Protein AF-A0A8X6Y648-F1 (afdb_monomer_lite)

Secondary structure (DSSP, 8-state):
-TTTT-TTS-THHHHGGGS-HHHHHIIIIIIHHHHHHHHHHHTHHHHTT-HHHHHHHHHHHHHHHHHHHHHHTT--BHHHHHHHHHHHHHHHHHHHHHTT-HHHHHHHHHHHHHHHHHHHHHHHHHHHHTTT--BGGG----TTTSHHHHHHHHHHHHHHHT-TTSHHHHHHHHHHHHHHHH-HHHHHHHHHHHHHHHHHHHHHHIIIII-S---SS---PPPHHHHHHHHHHHHHHHHHHHIIIIIS-TTSHHHHTTSS----------HHHHHHHHHHHHHHHHHHIIIIIS--S-----HHHHHHHHTGGGHHHHHIIIIIHHHHHHHHHHHHHIIIIIHHHTTTTS--HHHHHHHGGGS-HHHHHHHHHHHHHHHHHHTT-TTTTTHHHHHHHHS-HHHHHHIIIIIHHHHHHHIIIIIHHHSHHHHHHTHHHHHHHHHHHHHHHHHHHHT--BHHHHHHHHHHHHHHHHHHHHTT--HHHHHHHHHHHHHHHHHHHHHHHHHHHHHHHHS--BGGGGTTHHHH-HHHHHHHHHHHHHHHT-TTSHHHHHHHHTHHHHHHHHT--TT-HHHHHHHHHHHHHHHHHHHHHHHHHHHHHHHH---SHHHHHHHHHHS---HHHHHHHHHHHHHHHHHTT-TTGGGHHHHHHHHS-HHHHHHHHHHHHHHHHHHHHHHHHHT-GGGHHHHHHHHHHHHHHHHHHHHHHHHT--BHHHHHHHHHHHHHHHHHHHHTT-SHHHHHHHHHHHHHHHHHHHHHHHHHTTS-GGG-BTTTTTTHHHH-HHHHHHHHHHHHHTS-------PEEEEESSBS-HHHHHHHHHHTT--SSEEEEES-B---B-TTS-B--PPTTSEEEEEEEESSS----S--EEEEEEEEE-TTT--EEEEEEEEEP-------------S----SHHHHHHHHHHHHHHHHHHHTTSSS--EEEETTTEEEETTEEEEEEEEEE-TT-SEEEEEEEE-SS---STTB--GGGTSSPPPHHHHHHHHHHHHHHHHHHHHHH-HHHHHHHHHTTBTTTTSEEEEEETTEEEEEEEEEE-TTSPEEEE-TTS-EEEE-SSS-EEEE---PPPEEEEEEEPTT--EEETTEEEEEEEETTEEEEEEESS---TT--TT-EEEEEEEESSSSEEEEEEEEETT-TT-------

Organism: NCBI:txid2747483

Structure (mmCIF, N/CA/C/O backbone):
data_AF-A0A8X6Y648-F1
#
_entry.id   AF-A0A8X6Y648-F1
#
loop_
_atom_site.group_PDB
_atom_site.id
_atom_site.type_symbol
_atom_site.label_atom_id
_atom_site.label_alt_id
_atom_site.label_comp_id
_atom_site.label_asym_id
_atom_site.label_entity_id
_atom_site.label_seq_id
_atom_site.pdbx_PDB_ins_code
_atom_site.Cartn_x
_atom_site.Cartn_y
_atom_site.Cartn_z
_atom_site.occupancy
_atom_site.B_iso_or_equiv
_atom_site.auth_seq_id
_atom_site.auth_comp_id
_atom_site.auth_asym_id
_atom_site.auth_atom_id
_atom_site.pdbx_PDB_model_num
ATOM 1 N N . MET A 1 1 ? -18.279 7.061 17.021 1.00 87.94 1 MET A N 1
ATOM 2 C CA . MET A 1 1 ? -18.671 6.511 18.342 1.00 87.94 1 MET A CA 1
ATOM 3 C C . MET A 1 1 ? -18.427 5.006 18.456 1.00 87.94 1 MET A C 1
ATOM 5 O O . MET A 1 1 ? -17.543 4.639 19.212 1.00 87.94 1 MET A O 1
ATOM 9 N N . GLY A 1 2 ? -19.130 4.128 17.720 1.00 87.94 2 GLY A N 1
ATOM 10 C CA . GLY A 1 2 ? -19.001 2.666 17.907 1.00 87.94 2 GLY A CA 1
ATOM 11 C C . GLY A 1 2 ? -17.605 2.085 17.636 1.00 87.94 2 GLY A C 1
ATOM 12 O O . GLY A 1 2 ? -17.045 1.400 18.487 1.00 87.94 2 GLY A O 1
ATOM 13 N N . LYS A 1 3 ? -17.000 2.409 16.482 1.00 86.62 3 LYS A N 1
ATOM 14 C CA . LYS A 1 3 ? -15.649 1.931 16.125 1.00 86.62 3 LYS A CA 1
ATOM 15 C C . LYS A 1 3 ? -14.559 2.442 17.067 1.00 86.62 3 LYS A C 1
ATOM 17 O O . LYS A 1 3 ? -13.679 1.679 17.425 1.00 86.62 3 LYS A O 1
ATOM 22 N N . SER A 1 4 ? -14.656 3.688 17.529 1.00 88.62 4 SER A N 1
ATOM 23 C CA . SER A 1 4 ? -13.728 4.284 18.499 1.00 88.62 4 SER A CA 1
ATOM 24 C C . SER A 1 4 ? -14.075 3.969 19.962 1.00 88.62 4 SER A C 1
ATOM 26 O O . SER A 1 4 ? -13.586 4.659 20.852 1.00 88.62 4 SER A O 1
ATOM 28 N N . ALA A 1 5 ? -14.932 2.964 20.203 1.00 91.44 5 ALA A N 1
ATOM 29 C CA . ALA A 1 5 ? -15.335 2.482 21.525 1.00 91.44 5 ALA A CA 1
ATOM 30 C C . ALA A 1 5 ? -15.726 3.606 22.504 1.00 91.44 5 ALA A C 1
ATOM 32 O O . ALA A 1 5 ? -15.321 3.599 23.660 1.00 91.44 5 ALA A O 1
ATOM 33 N N . GLN A 1 6 ? -16.497 4.591 22.038 1.00 94.38 6 GLN A N 1
ATOM 34 C CA . GLN A 1 6 ? -16.975 5.677 22.897 1.00 94.38 6 GLN A CA 1
ATOM 35 C C . GLN A 1 6 ? -18.091 5.200 23.837 1.00 94.38 6 GLN A C 1
ATOM 37 O O . GLN A 1 6 ? -18.717 4.156 23.609 1.00 94.38 6 GLN A O 1
ATOM 42 N N . LEU A 1 7 ? -18.355 5.972 24.893 1.00 92.88 7 LEU A N 1
ATOM 43 C CA . LEU A 1 7 ? -19.384 5.683 25.891 1.00 92.88 7 LEU A CA 1
ATOM 44 C C . LEU A 1 7 ? -20.730 5.332 25.224 1.00 92.88 7 LEU A C 1
ATOM 46 O O . LEU A 1 7 ? -21.123 5.933 24.225 1.00 92.88 7 LEU A O 1
ATOM 50 N N . GLY A 1 8 ? -21.405 4.303 25.746 1.00 88.94 8 GLY A N 1
ATOM 51 C CA . GLY A 1 8 ? -22.615 3.710 25.158 1.00 88.94 8 GLY A CA 1
ATOM 52 C C . GLY A 1 8 ? -22.378 2.591 24.130 1.00 88.94 8 GLY A C 1
ATOM 53 O O . GLY A 1 8 ? -23.217 1.704 24.017 1.00 88.94 8 GLY A O 1
ATOM 54 N N . LEU A 1 9 ? -21.237 2.569 23.426 1.00 91.38 9 LEU A N 1
ATOM 55 C CA . LEU A 1 9 ? -20.902 1.547 22.412 1.00 91.38 9 LEU A CA 1
ATOM 56 C C . LEU A 1 9 ? -19.495 0.943 22.603 1.00 91.38 9 LEU A C 1
ATOM 58 O O . LEU A 1 9 ? -18.887 0.449 21.656 1.00 91.38 9 LEU A O 1
ATOM 62 N N . HIS A 1 10 ? -18.956 1.000 23.820 1.00 90.38 10 HIS A N 1
ATOM 63 C C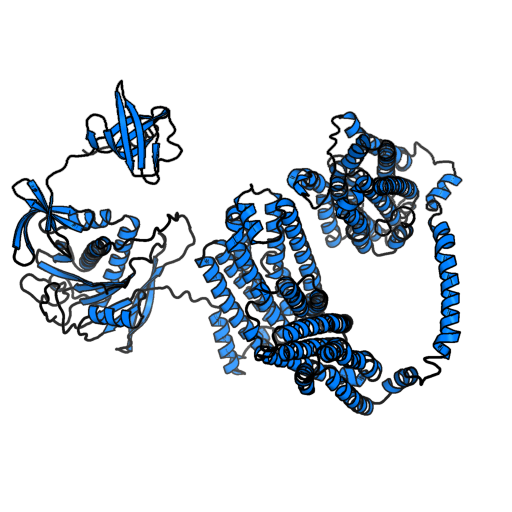A . HIS A 1 10 ? -17.588 0.582 24.153 1.00 90.38 10 HIS A CA 1
ATOM 64 C C . HIS A 1 10 ? -17.460 -0.887 24.588 1.00 90.38 10 HIS A C 1
ATOM 66 O O . HIS A 1 10 ? -16.343 -1.396 24.653 1.00 90.38 10 HIS A O 1
ATOM 72 N N . VAL A 1 11 ? -18.582 -1.551 24.897 1.00 88.81 11 VAL A N 1
ATOM 73 C CA . VAL A 1 11 ? -18.650 -2.867 25.570 1.00 88.81 11 VAL A CA 1
ATOM 74 C C . VAL A 1 11 ? -17.832 -3.950 24.855 1.00 88.81 11 VAL A C 1
ATOM 76 O O . VAL A 1 11 ? -17.212 -4.786 25.495 1.00 88.81 11 VAL A O 1
ATOM 79 N N . TRP A 1 12 ? -17.735 -3.889 23.527 1.00 88.19 12 TRP A N 1
ATOM 80 C CA . TRP A 1 12 ? -17.013 -4.881 22.729 1.00 88.19 12 TRP A CA 1
ATOM 81 C C . TRP A 1 12 ? -15.485 -4.860 22.914 1.00 88.19 12 TRP A C 1
ATOM 83 O O . TRP A 1 12 ? -14.828 -5.871 22.677 1.00 88.19 12 TRP A O 1
ATOM 93 N N . LEU A 1 13 ? -14.887 -3.719 23.281 1.00 87.56 13 LEU A N 1
ATOM 94 C CA . LEU A 1 13 ? -13.428 -3.555 23.253 1.00 87.56 13 LEU A CA 1
ATOM 95 C C . LEU A 1 13 ? -12.709 -4.369 24.351 1.00 87.56 13 LEU A C 1
ATOM 97 O O . LEU A 1 13 ? -11.725 -5.036 24.032 1.00 87.56 13 LEU A O 1
ATOM 101 N N . PRO A 1 14 ? -13.156 -4.357 25.623 1.00 84.50 14 PRO A N 1
ATOM 102 C CA . PRO A 1 14 ? -12.592 -5.220 26.662 1.00 84.50 14 PRO A CA 1
ATOM 103 C C . PRO A 1 14 ? -12.753 -6.716 26.371 1.00 84.50 14 PRO A C 1
ATOM 105 O O . PRO A 1 14 ? -11.869 -7.490 26.734 1.00 84.50 14 PRO A O 1
ATOM 108 N N . ASP A 1 15 ? -13.846 -7.116 25.722 1.00 84.75 15 ASP A N 1
ATOM 109 C CA . ASP A 1 15 ? -14.125 -8.520 25.398 1.00 84.75 15 ASP A CA 1
ATOM 110 C C . ASP A 1 15 ? -13.301 -8.998 24.199 1.00 84.75 15 ASP A C 1
ATOM 112 O O . ASP A 1 15 ? -12.812 -10.125 24.180 1.00 84.75 15 ASP A O 1
ATOM 116 N N . ALA A 1 16 ? -12.998 -8.107 23.253 1.00 83.62 16 ALA A N 1
ATOM 117 C CA . ALA A 1 16 ? -12.075 -8.404 22.160 1.00 83.62 16 ALA A CA 1
ATOM 118 C C . ALA A 1 16 ? -10.648 -8.756 22.641 1.00 83.62 16 ALA A C 1
ATOM 120 O O . ALA A 1 16 ? -9.860 -9.335 21.889 1.00 83.62 16 ALA A O 1
ATOM 121 N N . MET A 1 17 ? -10.319 -8.476 23.909 1.00 85.38 17 MET A N 1
ATOM 122 C CA . MET A 1 17 ? -9.068 -8.914 24.532 1.00 85.38 17 MET A CA 1
ATOM 123 C C . MET A 1 17 ? -9.003 -10.416 24.790 1.00 85.38 17 MET A C 1
ATOM 125 O O . MET A 1 17 ? -7.938 -10.891 25.168 1.00 85.38 17 MET A O 1
ATOM 129 N N . GLU A 1 18 ? -10.065 -11.188 24.573 1.00 80.81 18 GLU A N 1
ATOM 130 C CA . GLU A 1 18 ? -9.972 -12.654 24.555 1.00 80.81 18 GLU A CA 1
ATOM 131 C C . GLU A 1 18 ? -9.104 -13.162 23.393 1.00 80.81 18 GLU A C 1
ATOM 133 O O . GLU A 1 18 ? -8.464 -14.208 23.510 1.00 80.81 18 GLU A O 1
ATOM 138 N N . GLY A 1 19 ? -9.002 -12.383 22.310 1.00 78.62 19 GLY A N 1
ATOM 139 C CA . GLY A 1 19 ? -8.190 -12.718 21.147 1.00 78.62 19 GLY A CA 1
ATOM 140 C C . GLY A 1 19 ? -6.674 -12.788 21.417 1.00 78.62 19 GLY A C 1
ATOM 141 O O . GLY A 1 19 ? -6.176 -12.342 22.464 1.00 78.62 19 GLY A O 1
ATOM 142 N N . PRO A 1 20 ? -5.900 -13.337 20.457 1.00 82.81 20 PRO A N 1
ATOM 143 C CA . PRO A 1 20 ? -4.443 -13.385 20.538 1.00 82.81 20 PRO A CA 1
ATOM 144 C C . PRO A 1 20 ? -3.825 -11.987 20.627 1.00 82.81 20 PRO A C 1
ATOM 146 O O . PRO A 1 20 ? -4.221 -11.066 19.915 1.00 82.81 20 PRO A O 1
ATOM 149 N N . THR A 1 21 ? -2.789 -11.828 21.448 1.00 83.44 21 THR A N 1
ATOM 150 C CA . THR A 1 21 ? -2.194 -10.513 21.731 1.00 83.44 21 THR A CA 1
ATOM 151 C C . THR A 1 21 ? -1.676 -9.749 20.497 1.00 83.44 21 THR A C 1
ATOM 153 O O . THR A 1 21 ? -1.868 -8.533 20.451 1.00 83.44 21 THR A O 1
ATOM 156 N N . PRO A 1 22 ? -1.083 -10.393 19.467 1.00 81.38 22 PRO A N 1
ATOM 157 C CA . PRO A 1 22 ? -0.720 -9.696 18.228 1.00 81.38 22 PRO A CA 1
ATOM 158 C C . PRO A 1 22 ? -1.930 -9.110 17.489 1.00 81.38 22 PRO A C 1
ATOM 160 O O . PRO A 1 22 ? -1.857 -8.000 16.963 1.00 81.38 22 PRO A O 1
ATOM 163 N N . VAL A 1 23 ? -3.067 -9.817 17.507 1.00 77.00 23 VAL A N 1
ATOM 164 C CA . VAL A 1 23 ? -4.333 -9.326 16.944 1.00 77.00 23 VAL A CA 1
ATOM 165 C C . VAL A 1 23 ? -4.812 -8.121 17.742 1.00 77.00 23 VAL A C 1
ATOM 167 O O . VAL A 1 23 ? -5.203 -7.115 17.152 1.00 77.00 23 VAL A O 1
ATOM 170 N N . SER A 1 24 ? -4.705 -8.170 19.073 1.00 78.50 24 SER A N 1
ATOM 171 C CA . SER A 1 24 ? -5.085 -7.037 19.912 1.00 78.50 24 SER A CA 1
ATOM 172 C C . SER A 1 24 ? -4.236 -5.792 19.639 1.00 78.50 24 SER A C 1
ATOM 174 O O . SER A 1 24 ? -4.781 -4.690 19.559 1.00 78.50 24 SER A O 1
ATOM 176 N N . ALA A 1 25 ? -2.926 -5.959 19.426 1.00 78.31 25 ALA A N 1
ATOM 177 C CA . ALA A 1 25 ? -2.037 -4.866 19.037 1.00 78.31 25 ALA A CA 1
ATOM 178 C C . ALA A 1 25 ? -2.435 -4.264 17.676 1.00 78.31 25 ALA A C 1
ATOM 180 O O . ALA A 1 25 ? -2.512 -3.047 17.542 1.00 78.31 25 ALA A O 1
ATOM 181 N N . LEU A 1 26 ? -2.759 -5.085 16.675 1.00 75.94 26 LEU A N 1
ATOM 182 C CA . LEU A 1 26 ? -3.133 -4.592 15.346 1.00 75.94 26 LEU A CA 1
ATOM 183 C C . LEU A 1 26 ? -4.517 -3.918 15.324 1.00 75.94 26 LEU A C 1
ATOM 185 O O . LEU A 1 26 ? -4.668 -2.791 14.842 1.00 75.94 26 LEU A O 1
ATOM 189 N N . ILE A 1 27 ? -5.539 -4.609 15.832 1.00 71.69 27 ILE A N 1
ATOM 190 C CA . ILE A 1 27 ? -6.938 -4.172 15.736 1.00 71.69 27 ILE A CA 1
ATOM 191 C C . ILE A 1 27 ? -7.191 -2.979 16.653 1.00 71.69 27 ILE A C 1
ATOM 193 O O . ILE A 1 27 ? -7.799 -1.989 16.239 1.00 71.69 27 ILE A O 1
ATOM 197 N N . HIS A 1 28 ? -6.715 -3.053 17.894 1.00 68.38 28 HIS A N 1
ATOM 198 C CA . HIS A 1 28 ? -7.089 -2.095 18.928 1.00 68.38 28 HIS A CA 1
ATOM 199 C C . HIS A 1 28 ? -6.055 -0.998 19.162 1.00 68.38 28 HIS A C 1
ATOM 201 O O . HIS A 1 28 ? -6.381 -0.050 19.863 1.00 68.38 28 HIS A O 1
ATOM 207 N N . ALA A 1 29 ? -4.845 -1.071 18.598 1.00 68.06 29 ALA A N 1
ATOM 208 C CA . ALA A 1 29 ? -3.921 0.067 18.627 1.00 68.06 29 ALA A CA 1
ATOM 209 C C . ALA A 1 29 ? -3.873 0.819 17.292 1.00 68.06 29 ALA A C 1
ATOM 211 O O . ALA A 1 29 ? -3.870 2.047 17.304 1.00 68.06 29 ALA A O 1
ATOM 212 N N . ALA A 1 30 ? -3.850 0.104 16.160 1.00 66.50 30 ALA A N 1
ATOM 213 C CA . ALA A 1 30 ? -3.510 0.711 14.873 1.00 66.50 30 ALA A CA 1
ATOM 214 C C . ALA A 1 30 ? -4.701 0.950 13.929 1.00 66.50 30 ALA A C 1
ATOM 216 O O . ALA A 1 30 ? -4.692 1.944 13.207 1.00 66.50 30 ALA A O 1
ATOM 217 N N . THR A 1 31 ? -5.719 0.076 13.904 1.00 70.81 31 THR A N 1
ATOM 218 C CA . THR A 1 31 ? -6.661 0.024 12.759 1.00 70.81 31 THR A CA 1
ATOM 219 C C . THR A 1 31 ? -8.131 0.297 13.090 1.00 70.81 31 THR A C 1
ATOM 221 O O . THR A 1 31 ? -8.721 1.247 12.579 1.00 70.81 31 THR A O 1
ATOM 224 N N . MET A 1 32 ? -8.779 -0.531 13.912 1.00 75.12 32 MET A N 1
ATOM 225 C CA . MET A 1 32 ? -10.241 -0.489 14.047 1.00 75.12 32 MET A CA 1
ATOM 226 C C . MET A 1 32 ? -10.707 0.705 14.875 1.00 75.12 32 MET A C 1
ATOM 228 O O . MET A 1 32 ? -11.685 1.368 14.527 1.00 75.12 32 MET A O 1
ATOM 232 N N . VAL A 1 33 ? -10.004 0.976 15.971 1.00 78.31 33 VAL A N 1
ATOM 233 C CA . VAL A 1 33 ? -10.390 2.047 16.890 1.00 78.31 33 VAL A CA 1
ATOM 234 C C . VAL A 1 33 ? -10.006 3.434 16.386 1.00 78.31 33 VAL A C 1
ATOM 236 O O . VAL A 1 33 ? -10.701 4.414 16.659 1.00 78.31 33 VAL A O 1
ATOM 239 N N . THR A 1 34 ? -8.940 3.503 15.591 1.00 83.38 34 THR A N 1
ATOM 240 C CA . THR A 1 34 ? -8.412 4.734 15.004 1.00 83.38 34 THR A CA 1
ATOM 241 C C . THR A 1 34 ? -9.282 5.232 13.851 1.00 83.38 34 THR A C 1
ATOM 243 O O . THR A 1 34 ? -9.486 6.439 13.715 1.00 83.38 34 THR A O 1
ATOM 246 N N . ALA A 1 35 ? -9.899 4.317 13.093 1.00 83.62 35 ALA A N 1
ATOM 247 C CA . ALA A 1 35 ? -10.819 4.637 12.000 1.00 83.62 35 ALA A CA 1
ATOM 248 C C . ALA A 1 35 ? -11.972 5.564 12.426 1.00 83.62 35 ALA A C 1
ATOM 250 O O . ALA A 1 35 ? -12.403 6.419 11.654 1.00 83.62 35 ALA A O 1
ATOM 251 N N . GLY A 1 36 ? -12.462 5.427 13.665 1.00 87.62 36 GLY A N 1
ATOM 252 C CA . GLY A 1 36 ? -13.522 6.291 14.187 1.00 87.62 36 GLY A CA 1
ATOM 253 C C . GLY A 1 36 ? -13.087 7.748 14.371 1.00 87.62 36 GLY A C 1
ATOM 254 O O . GLY A 1 36 ? -13.867 8.645 14.066 1.00 87.62 36 GLY A O 1
ATOM 255 N N . ILE A 1 37 ? -11.858 7.978 14.843 1.00 91.44 37 ILE A N 1
ATOM 256 C CA . ILE A 1 37 ? -11.286 9.326 15.000 1.00 91.44 37 ILE A CA 1
ATOM 257 C C . ILE A 1 37 ? -10.946 9.911 13.630 1.00 91.44 37 ILE A C 1
ATOM 259 O O . ILE A 1 37 ? -11.313 11.045 13.336 1.00 91.44 37 ILE A O 1
ATOM 263 N N . PHE A 1 38 ? -10.317 9.110 12.767 1.00 90.31 38 PHE A N 1
ATOM 264 C CA . PHE A 1 38 ? -9.957 9.518 11.412 1.00 90.31 38 PHE A CA 1
ATOM 265 C C . PHE A 1 38 ? -11.167 10.004 10.607 1.00 90.31 38 PHE A C 1
ATOM 267 O O . PHE A 1 38 ? -11.098 11.054 9.973 1.00 90.31 38 PHE A O 1
ATOM 274 N N . LEU A 1 39 ? -12.289 9.277 10.667 1.00 90.69 39 LEU A N 1
ATOM 275 C CA . LEU A 1 39 ? -13.516 9.672 9.975 1.00 90.69 39 LEU A CA 1
ATOM 276 C C . LEU A 1 39 ? -14.039 11.028 10.464 1.00 90.69 39 LEU A C 1
ATOM 278 O O . LEU A 1 39 ? -14.446 11.848 9.649 1.00 90.69 39 LEU A O 1
ATOM 282 N N . ILE A 1 40 ? -14.018 11.280 11.774 1.00 91.38 40 ILE A N 1
ATOM 283 C CA . ILE A 1 40 ? -14.489 12.556 12.332 1.00 91.38 40 ILE A CA 1
ATOM 284 C C . ILE A 1 40 ? -13.570 13.695 11.917 1.00 91.38 40 ILE A C 1
ATOM 286 O O . ILE A 1 40 ? -14.069 14.722 11.469 1.00 91.38 40 ILE A O 1
ATOM 290 N N . ALA A 1 41 ? -12.254 13.490 11.992 1.00 90.81 41 ALA A N 1
ATOM 291 C CA . ALA A 1 41 ? -11.287 14.466 11.512 1.00 90.81 41 ALA A CA 1
ATOM 292 C C . ALA A 1 41 ? -11.503 14.779 10.026 1.00 90.81 41 ALA A C 1
ATOM 294 O O . ALA A 1 41 ? -11.589 15.940 9.653 1.00 90.81 41 ALA A O 1
ATOM 295 N N . LYS A 1 42 ? -11.693 13.769 9.169 1.00 88.94 42 LYS A N 1
ATOM 296 C CA . LYS A 1 42 ? -11.976 13.993 7.740 1.00 88.94 42 LYS A CA 1
ATOM 297 C C . LYS A 1 42 ? -13.310 14.679 7.475 1.00 88.94 42 LYS A C 1
ATOM 299 O O . LYS A 1 42 ? -13.420 15.447 6.525 1.00 88.94 42 LYS A O 1
ATOM 304 N N . CYS A 1 43 ? -14.300 14.440 8.321 1.00 90.75 43 CYS A N 1
ATOM 305 C CA . CYS A 1 43 ? -15.572 15.143 8.282 1.00 90.75 43 CYS A CA 1
ATOM 306 C C . CYS A 1 43 ? -15.531 16.499 9.009 1.00 90.75 43 CYS A C 1
ATOM 308 O O . CYS A 1 43 ? -16.598 17.079 9.208 1.00 90.75 43 CYS A O 1
ATOM 310 N N . SER A 1 44 ? -14.357 17.035 9.380 1.00 91.19 44 SER A N 1
ATOM 311 C CA . SER A 1 44 ? -14.251 18.340 10.046 1.00 91.19 44 SER A CA 1
ATOM 312 C C . SER A 1 44 ? -15.030 19.453 9.333 1.00 91.19 44 SER A C 1
ATOM 314 O O . SER A 1 44 ? -15.728 20.179 10.033 1.00 91.19 44 SER A O 1
ATOM 316 N N . PRO A 1 45 ? -15.053 19.570 7.980 1.00 88.12 45 PRO A N 1
ATOM 317 C CA . PRO A 1 45 ? -15.823 20.636 7.334 1.00 88.12 45 PRO A CA 1
ATOM 318 C C . PRO A 1 45 ? -17.336 20.527 7.574 1.00 88.12 45 PRO A C 1
ATOM 320 O O . PRO A 1 45 ? -18.040 21.521 7.478 1.00 88.12 45 PRO A O 1
ATOM 323 N N . LEU A 1 46 ? -17.848 19.328 7.878 1.00 89.19 46 LEU A N 1
ATOM 324 C CA . LEU A 1 46 ? -19.257 19.112 8.216 1.00 89.19 46 LEU A CA 1
ATOM 325 C C . LEU A 1 46 ? -19.531 19.410 9.692 1.00 89.19 46 LEU A C 1
ATOM 327 O O . LEU A 1 46 ? -20.558 20.001 10.016 1.00 89.19 46 LEU A O 1
ATOM 331 N N . PHE A 1 47 ? -18.628 18.997 10.585 1.00 89.88 47 PHE A N 1
ATOM 332 C CA . PHE A 1 47 ? -18.789 19.210 12.024 1.00 89.88 47 PHE A CA 1
ATOM 333 C C . PHE A 1 47 ? -18.625 20.679 12.418 1.00 89.88 47 PHE A C 1
ATOM 335 O O . PHE A 1 47 ? -19.352 21.142 13.292 1.00 89.88 47 PHE A O 1
ATOM 342 N N . GLU A 1 48 ? -17.772 21.438 11.726 1.00 89.12 48 GLU A N 1
ATOM 343 C CA . GLU A 1 48 ? -17.646 22.884 11.949 1.00 89.12 48 GLU A CA 1
ATOM 344 C C . GLU A 1 48 ? -18.911 23.680 11.596 1.00 89.12 48 GLU A C 1
ATOM 346 O O . GLU A 1 48 ? -19.102 24.784 12.095 1.00 89.12 48 GLU A O 1
ATOM 351 N N . LEU A 1 49 ? -19.830 23.118 10.803 1.00 89.88 49 LEU A N 1
ATOM 352 C CA . LEU A 1 49 ? -21.120 23.754 10.513 1.00 89.88 49 LEU A CA 1
ATOM 353 C C . LEU A 1 49 ? -22.150 23.583 11.645 1.00 89.88 49 LEU A C 1
ATOM 355 O O . LEU A 1 49 ? -23.222 24.186 11.584 1.00 89.88 49 LEU A O 1
ATOM 359 N N . SER A 1 50 ? -21.879 22.749 12.657 1.00 92.56 50 SER A N 1
ATOM 360 C CA . SER A 1 50 ? -22.837 22.430 13.722 1.00 92.56 50 SER A CA 1
ATOM 361 C C . SER A 1 50 ? -22.197 22.414 15.111 1.00 92.56 50 SER A C 1
ATOM 363 O O . SER A 1 50 ? -21.637 21.408 15.552 1.00 92.56 50 SER A O 1
ATOM 365 N N . ASN A 1 51 ? -22.401 23.501 15.861 1.00 89.44 51 ASN A N 1
ATOM 366 C CA . ASN A 1 51 ? -21.958 23.612 17.257 1.00 89.44 51 ASN A CA 1
ATOM 367 C C . ASN A 1 51 ? -22.524 22.489 18.141 1.00 89.44 51 ASN A C 1
ATOM 369 O O . ASN A 1 51 ? -21.798 21.908 18.939 1.00 89.44 51 ASN A O 1
ATOM 373 N N . VAL A 1 52 ? -23.793 22.109 17.940 1.00 94.75 52 VAL A N 1
ATOM 374 C CA . VAL A 1 52 ? -24.449 21.034 18.708 1.00 94.75 52 VAL A CA 1
ATOM 375 C C . VAL A 1 52 ? -23.733 19.695 18.519 1.00 94.75 52 VAL A C 1
ATOM 377 O O . VAL A 1 52 ? -23.517 18.955 19.479 1.00 94.75 52 VAL A O 1
ATOM 380 N N . ALA A 1 53 ? -23.347 19.370 17.281 1.00 93.19 53 ALA A N 1
ATOM 381 C CA . ALA A 1 53 ? -22.630 18.133 17.001 1.00 93.19 53 ALA A CA 1
ATOM 382 C C . ALA A 1 53 ? -21.244 18.131 17.664 1.00 93.19 53 ALA A C 1
ATOM 384 O O . ALA A 1 53 ? -20.838 17.114 18.231 1.00 93.19 53 ALA A O 1
ATOM 385 N N . ARG A 1 54 ? -20.541 19.269 17.636 1.00 92.56 54 ARG A N 1
ATOM 386 C CA . ARG A 1 54 ? -19.232 19.434 18.280 1.00 92.56 54 ARG A CA 1
ATOM 387 C C . ARG A 1 54 ? -19.299 19.330 19.802 1.00 92.56 54 ARG A C 1
ATOM 389 O O . ARG A 1 54 ? -18.526 18.568 20.378 1.00 92.56 54 ARG A O 1
ATOM 396 N N . GLU A 1 55 ? -20.244 20.007 20.448 1.00 93.62 55 GLU A N 1
ATOM 397 C CA . GLU A 1 55 ? -20.452 19.919 21.902 1.00 93.62 55 GLU A CA 1
ATOM 398 C C . GLU A 1 55 ? -20.746 18.480 22.343 1.00 93.62 55 GLU A C 1
ATOM 400 O O . GLU A 1 55 ? -20.165 17.984 23.310 1.00 93.62 55 GLU A O 1
ATOM 405 N N . LEU A 1 56 ? -21.583 17.760 21.589 1.00 95.00 56 LEU A N 1
ATOM 406 C CA . LEU A 1 56 ? -21.858 16.349 21.857 1.00 95.00 56 LEU A CA 1
ATOM 407 C C . LEU A 1 56 ? -20.586 15.497 21.754 1.00 95.00 56 LEU A C 1
ATOM 409 O O . LEU A 1 56 ? -20.377 14.606 22.579 1.00 95.00 56 LEU A O 1
ATOM 413 N N . ILE A 1 57 ? -19.718 15.779 20.779 1.00 95.25 57 ILE A N 1
ATOM 414 C CA . ILE A 1 57 ? -18.420 15.113 20.638 1.00 95.25 57 ILE A CA 1
ATOM 415 C C . ILE A 1 57 ? -17.518 15.396 21.850 1.00 95.25 57 ILE A C 1
ATOM 417 O O . ILE A 1 57 ? -16.940 14.451 22.394 1.00 95.25 57 ILE A O 1
ATOM 421 N N . VAL A 1 58 ? -17.438 16.647 22.319 1.00 95.69 58 VAL A N 1
ATOM 422 C CA . VAL A 1 58 ? -16.670 17.021 23.523 1.00 95.69 58 VAL A CA 1
ATOM 423 C C . VAL A 1 58 ? -17.180 16.262 24.748 1.00 95.69 58 VAL A C 1
ATOM 425 O O . VAL A 1 58 ? -16.396 15.593 25.423 1.00 95.69 58 VAL A O 1
ATOM 428 N N . ILE A 1 59 ? -18.491 16.299 25.004 1.00 96.25 59 ILE A N 1
ATOM 429 C CA . ILE A 1 59 ? -19.111 15.663 26.176 1.00 96.25 59 ILE A CA 1
ATOM 430 C C . ILE A 1 59 ? -18.897 14.147 26.152 1.00 96.25 59 ILE A C 1
ATOM 432 O O . ILE A 1 59 ? -18.438 13.566 27.138 1.00 96.25 59 ILE A O 1
ATOM 436 N N . VAL A 1 60 ? -19.196 13.492 25.027 1.00 96.81 60 VAL A N 1
ATOM 437 C CA . VAL A 1 60 ? -19.016 12.041 24.880 1.00 96.81 60 VAL A CA 1
ATOM 438 C C . VAL A 1 60 ? -17.546 11.661 25.042 1.00 96.81 60 VAL A C 1
ATOM 440 O O . VAL A 1 60 ? -17.251 10.697 25.751 1.00 96.81 60 VAL A O 1
ATOM 443 N N . GLY A 1 61 ? -16.626 12.399 24.418 1.00 96.62 61 GLY A N 1
ATOM 444 C CA . GLY A 1 61 ? -15.191 12.132 24.498 1.00 96.62 61 GLY A CA 1
ATOM 445 C C . GLY A 1 61 ? -14.657 12.267 25.924 1.00 96.62 61 GLY A C 1
ATOM 446 O O . GLY A 1 61 ? -14.028 11.338 26.435 1.00 96.62 61 GLY A O 1
ATOM 447 N N . ALA A 1 62 ? -14.991 13.365 26.606 1.00 96.75 62 ALA A N 1
ATOM 448 C CA . ALA A 1 62 ? -14.584 13.632 27.984 1.00 96.75 62 ALA A CA 1
ATOM 449 C C . ALA A 1 62 ? -15.127 12.575 28.963 1.00 96.75 62 ALA A C 1
ATOM 451 O O . ALA A 1 62 ? -14.377 12.017 29.771 1.00 96.75 62 ALA A O 1
ATOM 452 N N . LEU A 1 63 ? -16.416 12.229 28.855 1.00 96.56 63 LEU A N 1
ATOM 453 C CA . LEU A 1 63 ? -17.026 11.197 29.696 1.00 96.56 63 LEU A CA 1
ATOM 454 C C . LEU A 1 63 ? -16.449 9.807 29.414 1.00 96.56 63 LEU A C 1
ATOM 456 O O . LEU A 1 63 ? -16.210 9.055 30.356 1.00 96.56 63 LEU A O 1
ATOM 460 N N . THR A 1 64 ? -16.173 9.474 28.149 1.00 96.75 64 THR A N 1
ATOM 461 C CA . THR A 1 64 ? -15.492 8.221 27.774 1.00 96.75 64 THR A CA 1
ATOM 462 C C . THR A 1 64 ? -14.100 8.158 28.397 1.00 96.75 64 THR A C 1
ATOM 464 O O . THR A 1 64 ? -13.742 7.145 29.005 1.00 96.75 64 THR A O 1
ATOM 467 N N . ALA A 1 65 ? -13.331 9.246 28.286 1.00 96.75 65 ALA A N 1
ATOM 468 C CA . ALA A 1 65 ? -11.977 9.351 28.817 1.00 96.75 65 ALA A CA 1
ATOM 469 C C . ALA A 1 65 ? -11.942 9.083 30.329 1.00 96.75 65 ALA A C 1
ATOM 471 O O . ALA A 1 65 ? -11.141 8.265 30.801 1.00 96.75 65 ALA A O 1
ATOM 472 N N . PHE A 1 66 ? -12.861 9.713 31.063 1.00 97.06 66 PHE A N 1
ATOM 473 C CA . PHE A 1 66 ? -13.023 9.569 32.508 1.00 97.06 66 PHE A CA 1
ATOM 474 C C . PHE A 1 66 ? -13.527 8.184 32.928 1.00 97.06 66 PHE A C 1
ATOM 476 O O . PHE A 1 66 ? -12.922 7.532 33.786 1.00 97.06 66 PHE A O 1
ATOM 483 N N . PHE A 1 67 ? -14.598 7.702 32.296 1.00 96.12 67 PHE A N 1
ATOM 484 C CA . PHE A 1 67 ? -15.148 6.367 32.523 1.00 96.12 67 PHE A CA 1
ATOM 485 C C . PHE A 1 67 ? -14.063 5.294 32.387 1.00 96.12 67 PHE A C 1
ATOM 487 O O . PHE A 1 67 ? -13.795 4.538 33.323 1.00 96.12 67 PHE A O 1
ATOM 494 N N . ALA A 1 68 ? -13.379 5.265 31.246 1.00 96.12 68 ALA A N 1
ATOM 495 C CA . ALA A 1 68 ? -12.425 4.212 30.947 1.00 96.12 68 ALA A CA 1
ATOM 496 C C . ALA A 1 68 ? -11.194 4.265 31.866 1.00 96.12 68 ALA A C 1
ATOM 498 O O . ALA A 1 68 ? -10.726 3.221 32.324 1.00 96.12 68 ALA A O 1
ATOM 499 N N . ALA A 1 69 ? -10.709 5.467 32.202 1.00 96.56 69 ALA A N 1
ATOM 500 C CA . ALA A 1 69 ? -9.594 5.627 33.130 1.00 96.56 69 ALA A CA 1
ATOM 501 C C . ALA A 1 69 ? -9.934 5.123 34.540 1.00 96.56 69 ALA A C 1
ATOM 503 O O . ALA A 1 69 ? -9.125 4.421 35.143 1.00 96.56 69 ALA A O 1
ATOM 504 N N . THR A 1 70 ? -11.131 5.419 35.056 1.00 95.69 70 THR A N 1
ATOM 505 C CA . THR A 1 70 ? -11.541 4.960 36.396 1.00 95.69 70 THR A CA 1
ATOM 506 C C . THR A 1 70 ? -11.768 3.449 36.461 1.00 95.69 70 THR A C 1
ATOM 508 O O . THR A 1 70 ? -11.389 2.813 37.448 1.00 95.69 70 THR A O 1
ATOM 511 N N . VAL A 1 71 ? -12.313 2.842 35.402 1.00 95.31 71 VAL A N 1
ATOM 512 C CA . VAL A 1 71 ? -12.474 1.383 35.311 1.00 95.31 71 VAL A CA 1
ATOM 513 C C . VAL A 1 71 ? -11.109 0.689 35.258 1.00 95.31 71 VAL A C 1
ATOM 515 O O . VAL A 1 71 ? -10.881 -0.243 36.036 1.00 95.31 71 VAL A O 1
ATOM 518 N N . ALA A 1 72 ? -10.169 1.178 34.436 1.00 95.81 72 ALA A N 1
ATOM 519 C CA . ALA A 1 72 ? -8.822 0.609 34.278 1.00 95.81 72 ALA A CA 1
ATOM 520 C C . ALA A 1 72 ? -8.065 0.458 35.608 1.00 95.81 72 ALA A C 1
ATOM 522 O O . ALA A 1 72 ? -7.339 -0.517 35.804 1.00 95.81 72 ALA A O 1
ATOM 523 N N . ILE A 1 73 ? -8.283 1.379 36.553 1.00 93.94 73 ILE A N 1
ATOM 524 C CA . ILE A 1 73 ? -7.664 1.354 37.884 1.00 93.94 73 ILE A CA 1
ATOM 525 C C . ILE A 1 73 ? -8.004 0.084 38.654 1.00 93.94 73 ILE A C 1
ATOM 527 O O . ILE A 1 73 ? -7.218 -0.320 39.499 1.00 93.94 73 ILE A O 1
ATOM 531 N N . THR A 1 74 ? -9.158 -0.536 38.424 1.00 92.44 74 THR A N 1
ATOM 532 C CA . THR A 1 74 ? -9.629 -1.671 39.237 1.00 92.44 74 THR A CA 1
ATOM 533 C C . THR A 1 74 ? -9.578 -3.013 38.516 1.00 92.44 74 THR A C 1
ATOM 535 O O . THR A 1 74 ? -9.724 -4.049 39.168 1.00 92.44 74 THR A O 1
ATOM 538 N N . GLN A 1 75 ? -9.293 -3.014 37.213 1.00 94.69 75 GLN A N 1
ATOM 539 C CA . GLN A 1 75 ? -9.158 -4.234 36.424 1.00 94.69 75 GLN A CA 1
ATOM 540 C C . GLN A 1 75 ? -7.896 -5.015 36.809 1.00 94.69 75 GLN A C 1
ATOM 542 O O . GLN A 1 75 ? -6.864 -4.439 37.159 1.00 94.69 75 GLN A O 1
ATOM 547 N N . ASN A 1 76 ? -7.992 -6.345 36.773 1.00 93.69 76 ASN A N 1
ATOM 548 C CA . ASN A 1 76 ? -6.902 -7.248 37.164 1.00 93.69 76 ASN A CA 1
ATOM 549 C C . ASN A 1 76 ? -6.267 -7.981 35.977 1.00 93.69 76 ASN A C 1
ATOM 551 O O . ASN A 1 76 ? -5.226 -8.605 36.138 1.00 93.69 76 ASN A O 1
ATOM 555 N N . ASP A 1 77 ? -6.884 -7.923 34.803 1.00 94.81 77 ASP A N 1
ATOM 556 C CA . ASP A 1 77 ? -6.358 -8.527 33.585 1.00 94.81 77 ASP A CA 1
ATOM 557 C C . ASP A 1 77 ? -5.435 -7.535 32.864 1.00 94.81 77 ASP A C 1
ATOM 559 O O . ASP A 1 77 ? -5.834 -6.397 32.596 1.00 94.81 77 ASP A O 1
ATOM 563 N N . ILE A 1 78 ? -4.206 -7.960 32.556 1.00 94.81 78 ILE A N 1
ATOM 564 C CA . ILE A 1 78 ? -3.198 -7.112 31.906 1.00 94.81 78 ILE A CA 1
ATOM 565 C C . ILE A 1 78 ? -3.680 -6.538 30.564 1.00 94.81 78 ILE A C 1
ATOM 567 O O . ILE A 1 78 ? -3.481 -5.348 30.313 1.00 94.81 78 ILE A O 1
ATOM 571 N N . LYS A 1 79 ? -4.359 -7.332 29.724 1.00 94.44 79 LYS A N 1
ATOM 572 C CA . LYS A 1 79 ? -4.859 -6.885 28.415 1.00 94.44 79 LYS A CA 1
ATOM 573 C C . LYS A 1 79 ? -6.054 -5.954 28.579 1.00 94.44 79 LYS A C 1
ATOM 575 O O . LYS A 1 79 ? -6.108 -4.931 27.898 1.00 94.44 79 LYS A O 1
ATOM 580 N N . LYS A 1 80 ? -6.974 -6.236 29.510 1.00 93.56 80 LYS A N 1
ATOM 581 C CA . LYS A 1 80 ? -8.144 -5.366 29.753 1.00 93.56 80 LYS A CA 1
ATOM 582 C C . LYS A 1 80 ? -7.754 -4.000 30.315 1.00 93.56 80 LYS A C 1
ATOM 584 O O . LYS A 1 80 ? -8.353 -3.004 29.917 1.00 93.56 80 LYS A O 1
ATOM 589 N N . ILE A 1 81 ? -6.739 -3.918 31.180 1.00 95.50 81 ILE A N 1
ATOM 590 C CA . ILE A 1 81 ? -6.207 -2.623 31.648 1.00 95.50 81 ILE A CA 1
ATOM 591 C C . ILE A 1 81 ? -5.718 -1.801 30.452 1.00 95.50 81 ILE A C 1
ATOM 593 O O . ILE A 1 81 ? -6.078 -0.630 30.315 1.00 95.50 81 ILE A O 1
ATOM 597 N N . ILE A 1 82 ? -4.952 -2.423 29.551 1.00 94.75 82 ILE A N 1
ATOM 598 C CA . ILE A 1 82 ? -4.451 -1.750 28.350 1.00 94.75 82 ILE A CA 1
ATOM 599 C C . ILE A 1 82 ? -5.618 -1.385 27.409 1.00 94.75 82 ILE A C 1
ATOM 601 O O . ILE A 1 82 ? -5.653 -0.270 26.898 1.00 94.75 82 ILE A O 1
ATOM 605 N N . ALA A 1 83 ? -6.638 -2.229 27.254 1.00 92.50 83 ALA A N 1
ATOM 606 C CA . ALA A 1 83 ? -7.820 -1.921 26.444 1.00 92.50 83 ALA A CA 1
ATOM 607 C C . ALA A 1 83 ? -8.613 -0.709 26.961 1.00 92.50 83 ALA A C 1
ATOM 609 O O . ALA A 1 83 ? -8.932 0.198 26.191 1.00 92.50 83 ALA A O 1
ATOM 610 N N . TYR A 1 84 ? -8.882 -0.638 28.267 1.00 94.69 84 TYR A N 1
ATOM 611 C CA . TYR A 1 84 ? -9.536 0.533 28.857 1.00 94.69 84 TYR A CA 1
ATOM 612 C C . TYR A 1 84 ? -8.661 1.778 28.775 1.00 94.69 84 TYR A C 1
ATOM 614 O O . TYR A 1 84 ? -9.162 2.868 28.506 1.00 94.69 84 TYR A O 1
ATOM 622 N N . SER A 1 85 ? -7.345 1.629 28.915 1.00 94.69 85 SER A N 1
ATOM 623 C CA . SER A 1 85 ? -6.440 2.748 28.678 1.00 94.69 85 SER A CA 1
ATOM 624 C C . SER A 1 85 ? -6.526 3.258 27.235 1.00 94.69 85 SER A C 1
ATOM 626 O O . SER A 1 85 ? -6.438 4.459 27.022 1.00 94.69 85 SER A O 1
ATOM 628 N N . THR A 1 86 ? -6.745 2.390 26.242 1.00 94.00 86 THR A N 1
ATOM 629 C CA . THR A 1 86 ? -6.999 2.794 24.850 1.00 94.00 86 THR A CA 1
ATOM 630 C C . THR A 1 86 ? -8.338 3.508 24.695 1.00 94.00 86 THR A C 1
ATOM 632 O O . THR A 1 86 ? -8.384 4.570 24.084 1.00 94.00 86 THR A O 1
ATOM 635 N N . CYS A 1 87 ? -9.415 2.980 25.284 1.00 93.50 87 CYS A N 1
ATOM 636 C CA . CYS A 1 87 ? -10.720 3.650 25.310 1.00 93.50 87 CYS A CA 1
ATOM 637 C C . CYS A 1 87 ? -10.608 5.075 25.882 1.00 93.50 87 CYS A C 1
ATOM 639 O O . CYS A 1 87 ? -11.140 6.026 25.313 1.00 93.50 87 CYS A O 1
ATOM 641 N N . SER A 1 88 ? -9.810 5.240 26.943 1.00 95.56 88 SER A N 1
ATOM 642 C CA . SER A 1 88 ? -9.551 6.544 27.550 1.00 95.56 88 SER A CA 1
ATOM 643 C C . SER A 1 88 ? -8.807 7.507 26.611 1.00 95.56 88 SER A C 1
ATOM 645 O O . SER A 1 88 ? -9.240 8.644 26.430 1.00 95.56 88 SER A O 1
ATOM 647 N N . GLN A 1 89 ? -7.734 7.047 25.953 1.00 95.31 89 GLN A N 1
ATOM 648 C CA . GLN A 1 89 ? -6.966 7.861 24.995 1.00 95.31 89 GLN A CA 1
ATOM 649 C C . GLN A 1 89 ? -7.774 8.223 23.741 1.00 95.31 89 GLN A C 1
ATOM 651 O O . GLN A 1 89 ? -7.695 9.345 23.251 1.00 95.31 89 GLN A O 1
ATOM 656 N N . LEU A 1 90 ? -8.616 7.318 23.245 1.00 93.56 90 LEU A N 1
ATOM 657 C CA . LEU A 1 90 ? -9.539 7.637 22.156 1.00 93.56 90 LEU A CA 1
ATOM 658 C C . LEU A 1 90 ? -10.587 8.657 22.591 1.00 93.56 90 LEU A C 1
ATOM 660 O O . LEU A 1 90 ? -10.984 9.476 21.775 1.00 93.56 90 LEU A O 1
ATOM 664 N N . GLY A 1 91 ? -11.023 8.629 23.854 1.00 95.31 91 GLY A N 1
ATOM 665 C CA . GLY A 1 91 ? -11.859 9.676 24.443 1.00 95.31 91 GLY A CA 1
ATOM 666 C C . GLY A 1 91 ? -11.198 11.057 24.373 1.00 95.31 91 GLY A C 1
ATOM 667 O O . GLY A 1 91 ? -11.845 12.005 23.932 1.00 95.31 91 GLY A O 1
ATOM 668 N N . TYR A 1 92 ? -9.899 11.163 24.693 1.00 92.81 92 TYR A N 1
ATOM 669 C CA . TYR A 1 92 ? -9.129 12.406 24.501 1.00 92.81 92 TYR A CA 1
ATOM 670 C C . TYR A 1 92 ? -9.121 12.870 23.049 1.00 92.81 92 TYR A C 1
ATOM 672 O O . TYR A 1 92 ? -9.382 14.038 22.782 1.00 92.81 92 TYR A O 1
ATOM 680 N N . MET A 1 93 ? -8.830 11.966 22.112 1.00 95.62 93 MET A N 1
ATOM 681 C CA . MET A 1 93 ? -8.782 12.305 20.686 1.00 95.62 93 MET A CA 1
ATOM 682 C C . MET A 1 93 ? -10.160 12.720 20.163 1.00 95.62 93 MET A C 1
ATOM 684 O O . MET A 1 93 ? -10.271 13.659 19.382 1.00 95.62 93 MET A O 1
ATOM 688 N N . PHE A 1 94 ? -11.218 12.043 20.614 1.00 95.25 94 PHE A N 1
ATOM 689 C CA . PHE A 1 94 ? -12.597 12.361 20.255 1.00 95.25 94 PHE A CA 1
ATOM 690 C C . PHE A 1 94 ? -12.973 13.753 20.764 1.00 95.25 94 PHE A C 1
ATOM 692 O O . PHE A 1 94 ? -13.459 14.576 19.997 1.00 95.25 94 PHE A O 1
ATOM 699 N N . MET A 1 95 ? -12.662 14.046 22.028 1.00 95.56 95 MET A N 1
ATOM 700 C CA . MET A 1 95 ? -12.854 15.363 22.628 1.00 95.56 95 MET A CA 1
ATOM 701 C C . MET A 1 95 ? -12.045 16.446 21.897 1.00 95.56 95 MET A C 1
ATOM 703 O O . MET A 1 95 ? -12.601 17.494 21.592 1.00 95.56 95 MET A O 1
ATOM 707 N N . ALA A 1 96 ? -10.784 16.181 21.537 1.00 94.06 96 ALA A N 1
ATOM 708 C CA . ALA A 1 96 ? -9.954 17.097 20.751 1.00 94.06 96 ALA A CA 1
ATOM 709 C C . ALA A 1 96 ? -10.599 17.459 19.402 1.00 94.06 96 ALA A C 1
ATOM 711 O O . ALA A 1 96 ? -10.628 18.632 19.038 1.00 94.06 96 ALA A O 1
ATOM 712 N N . CYS A 1 97 ? -11.189 16.487 18.692 1.00 93.69 97 CYS A N 1
ATOM 713 C CA . CYS A 1 97 ? -11.961 16.770 17.479 1.00 93.69 97 CYS A CA 1
ATOM 714 C C . CYS A 1 97 ? -13.167 17.687 17.751 1.00 93.69 97 CYS A C 1
ATOM 716 O O . CYS A 1 97 ? -13.448 18.569 16.951 1.00 93.69 97 CYS A O 1
ATOM 718 N N . GLY A 1 98 ? -13.871 17.516 18.875 1.00 92.50 98 GLY A N 1
ATOM 719 C CA . GLY A 1 98 ? -14.988 18.396 19.249 1.00 92.50 98 GLY A CA 1
ATOM 720 C C . GLY A 1 98 ? -14.553 19.837 19.555 1.00 92.50 98 GLY A C 1
ATOM 721 O O . GLY A 1 98 ? -15.267 20.789 19.233 1.00 92.50 98 GLY A O 1
ATOM 722 N N . LEU A 1 99 ? -13.343 20.001 20.094 1.00 91.56 99 LEU A N 1
ATOM 723 C CA . LEU A 1 99 ? -12.700 21.296 20.348 1.00 91.56 99 LEU A CA 1
ATOM 724 C C . LEU A 1 99 ? -12.111 21.948 19.081 1.00 91.56 99 LEU A C 1
ATOM 726 O O . LEU A 1 99 ? -11.422 22.949 19.202 1.00 91.56 99 LEU A O 1
ATOM 730 N N . SER A 1 100 ? -12.361 21.394 17.888 1.00 90.38 100 SER A N 1
ATOM 731 C CA . SER A 1 100 ? -11.767 21.811 16.601 1.00 90.38 100 SER A CA 1
ATOM 732 C C . SER A 1 100 ? -10.262 21.564 16.442 1.00 90.38 100 SER A C 1
ATOM 734 O O . SER A 1 100 ? -9.674 21.970 15.441 1.00 90.38 100 SER A O 1
ATOM 736 N N . ALA A 1 101 ? -9.635 20.808 17.345 1.00 89.62 101 ALA A N 1
ATOM 737 C CA . ALA A 1 101 ? -8.221 20.436 17.273 1.00 89.62 101 ALA A CA 1
ATOM 738 C C . ALA A 1 101 ? -8.001 19.116 16.506 1.00 89.62 101 ALA A C 1
ATOM 740 O O . ALA A 1 101 ? -7.417 18.158 17.025 1.00 89.62 101 ALA A O 1
ATOM 741 N N . TYR A 1 102 ? -8.500 19.020 15.268 1.00 91.06 102 TYR A N 1
ATOM 742 C CA . TYR A 1 102 ? -8.453 17.772 14.485 1.00 91.06 102 TYR A CA 1
ATOM 743 C C . TYR A 1 102 ? -7.026 17.332 14.129 1.00 91.06 102 TYR A C 1
ATOM 745 O O . TYR A 1 102 ? -6.708 16.146 14.209 1.00 91.06 102 TYR A O 1
ATOM 753 N N . ASN A 1 103 ? -6.161 18.280 13.768 1.00 88.75 103 ASN A N 1
ATOM 754 C CA . ASN A 1 103 ? -4.730 18.069 13.525 1.00 88.75 103 ASN A CA 1
ATOM 755 C C . ASN A 1 103 ? -4.030 17.465 14.756 1.00 88.75 103 ASN A C 1
ATOM 757 O O . ASN A 1 103 ? -3.314 16.472 14.628 1.00 88.75 103 ASN A O 1
ATOM 761 N N . VAL A 1 104 ? -4.293 18.001 15.953 1.00 90.19 104 VAL A N 1
ATOM 762 C CA . VAL A 1 104 ? -3.734 17.499 17.219 1.00 90.19 104 VAL A CA 1
ATOM 763 C C . VAL A 1 104 ? -4.296 16.115 17.560 1.00 90.19 104 VAL A C 1
ATOM 765 O O . VAL A 1 104 ? -3.554 15.238 18.003 1.00 90.19 104 VAL A O 1
ATOM 768 N N . ALA A 1 105 ? -5.584 15.873 17.299 1.00 92.62 105 ALA A N 1
ATOM 769 C CA . ALA A 1 105 ? -6.199 14.561 17.495 1.00 92.62 105 ALA A CA 1
ATOM 770 C C . ALA A 1 105 ? -5.540 13.480 16.622 1.00 92.62 105 ALA A C 1
ATOM 772 O O . ALA A 1 105 ? -5.231 12.398 17.121 1.00 92.62 105 ALA A O 1
ATOM 773 N N . ILE A 1 106 ? -5.288 13.773 15.340 1.00 91.12 106 ILE A N 1
ATOM 774 C CA . ILE A 1 106 ? -4.593 12.863 14.413 1.00 91.12 106 ILE A CA 1
ATOM 775 C C . ILE A 1 106 ? -3.118 12.700 14.785 1.00 91.12 106 ILE A C 1
ATOM 777 O O . ILE A 1 106 ? -2.597 11.586 14.725 1.00 91.12 106 ILE A O 1
ATOM 781 N N . PHE A 1 107 ? -2.456 13.770 15.222 1.00 91.12 107 PHE A N 1
ATOM 782 C CA . PHE A 1 107 ? -1.093 13.685 15.736 1.00 91.12 107 PHE A CA 1
ATOM 783 C C . PHE A 1 107 ? -1.013 12.713 16.924 1.00 91.12 107 PHE A C 1
ATOM 785 O O . PHE A 1 107 ? -0.226 11.766 16.918 1.00 91.12 107 PHE A O 1
ATOM 792 N N . HIS A 1 108 ? -1.896 12.863 17.914 1.00 93.38 108 HIS A N 1
ATOM 793 C CA . HIS A 1 108 ? -1.934 11.949 19.053 1.00 93.38 108 HIS A CA 1
ATOM 794 C C . HIS A 1 108 ? -2.350 10.523 18.669 1.00 93.38 108 HIS A C 1
ATOM 796 O O . HIS A 1 108 ? -1.830 9.564 19.235 1.00 93.38 108 HIS A O 1
ATOM 802 N N . LEU A 1 109 ? -3.242 10.354 17.688 1.00 92.38 109 LEU A N 1
ATOM 803 C CA . LEU A 1 109 ? -3.619 9.046 17.140 1.00 92.38 109 LEU A CA 1
ATOM 804 C C . LEU A 1 109 ? -2.395 8.252 16.653 1.00 92.38 109 LEU A C 1
ATOM 806 O O . LEU A 1 109 ? -2.312 7.044 16.889 1.00 92.38 109 LEU A O 1
ATOM 810 N N . MET A 1 110 ? -1.452 8.929 15.989 1.00 89.38 110 MET A N 1
ATOM 811 C CA . MET A 1 110 ? -0.263 8.306 15.409 1.00 89.38 110 MET A CA 1
ATOM 812 C C . MET A 1 110 ? 0.765 7.920 16.472 1.00 89.38 110 MET A C 1
ATOM 814 O O . MET A 1 110 ? 1.172 6.756 16.534 1.00 89.38 110 MET A O 1
ATOM 818 N N . THR A 1 111 ? 1.115 8.842 17.374 1.00 92.69 111 THR A N 1
ATOM 819 C CA . THR A 1 111 ? 2.010 8.531 18.503 1.00 92.69 111 THR A CA 1
ATOM 820 C C . THR A 1 111 ? 1.436 7.400 19.364 1.00 92.69 111 THR A C 1
ATOM 822 O O . THR A 1 111 ? 2.162 6.487 19.772 1.00 92.69 111 THR A O 1
ATOM 825 N N . HIS A 1 112 ? 0.115 7.396 19.566 1.00 93.50 112 HIS A N 1
ATOM 826 C CA . HIS A 1 112 ? -0.611 6.368 20.301 1.00 93.50 112 HIS A CA 1
ATOM 827 C C . HIS A 1 112 ? -0.507 4.977 19.697 1.00 93.50 112 HIS A C 1
ATOM 829 O O . HIS A 1 112 ? -0.364 4.006 20.448 1.00 93.50 112 HIS A O 1
ATOM 835 N N . ALA A 1 113 ? -0.527 4.854 18.370 1.00 91.81 113 ALA A N 1
ATOM 836 C CA . ALA A 1 113 ? -0.348 3.565 17.715 1.00 91.81 113 ALA A CA 1
ATOM 837 C C . ALA A 1 113 ? 0.993 2.915 18.111 1.00 91.81 113 ALA A C 1
ATOM 839 O O . ALA A 1 113 ? 1.010 1.729 18.450 1.00 91.81 113 ALA A O 1
ATOM 840 N N . PHE A 1 114 ? 2.087 3.689 18.171 1.00 92.75 114 PHE A N 1
ATOM 841 C CA . PHE A 1 114 ? 3.403 3.182 18.575 1.00 92.75 114 PHE A CA 1
ATOM 842 C C . PHE A 1 114 ? 3.419 2.690 20.023 1.00 92.75 114 PHE A C 1
ATOM 844 O O . PHE A 1 114 ? 3.708 1.514 20.273 1.00 92.75 114 PHE A O 1
ATOM 851 N N . PHE A 1 115 ? 3.078 3.554 20.986 1.00 93.94 115 PHE A N 1
ATOM 852 C CA . PHE A 1 115 ? 3.214 3.188 22.398 1.00 93.94 115 PHE A CA 1
ATOM 853 C C . PHE A 1 115 ? 2.158 2.179 22.862 1.00 93.94 115 PHE A C 1
ATOM 855 O O . PHE A 1 115 ? 2.440 1.377 23.753 1.00 93.94 115 PHE A O 1
ATOM 862 N N . LYS A 1 116 ? 0.966 2.127 22.252 1.00 94.12 116 LYS A N 1
ATOM 863 C CA . LYS A 1 116 ? -0.003 1.060 22.558 1.00 94.12 116 LYS A CA 1
ATOM 864 C C . LYS A 1 116 ? 0.374 -0.274 21.954 1.00 94.12 116 LYS A C 1
ATOM 866 O O . LYS A 1 116 ? 0.239 -1.278 22.651 1.00 94.12 116 LYS A O 1
ATOM 871 N N . ALA A 1 117 ? 0.843 -0.313 20.708 1.00 93.31 117 ALA A N 1
ATOM 872 C CA . ALA A 1 117 ? 1.332 -1.560 20.129 1.00 93.31 117 ALA A CA 1
ATOM 873 C C . ALA A 1 117 ? 2.502 -2.108 20.963 1.00 93.31 117 ALA A C 1
ATOM 875 O O . ALA A 1 117 ? 2.529 -3.301 21.264 1.00 93.31 117 ALA A O 1
ATOM 876 N N . LEU A 1 118 ? 3.397 -1.229 21.431 1.00 95.62 118 LEU A N 1
ATOM 877 C CA . LEU A 1 118 ? 4.482 -1.584 22.346 1.00 95.62 118 LEU A CA 1
ATOM 878 C C . LEU A 1 118 ? 3.965 -2.190 23.657 1.00 95.62 118 LEU A C 1
ATOM 880 O O . LEU A 1 118 ? 4.461 -3.228 24.089 1.00 95.62 118 LEU A O 1
ATOM 884 N N . LEU A 1 119 ? 2.953 -1.577 24.279 1.00 95.69 119 LEU A N 1
ATOM 885 C CA . LEU A 1 119 ? 2.364 -2.073 25.526 1.00 95.69 119 LEU A CA 1
ATOM 886 C C . LEU A 1 119 ? 1.612 -3.395 25.338 1.00 95.69 119 LEU A C 1
ATOM 888 O O . LEU A 1 119 ? 1.762 -4.287 26.171 1.00 95.69 119 LEU A O 1
ATOM 892 N N . PHE A 1 120 ? 0.837 -3.555 24.261 1.00 94.44 120 PHE A N 1
ATOM 893 C CA . PHE A 1 120 ? 0.131 -4.806 23.974 1.00 94.44 120 PHE A CA 1
ATOM 894 C C . PHE A 1 120 ? 1.103 -5.947 23.670 1.00 94.44 120 PHE A C 1
ATOM 896 O O . PHE A 1 120 ? 0.982 -7.015 24.267 1.00 94.44 120 PHE A O 1
ATOM 903 N N . LEU A 1 121 ? 2.093 -5.739 22.798 1.00 93.94 121 LEU A N 1
ATOM 904 C CA . LEU A 1 121 ? 3.087 -6.774 22.497 1.00 93.94 121 LEU A CA 1
ATOM 905 C C . LEU A 1 121 ? 4.000 -7.055 23.701 1.00 93.94 121 LEU A C 1
ATOM 907 O O . LEU A 1 121 ? 4.306 -8.214 23.968 1.00 93.94 121 LEU A O 1
ATOM 911 N N . GLY A 1 122 ? 4.349 -6.034 24.490 1.00 94.88 122 GLY A N 1
ATOM 912 C CA . GLY A 1 122 ? 5.044 -6.189 25.771 1.00 94.88 122 GLY A CA 1
ATOM 913 C C . GLY A 1 122 ? 4.251 -7.027 26.773 1.00 94.88 122 GLY A C 1
ATOM 914 O O . GLY A 1 122 ? 4.788 -7.974 27.344 1.00 94.88 122 GLY A O 1
ATOM 915 N N . ALA A 1 123 ? 2.950 -6.765 26.919 1.00 94.38 123 ALA A N 1
ATOM 916 C CA . ALA A 1 123 ? 2.058 -7.619 27.698 1.00 94.38 123 ALA A CA 1
ATOM 917 C C . ALA A 1 123 ? 2.002 -9.048 27.135 1.00 94.38 123 ALA A C 1
ATOM 919 O O . ALA A 1 123 ? 1.976 -10.000 27.905 1.00 94.38 123 ALA A O 1
ATOM 920 N N . GLY A 1 124 ? 2.048 -9.216 25.811 1.00 93.50 124 GLY A N 1
ATOM 921 C CA . GLY A 1 124 ? 2.162 -10.519 25.154 1.00 93.50 124 GLY A CA 1
ATOM 922 C C . GLY A 1 124 ? 3.411 -11.291 25.575 1.00 93.50 124 GLY A C 1
ATOM 923 O O . GLY A 1 124 ? 3.296 -12.457 25.951 1.00 93.50 124 GLY A O 1
ATOM 924 N N . ASN A 1 125 ? 4.572 -10.633 25.598 1.00 94.19 125 ASN A N 1
ATOM 925 C CA . ASN A 1 125 ? 5.818 -11.225 26.088 1.00 94.19 125 ASN A CA 1
ATOM 926 C C . ASN A 1 125 ? 5.716 -11.614 27.570 1.00 94.19 125 ASN A C 1
ATOM 928 O O . ASN A 1 125 ? 6.141 -12.706 27.941 1.00 94.19 125 ASN A O 1
ATOM 932 N N . VAL A 1 126 ? 5.108 -10.768 28.412 1.00 93.94 126 VAL A N 1
ATOM 933 C CA . VAL A 1 126 ? 4.869 -11.083 29.833 1.00 93.94 126 VAL A CA 1
ATOM 934 C C . VAL A 1 126 ? 3.956 -12.305 29.983 1.00 93.94 126 VAL A C 1
ATOM 936 O O . VAL A 1 126 ? 4.280 -13.214 30.743 1.00 93.94 126 VAL A O 1
ATOM 939 N N . ILE A 1 127 ? 2.841 -12.360 29.248 1.00 92.62 127 ILE A N 1
ATOM 940 C CA . ILE A 1 127 ? 1.890 -13.484 29.270 1.00 92.62 127 ILE A CA 1
ATOM 941 C C . ILE A 1 127 ? 2.579 -14.776 28.817 1.00 92.62 127 ILE A C 1
ATOM 943 O O . ILE A 1 127 ? 2.391 -15.824 29.434 1.00 92.62 127 ILE A O 1
ATOM 947 N N . HIS A 1 128 ? 3.396 -14.709 27.763 1.00 91.19 128 HIS A N 1
ATOM 948 C CA . HIS A 1 128 ? 4.166 -15.849 27.273 1.00 91.19 128 HIS A CA 1
ATOM 949 C C . HIS A 1 128 ? 5.171 -16.338 28.328 1.00 91.19 128 HIS A C 1
ATOM 951 O O . HIS A 1 128 ? 5.214 -17.526 28.636 1.00 91.19 128 HIS A O 1
ATOM 957 N N . ALA A 1 129 ? 5.920 -15.422 28.947 1.00 90.44 129 ALA A N 1
ATOM 958 C CA . ALA A 1 129 ? 6.884 -15.741 30.001 1.00 90.44 129 ALA A CA 1
ATOM 959 C C . ALA A 1 129 ? 6.226 -16.292 31.287 1.00 90.44 129 ALA A C 1
ATOM 961 O O . ALA A 1 129 ? 6.881 -16.964 32.083 1.00 90.44 129 ALA A O 1
ATOM 962 N N . MET A 1 130 ? 4.930 -16.027 31.484 1.00 89.38 130 MET A N 1
ATOM 963 C CA . MET A 1 130 ? 4.126 -16.459 32.633 1.00 89.38 130 MET A CA 1
ATOM 964 C C . MET A 1 130 ? 3.167 -17.622 32.307 1.00 89.38 130 MET A C 1
ATOM 966 O O . MET A 1 130 ? 2.196 -17.822 33.035 1.00 89.38 130 MET A O 1
ATOM 970 N N . HIS A 1 131 ? 3.421 -18.393 31.238 1.00 87.56 131 HIS A N 1
ATOM 971 C CA . HIS A 1 131 ? 2.599 -19.541 30.813 1.00 87.56 131 HIS A CA 1
ATOM 972 C C . HIS A 1 131 ? 1.094 -19.220 30.721 1.00 87.56 131 HIS A C 1
ATOM 974 O O . HIS A 1 131 ? 0.251 -19.923 31.275 1.00 87.56 131 HIS A O 1
ATOM 980 N N . HIS A 1 132 ? 0.758 -18.147 30.006 1.00 86.81 132 HIS A N 1
ATOM 981 C CA . HIS A 1 132 ? -0.613 -17.698 29.738 1.00 86.81 132 HIS A CA 1
ATOM 982 C C . HIS A 1 132 ? -1.379 -17.096 30.929 1.00 86.81 132 HIS A C 1
ATOM 984 O O . HIS A 1 132 ? -2.558 -16.771 30.777 1.00 86.81 132 HIS A O 1
ATOM 990 N N . GLU A 1 133 ? -0.743 -16.867 32.084 1.00 90.62 133 GLU A N 1
ATOM 991 C CA . GLU A 1 133 ? -1.372 -16.111 33.175 1.00 90.62 133 GLU A CA 1
ATOM 992 C C . GLU A 1 133 ? -1.551 -14.636 32.771 1.00 90.62 133 GLU A C 1
ATOM 994 O O . GLU A 1 133 ? -0.621 -13.989 32.292 1.00 90.62 133 GLU A O 1
ATOM 999 N N . GLN A 1 134 ? -2.760 -14.099 32.963 1.00 92.56 134 GLN A N 1
ATOM 1000 C CA . GLN A 1 134 ? -3.130 -12.724 32.583 1.00 92.56 134 GLN A CA 1
ATOM 1001 C C . GLN A 1 134 ? -3.480 -11.857 33.798 1.00 92.56 134 GLN A C 1
ATOM 1003 O O . GLN A 1 134 ? -3.498 -10.628 33.699 1.00 92.56 134 GLN A O 1
ATOM 1008 N N . ASN A 1 135 ? -3.730 -12.471 34.959 1.00 92.44 135 ASN A N 1
ATOM 1009 C CA . ASN A 1 135 ? -4.083 -11.747 36.170 1.00 92.44 135 ASN A CA 1
ATOM 1010 C C . ASN A 1 135 ? -2.839 -11.159 36.851 1.00 92.44 135 ASN A C 1
ATOM 1012 O O . ASN A 1 135 ? -2.028 -11.881 37.437 1.00 92.44 135 ASN A O 1
ATOM 1016 N N . ILE A 1 136 ? -2.742 -9.829 36.872 1.00 92.31 136 ILE A N 1
ATOM 1017 C CA . ILE A 1 136 ? -1.596 -9.094 37.425 1.00 92.31 136 ILE A CA 1
ATOM 1018 C C . ILE A 1 136 ? -1.390 -9.330 38.927 1.00 92.31 136 ILE A C 1
ATOM 1020 O O . ILE A 1 136 ? -0.287 -9.147 39.430 1.00 92.31 136 ILE A O 1
ATOM 1024 N N . GLN A 1 137 ? -2.420 -9.760 39.668 1.00 88.62 137 GLN A N 1
ATOM 1025 C CA . GLN A 1 137 ? -2.306 -10.034 41.108 1.00 88.62 137 GLN A CA 1
ATOM 1026 C C . GLN A 1 137 ? -1.546 -11.327 41.427 1.00 88.62 137 GLN A C 1
ATOM 1028 O O . GLN A 1 137 ? -1.140 -11.525 42.583 1.00 88.62 137 GLN A O 1
ATOM 1033 N N . LYS A 1 138 ? -1.411 -12.210 40.432 1.00 86.88 138 LYS A N 1
ATOM 1034 C CA . LYS A 1 138 ? -0.651 -13.464 40.498 1.00 86.88 138 LYS A CA 1
ATOM 1035 C C . LYS A 1 138 ? 0.749 -13.333 39.887 1.00 86.88 138 LYS A C 1
ATOM 1037 O O . LYS A 1 138 ? 1.528 -14.281 39.945 1.00 86.88 138 LYS A O 1
ATOM 1042 N N . MET A 1 139 ? 1.059 -12.174 39.310 1.00 88.88 139 MET A N 1
ATOM 1043 C CA . MET A 1 139 ? 2.373 -11.840 38.771 1.00 88.88 139 MET A CA 1
ATOM 1044 C C . MET A 1 139 ? 3.248 -11.174 39.845 1.00 88.88 139 MET A C 1
ATOM 1046 O O . MET A 1 139 ? 2.763 -10.774 40.910 1.00 88.88 139 MET A O 1
ATOM 1050 N N . GLY A 1 140 ? 4.546 -11.069 39.565 1.00 86.19 140 GLY A N 1
ATOM 1051 C CA . GLY A 1 140 ? 5.491 -10.358 40.418 1.00 86.19 140 GLY A CA 1
ATOM 1052 C C . GLY A 1 140 ? 6.940 -10.773 40.187 1.00 86.19 140 GLY A C 1
ATOM 1053 O O . GLY A 1 140 ? 7.230 -11.856 39.681 1.00 86.19 140 GLY A O 1
ATOM 1054 N N . ASN A 1 141 ? 7.859 -9.884 40.563 1.00 86.50 141 ASN A N 1
ATOM 1055 C CA . ASN A 1 141 ? 9.309 -10.079 40.509 1.00 86.50 141 ASN A CA 1
ATOM 1056 C C . ASN A 1 141 ? 9.866 -10.514 39.129 1.00 86.50 141 ASN A C 1
ATOM 1058 O O . ASN A 1 141 ? 10.878 -11.214 39.051 1.00 86.50 141 ASN A O 1
ATOM 1062 N N . CYS A 1 142 ? 9.220 -10.105 38.031 1.00 87.25 142 CYS A N 1
ATOM 1063 C CA . CYS A 1 142 ? 9.617 -10.501 36.674 1.00 87.25 142 CYS A CA 1
ATOM 1064 C C . CYS A 1 142 ? 10.795 -9.679 36.117 1.00 87.25 142 CYS A C 1
ATOM 1066 O O . CYS A 1 142 ? 11.485 -10.142 35.213 1.00 87.25 142 CYS A O 1
ATOM 1068 N N . TRP A 1 143 ? 11.066 -8.482 36.653 1.00 90.00 143 TRP A N 1
ATOM 1069 C CA . TRP A 1 143 ? 12.003 -7.516 36.048 1.00 90.00 143 TRP A CA 1
ATOM 1070 C C . TRP A 1 143 ? 13.436 -8.033 35.880 1.00 90.00 143 TRP A C 1
ATOM 1072 O O . TRP A 1 143 ? 14.099 -7.688 34.908 1.00 90.00 143 TRP A O 1
ATOM 1082 N N . LYS A 1 144 ? 13.907 -8.889 36.798 1.00 88.19 144 LYS A N 1
ATOM 1083 C CA . LYS A 1 144 ? 15.247 -9.496 36.711 1.00 88.19 144 LYS A CA 1
ATOM 1084 C C . LYS A 1 144 ? 15.339 -10.587 35.646 1.00 88.19 144 LYS A C 1
ATOM 1086 O O . LYS A 1 144 ? 16.432 -10.881 35.182 1.00 88.19 144 LYS A O 1
ATOM 1091 N N . LYS A 1 145 ? 14.211 -11.223 35.313 1.00 89.94 145 LYS A N 1
ATOM 1092 C CA . LYS A 1 145 ? 14.154 -12.389 34.419 1.00 89.94 145 LYS A CA 1
ATOM 1093 C C . LYS A 1 145 ? 13.801 -12.014 32.978 1.00 89.94 145 LYS A C 1
ATOM 1095 O O . LYS A 1 145 ? 14.266 -12.679 32.062 1.00 89.94 145 LYS A O 1
ATOM 1100 N N . ILE A 1 146 ? 13.021 -10.947 32.788 1.00 93.88 146 ILE A N 1
ATOM 1101 C CA . ILE A 1 146 ? 12.643 -10.399 31.473 1.00 93.88 146 ILE A CA 1
ATOM 1102 C C . ILE A 1 146 ? 13.005 -8.901 31.352 1.00 93.88 146 ILE A C 1
ATOM 1104 O O . ILE A 1 146 ? 12.122 -8.046 31.220 1.00 93.88 146 ILE A O 1
ATOM 1108 N N . PRO A 1 147 ? 14.302 -8.544 31.469 1.00 94.88 147 PRO A N 1
ATOM 1109 C CA . PRO A 1 147 ? 14.748 -7.153 31.579 1.00 94.88 147 PRO A CA 1
ATOM 1110 C C . PRO A 1 147 ? 14.505 -6.329 30.308 1.00 94.88 147 PRO A C 1
ATOM 1112 O O . PRO A 1 147 ? 14.256 -5.125 30.402 1.00 94.88 147 PRO A O 1
ATOM 1115 N N . CYS A 1 148 ? 14.543 -6.951 29.125 1.00 95.19 148 CYS A N 1
ATOM 1116 C CA . CYS A 1 148 ? 14.298 -6.249 27.869 1.00 95.19 148 CYS A CA 1
ATOM 1117 C C . CYS A 1 148 ? 12.817 -5.895 27.751 1.00 95.19 148 CYS A C 1
ATOM 1119 O O . CYS A 1 148 ? 12.480 -4.729 27.543 1.00 95.19 148 CYS A O 1
ATOM 1121 N N . THR A 1 149 ? 11.929 -6.873 27.963 1.00 96.00 149 THR A N 1
ATOM 1122 C CA . THR A 1 149 ? 10.476 -6.633 27.963 1.00 96.00 149 THR A CA 1
ATOM 1123 C C . THR A 1 149 ? 10.085 -5.596 29.023 1.00 96.00 149 THR A C 1
ATOM 1125 O O . THR A 1 149 ? 9.276 -4.708 28.751 1.00 96.00 149 THR A O 1
ATOM 1128 N N . TYR A 1 150 ? 10.710 -5.646 30.202 1.00 96.06 150 TYR A N 1
ATOM 1129 C CA . TYR A 1 150 ? 10.539 -4.653 31.263 1.00 96.06 150 TYR A CA 1
ATOM 1130 C C . TYR A 1 150 ? 10.877 -3.226 30.802 1.00 96.06 150 TYR A C 1
ATOM 1132 O O . TYR A 1 150 ? 10.025 -2.341 30.892 1.00 96.06 150 TYR A O 1
ATOM 1140 N N . ALA A 1 151 ? 12.081 -2.999 30.268 1.00 96.62 151 ALA A N 1
ATOM 1141 C CA . ALA A 1 151 ? 12.505 -1.677 29.799 1.00 96.62 151 ALA A CA 1
ATOM 1142 C C . ALA A 1 151 ? 11.597 -1.138 28.676 1.00 96.62 151 ALA A C 1
ATOM 1144 O O . ALA A 1 151 ? 11.237 0.039 28.663 1.00 96.62 151 ALA A O 1
ATOM 1145 N N . LEU A 1 152 ? 11.168 -2.013 27.766 1.00 96.88 152 LEU A N 1
ATOM 1146 C CA . LEU A 1 152 ? 10.284 -1.668 26.651 1.00 96.88 152 LEU A CA 1
ATOM 1147 C C . LEU A 1 152 ? 8.876 -1.273 27.127 1.00 96.88 152 LEU A C 1
ATOM 1149 O O . LEU A 1 152 ? 8.325 -0.272 26.667 1.00 96.88 152 LEU A O 1
ATOM 1153 N N . MET A 1 153 ? 8.308 -1.991 28.102 1.00 96.31 153 MET A N 1
ATOM 1154 C CA . MET A 1 153 ? 7.026 -1.609 28.710 1.00 96.31 153 MET A CA 1
ATOM 1155 C C . MET A 1 153 ? 7.112 -0.301 29.511 1.00 96.31 153 MET A C 1
ATOM 1157 O O . MET A 1 153 ? 6.128 0.444 29.562 1.00 96.31 153 MET A O 1
ATOM 1161 N N . TRP A 1 154 ? 8.270 0.011 30.102 1.00 96.38 154 TRP A N 1
ATOM 1162 C CA . TRP A 1 154 ? 8.521 1.314 30.728 1.00 96.38 154 TRP A CA 1
ATOM 1163 C C . TRP A 1 154 ? 8.456 2.452 29.718 1.00 96.38 154 TRP A C 1
ATOM 1165 O O . TRP A 1 154 ? 7.729 3.414 29.951 1.00 96.38 154 TRP A O 1
ATOM 1175 N N . ILE A 1 155 ? 9.149 2.318 28.584 1.00 97.50 155 ILE A N 1
ATOM 1176 C CA . ILE A 1 155 ? 9.121 3.308 27.497 1.00 97.50 155 ILE A CA 1
ATOM 1177 C C . ILE A 1 155 ? 7.677 3.562 27.045 1.00 97.50 155 ILE A C 1
ATOM 1179 O O . ILE A 1 155 ? 7.239 4.711 26.998 1.00 97.50 155 ILE A O 1
ATOM 1183 N N . GLY A 1 156 ? 6.906 2.499 26.791 1.00 96.50 156 GLY A N 1
ATOM 1184 C CA . GLY A 1 156 ? 5.499 2.629 26.394 1.00 96.50 156 GLY A CA 1
ATOM 1185 C C . GLY A 1 156 ? 4.621 3.299 27.457 1.00 96.50 156 GLY A C 1
ATOM 1186 O O . GLY A 1 156 ? 3.749 4.099 27.122 1.00 96.50 156 GLY A O 1
ATOM 1187 N N . SER A 1 157 ? 4.864 3.023 28.741 1.00 96.75 157 SER A N 1
ATOM 1188 C CA . SER A 1 157 ? 4.091 3.605 29.849 1.00 96.75 157 SER A CA 1
ATOM 1189 C C . SER A 1 157 ? 4.450 5.070 30.112 1.00 96.75 157 SER A C 1
ATOM 1191 O O . SER A 1 157 ? 3.560 5.875 30.373 1.00 96.75 157 SER A O 1
ATOM 1193 N N . LEU A 1 158 ? 5.731 5.442 30.006 1.00 96.69 158 LEU A N 1
ATOM 1194 C CA . LEU A 1 158 ? 6.194 6.834 30.090 1.00 96.69 158 LEU A CA 1
ATOM 1195 C C . LEU A 1 158 ? 5.636 7.668 28.929 1.00 96.69 158 LEU A C 1
ATOM 1197 O O . LEU A 1 158 ? 5.148 8.777 29.158 1.00 96.69 158 LEU A O 1
ATOM 1201 N N . ALA A 1 159 ? 5.632 7.105 27.715 1.00 96.38 159 ALA A N 1
ATOM 1202 C CA . ALA A 1 159 ? 4.993 7.713 26.554 1.00 96.38 159 ALA A CA 1
ATOM 1203 C C . ALA A 1 159 ? 3.490 7.915 26.785 1.00 96.38 159 ALA A C 1
ATOM 1205 O O . ALA A 1 159 ? 3.006 9.032 26.646 1.00 96.38 159 ALA A O 1
ATOM 1206 N N . LEU A 1 160 ? 2.763 6.887 27.232 1.00 95.12 160 LEU A N 1
ATOM 1207 C CA . LEU A 1 160 ? 1.329 6.987 27.532 1.00 95.12 160 LEU A CA 1
ATOM 1208 C C . LEU A 1 160 ? 1.013 8.035 28.621 1.00 95.12 160 LEU A C 1
ATOM 1210 O O . LEU A 1 160 ? 0.021 8.763 28.532 1.00 95.12 160 LEU A O 1
ATOM 1214 N N . SER A 1 161 ? 1.864 8.148 29.641 1.00 95.06 161 SER A N 1
ATOM 1215 C CA . SER A 1 161 ? 1.724 9.154 30.699 1.00 95.06 161 SER A CA 1
ATOM 1216 C C . SER A 1 161 ? 2.062 10.576 30.260 1.00 95.06 161 SER A C 1
ATOM 1218 O O . SER A 1 161 ? 1.719 11.501 30.986 1.00 95.06 161 SER A O 1
ATOM 1220 N N . GLY A 1 162 ? 2.636 10.792 29.076 1.00 91.44 162 GLY A N 1
ATOM 1221 C CA . GLY A 1 162 ? 2.986 12.131 28.594 1.00 91.44 162 GLY A CA 1
ATOM 1222 C C . GLY A 1 162 ? 4.200 12.733 29.302 1.00 91.44 162 GLY A C 1
ATOM 1223 O O . GLY A 1 162 ? 4.218 13.916 29.605 1.00 91.44 162 GLY A O 1
ATOM 1224 N N . ILE A 1 163 ? 5.203 11.914 29.626 1.00 93.62 163 ILE A N 1
ATOM 1225 C CA . ILE A 1 163 ? 6.421 12.383 30.300 1.00 93.62 163 ILE A CA 1
ATOM 1226 C C . ILE A 1 163 ? 7.478 12.742 29.259 1.00 93.62 163 ILE A C 1
ATOM 1228 O O . ILE A 1 163 ? 7.709 11.986 28.317 1.00 93.62 163 ILE A O 1
ATOM 1232 N N . PHE A 1 164 ? 8.155 13.874 29.438 1.00 90.00 164 PHE A N 1
ATOM 1233 C CA . PHE A 1 164 ? 9.286 14.265 28.598 1.00 90.00 164 PHE A CA 1
ATOM 1234 C C . PHE A 1 164 ? 10.459 13.265 28.736 1.00 90.00 164 PHE A C 1
ATOM 1236 O O . PHE A 1 164 ? 10.785 12.889 29.866 1.00 90.00 164 PHE A O 1
ATOM 1243 N N . PRO A 1 165 ? 11.129 12.834 27.643 1.00 90.94 165 PRO A N 1
ATOM 1244 C CA . PRO A 1 165 ? 11.014 13.292 26.249 1.00 90.94 165 PRO A CA 1
ATOM 1245 C C . PRO A 1 165 ? 10.166 12.382 25.331 1.00 90.94 165 PRO A C 1
ATOM 1247 O O . PRO A 1 165 ? 10.389 12.352 24.125 1.00 90.94 165 PRO A O 1
ATOM 1250 N N . PHE A 1 166 ? 9.233 11.587 25.859 1.00 95.06 166 PHE A N 1
ATOM 1251 C CA . PHE A 1 166 ? 8.517 10.576 25.068 1.00 95.06 166 PHE A CA 1
ATOM 1252 C C . PHE A 1 166 ? 7.381 11.167 24.212 1.00 95.06 166 PHE A C 1
ATOM 1254 O O . PHE A 1 166 ? 6.846 12.236 24.505 1.00 95.06 166 PHE A O 1
ATOM 1261 N N . ALA A 1 167 ? 6.950 10.441 23.174 1.00 92.31 167 ALA A N 1
ATOM 1262 C CA . ALA A 1 167 ? 6.034 10.943 22.141 1.00 92.31 167 ALA A CA 1
ATOM 1263 C C . ALA A 1 167 ? 4.675 11.456 22.666 1.00 92.31 167 ALA A C 1
ATOM 1265 O O . ALA A 1 167 ? 4.073 12.361 22.080 1.00 92.31 167 ALA A O 1
ATOM 1266 N N . GLY A 1 168 ? 4.184 10.912 23.783 1.00 90.06 168 GLY A N 1
ATOM 1267 C CA . GLY A 1 168 ? 2.937 11.380 24.384 1.00 90.06 168 GLY A CA 1
ATOM 1268 C C . GLY A 1 168 ? 3.025 12.781 24.987 1.00 90.06 168 GLY A C 1
ATOM 1269 O O . GLY A 1 168 ? 2.007 13.457 24.996 1.00 90.06 168 GLY A O 1
ATOM 1270 N N . PHE A 1 169 ? 4.202 13.248 25.423 1.00 91.88 169 PHE A N 1
ATOM 1271 C CA . PHE A 1 169 ? 4.377 14.624 25.914 1.00 91.88 169 PHE A CA 1
ATOM 1272 C C . PHE A 1 169 ? 4.055 15.631 24.806 1.00 91.88 169 PHE A C 1
ATOM 1274 O O . PHE A 1 169 ? 3.243 16.527 24.984 1.00 91.88 169 PHE A O 1
ATOM 1281 N N . TYR A 1 170 ? 4.611 15.412 23.612 1.00 90.12 170 TYR A N 1
ATOM 1282 C CA . TYR A 1 170 ? 4.399 16.300 22.470 1.00 90.12 170 TYR A CA 1
ATOM 1283 C C . TYR A 1 170 ? 2.961 16.299 21.958 1.00 90.12 170 TYR A C 1
ATOM 1285 O O . TYR A 1 170 ? 2.499 17.313 21.462 1.00 90.12 170 TYR A O 1
ATOM 1293 N N . SER A 1 171 ? 2.257 15.169 22.045 1.00 91.56 171 SER A N 1
ATOM 1294 C CA . SER A 1 171 ? 0.944 15.012 21.409 1.00 91.56 171 SER A CA 1
ATOM 1295 C C . SER A 1 171 ? -0.235 15.158 22.371 1.00 91.56 171 SER A C 1
ATOM 1297 O O . SER A 1 171 ? -1.200 15.845 22.051 1.00 91.56 171 SER A O 1
ATOM 1299 N N . LYS A 1 172 ? -0.174 14.539 23.557 1.00 92.69 172 LYS A N 1
ATOM 1300 C CA . LYS A 1 172 ? -1.266 14.563 24.540 1.00 92.69 172 LYS A CA 1
ATOM 1301 C C . LYS A 1 172 ? -1.384 15.927 25.205 1.00 92.69 172 LYS A C 1
ATOM 1303 O O . LYS A 1 172 ? -2.497 16.425 25.348 1.00 92.69 172 LYS A O 1
ATOM 1308 N N . ASP A 1 173 ? -0.266 16.531 25.605 1.00 90.62 173 ASP A N 1
ATOM 1309 C CA . ASP A 1 173 ? -0.305 17.789 26.356 1.00 90.62 173 ASP A CA 1
ATOM 1310 C C . ASP A 1 173 ? -0.867 18.923 25.486 1.00 90.62 173 ASP A C 1
ATOM 1312 O O . ASP A 1 173 ? -1.656 19.719 25.984 1.00 90.62 173 ASP A O 1
ATOM 1316 N N . LEU A 1 174 ? -0.627 18.898 24.167 1.00 89.31 174 LEU A N 1
ATOM 1317 C CA . LEU A 1 174 ? -1.264 19.814 23.211 1.00 89.31 174 LEU A CA 1
ATOM 1318 C C . LEU A 1 174 ? -2.799 19.724 23.208 1.00 89.31 174 LEU A C 1
ATOM 1320 O O . LEU A 1 174 ? -3.460 20.751 23.072 1.00 89.31 174 LEU A O 1
ATOM 1324 N N . ILE A 1 175 ? -3.387 18.533 23.387 1.00 92.00 175 ILE A N 1
ATOM 1325 C CA . ILE A 1 175 ? -4.852 18.391 23.508 1.00 92.00 175 ILE A CA 1
ATOM 1326 C C . ILE A 1 175 ? -5.348 19.132 24.753 1.00 92.00 175 ILE A C 1
ATOM 1328 O O . ILE A 1 175 ? -6.377 19.805 24.715 1.00 92.00 175 ILE A O 1
ATOM 1332 N N . ILE A 1 176 ? -4.615 19.012 25.861 1.00 92.56 176 ILE A N 1
ATOM 1333 C CA . ILE A 1 176 ? -4.983 19.620 27.142 1.00 92.56 176 ILE A CA 1
ATOM 1334 C C . ILE A 1 176 ? -4.781 21.140 27.094 1.00 92.56 176 ILE A C 1
ATOM 1336 O O . ILE A 1 176 ? -5.623 21.883 27.596 1.00 92.56 176 ILE A O 1
ATOM 1340 N N . GLU A 1 177 ? -3.711 21.608 26.451 1.00 89.06 177 GLU A N 1
ATOM 1341 C CA . GLU A 1 177 ? -3.471 23.031 26.189 1.00 89.06 177 GLU A CA 1
ATOM 1342 C C . GLU A 1 177 ? -4.594 23.637 25.341 1.00 89.06 177 GLU A C 1
ATOM 1344 O O . GLU A 1 177 ? -5.116 24.696 25.686 1.00 89.06 177 GLU A O 1
ATOM 1349 N N . HIS A 1 178 ? -5.029 22.946 24.284 1.00 88.19 178 HIS A N 1
ATOM 1350 C CA . HIS A 1 178 ? -6.137 23.423 23.460 1.00 88.19 178 HIS A CA 1
ATOM 1351 C C . HIS A 1 178 ? -7.451 23.449 24.253 1.00 88.19 178 HIS A C 1
ATOM 1353 O O . HIS A 1 178 ? -8.158 24.454 24.243 1.00 88.19 178 HIS A O 1
ATOM 1359 N N . ALA A 1 179 ? -7.728 22.406 25.044 1.00 91.38 179 ALA A N 1
ATOM 1360 C CA . ALA A 1 179 ? -8.893 22.372 25.926 1.00 91.38 179 ALA A CA 1
ATOM 1361 C C . ALA A 1 179 ? -8.928 23.556 26.903 1.00 91.38 179 ALA A C 1
ATOM 1363 O O . ALA A 1 179 ? -9.993 24.128 27.107 1.00 91.38 179 ALA A O 1
ATOM 1364 N N . TYR A 1 180 ? -7.782 23.981 27.451 1.00 90.38 180 TYR A N 1
ATOM 1365 C CA . TYR A 1 180 ? -7.718 25.166 28.315 1.00 90.38 180 TYR A CA 1
ATOM 1366 C C . TYR A 1 180 ? -8.226 26.434 27.620 1.00 90.38 180 TYR A C 1
ATOM 1368 O O . TYR A 1 180 ? -8.910 27.244 28.243 1.00 90.38 180 TYR A O 1
ATOM 1376 N N . SER A 1 181 ? -7.884 26.609 26.342 1.00 84.81 181 SER A N 1
ATOM 1377 C CA . SER A 1 181 ? -8.250 27.805 25.580 1.00 84.81 181 SER A CA 1
ATOM 1378 C C . SER A 1 181 ? -9.722 27.844 25.164 1.00 84.81 181 SER A C 1
ATOM 1380 O O . SER A 1 181 ? -10.273 28.930 25.003 1.00 84.81 181 SER A O 1
ATOM 1382 N N . THR A 1 182 ? -10.358 26.679 25.017 1.00 85.31 182 THR A N 1
ATOM 1383 C CA . THR A 1 182 ? -11.682 26.566 24.388 1.00 85.31 182 THR A CA 1
ATOM 1384 C C . THR A 1 182 ? -12.788 26.188 25.375 1.00 85.31 182 THR A C 1
ATOM 1386 O O . THR A 1 182 ? -13.877 26.748 25.302 1.00 85.31 182 THR A O 1
ATOM 1389 N N . ASP A 1 183 ? -12.543 25.243 26.294 1.00 88.88 183 ASP A N 1
ATOM 1390 C CA . ASP A 1 183 ? -13.582 24.671 27.160 1.00 88.88 183 ASP A CA 1
ATOM 1391 C C . ASP A 1 183 ? -13.035 24.234 28.538 1.00 88.88 183 ASP A C 1
ATOM 1393 O O . ASP A 1 183 ? -12.252 23.289 28.683 1.00 88.88 183 ASP A O 1
ATOM 1397 N N . SER A 1 184 ? -13.508 24.901 29.597 1.00 91.19 184 SER A N 1
ATOM 1398 C CA . SER A 1 184 ? -13.060 24.645 30.976 1.00 91.19 184 SER A CA 1
ATOM 1399 C C . SER A 1 184 ? -13.413 23.243 31.488 1.00 91.19 184 SER A C 1
ATOM 1401 O O . SER A 1 184 ? -12.661 22.669 32.279 1.00 91.19 184 SER A O 1
ATOM 1403 N N . PHE A 1 185 ? -14.541 22.674 31.056 1.00 93.94 185 PHE A N 1
ATOM 1404 C CA . PHE A 1 185 ? -14.965 21.334 31.458 1.00 93.94 185 PHE A CA 1
ATOM 1405 C C . PHE A 1 185 ? -14.055 20.270 30.834 1.00 93.94 185 PHE A C 1
ATOM 1407 O O . PHE A 1 185 ? -13.543 19.397 31.547 1.00 93.94 185 PHE A O 1
ATOM 1414 N N . ALA A 1 186 ? -13.778 20.390 29.534 1.00 94.31 186 ALA A N 1
ATOM 1415 C CA . ALA A 1 186 ? -12.846 19.534 28.813 1.00 94.31 186 ALA A CA 1
ATOM 1416 C C . ALA A 1 186 ? -11.438 19.597 29.425 1.00 94.31 186 ALA A C 1
ATOM 1418 O O . ALA A 1 186 ? -10.802 18.555 29.615 1.00 94.31 186 ALA A O 1
ATOM 1419 N N . PHE A 1 187 ? -10.968 20.790 29.803 1.00 94.62 187 PHE A N 1
ATOM 1420 C CA . PHE A 1 187 ? -9.664 20.981 30.443 1.00 94.62 187 PHE A CA 1
ATOM 1421 C C . PHE A 1 187 ? -9.553 20.272 31.801 1.00 94.62 187 PHE A C 1
ATOM 1423 O O . PHE A 1 187 ? -8.610 19.509 32.036 1.00 94.62 187 PHE A O 1
ATOM 1430 N N . VAL A 1 188 ? -10.524 20.477 32.697 1.00 95.75 188 VAL A N 1
ATOM 1431 C CA . VAL A 1 188 ? -10.495 19.879 34.043 1.00 95.75 188 VAL A CA 1
ATOM 1432 C C . VAL A 1 188 ? -10.571 18.356 33.968 1.00 95.75 188 VAL A C 1
ATOM 1434 O O . VAL A 1 188 ? -9.768 17.672 34.610 1.00 95.75 188 VAL A O 1
ATOM 1437 N N . ILE A 1 189 ? -11.485 17.808 33.159 1.00 96.31 189 ILE A N 1
ATOM 1438 C CA . ILE A 1 189 ? -11.573 16.354 32.974 1.00 96.31 189 ILE A CA 1
ATOM 1439 C C . ILE A 1 189 ? -10.269 15.810 32.391 1.00 96.31 189 ILE A C 1
ATOM 1441 O O . ILE A 1 189 ? -9.759 14.800 32.879 1.00 96.31 189 ILE A O 1
ATOM 1445 N N . SER A 1 190 ? -9.683 16.497 31.415 1.00 95.12 190 SER A N 1
ATOM 1446 C CA . SER A 1 190 ? -8.407 16.106 30.820 1.00 95.12 190 SER A CA 1
ATOM 1447 C C . SER A 1 190 ? -7.269 16.009 31.832 1.00 95.12 190 SER A C 1
ATOM 1449 O O . SER A 1 190 ? -6.494 15.057 31.782 1.00 95.12 190 SER A O 1
ATOM 1451 N N . LEU A 1 191 ? -7.161 16.934 32.785 1.00 96.00 191 LEU A N 1
ATOM 1452 C CA . LEU A 1 191 ? -6.134 16.854 33.831 1.00 96.00 191 LEU A CA 1
ATOM 1453 C C . LEU A 1 191 ? -6.365 15.669 34.780 1.00 96.00 191 LEU A C 1
ATOM 1455 O O . LEU A 1 191 ? -5.428 14.934 35.104 1.00 96.00 191 LEU A O 1
ATOM 1459 N N . VAL A 1 192 ? -7.616 15.440 35.187 1.00 97.00 192 VAL A N 1
ATOM 1460 C CA . VAL A 1 192 ? -7.987 14.315 36.063 1.00 97.00 192 VAL A CA 1
ATOM 1461 C C . VAL A 1 192 ? -7.717 12.971 35.382 1.00 97.00 192 VAL A C 1
ATOM 1463 O O . VAL A 1 192 ? -7.191 12.039 35.997 1.00 97.00 192 VAL A O 1
ATOM 1466 N N . VAL A 1 193 ? -8.032 12.857 34.094 1.00 97.06 193 VAL A N 1
ATOM 1467 C CA . VAL A 1 193 ? -7.767 11.642 33.318 1.00 97.06 193 VAL A CA 1
ATOM 1468 C C . VAL A 1 193 ? -6.263 11.429 33.110 1.00 97.06 193 VAL A C 1
ATOM 1470 O O . VAL A 1 193 ? -5.815 10.278 33.127 1.00 97.06 193 VAL A O 1
ATOM 1473 N N . ALA A 1 194 ? -5.459 12.491 32.993 1.00 96.81 194 ALA A N 1
ATOM 1474 C CA . ALA A 1 194 ? -4.007 12.377 32.854 1.00 96.81 194 ALA A CA 1
ATOM 1475 C C . ALA A 1 194 ? -3.390 11.787 34.129 1.00 96.81 194 ALA A C 1
ATOM 1477 O O . ALA A 1 194 ? -2.601 10.840 34.056 1.00 96.81 194 ALA A O 1
ATOM 1478 N N . PHE A 1 195 ? -3.849 12.260 35.292 1.00 97.69 195 PHE A N 1
ATOM 1479 C CA . PHE A 1 195 ? -3.512 11.689 36.596 1.00 97.69 195 PHE A CA 1
ATOM 1480 C C . PHE A 1 195 ? -3.860 10.195 36.680 1.00 97.69 195 PHE A C 1
ATOM 1482 O O . PHE A 1 195 ? -3.002 9.371 37.012 1.00 97.69 195 PHE A O 1
ATOM 1489 N N . PHE A 1 196 ? -5.096 9.812 36.336 1.00 97.38 196 PHE A N 1
ATOM 1490 C CA . PHE A 1 196 ? -5.505 8.405 36.390 1.00 97.38 196 PHE A CA 1
ATOM 1491 C C . PHE A 1 196 ? -4.755 7.532 35.384 1.00 97.38 196 PHE A C 1
ATOM 1493 O O . PHE A 1 196 ? -4.423 6.393 35.710 1.00 97.38 196 PHE A O 1
ATOM 1500 N N . THR A 1 197 ? -4.439 8.074 34.207 1.00 97.00 197 THR A N 1
ATOM 1501 C CA . THR A 1 197 ? -3.632 7.406 33.181 1.00 97.00 197 THR A CA 1
ATOM 1502 C C . THR A 1 197 ? -2.269 7.009 33.702 1.00 97.00 197 THR A C 1
ATOM 1504 O O . THR A 1 197 ? -1.866 5.846 33.581 1.00 97.00 197 THR A O 1
ATOM 1507 N N . ALA A 1 198 ? -1.591 7.945 34.353 1.00 97.06 198 ALA A N 1
ATOM 1508 C CA . ALA A 1 198 ? -0.305 7.668 34.957 1.00 97.06 198 ALA A CA 1
ATOM 1509 C C . ALA A 1 198 ? -0.433 6.684 36.132 1.00 97.06 198 ALA A C 1
ATOM 1511 O O . ALA A 1 198 ? 0.345 5.732 36.238 1.00 97.06 198 ALA A O 1
ATOM 1512 N N . PHE A 1 199 ? -1.475 6.832 36.954 1.00 97.06 199 PHE A N 1
ATOM 1513 C CA . PHE A 1 199 ? -1.730 5.954 38.093 1.00 97.06 199 PHE A CA 1
ATOM 1514 C C . PHE A 1 199 ? -1.958 4.485 37.695 1.00 97.06 199 PHE A C 1
ATOM 1516 O O . PHE A 1 199 ? -1.281 3.599 38.227 1.00 97.06 199 PHE A O 1
ATOM 1523 N N . TYR A 1 200 ? -2.878 4.186 36.765 1.00 96.44 200 TYR A N 1
ATOM 1524 C CA . TYR A 1 200 ? -3.139 2.790 36.379 1.00 96.44 200 TYR A CA 1
ATOM 1525 C C . TYR A 1 200 ? -1.970 2.172 35.599 1.00 96.44 200 TYR A C 1
ATOM 1527 O O . TYR A 1 200 ? -1.735 0.967 35.717 1.00 96.44 200 TYR A O 1
ATOM 1535 N N . SER A 1 201 ? -1.207 2.976 34.847 1.00 96.50 201 SER A N 1
ATOM 1536 C CA . SER A 1 201 ? -0.034 2.497 34.101 1.00 96.50 201 SER A CA 1
ATOM 1537 C C . SER A 1 201 ? 1.087 2.076 35.054 1.00 96.50 201 SER A C 1
ATOM 1539 O O . SER A 1 201 ? 1.668 1.001 34.903 1.00 96.50 201 SER A O 1
ATOM 1541 N N . TRP A 1 202 ? 1.334 2.857 36.111 1.00 95.88 202 TRP A N 1
ATOM 1542 C CA . TRP A 1 202 ? 2.318 2.486 37.130 1.00 95.88 202 TRP A CA 1
ATOM 1543 C C . TRP A 1 202 ? 1.836 1.360 38.032 1.00 95.88 202 TRP A C 1
ATOM 1545 O O . TRP A 1 202 ? 2.626 0.478 38.361 1.00 95.88 202 TRP A O 1
ATOM 1555 N N . ARG A 1 203 ? 0.545 1.318 38.383 1.00 94.62 203 ARG A N 1
ATOM 1556 C CA . ARG A 1 203 ? -0.051 0.150 39.053 1.00 94.62 203 ARG A CA 1
ATOM 1557 C C . ARG A 1 203 ? 0.262 -1.132 38.281 1.00 94.62 203 ARG A C 1
ATOM 1559 O O . ARG A 1 203 ? 0.670 -2.117 38.895 1.00 94.62 203 ARG A O 1
ATOM 1566 N N . LEU A 1 204 ? 0.072 -1.121 36.959 1.00 95.38 204 LEU A N 1
ATOM 1567 C CA . LEU A 1 204 ? 0.359 -2.270 36.105 1.00 95.38 204 LEU A CA 1
ATOM 1568 C C . LEU A 1 204 ? 1.837 -2.678 36.205 1.00 95.38 204 LEU A C 1
ATOM 1570 O O . LEU A 1 204 ? 2.128 -3.825 36.543 1.00 95.38 204 LEU A O 1
ATOM 1574 N N . LEU A 1 205 ? 2.765 -1.744 35.969 1.00 95.44 205 LEU A N 1
ATOM 1575 C CA . LEU A 1 205 ? 4.203 -2.033 36.012 1.00 95.44 205 LEU A CA 1
ATOM 1576 C C . LEU A 1 205 ? 4.661 -2.536 37.389 1.00 95.44 205 LEU A C 1
ATOM 1578 O O . LEU A 1 205 ? 5.433 -3.492 37.477 1.00 95.44 205 LEU A O 1
ATOM 1582 N N . LEU A 1 206 ? 4.189 -1.926 38.476 1.00 93.88 206 LEU A N 1
ATOM 1583 C CA . LEU A 1 206 ? 4.578 -2.307 39.834 1.00 93.88 206 LEU A CA 1
ATOM 1584 C C . LEU A 1 206 ? 4.075 -3.709 40.198 1.00 93.88 206 LEU A C 1
ATOM 1586 O O . LEU A 1 206 ? 4.850 -4.516 40.712 1.00 93.88 206 LEU A O 1
ATOM 1590 N N . LEU A 1 207 ? 2.817 -4.035 39.892 1.00 92.06 207 LEU A N 1
ATOM 1591 C CA . LEU A 1 207 ? 2.249 -5.347 40.217 1.00 92.06 207 LEU A CA 1
ATOM 1592 C C . LEU A 1 207 ? 2.872 -6.479 39.393 1.00 92.06 207 LEU A C 1
ATOM 1594 O O . LEU A 1 207 ? 3.185 -7.528 39.951 1.00 92.06 207 LEU A O 1
ATOM 1598 N N . VAL A 1 208 ? 3.110 -6.259 38.099 1.00 92.94 208 VAL A N 1
ATOM 1599 C CA . VAL A 1 208 ? 3.690 -7.278 37.209 1.00 92.94 208 VAL A CA 1
ATOM 1600 C C . VAL A 1 208 ? 5.172 -7.512 37.506 1.00 92.94 208 VAL A C 1
ATOM 1602 O O . VAL A 1 208 ? 5.631 -8.656 37.576 1.00 92.94 208 VAL A O 1
ATOM 1605 N N . PHE A 1 209 ? 5.937 -6.433 37.688 1.00 92.75 209 PHE A N 1
ATOM 1606 C CA . PHE A 1 209 ? 7.393 -6.514 37.721 1.00 92.75 209 PHE A CA 1
ATOM 1607 C C . PHE A 1 209 ? 7.992 -6.441 39.125 1.00 92.75 209 PHE A C 1
ATOM 1609 O O . PHE A 1 209 ? 8.943 -7.171 39.375 1.00 92.75 209 PHE A O 1
ATOM 1616 N N . HIS A 1 210 ? 7.460 -5.632 40.046 1.00 89.56 210 HIS A 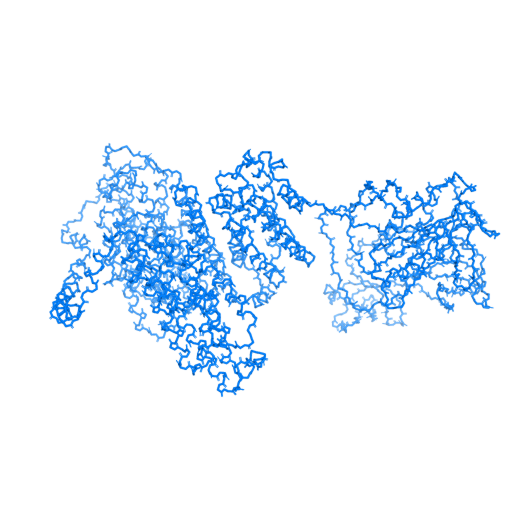N 1
ATOM 1617 C CA . HIS A 1 210 ? 8.116 -5.321 41.331 1.00 89.56 210 HIS A CA 1
ATOM 1618 C C . HIS A 1 210 ? 7.468 -5.962 42.565 1.00 89.56 210 HIS A C 1
ATOM 1620 O O . HIS A 1 210 ? 8.094 -6.029 43.622 1.00 89.56 210 HIS A O 1
ATOM 1626 N N . SER A 1 211 ? 6.237 -6.463 42.439 1.00 83.50 211 SER A N 1
ATOM 1627 C CA . SER A 1 211 ? 5.540 -7.182 43.510 1.00 83.50 211 SER A CA 1
ATOM 1628 C C . SER A 1 211 ? 6.365 -8.363 44.036 1.00 83.50 211 SER A C 1
ATOM 1630 O O . SER A 1 211 ? 6.959 -9.111 43.260 1.00 83.50 211 SER A O 1
ATOM 1632 N N . GLN A 1 212 ? 6.365 -8.566 45.358 1.00 71.50 212 GLN A N 1
ATOM 1633 C CA . GLN A 1 212 ? 7.124 -9.636 46.026 1.00 71.50 212 GLN A CA 1
ATOM 1634 C C . GLN A 1 212 ? 6.544 -11.047 45.808 1.00 71.50 212 GLN A C 1
ATOM 1636 O O . GLN A 1 212 ? 7.173 -12.036 46.186 1.00 71.50 212 GLN A O 1
ATOM 1641 N N . LYS A 1 213 ? 5.356 -11.172 45.202 1.00 68.44 213 LYS A N 1
ATOM 1642 C CA . LYS A 1 213 ? 4.745 -12.474 44.911 1.00 68.44 213 LYS A CA 1
ATOM 1643 C C . LYS A 1 213 ? 5.529 -13.184 43.804 1.00 68.44 213 LYS A C 1
ATOM 1645 O O . LYS A 1 213 ? 5.512 -12.751 42.659 1.00 68.44 213 LYS A O 1
ATOM 1650 N N . GLN A 1 214 ? 6.208 -14.276 44.145 1.00 60.75 214 GLN A N 1
ATOM 1651 C CA . GLN A 1 214 ? 6.924 -15.104 43.175 1.00 60.75 214 GLN A CA 1
ATOM 1652 C C . GLN A 1 214 ? 6.013 -16.203 42.626 1.00 60.75 214 GLN A C 1
ATOM 1654 O O . GLN A 1 214 ? 5.467 -17.004 43.388 1.00 60.75 214 GLN A O 1
ATOM 1659 N N . SER A 1 215 ? 5.889 -16.284 41.302 1.00 61.50 215 SER A N 1
ATOM 1660 C CA . SER A 1 215 ? 5.382 -17.488 40.648 1.00 61.50 215 SER A CA 1
ATOM 1661 C C . SER A 1 215 ? 6.473 -18.570 40.676 1.00 61.50 215 SER A C 1
ATOM 1663 O O . SER A 1 215 ? 7.648 -18.292 40.432 1.00 61.50 215 SER A O 1
ATOM 1665 N N . LYS A 1 216 ? 6.108 -19.829 40.959 1.00 64.81 216 LYS A N 1
ATOM 1666 C CA . LYS A 1 216 ? 7.026 -20.995 40.926 1.00 64.81 216 LYS A CA 1
ATOM 1667 C C . LYS A 1 216 ? 7.429 -21.412 39.496 1.00 64.81 216 LYS A C 1
ATOM 1669 O O . LYS A 1 216 ? 7.849 -22.540 39.270 1.00 64.81 216 LYS A O 1
ATOM 1674 N N . ILE A 1 217 ? 7.244 -20.525 38.526 1.00 75.06 217 ILE A N 1
ATOM 1675 C CA . ILE A 1 217 ? 7.291 -20.814 37.096 1.00 75.06 217 ILE A CA 1
ATOM 1676 C C . ILE A 1 217 ? 8.676 -20.449 36.539 1.00 75.06 217 ILE A C 1
ATOM 1678 O O . ILE A 1 217 ? 9.305 -19.480 36.984 1.00 75.06 217 ILE A O 1
ATOM 1682 N N . ASN A 1 218 ? 9.163 -21.229 35.567 1.00 82.19 218 ASN A N 1
ATOM 1683 C CA . ASN A 1 218 ? 10.423 -20.954 34.882 1.00 82.19 218 ASN A CA 1
ATOM 1684 C C . ASN A 1 218 ? 10.238 -19.834 33.844 1.00 82.19 218 ASN A C 1
ATOM 1686 O O . ASN A 1 218 ? 9.918 -20.076 32.687 1.00 82.19 218 ASN A O 1
ATOM 1690 N N . ILE A 1 219 ? 10.397 -18.594 34.296 1.00 87.00 219 ILE A N 1
ATOM 1691 C CA . ILE A 1 219 ? 10.260 -17.391 33.470 1.00 87.00 219 ILE A CA 1
ATOM 1692 C C . ILE A 1 219 ? 11.535 -17.199 32.642 1.00 87.00 219 ILE A C 1
ATOM 1694 O O . ILE A 1 219 ? 12.629 -17.121 33.207 1.00 87.00 219 ILE A O 1
ATOM 1698 N N . HIS A 1 220 ? 11.374 -17.032 31.332 1.00 89.12 220 HIS A N 1
ATOM 1699 C CA . HIS A 1 220 ? 12.444 -16.670 30.406 1.00 89.12 220 HIS A CA 1
ATOM 1700 C C . HIS A 1 220 ? 12.019 -15.501 29.511 1.00 89.12 220 HIS A C 1
ATOM 1702 O O . HIS A 1 220 ? 10.832 -15.238 29.320 1.00 89.12 220 HIS A O 1
ATOM 1708 N N . GLU A 1 221 ? 13.003 -14.804 28.950 1.00 92.38 221 GLU A N 1
ATOM 1709 C CA . GLU A 1 221 ? 12.765 -13.710 28.009 1.00 92.38 221 GLU A CA 1
ATOM 1710 C C . GLU A 1 221 ? 12.223 -14.222 26.669 1.00 92.38 221 GLU A C 1
ATOM 1712 O O . GLU A 1 221 ? 12.428 -15.380 26.280 1.00 92.38 221 GLU A O 1
ATOM 1717 N N . ALA A 1 222 ? 11.502 -13.346 25.973 1.00 91.31 222 ALA A N 1
ATOM 1718 C CA . ALA A 1 222 ? 10.965 -13.636 24.656 1.00 91.31 222 ALA A CA 1
ATOM 1719 C C . ALA A 1 222 ? 12.090 -13.818 23.610 1.00 91.31 222 ALA A C 1
ATOM 1721 O O . ALA A 1 222 ? 13.142 -13.175 23.695 1.00 91.31 222 ALA A O 1
ATOM 1722 N N . PRO A 1 223 ? 11.889 -14.672 22.588 1.00 92.50 223 PRO A N 1
ATOM 1723 C CA . PRO A 1 223 ? 12.855 -14.843 21.507 1.00 92.50 223 PRO A CA 1
ATOM 1724 C C . PRO A 1 223 ? 13.065 -13.538 20.726 1.00 92.50 223 PRO A C 1
ATOM 1726 O O . PRO A 1 223 ? 12.186 -12.675 20.659 1.00 92.50 223 PRO A O 1
ATOM 1729 N N . LYS A 1 224 ? 14.215 -13.416 20.046 1.00 91.31 224 LYS A N 1
ATOM 1730 C CA . LYS A 1 224 ? 14.578 -12.213 19.267 1.00 91.31 224 LYS A CA 1
ATOM 1731 C C . LYS A 1 224 ? 13.501 -11.797 18.259 1.00 91.31 224 LYS A C 1
ATOM 1733 O O . LYS A 1 224 ? 13.292 -10.606 18.064 1.00 91.31 224 LYS A O 1
ATOM 1738 N N . ILE A 1 225 ? 12.789 -12.760 17.670 1.00 86.31 225 ILE A N 1
ATOM 1739 C CA . ILE A 1 225 ? 11.726 -12.495 16.692 1.00 86.31 225 ILE A CA 1
ATOM 1740 C C . ILE A 1 225 ? 10.540 -11.723 17.290 1.00 86.31 225 ILE A C 1
ATOM 1742 O O . ILE A 1 225 ? 9.904 -10.946 16.588 1.00 86.31 225 ILE A O 1
ATOM 1746 N N . MET A 1 226 ? 10.279 -11.888 18.592 1.00 89.56 226 MET A N 1
ATOM 1747 C CA . MET A 1 226 ? 9.278 -11.111 19.322 1.00 89.56 226 MET A CA 1
ATOM 1748 C C . MET A 1 226 ? 9.850 -9.772 19.792 1.00 89.56 226 MET A C 1
ATOM 1750 O O . MET A 1 226 ? 9.155 -8.770 19.720 1.00 89.56 226 MET A O 1
ATOM 1754 N N . LEU A 1 227 ? 11.117 -9.720 20.222 1.00 91.12 227 LEU A N 1
ATOM 1755 C CA . LEU A 1 227 ? 11.744 -8.494 20.743 1.00 91.12 227 LEU A CA 1
ATOM 1756 C C . LEU A 1 227 ? 12.037 -7.427 19.675 1.00 91.12 227 LEU A C 1
ATOM 1758 O O . LEU A 1 227 ? 11.898 -6.239 19.964 1.00 91.12 227 LEU A O 1
ATOM 1762 N N . ILE A 1 228 ? 12.443 -7.819 18.461 1.00 90.62 228 ILE A N 1
ATOM 1763 C CA . ILE A 1 228 ? 12.807 -6.873 17.387 1.00 90.62 228 ILE A CA 1
ATOM 1764 C C . ILE A 1 228 ? 11.647 -5.908 17.058 1.00 90.62 228 ILE A C 1
ATOM 1766 O O . ILE A 1 228 ? 11.883 -4.698 17.069 1.00 90.62 228 ILE A O 1
ATOM 1770 N N . PRO A 1 229 ? 10.396 -6.371 16.849 1.00 89.44 229 PRO A N 1
ATOM 1771 C CA . PRO A 1 229 ? 9.253 -5.473 16.676 1.00 89.44 229 PRO A CA 1
ATOM 1772 C C . PRO A 1 229 ? 9.053 -4.487 17.834 1.00 89.44 229 PRO A C 1
ATOM 1774 O O . PRO A 1 229 ? 8.782 -3.313 17.590 1.00 89.44 229 PRO A O 1
ATOM 1777 N N . LEU A 1 230 ? 9.224 -4.918 19.092 1.00 93.31 230 LEU A N 1
ATOM 1778 C CA . LEU A 1 230 ? 9.088 -4.012 20.237 1.00 93.31 230 LEU A CA 1
ATOM 1779 C C . LEU A 1 230 ? 10.178 -2.933 20.244 1.00 93.31 230 LEU A C 1
ATOM 1781 O O . LEU A 1 230 ? 9.885 -1.803 20.619 1.00 93.31 230 LEU A O 1
ATOM 1785 N N . LEU A 1 231 ? 11.410 -3.240 19.827 1.00 94.69 231 LEU A N 1
ATOM 1786 C CA . LEU A 1 231 ? 12.479 -2.235 19.731 1.00 94.69 231 LEU A CA 1
ATOM 1787 C C . LEU A 1 231 ? 12.133 -1.139 18.715 1.00 94.69 231 LEU A C 1
ATOM 1789 O O . LEU A 1 231 ? 12.327 0.041 18.999 1.00 94.69 231 LEU A O 1
ATOM 1793 N N . ILE A 1 232 ? 11.561 -1.517 17.568 1.00 92.00 232 ILE A N 1
ATOM 1794 C CA . ILE A 1 232 ? 11.094 -0.567 16.545 1.00 92.00 232 ILE A CA 1
ATOM 1795 C C . ILE A 1 232 ? 9.963 0.308 17.106 1.00 92.00 232 ILE A C 1
ATOM 1797 O O . ILE A 1 232 ? 9.979 1.530 16.961 1.00 92.00 232 ILE A O 1
ATOM 1801 N N . LEU A 1 233 ? 9.000 -0.298 17.803 1.00 93.50 233 LEU A N 1
ATOM 1802 C CA . LEU A 1 233 ? 7.890 0.433 18.420 1.00 93.50 233 LEU A CA 1
ATOM 1803 C C . LEU A 1 233 ? 8.345 1.336 19.575 1.00 93.50 233 LEU A C 1
ATOM 1805 O O . LEU A 1 233 ? 7.790 2.419 19.761 1.00 93.50 233 LEU A O 1
ATOM 1809 N N . ALA A 1 234 ? 9.359 0.927 20.336 1.00 96.06 234 ALA A N 1
ATOM 1810 C CA . ALA A 1 234 ? 9.977 1.744 21.375 1.00 96.06 234 ALA A CA 1
ATOM 1811 C C . ALA A 1 234 ? 10.704 2.948 20.784 1.00 96.06 234 ALA A C 1
ATOM 1813 O O . ALA A 1 234 ? 10.538 4.053 21.296 1.00 96.06 234 ALA A O 1
ATOM 1814 N N . PHE A 1 235 ? 11.422 2.764 19.675 1.00 94.88 235 PHE A N 1
ATOM 1815 C CA . PHE A 1 235 ? 12.008 3.875 18.930 1.00 94.88 235 PHE A CA 1
ATOM 1816 C C . PHE A 1 235 ? 10.927 4.881 18.501 1.00 94.88 235 PHE A C 1
ATOM 1818 O O . PHE A 1 235 ? 11.052 6.070 18.788 1.00 94.88 235 PHE A O 1
ATOM 1825 N N . GLY A 1 236 ? 9.813 4.408 17.926 1.00 92.62 236 GLY A N 1
ATOM 1826 C CA . GLY A 1 236 ? 8.658 5.260 17.616 1.00 92.62 236 GLY A CA 1
ATOM 1827 C C . GLY A 1 236 ? 8.083 5.961 18.855 1.00 92.62 236 GLY A C 1
ATOM 1828 O O . GLY A 1 236 ? 7.889 7.169 18.855 1.00 92.62 236 GLY A O 1
ATOM 1829 N N . SER A 1 237 ? 7.916 5.244 19.965 1.00 95.12 237 SER A N 1
ATOM 1830 C CA . SER A 1 237 ? 7.365 5.793 21.217 1.00 95.12 237 SER A CA 1
ATOM 1831 C C . SER A 1 237 ? 8.227 6.896 21.851 1.00 95.12 237 SER A C 1
ATOM 1833 O O . SER A 1 237 ? 7.718 7.692 22.642 1.00 95.12 237 SER A O 1
ATOM 1835 N N . VAL A 1 238 ? 9.522 6.946 21.530 1.00 95.06 238 VAL A N 1
ATOM 1836 C CA . VAL A 1 238 ? 10.443 8.004 21.972 1.00 95.06 238 VAL A CA 1
ATOM 1837 C C . VAL A 1 238 ? 10.457 9.154 20.968 1.00 95.06 238 VAL A C 1
ATOM 1839 O O . VAL A 1 238 ? 10.239 10.299 21.349 1.00 95.06 238 VAL A O 1
ATOM 1842 N N . PHE A 1 239 ? 10.700 8.857 19.690 1.00 92.81 239 PHE A N 1
ATOM 1843 C CA . PHE A 1 239 ? 11.073 9.877 18.708 1.00 92.81 239 PHE A CA 1
ATOM 1844 C C . PHE A 1 239 ? 9.925 10.368 17.828 1.00 92.81 239 PHE A C 1
ATOM 1846 O O . PHE A 1 239 ? 10.049 11.451 17.255 1.00 92.81 239 PHE A O 1
ATOM 1853 N N . SER A 1 240 ? 8.814 9.628 17.713 1.00 90.25 240 SER A N 1
ATOM 1854 C CA . SER A 1 240 ? 7.756 9.986 16.761 1.00 90.25 240 SER A CA 1
ATOM 1855 C C . SER A 1 240 ? 7.118 11.335 17.095 1.00 90.25 240 SER A C 1
ATOM 1857 O O . SER A 1 240 ? 6.874 12.118 16.191 1.00 90.25 240 SER A O 1
ATOM 1859 N N . GLY A 1 241 ? 6.983 11.689 18.378 1.00 87.56 241 GLY A N 1
ATOM 1860 C CA . GLY A 1 241 ? 6.478 13.006 18.783 1.00 87.56 241 GLY A CA 1
ATOM 1861 C C . GLY A 1 241 ? 7.320 14.172 18.249 1.00 87.56 241 GLY A C 1
ATOM 1862 O O . GLY A 1 241 ? 6.771 15.118 17.692 1.00 87.56 241 GLY A O 1
ATOM 1863 N N . VAL A 1 242 ? 8.652 14.087 18.354 1.00 87.25 242 VAL A N 1
ATOM 1864 C CA . VAL A 1 242 ? 9.571 15.114 17.823 1.00 87.25 242 VAL A CA 1
ATOM 1865 C C . VAL A 1 242 ? 9.579 15.104 16.298 1.00 87.25 242 VAL A C 1
ATOM 1867 O O . VAL A 1 242 ? 9.545 16.162 15.673 1.00 87.25 242 VAL A O 1
ATOM 1870 N N . TRP A 1 243 ? 9.631 13.916 15.694 1.00 84.00 243 TRP A N 1
ATOM 1871 C CA . TRP A 1 243 ? 9.652 13.757 14.242 1.00 84.00 243 TRP A CA 1
ATOM 1872 C C . TRP A 1 243 ? 8.387 14.334 13.594 1.00 84.00 243 TRP A C 1
ATOM 1874 O O . TRP A 1 243 ? 8.461 15.108 12.646 1.00 84.00 243 TRP A O 1
ATOM 1884 N N . GLU A 1 244 ? 7.220 14.040 14.145 1.00 81.56 244 GLU A N 1
ATOM 1885 C CA . GLU A 1 244 ? 5.933 14.468 13.601 1.00 81.56 244 GLU A CA 1
ATOM 1886 C C . GLU A 1 244 ? 5.665 15.960 13.827 1.00 81.56 244 GLU A C 1
ATOM 1888 O O . GLU A 1 244 ? 5.229 16.655 12.906 1.00 81.56 244 GLU A O 1
ATOM 1893 N N . ALA A 1 245 ? 5.965 16.469 15.026 1.00 80.19 245 ALA A N 1
ATOM 1894 C CA . ALA A 1 245 ? 5.752 17.874 15.354 1.00 80.19 245 ALA A CA 1
ATOM 1895 C C . ALA A 1 245 ? 6.755 18.795 14.642 1.00 80.19 245 ALA A C 1
ATOM 1897 O O . ALA A 1 245 ? 6.347 19.785 14.046 1.00 80.19 245 ALA A O 1
ATOM 1898 N N . ASN A 1 246 ? 8.054 18.467 14.652 1.00 78.56 246 ASN A N 1
ATOM 1899 C CA . ASN A 1 246 ? 9.094 19.389 14.177 1.00 78.56 246 ASN A CA 1
ATOM 1900 C C . ASN A 1 246 ? 9.544 19.122 12.736 1.00 78.56 246 ASN A C 1
ATOM 1902 O O . ASN A 1 246 ? 9.854 20.068 12.018 1.00 78.56 246 ASN A O 1
ATOM 1906 N N . ILE A 1 247 ? 9.628 17.854 12.311 1.00 74.00 247 ILE A N 1
ATOM 1907 C CA . ILE A 1 247 ? 10.114 17.505 10.963 1.00 74.00 247 ILE A CA 1
ATOM 1908 C C . ILE A 1 247 ? 8.948 17.447 9.982 1.00 74.00 247 ILE A C 1
ATOM 1910 O O . ILE A 1 247 ? 9.044 18.018 8.896 1.00 74.00 247 ILE A O 1
ATOM 1914 N N . LEU A 1 248 ? 7.848 16.784 10.358 1.00 74.62 248 LEU A N 1
ATOM 1915 C CA . LEU A 1 248 ? 6.672 16.719 9.494 1.00 74.62 248 LEU A CA 1
ATOM 1916 C C . LEU A 1 248 ? 5.772 17.962 9.604 1.00 74.62 248 LEU A C 1
ATOM 1918 O O . LEU A 1 248 ? 5.038 18.272 8.668 1.00 74.62 248 LEU A O 1
ATOM 1922 N N . ASN A 1 249 ? 5.860 18.712 10.704 1.00 78.06 249 ASN A N 1
ATOM 1923 C CA . ASN A 1 249 ? 5.028 19.888 10.964 1.00 78.06 249 ASN A CA 1
ATOM 1924 C C . ASN A 1 249 ? 3.517 19.574 10.901 1.00 78.06 249 ASN A C 1
ATOM 1926 O O . ASN A 1 249 ? 2.717 20.387 10.440 1.00 78.06 249 ASN A O 1
ATOM 1930 N N . ILE A 1 250 ? 3.128 18.377 11.365 1.00 81.44 250 ILE A N 1
ATOM 1931 C CA . ILE A 1 250 ? 1.742 17.865 11.330 1.00 81.44 250 ILE A CA 1
ATOM 1932 C C . ILE A 1 250 ? 0.787 18.725 12.163 1.00 81.44 250 ILE A C 1
ATOM 1934 O O . ILE A 1 250 ? -0.414 18.761 11.903 1.00 81.44 250 ILE A O 1
ATOM 1938 N N . THR A 1 251 ? 1.291 19.427 13.172 1.00 78.12 251 THR A N 1
ATOM 1939 C CA . THR A 1 251 ? 0.480 20.350 13.970 1.00 78.12 251 THR A CA 1
ATOM 1940 C C . THR A 1 251 ? 0.118 21.614 13.196 1.00 78.12 251 THR A C 1
ATOM 1942 O O . THR A 1 251 ? -0.883 22.234 13.522 1.00 78.12 251 THR A O 1
ATOM 1945 N N . SER A 1 252 ? 0.865 21.980 12.151 1.00 75.94 252 SER A N 1
ATOM 1946 C CA . SER A 1 252 ? 0.575 23.174 11.363 1.00 75.94 252 SER A CA 1
ATOM 1947 C C . SER A 1 252 ? -0.601 22.961 10.412 1.00 75.94 252 SER A C 1
ATOM 1949 O O . SER A 1 252 ? -0.659 21.980 9.664 1.00 75.94 252 SER A O 1
ATOM 1951 N N . ASN A 1 253 ? -1.484 23.956 10.339 1.00 73.38 253 ASN A N 1
ATOM 1952 C CA . ASN A 1 253 ? -2.545 24.012 9.328 1.00 73.38 253 ASN A CA 1
ATOM 1953 C C . ASN A 1 253 ? -1.997 23.963 7.888 1.00 73.38 253 ASN A C 1
ATOM 1955 O O . ASN A 1 253 ? -2.666 23.457 6.985 1.00 73.38 253 ASN A O 1
ATOM 1959 N N . ALA A 1 254 ? -0.756 24.413 7.667 1.00 73.12 254 ALA A N 1
ATOM 1960 C CA . ALA A 1 254 ? -0.111 24.378 6.356 1.00 73.12 254 ALA A CA 1
ATOM 1961 C C . ALA A 1 254 ? 0.100 22.948 5.827 1.00 73.12 254 ALA A C 1
ATOM 1963 O O . ALA A 1 254 ? 0.011 22.736 4.618 1.00 73.12 254 ALA A O 1
ATOM 1964 N N . PHE A 1 255 ? 0.341 21.970 6.711 1.00 77.88 255 PHE A N 1
ATOM 1965 C CA . PHE A 1 255 ? 0.502 20.563 6.326 1.00 77.88 255 PHE A CA 1
ATOM 1966 C C . PHE A 1 255 ? -0.817 19.945 5.845 1.00 77.88 255 PHE A C 1
ATOM 1968 O O . PHE A 1 255 ? -0.829 19.115 4.941 1.00 77.88 255 PHE A O 1
ATOM 1975 N N . TRP A 1 256 ? -1.944 20.350 6.434 1.00 78.06 256 TRP A N 1
ATOM 1976 C CA . TRP A 1 256 ? -3.245 19.755 6.128 1.00 78.06 256 TRP A CA 1
ATOM 1977 C C . TRP A 1 256 ? -4.005 20.466 5.004 1.00 78.06 256 TRP A C 1
ATOM 1979 O O . TRP A 1 256 ? -4.903 19.849 4.424 1.00 78.06 256 TRP A O 1
ATOM 1989 N N . LYS A 1 257 ? -3.650 21.711 4.654 1.00 73.38 257 LYS A N 1
ATOM 1990 C CA . LYS A 1 257 ? -4.300 22.522 3.603 1.00 73.38 257 LYS A CA 1
ATOM 1991 C C . LYS A 1 257 ? -5.834 22.459 3.704 1.00 73.38 257 LYS A C 1
ATOM 1993 O O . LYS A 1 257 ? -6.391 22.804 4.735 1.00 73.38 257 LYS A O 1
ATOM 1998 N N . SER A 1 258 ? -6.525 22.000 2.657 1.00 71.00 258 SER A N 1
ATOM 1999 C CA . SER A 1 258 ? -7.988 21.842 2.616 1.00 71.00 258 SER A CA 1
ATOM 2000 C C . SER A 1 258 ? -8.486 20.484 3.126 1.00 71.00 258 SER A C 1
ATOM 2002 O O . SER A 1 258 ? -9.687 20.218 3.107 1.00 71.00 258 SER A O 1
ATOM 2004 N N . SER A 1 259 ? -7.586 19.590 3.547 1.00 75.12 259 SER A N 1
ATOM 2005 C CA . SER A 1 259 ? -7.944 18.219 3.926 1.00 75.12 259 SER A CA 1
ATOM 2006 C C . SER A 1 259 ? -8.466 18.081 5.359 1.00 75.12 259 SER A C 1
ATOM 2008 O O . SER A 1 259 ? -9.086 17.060 5.664 1.00 75.12 259 SER A O 1
ATOM 2010 N N . LEU A 1 260 ? -8.210 19.085 6.205 1.00 83.12 260 LEU A N 1
ATOM 2011 C CA . LEU A 1 260 ? -8.820 19.309 7.514 1.00 83.12 260 LEU A CA 1
ATOM 2012 C C . LEU A 1 260 ? -9.175 20.797 7.618 1.00 83.12 260 LEU A C 1
ATOM 2014 O O . LEU A 1 260 ? -8.424 21.648 7.153 1.00 83.12 260 LEU A O 1
ATOM 2018 N N . MET A 1 261 ? -10.306 21.104 8.243 1.00 79.81 261 MET A N 1
ATOM 2019 C CA . MET A 1 261 ? -10.732 22.470 8.548 1.00 79.81 261 MET A CA 1
ATOM 2020 C C . MET A 1 261 ? -10.450 22.725 10.027 1.00 79.81 261 MET A C 1
ATOM 2022 O O . MET A 1 261 ? -11.036 22.062 10.878 1.00 79.81 261 MET A O 1
ATOM 2026 N N . VAL A 1 262 ? -9.535 23.649 10.317 1.00 73.62 262 VAL A N 1
ATOM 2027 C CA . VAL A 1 262 ? -9.140 24.032 11.680 1.00 73.62 262 VAL A CA 1
ATOM 2028 C C . VAL A 1 262 ? -9.420 25.523 11.842 1.00 73.62 262 VAL A C 1
ATOM 2030 O O . VAL A 1 262 ? -8.989 26.319 11.007 1.00 73.62 262 VAL A O 1
ATOM 2033 N N . ILE A 1 263 ? -10.171 25.889 12.881 1.00 64.19 263 ILE A N 1
ATOM 2034 C CA . ILE A 1 263 ? -10.541 27.275 13.183 1.00 64.19 263 ILE A CA 1
ATOM 2035 C C . ILE A 1 263 ? -9.669 27.730 14.358 1.00 64.19 263 ILE A C 1
ATOM 2037 O O . ILE A 1 263 ? -9.826 27.218 15.458 1.00 64.19 263 ILE A O 1
ATOM 2041 N N . ASP A 1 264 ? -8.745 28.650 14.073 1.00 56.28 264 ASP A N 1
ATOM 2042 C CA . ASP A 1 264 ? -7.836 29.364 14.985 1.00 56.28 264 ASP A CA 1
ATOM 2043 C C . ASP A 1 264 ? -6.868 28.541 15.870 1.00 56.28 264 ASP A C 1
ATOM 2045 O O . ASP A 1 264 ? -7.232 27.728 16.716 1.00 56.28 264 ASP A O 1
ATOM 2049 N N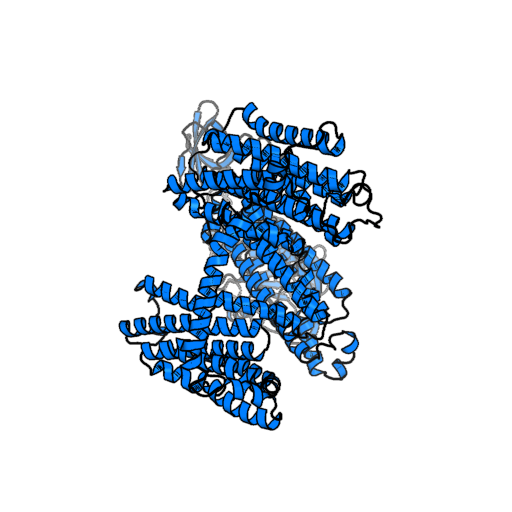 . GLU A 1 265 ? -5.566 28.827 15.733 1.00 55.56 265 GLU A N 1
ATOM 2050 C CA . GLU A 1 265 ? -4.538 28.376 16.679 1.00 55.56 265 GLU A CA 1
ATOM 2051 C C . GLU A 1 265 ? -4.500 29.322 17.892 1.00 55.56 265 GLU A C 1
ATOM 2053 O O . GLU A 1 265 ? -3.832 30.358 17.883 1.00 55.56 265 GLU A O 1
ATOM 2058 N N . HIS A 1 266 ? -5.192 28.971 18.976 1.00 56.28 266 HIS A N 1
ATOM 2059 C CA . HIS A 1 266 ? -4.988 29.643 20.259 1.00 56.28 266 HIS A CA 1
ATOM 2060 C C . HIS A 1 266 ? -3.700 29.138 20.922 1.00 56.28 266 HIS A C 1
ATOM 2062 O O . HIS A 1 266 ? -3.672 28.115 21.606 1.00 56.28 266 HIS A O 1
ATOM 2068 N N . GLY A 1 267 ? -2.601 29.865 20.713 1.00 57.09 267 GLY A N 1
ATOM 2069 C CA . GLY A 1 267 ? -1.336 29.606 21.396 1.00 57.09 267 GLY A CA 1
ATOM 2070 C C . GLY A 1 267 ? -1.430 29.908 22.894 1.00 57.09 267 GLY A C 1
ATOM 2071 O O . GLY A 1 267 ? -1.556 31.062 23.303 1.00 57.09 267 GLY A O 1
ATOM 2072 N N . VAL A 1 268 ? -1.314 28.884 23.745 1.00 61.28 268 VAL A N 1
ATOM 2073 C CA . VAL A 1 268 ? -1.178 29.086 25.195 1.00 61.28 268 VAL A CA 1
ATOM 2074 C C . VAL A 1 268 ? 0.270 29.475 25.509 1.00 61.28 268 VAL A C 1
ATOM 2076 O O . VAL A 1 268 ? 1.175 28.641 25.530 1.00 61.28 268 VAL A O 1
ATOM 2079 N N . HIS A 1 269 ? 0.506 30.762 25.774 1.00 64.56 269 HIS A N 1
ATOM 2080 C CA . HIS A 1 269 ? 1.837 31.286 26.116 1.00 64.56 269 HIS A CA 1
ATOM 2081 C C . HIS A 1 269 ? 2.225 31.107 27.596 1.00 64.56 269 HIS A C 1
ATOM 2083 O O . HIS A 1 269 ? 3.358 31.394 27.979 1.00 64.56 269 HIS A O 1
ATOM 2089 N N . ASN A 1 270 ? 1.316 30.624 28.450 1.00 79.94 270 ASN A N 1
ATOM 2090 C CA . ASN A 1 270 ? 1.584 30.479 29.880 1.00 79.94 270 ASN A CA 1
ATOM 2091 C C . ASN A 1 270 ? 2.327 29.168 30.190 1.00 79.94 270 ASN A C 1
ATOM 2093 O O . ASN A 1 270 ? 1.741 28.084 30.169 1.00 79.94 270 ASN A O 1
ATOM 2097 N N . PHE A 1 271 ? 3.608 29.284 30.548 1.00 82.81 271 PHE A N 1
ATOM 2098 C CA . PHE A 1 271 ? 4.468 28.157 30.923 1.00 82.81 271 PHE A CA 1
ATOM 2099 C C . PHE A 1 271 ? 3.885 27.289 32.050 1.00 82.81 271 PHE A C 1
ATOM 2101 O O . PHE A 1 271 ? 4.038 26.069 32.027 1.00 82.81 271 PHE A O 1
ATOM 2108 N N . PHE A 1 272 ? 3.175 27.886 33.015 1.00 85.25 272 PHE A N 1
ATOM 2109 C CA . PHE A 1 272 ? 2.587 27.138 34.129 1.00 85.25 272 PHE A CA 1
ATOM 2110 C C . PHE A 1 272 ? 1.524 26.141 33.653 1.00 85.25 272 PHE A C 1
ATOM 2112 O O . PHE A 1 272 ? 1.460 25.019 34.147 1.00 85.25 272 PHE A O 1
ATOM 2119 N N . ILE A 1 273 ? 0.729 26.523 32.650 1.00 85.25 273 ILE A N 1
ATOM 2120 C CA . ILE A 1 273 ? -0.335 25.676 32.098 1.00 85.25 273 ILE A CA 1
ATOM 2121 C C . ILE A 1 273 ? 0.259 24.483 31.357 1.00 85.25 273 ILE A C 1
ATOM 2123 O O . ILE A 1 273 ? -0.223 23.367 31.533 1.00 85.25 273 ILE A O 1
ATOM 2127 N N . LYS A 1 274 ? 1.361 24.692 30.629 1.00 85.00 274 LYS A N 1
ATOM 2128 C CA . LYS A 1 274 ? 2.109 23.608 29.974 1.00 85.00 274 LYS A CA 1
ATOM 2129 C C . LYS A 1 274 ? 2.677 22.594 30.969 1.00 85.00 274 LYS A C 1
ATOM 2131 O O . LYS A 1 274 ? 2.815 21.420 30.652 1.00 85.00 274 LYS A O 1
ATOM 2136 N N . LEU A 1 275 ? 2.984 23.025 32.195 1.00 89.50 275 LEU A N 1
ATOM 2137 C CA . LEU A 1 275 ? 3.530 22.149 33.233 1.00 89.50 275 LEU A CA 1
ATOM 2138 C C . LEU A 1 275 ? 2.448 21.324 33.962 1.00 89.50 275 LEU A C 1
ATOM 2140 O O . LEU A 1 275 ? 2.748 20.253 34.496 1.00 89.50 275 LEU A O 1
ATOM 2144 N N . LEU A 1 276 ? 1.191 21.785 33.987 1.00 91.94 276 LEU A N 1
ATOM 2145 C CA . LEU A 1 276 ? 0.102 21.145 34.742 1.00 91.94 276 LEU A CA 1
ATOM 2146 C C . LEU A 1 276 ? -0.157 19.673 34.355 1.00 91.94 276 LEU A C 1
ATOM 2148 O O . LEU A 1 276 ? -0.240 18.851 35.274 1.00 91.94 276 LEU A O 1
ATOM 2152 N N . PRO A 1 277 ? -0.246 19.282 33.065 1.00 92.81 277 PRO A N 1
ATOM 2153 C CA . PRO A 1 277 ? -0.416 17.877 32.677 1.00 92.81 277 PRO A CA 1
ATOM 2154 C C . PRO A 1 277 ? 0.707 16.962 33.174 1.00 92.81 277 PRO A C 1
ATOM 2156 O O . PRO A 1 277 ? 0.458 15.848 33.654 1.00 92.81 277 PRO A O 1
ATOM 2159 N N . THR A 1 278 ? 1.947 17.453 33.113 1.00 92.69 278 THR A N 1
ATOM 2160 C CA . THR A 1 278 ? 3.122 16.729 33.602 1.00 92.69 278 THR A CA 1
ATOM 2161 C C . THR A 1 278 ? 3.056 16.563 35.125 1.00 92.69 278 THR A C 1
ATOM 2163 O O . THR A 1 278 ? 3.260 15.458 35.628 1.00 92.69 278 THR A O 1
ATOM 2166 N N . LEU A 1 279 ? 2.685 17.609 35.877 1.00 94.81 279 LEU A N 1
ATOM 2167 C CA . LEU A 1 279 ? 2.497 17.532 37.336 1.00 94.81 279 LEU A CA 1
ATOM 2168 C C . LEU A 1 279 ? 1.357 16.581 37.737 1.00 94.81 279 LEU A C 1
ATOM 2170 O O . LEU A 1 279 ? 1.499 15.798 38.683 1.00 94.81 279 LEU A O 1
ATOM 2174 N N . ALA A 1 280 ? 0.241 16.598 37.005 1.00 95.81 280 ALA A N 1
ATOM 2175 C CA . ALA A 1 280 ? -0.863 15.659 37.203 1.00 95.81 280 ALA A CA 1
ATOM 2176 C C . ALA A 1 280 ? -0.402 14.207 36.982 1.00 95.81 280 ALA A C 1
ATOM 2178 O O . ALA A 1 280 ? -0.692 13.321 37.785 1.00 95.81 280 ALA A O 1
ATOM 2179 N N . SER A 1 281 ? 0.397 13.962 35.945 1.00 95.94 281 SER A N 1
ATOM 2180 C CA . SER A 1 281 ? 0.935 12.628 35.660 1.00 95.94 281 SER A CA 1
ATOM 2181 C C . SER A 1 281 ? 1.946 12.179 36.727 1.00 95.94 281 SER A C 1
ATOM 2183 O O . SER A 1 281 ? 1.850 11.062 37.237 1.00 95.94 281 SER A O 1
ATOM 2185 N N . LEU A 1 282 ? 2.863 13.057 37.149 1.00 96.50 282 LEU A N 1
ATOM 2186 C CA . LEU A 1 282 ? 3.840 12.775 38.210 1.00 96.50 282 LEU A CA 1
ATOM 2187 C C . LEU A 1 282 ? 3.178 12.485 39.563 1.00 96.50 282 LEU A C 1
ATOM 2189 O O . LEU A 1 282 ? 3.590 11.557 40.260 1.00 96.50 282 LEU A O 1
ATOM 2193 N N . SER A 1 283 ? 2.132 13.228 39.928 1.00 97.12 283 SER A N 1
ATOM 2194 C CA . SER A 1 283 ? 1.382 12.966 41.164 1.00 97.12 283 SER A CA 1
ATOM 2195 C C . SER A 1 283 ? 0.637 11.625 41.122 1.00 97.12 283 SER A C 1
ATOM 2197 O O . SER A 1 283 ? 0.625 10.907 42.125 1.00 97.12 283 SER A O 1
ATOM 2199 N N . GLY A 1 284 ? 0.106 11.223 39.961 1.00 96.50 284 GLY A N 1
ATOM 2200 C CA . GLY A 1 284 ? -0.463 9.886 39.754 1.00 96.50 284 GLY A CA 1
ATOM 2201 C C . GLY A 1 284 ? 0.571 8.772 39.940 1.00 96.50 284 GLY A C 1
ATOM 2202 O O . GLY A 1 284 ? 0.312 7.776 40.617 1.00 96.50 284 GLY A O 1
ATOM 2203 N N . ILE A 1 285 ? 1.781 8.960 39.413 1.00 95.94 285 ILE A N 1
ATOM 2204 C CA . ILE A 1 285 ? 2.900 8.014 39.567 1.00 95.94 285 ILE A CA 1
ATOM 2205 C C . ILE A 1 285 ? 3.326 7.903 41.026 1.00 95.94 285 ILE A C 1
ATOM 2207 O O . ILE A 1 285 ? 3.445 6.794 41.554 1.00 95.94 285 ILE A O 1
ATOM 2211 N N . ALA A 1 286 ? 3.517 9.043 41.691 1.00 95.44 286 ALA A N 1
ATOM 2212 C CA . ALA A 1 286 ? 3.887 9.095 43.098 1.00 95.44 286 ALA A CA 1
ATOM 2213 C C . ALA A 1 286 ? 2.864 8.343 43.961 1.00 95.44 286 ALA A C 1
ATOM 2215 O O . ALA A 1 286 ? 3.241 7.500 44.779 1.00 95.44 286 ALA A O 1
ATOM 2216 N N . LEU A 1 287 ? 1.566 8.565 43.724 1.00 94.31 287 LEU A N 1
ATOM 2217 C CA . LEU A 1 287 ? 0.512 7.863 44.451 1.00 94.31 287 LEU A CA 1
ATOM 2218 C C . LEU A 1 287 ? 0.534 6.346 44.193 1.00 94.31 287 LEU A C 1
ATOM 2220 O O . LEU A 1 287 ? 0.341 5.564 45.127 1.00 94.31 287 LEU A O 1
ATOM 2224 N N . ALA A 1 288 ? 0.802 5.906 42.960 1.00 93.38 288 ALA A N 1
ATOM 2225 C CA . ALA A 1 288 ? 0.918 4.482 42.642 1.00 93.38 288 ALA A CA 1
ATOM 2226 C C . ALA A 1 288 ? 2.081 3.815 43.402 1.00 93.38 288 ALA A C 1
ATOM 2228 O O . ALA A 1 288 ? 1.902 2.731 43.962 1.00 93.38 288 ALA A O 1
ATOM 2229 N N . TYR A 1 289 ? 3.239 4.476 43.502 1.00 92.44 289 TYR A N 1
ATOM 2230 C CA . TYR A 1 289 ? 4.367 3.995 44.311 1.00 92.44 289 TYR A CA 1
ATOM 2231 C C . TYR A 1 289 ? 4.022 3.910 45.802 1.00 92.44 289 TYR A C 1
ATOM 2233 O O . TYR A 1 289 ? 4.306 2.891 46.439 1.00 92.44 289 TYR A O 1
ATOM 2241 N N . LEU A 1 290 ? 3.381 4.943 46.356 1.00 91.88 290 LEU A N 1
ATOM 2242 C CA . LEU A 1 290 ? 2.981 4.975 47.767 1.00 91.88 290 LEU A CA 1
ATOM 2243 C C . LEU A 1 290 ? 2.007 3.844 48.130 1.00 91.88 290 LEU A C 1
ATOM 2245 O O . LEU A 1 290 ? 2.096 3.298 49.231 1.00 91.88 290 LEU A O 1
ATOM 2249 N N . ILE A 1 291 ? 1.105 3.472 47.215 1.00 89.31 291 ILE A N 1
ATOM 2250 C CA . ILE A 1 291 ? 0.113 2.409 47.433 1.00 89.31 291 ILE A CA 1
ATOM 2251 C C . ILE A 1 291 ? 0.703 1.012 47.190 1.00 89.31 291 ILE A C 1
ATOM 2253 O O . ILE A 1 291 ? 0.553 0.136 48.039 1.00 89.31 291 ILE A O 1
ATOM 2257 N N . TYR A 1 292 ? 1.347 0.771 46.043 1.00 87.69 292 TYR A N 1
ATOM 2258 C CA . TYR A 1 292 ? 1.687 -0.594 45.609 1.00 87.69 292 TYR A CA 1
ATOM 2259 C C . TYR A 1 292 ? 3.110 -1.033 45.966 1.00 87.69 292 TYR A C 1
ATOM 2261 O O . TYR A 1 292 ? 3.315 -2.218 46.226 1.00 87.69 292 TYR A O 1
ATOM 2269 N N . GLN A 1 293 ? 4.076 -0.110 46.003 1.00 86.00 293 GLN A N 1
ATOM 2270 C CA . GLN A 1 293 ? 5.474 -0.435 46.309 1.00 86.00 293 GLN A CA 1
ATOM 2271 C C . GLN A 1 293 ? 5.782 -0.251 47.796 1.00 86.00 293 GLN A C 1
ATOM 2273 O O . GLN A 1 293 ? 6.263 -1.175 48.447 1.00 86.00 293 GLN A O 1
ATOM 2278 N N . TYR A 1 294 ? 5.505 0.940 48.333 1.00 84.69 294 TYR A N 1
ATOM 2279 C CA . TYR A 1 294 ? 5.828 1.277 49.723 1.00 84.69 294 TYR A CA 1
ATOM 2280 C C . TYR A 1 294 ? 4.713 0.920 50.710 1.00 84.69 294 TYR A C 1
ATOM 2282 O O . TYR A 1 294 ? 4.962 0.869 51.910 1.00 84.69 294 TYR A O 1
ATOM 2290 N N . GLN A 1 295 ? 3.492 0.673 50.219 1.00 80.69 295 GLN A N 1
ATOM 2291 C CA . GLN A 1 295 ? 2.317 0.308 51.026 1.00 80.69 295 GLN A CA 1
ATOM 2292 C C . GLN A 1 295 ? 2.027 1.278 52.193 1.00 80.69 295 GLN A C 1
ATOM 2294 O O . GLN A 1 295 ? 1.442 0.886 53.205 1.00 80.69 295 GLN A O 1
ATOM 2299 N N . VAL A 1 296 ? 2.410 2.553 52.043 1.00 75.12 296 VAL A N 1
ATOM 2300 C CA . VAL A 1 296 ? 2.202 3.627 53.034 1.00 75.12 296 VAL A CA 1
ATOM 2301 C C . VAL A 1 296 ? 0.710 3.927 53.181 1.00 75.12 296 VAL A C 1
ATOM 2303 O O . VAL A 1 296 ? 0.210 4.141 54.283 1.00 75.12 296 VAL A O 1
ATOM 2306 N N . ILE A 1 297 ? -0.023 3.894 52.065 1.00 71.69 297 ILE A N 1
ATOM 2307 C CA . ILE A 1 297 ? -1.470 4.106 52.018 1.00 71.69 297 ILE A CA 1
ATOM 2308 C C . ILE A 1 297 ? -2.155 2.737 51.906 1.00 71.69 297 ILE A C 1
ATOM 2310 O O . ILE A 1 297 ? -2.052 2.061 50.882 1.00 71.69 297 ILE A O 1
ATOM 2314 N N . ARG A 1 298 ? -2.871 2.318 52.960 1.00 66.44 298 ARG A N 1
ATOM 2315 C CA . ARG A 1 298 ? -3.668 1.074 52.962 1.00 66.44 298 ARG A CA 1
ATOM 2316 C C . ARG A 1 298 ? -5.047 1.287 52.315 1.00 66.44 298 ARG A C 1
ATOM 2318 O O . ARG A 1 298 ? -5.615 2.367 52.400 1.00 66.44 298 ARG A O 1
ATOM 2325 N N . GLN A 1 299 ? -5.541 0.224 51.671 1.00 65.44 299 GLN A N 1
ATOM 2326 C CA . GLN A 1 299 ? -6.712 0.116 50.777 1.00 65.44 299 GLN A CA 1
ATOM 2327 C C . GLN A 1 299 ? -7.898 1.083 50.999 1.00 65.44 299 GLN A C 1
ATOM 2329 O O . GLN A 1 299 ? -8.317 1.371 52.119 1.00 65.44 299 GLN A O 1
ATOM 2334 N N . ILE A 1 300 ? -8.534 1.460 49.882 1.00 63.50 300 ILE A N 1
ATOM 2335 C CA . ILE A 1 300 ? -9.817 2.178 49.826 1.00 63.50 300 ILE A CA 1
ATOM 2336 C C . ILE A 1 300 ? -10.913 1.338 50.507 1.00 63.50 300 ILE A C 1
ATOM 2338 O O . ILE A 1 300 ? -11.178 0.207 50.104 1.00 63.50 300 ILE A O 1
ATOM 2342 N N . LYS A 1 301 ? -11.582 1.900 51.524 1.00 67.31 301 LYS A N 1
ATOM 2343 C CA . LYS A 1 301 ? -12.581 1.188 52.350 1.00 67.31 301 LYS A CA 1
ATOM 2344 C C . LYS A 1 301 ? -13.955 0.994 51.684 1.00 67.31 301 LYS A C 1
ATOM 2346 O O . LYS A 1 301 ? -14.731 0.153 52.135 1.00 67.31 301 LYS A O 1
ATOM 2351 N N . SER A 1 302 ? -14.293 1.757 50.639 1.00 81.69 302 SER A N 1
ATOM 2352 C CA . SER A 1 302 ? -15.635 1.715 50.035 1.00 81.69 302 SER A CA 1
ATOM 2353 C C . SER A 1 302 ? -15.834 0.486 49.141 1.00 81.69 302 SER A C 1
ATOM 2355 O O . SER A 1 302 ? -15.421 0.467 47.980 1.00 81.69 302 SER A O 1
ATOM 2357 N N . LYS A 1 303 ? -16.523 -0.533 49.673 1.00 83.12 303 LYS A N 1
ATOM 2358 C CA . LYS A 1 303 ? -16.914 -1.739 48.918 1.00 83.12 303 LYS A CA 1
ATOM 2359 C C . LYS A 1 303 ? -17.840 -1.421 47.739 1.00 83.12 303 LYS A C 1
ATOM 2361 O O . LYS A 1 303 ? -17.741 -2.080 46.710 1.00 83.12 303 LYS A O 1
ATOM 2366 N N . PHE A 1 304 ? -18.715 -0.420 47.879 1.00 88.88 304 PHE A N 1
ATOM 2367 C CA . PHE A 1 304 ? -19.645 -0.020 46.821 1.00 88.88 304 PHE A CA 1
ATOM 2368 C C . PHE A 1 304 ? -18.905 0.560 45.614 1.00 88.88 304 PHE A C 1
ATOM 2370 O O . PHE A 1 304 ? -19.069 0.059 44.505 1.00 88.88 304 PHE A O 1
ATOM 2377 N N . LEU A 1 305 ? -18.038 1.555 45.841 1.00 86.88 305 LEU A N 1
ATOM 2378 C CA . LEU A 1 305 ? -17.275 2.196 44.768 1.00 86.88 305 LEU A CA 1
ATOM 2379 C C . LEU A 1 305 ? -16.354 1.191 44.073 1.00 86.88 305 LEU A C 1
ATOM 2381 O O . LEU A 1 305 ? -16.290 1.155 42.848 1.00 86.88 305 LEU A O 1
ATOM 2385 N N . LEU A 1 306 ? -15.688 0.332 44.850 1.00 86.44 306 LEU A N 1
ATOM 2386 C CA . LEU A 1 306 ? -14.834 -0.710 44.292 1.00 86.44 306 LEU A CA 1
ATOM 2387 C C . LEU A 1 306 ? -15.632 -1.666 43.396 1.00 86.44 306 LEU A C 1
ATOM 2389 O O . LEU A 1 306 ? -15.209 -1.925 42.274 1.00 86.44 306 LEU A O 1
ATOM 2393 N N . LYS A 1 307 ? -16.795 -2.147 43.857 1.00 89.69 307 LYS A N 1
ATOM 2394 C CA . LYS A 1 307 ? -17.648 -3.057 43.080 1.00 89.69 307 LYS A CA 1
ATOM 2395 C C . LYS A 1 307 ? -18.202 -2.386 41.821 1.00 89.69 307 LYS A C 1
ATOM 2397 O O . LYS A 1 307 ? -18.239 -3.014 40.771 1.00 89.69 307 LYS A O 1
ATOM 2402 N N . PHE A 1 308 ? -18.591 -1.116 41.909 1.00 92.81 308 PHE A N 1
ATOM 2403 C CA . PHE A 1 308 ? -19.068 -0.332 40.769 1.00 92.81 308 PHE A CA 1
ATOM 2404 C C . PHE A 1 308 ? -17.997 -0.176 39.677 1.00 92.81 308 PHE A C 1
ATOM 2406 O O . PHE A 1 308 ? -18.271 -0.423 38.504 1.00 92.81 308 PHE A O 1
ATOM 2413 N N . LEU A 1 309 ? -16.762 0.169 40.058 1.00 91.44 309 LEU A N 1
ATOM 2414 C CA . LEU A 1 309 ? -15.646 0.296 39.114 1.00 91.44 309 LEU A CA 1
ATOM 2415 C C . LEU A 1 309 ? -15.201 -1.062 38.547 1.00 91.44 309 LEU A C 1
ATOM 2417 O O . LEU A 1 309 ? -14.938 -1.165 37.349 1.00 91.44 309 LEU A O 1
ATOM 2421 N N . GLN A 1 310 ? -15.171 -2.110 39.379 1.00 90.31 310 GLN A N 1
ATOM 2422 C CA . GLN A 1 310 ? -14.846 -3.476 38.949 1.00 90.31 310 GLN A CA 1
ATOM 2423 C C . GLN A 1 310 ? -15.845 -3.998 37.915 1.00 90.31 310 GLN A C 1
ATOM 2425 O O . GLN A 1 310 ? -15.431 -4.575 36.910 1.00 90.31 310 GLN A O 1
ATOM 2430 N N . ASN A 1 311 ? -17.134 -3.722 38.126 1.00 91.62 311 ASN A N 1
ATOM 2431 C CA . ASN A 1 311 ? -18.218 -4.083 37.217 1.00 91.62 311 ASN A CA 1
ATOM 2432 C C . ASN A 1 311 ? -18.418 -3.057 36.094 1.00 91.62 311 ASN A C 1
ATOM 2434 O O . ASN A 1 311 ? -19.498 -2.990 35.525 1.00 91.62 311 ASN A O 1
ATOM 2438 N N . LYS A 1 312 ? -17.399 -2.254 35.749 1.00 93.06 312 LYS A N 1
ATOM 2439 C CA . LYS A 1 312 ? -17.409 -1.413 34.537 1.00 93.06 312 LYS A CA 1
ATOM 2440 C C . LYS A 1 312 ? -18.597 -0.431 34.500 1.00 93.06 312 LYS A C 1
ATOM 2442 O O . LYS A 1 312 ? -19.191 -0.202 33.453 1.00 93.06 312 LYS A O 1
ATOM 2447 N N . TRP A 1 313 ? -18.968 0.119 35.661 1.00 93.38 313 TRP A N 1
ATOM 2448 C CA . TRP A 1 313 ? -20.167 0.953 35.871 1.00 93.38 313 TRP A CA 1
ATOM 2449 C C . TRP A 1 313 ? -21.504 0.261 35.532 1.00 93.38 313 TRP A C 1
ATOM 2451 O O . TRP A 1 313 ? -22.522 0.931 35.387 1.00 93.38 313 TRP A O 1
ATOM 2461 N N . TYR A 1 314 ? -21.518 -1.070 35.436 1.00 92.94 314 TYR A N 1
ATOM 2462 C CA . TYR A 1 314 ? -22.649 -1.907 35.023 1.00 92.94 314 TYR A CA 1
ATOM 2463 C C . TYR A 1 314 ? -23.185 -1.626 33.605 1.00 92.94 314 TYR A C 1
ATOM 2465 O O . TYR A 1 314 ? -24.345 -1.910 33.301 1.00 92.94 314 TYR A O 1
ATOM 2473 N N . PHE A 1 315 ? -22.364 -1.044 32.721 1.00 91.38 315 PHE A N 1
ATOM 2474 C CA . PHE A 1 315 ? -22.786 -0.734 31.348 1.00 91.38 315 PHE A CA 1
ATOM 2475 C C . PHE A 1 315 ? -23.142 -1.989 30.543 1.00 91.38 315 PHE A C 1
ATOM 2477 O O . PHE A 1 315 ? -24.084 -1.956 29.754 1.00 91.38 315 PHE A O 1
ATOM 2484 N N . ASP A 1 316 ? -22.421 -3.087 30.755 1.00 88.25 316 ASP A N 1
ATOM 2485 C CA . ASP A 1 316 ? -22.641 -4.360 30.071 1.00 88.25 316 ASP A CA 1
ATOM 2486 C C . ASP A 1 316 ? -24.011 -4.954 30.424 1.00 88.25 316 ASP A C 1
ATOM 2488 O O . ASP A 1 316 ? -24.763 -5.365 29.541 1.00 88.25 316 ASP A O 1
ATOM 2492 N N . GLU A 1 317 ? -24.377 -4.943 31.707 1.00 91.62 317 GLU A N 1
ATOM 2493 C CA . GLU A 1 317 ? -25.672 -5.421 32.192 1.00 91.62 317 GLU A CA 1
ATOM 2494 C C . GLU A 1 317 ? -26.821 -4.551 31.674 1.00 91.62 317 GLU A C 1
ATOM 2496 O O . GLU A 1 317 ? -27.867 -5.071 31.275 1.00 91.62 317 GLU A O 1
ATOM 2501 N N . VAL A 1 318 ? -26.618 -3.230 31.626 1.00 91.94 318 VAL A N 1
ATOM 2502 C CA . VAL A 1 318 ? -27.577 -2.305 31.009 1.00 91.94 318 VAL A CA 1
ATOM 2503 C C . VAL A 1 318 ? -27.731 -2.608 29.515 1.00 91.94 318 VAL A C 1
ATOM 2505 O O . VAL A 1 318 ? -28.855 -2.622 29.015 1.00 91.94 318 VAL A O 1
ATOM 2508 N N . TYR A 1 319 ? -26.644 -2.899 28.797 1.00 88.62 319 TYR A N 1
ATOM 2509 C CA . TYR A 1 319 ? -26.681 -3.222 27.367 1.00 88.62 319 TYR A CA 1
ATOM 2510 C C . TYR A 1 319 ? -27.406 -4.550 27.085 1.00 88.62 319 TYR A C 1
ATOM 2512 O O . TYR A 1 319 ? -28.247 -4.614 26.181 1.00 88.62 319 TYR A O 1
ATOM 2520 N N . GLU A 1 320 ? -27.145 -5.594 27.881 1.00 89.88 320 GLU A N 1
ATOM 2521 C CA . GLU A 1 320 ? -27.850 -6.881 27.773 1.00 89.88 320 GLU A CA 1
ATOM 2522 C C . GLU A 1 320 ? -29.357 -6.698 28.001 1.00 89.88 320 GLU A C 1
ATOM 2524 O O . GLU A 1 320 ? -30.172 -7.229 27.242 1.00 89.88 320 GLU A O 1
ATOM 2529 N N . PHE A 1 321 ? -29.737 -5.910 29.010 1.00 94.44 321 PHE A N 1
ATOM 2530 C CA . PHE A 1 321 ? -31.137 -5.690 29.363 1.00 94.44 321 PHE A CA 1
ATOM 2531 C C . PHE A 1 321 ? -31.886 -4.802 28.359 1.00 94.44 321 PHE A C 1
ATOM 2533 O O . PHE A 1 321 ? -33.002 -5.135 27.963 1.00 94.44 321 PHE A O 1
ATOM 2540 N N . VAL A 1 322 ? -31.293 -3.679 27.939 1.00 91.81 322 VAL A N 1
ATOM 2541 C CA . VAL A 1 322 ? -31.973 -2.664 27.114 1.00 91.81 322 VAL A CA 1
ATOM 2542 C C . VAL A 1 322 ? -31.941 -3.005 25.623 1.00 91.81 322 VAL A C 1
ATOM 2544 O O . VAL A 1 322 ? -32.901 -2.702 24.918 1.00 91.81 322 VAL A O 1
ATOM 2547 N N . ILE A 1 323 ? -30.868 -3.628 25.122 1.00 90.62 323 ILE A N 1
ATOM 2548 C CA . ILE A 1 323 ? -30.683 -3.867 23.679 1.00 90.62 323 ILE A CA 1
ATOM 2549 C C . ILE A 1 323 ? -30.809 -5.353 23.341 1.00 90.62 323 ILE A C 1
ATOM 2551 O O . ILE A 1 323 ? -31.633 -5.730 22.504 1.00 90.62 323 ILE A O 1
ATOM 2555 N N . ILE A 1 324 ? -30.016 -6.217 23.982 1.00 90.50 324 ILE A N 1
ATOM 2556 C CA . ILE A 1 324 ? -29.892 -7.619 23.552 1.00 90.50 324 ILE A CA 1
ATOM 2557 C C . ILE A 1 324 ? -31.165 -8.416 23.861 1.00 90.50 324 ILE A C 1
ATOM 2559 O O . ILE A 1 324 ? -31.666 -9.130 22.987 1.00 90.50 324 ILE A O 1
ATOM 2563 N N . ALA A 1 325 ? -31.723 -8.295 25.067 1.00 93.75 325 ALA A N 1
ATOM 2564 C CA . ALA A 1 325 ? -32.911 -9.048 25.462 1.00 93.75 325 ALA A CA 1
ATOM 2565 C C . ALA A 1 325 ? -34.149 -8.743 24.584 1.00 93.75 325 ALA A C 1
ATOM 2567 O O . ALA A 1 325 ? -34.763 -9.705 24.101 1.00 93.75 325 ALA A O 1
ATOM 2568 N N . PRO A 1 326 ? -34.492 -7.473 24.273 1.00 94.56 326 PRO A N 1
ATOM 2569 C CA . PRO A 1 326 ? -35.580 -7.157 23.343 1.00 94.56 326 PRO A CA 1
ATOM 2570 C C . PRO A 1 326 ? -35.343 -7.674 21.918 1.00 94.56 326 PRO A C 1
ATOM 2572 O O . PRO A 1 326 ? -36.244 -8.274 21.329 1.00 94.56 326 PRO A O 1
ATOM 2575 N N . ILE A 1 327 ? -34.128 -7.525 21.371 1.00 93.50 327 ILE A N 1
ATOM 2576 C CA . ILE A 1 327 ? -33.800 -8.027 20.023 1.00 93.50 327 ILE A CA 1
ATOM 2577 C C . ILE A 1 327 ? -33.910 -9.552 19.972 1.00 93.50 327 ILE A C 1
ATOM 2579 O O . ILE A 1 327 ? -34.476 -10.099 19.024 1.00 93.50 327 ILE A O 1
ATOM 2583 N N . ARG A 1 328 ? -33.421 -10.257 20.999 1.00 92.56 328 ARG A N 1
ATOM 2584 C CA . ARG A 1 328 ? -33.515 -11.721 21.098 1.00 92.56 328 ARG A CA 1
ATOM 2585 C C . ARG A 1 328 ? -34.976 -12.175 21.157 1.00 92.56 328 ARG A C 1
ATOM 2587 O O . ARG A 1 328 ? -35.323 -13.188 20.549 1.00 92.56 328 ARG A O 1
ATOM 2594 N N . PHE A 1 329 ? -35.835 -11.429 21.849 1.00 94.25 329 PHE A N 1
ATOM 2595 C CA . PHE A 1 329 ? -37.274 -11.685 21.880 1.00 94.25 329 PHE A CA 1
ATOM 2596 C C . PHE A 1 329 ? -37.922 -11.512 20.495 1.00 94.25 329 PHE A C 1
ATOM 2598 O O . PHE A 1 329 ? -38.578 -12.439 20.018 1.00 94.25 329 PHE A O 1
ATOM 2605 N N . ILE A 1 330 ? -37.675 -10.386 19.815 1.00 92.38 330 ILE A N 1
ATOM 2606 C CA . ILE A 1 330 ? -38.209 -10.111 18.468 1.00 92.38 330 ILE A CA 1
ATOM 2607 C C . ILE A 1 330 ? -37.692 -11.136 17.451 1.00 92.38 330 ILE A C 1
ATOM 2609 O O . ILE A 1 330 ? -38.470 -11.680 16.672 1.00 92.38 330 ILE A O 1
ATOM 2613 N N . SER A 1 331 ? -36.400 -11.467 17.495 1.00 88.81 331 SER A N 1
ATOM 2614 C CA . SER A 1 331 ? -35.777 -12.443 16.590 1.00 88.81 331 SER A CA 1
ATOM 2615 C C . SER A 1 331 ? -36.419 -13.824 16.722 1.00 88.81 331 SER A C 1
ATOM 2617 O O . SER A 1 331 ? -36.706 -14.475 15.722 1.00 88.81 331 SER A O 1
ATOM 2619 N N . ARG A 1 332 ? -36.724 -14.262 17.953 1.00 91.88 332 ARG A N 1
ATOM 2620 C CA . ARG A 1 332 ? -37.460 -15.516 18.190 1.00 91.88 332 ARG A CA 1
ATOM 2621 C C . ARG A 1 332 ? -38.883 -15.467 17.637 1.00 91.88 332 ARG A C 1
ATOM 2623 O O . ARG A 1 332 ? -39.394 -16.501 17.213 1.00 91.88 332 ARG A O 1
ATOM 2630 N N . LEU A 1 333 ? -39.532 -14.304 17.666 1.00 92.06 333 LEU A N 1
ATOM 2631 C CA . LEU A 1 333 ? -40.873 -14.118 17.112 1.00 92.06 333 LEU A CA 1
ATOM 2632 C C . LEU A 1 333 ? -40.850 -14.185 15.578 1.00 92.06 333 LEU A C 1
ATOM 2634 O O . LEU A 1 333 ? -41.658 -14.910 15.000 1.00 92.06 333 LEU A O 1
ATOM 2638 N N . LEU A 1 334 ? -39.885 -13.521 14.936 1.00 89.94 334 LEU A N 1
ATOM 2639 C CA . LEU A 1 334 ? -39.680 -13.576 13.485 1.00 89.94 334 LEU A CA 1
ATOM 2640 C C . LEU A 1 334 ? -39.291 -14.978 13.005 1.00 89.94 334 LEU A C 1
ATOM 2642 O O . LEU A 1 334 ? -39.880 -15.464 12.049 1.00 89.94 334 LEU A O 1
ATOM 2646 N N . TRP A 1 335 ? -38.386 -15.673 13.702 1.00 88.62 335 TRP A N 1
ATOM 2647 C CA . TRP A 1 335 ? -38.037 -17.063 13.382 1.00 88.62 335 TRP A CA 1
ATOM 2648 C C . TRP A 1 335 ? -39.260 -17.988 13.432 1.00 88.62 335 TRP A C 1
ATOM 2650 O O . TRP A 1 335 ? -39.471 -18.806 12.542 1.00 88.62 335 TRP A O 1
ATOM 2660 N N . LYS A 1 336 ? -40.124 -17.825 14.445 1.00 87.31 336 LYS A N 1
ATOM 2661 C CA . LYS A 1 336 ? -41.385 -18.578 14.521 1.00 87.31 336 LYS A CA 1
ATOM 2662 C C . LYS A 1 336 ? -42.319 -18.274 13.349 1.00 87.31 336 LYS A C 1
ATOM 2664 O O . LYS A 1 336 ? -43.053 -19.169 12.941 1.00 87.31 336 LYS A O 1
ATOM 2669 N N . PHE A 1 337 ? -42.333 -17.038 12.854 1.00 86.25 337 PHE A N 1
ATOM 2670 C CA . PHE A 1 337 ? -43.113 -16.658 11.679 1.00 86.25 337 PHE A CA 1
ATOM 2671 C C . PHE A 1 337 ? -42.538 -17.280 10.402 1.00 86.25 337 PHE A C 1
ATOM 2673 O O . PHE A 1 337 ? -43.294 -17.864 9.634 1.00 86.25 337 PHE A O 1
ATOM 2680 N N . ASP A 1 338 ? -41.221 -17.230 10.221 1.00 81.38 338 ASP A N 1
ATOM 2681 C CA . ASP A 1 338 ? -40.507 -17.806 9.076 1.00 81.38 338 ASP A CA 1
ATOM 2682 C C . ASP A 1 338 ? -40.798 -19.311 8.938 1.00 81.38 338 ASP A C 1
ATOM 2684 O O . ASP A 1 338 ? -41.368 -19.756 7.941 1.00 81.38 338 ASP A O 1
ATOM 2688 N N . VAL A 1 339 ? -40.597 -20.072 10.021 1.00 80.69 339 VAL A N 1
ATOM 2689 C CA . VAL A 1 339 ? -40.867 -21.522 10.060 1.00 80.69 339 VAL A CA 1
ATOM 2690 C C . VAL A 1 339 ? -42.346 -21.850 9.802 1.00 80.69 339 VAL A C 1
ATOM 2692 O O . VAL A 1 339 ? -42.676 -22.838 9.145 1.00 80.69 339 VAL A O 1
ATOM 2695 N N . LYS A 1 340 ? -43.279 -21.050 10.335 1.00 77.25 340 LYS A N 1
ATOM 2696 C CA . LYS A 1 340 ? -44.718 -21.350 10.223 1.00 77.25 340 LYS A CA 1
ATOM 2697 C C . LYS A 1 340 ? -45.363 -20.861 8.932 1.00 77.25 340 LYS A C 1
ATOM 2699 O O . LYS A 1 340 ? -46.351 -21.452 8.514 1.00 77.25 340 LYS A O 1
ATOM 2704 N N . ALA A 1 341 ? -44.867 -19.784 8.339 1.00 75.56 341 ALA A N 1
ATOM 2705 C CA . ALA A 1 341 ? -45.465 -19.179 7.158 1.00 75.56 341 ALA A CA 1
ATOM 2706 C C . ALA A 1 341 ? -44.594 -19.433 5.927 1.00 75.56 341 ALA A C 1
ATOM 2708 O O . ALA A 1 341 ? -45.028 -20.094 4.990 1.00 75.56 341 ALA A O 1
ATOM 2709 N N . ILE A 1 342 ? -43.351 -18.965 5.934 1.00 69.12 342 ILE A N 1
ATOM 2710 C CA . ILE A 1 342 ? -42.493 -18.975 4.746 1.00 69.12 342 ILE A CA 1
ATOM 2711 C C . ILE A 1 342 ? -42.060 -20.406 4.406 1.00 69.12 342 ILE A C 1
ATOM 2713 O O . ILE A 1 342 ? -42.225 -20.833 3.264 1.00 69.12 342 ILE A O 1
ATOM 2717 N N . ASP A 1 343 ? -41.623 -21.189 5.393 1.00 66.44 343 ASP A N 1
ATOM 2718 C CA . ASP A 1 343 ? -41.226 -22.586 5.171 1.00 66.44 343 ASP A CA 1
ATOM 2719 C C . ASP A 1 343 ? -42.405 -23.484 4.778 1.00 66.44 343 ASP A C 1
ATOM 2721 O O . ASP A 1 343 ? -42.240 -24.437 4.013 1.00 66.44 343 ASP A O 1
ATOM 2725 N N . SER A 1 344 ? -43.603 -23.176 5.281 1.00 60.38 344 SER A N 1
ATOM 2726 C CA . SER A 1 344 ? -44.824 -23.933 4.979 1.00 60.38 344 SER A CA 1
ATOM 2727 C C . SER A 1 344 ? -45.388 -23.616 3.588 1.00 60.38 344 SER A C 1
ATOM 2729 O O . SER A 1 344 ? -45.915 -24.515 2.937 1.00 60.38 344 SER A O 1
ATOM 2731 N N . PHE A 1 345 ? -45.244 -22.377 3.102 1.00 58.53 345 PHE A N 1
ATOM 2732 C CA . PHE A 1 345 ? -45.711 -21.963 1.769 1.00 58.53 345 PHE A CA 1
ATOM 2733 C C . PHE A 1 345 ? -44.628 -22.009 0.672 1.00 58.53 345 PHE A C 1
ATOM 2735 O O . PHE A 1 345 ? -44.968 -21.933 -0.507 1.00 58.53 345 PHE A O 1
ATOM 2742 N N . GLY A 1 346 ? -43.344 -22.140 1.024 1.00 62.44 346 GLY A N 1
ATOM 2743 C CA . GLY A 1 346 ? -42.217 -22.183 0.087 1.00 62.44 346 GLY A CA 1
ATOM 2744 C C . GLY A 1 346 ? -41.573 -23.578 -0.041 1.00 62.44 346 GLY A C 1
ATOM 2745 O O . GLY A 1 346 ? -42.139 -24.438 -0.720 1.00 62.44 346 GLY A O 1
ATOM 2746 N N . PRO A 1 347 ? -40.397 -23.837 0.572 1.00 56.25 347 PRO A N 1
ATOM 2747 C CA . PRO A 1 347 ? -39.596 -25.053 0.358 1.00 56.25 347 PRO A CA 1
ATOM 2748 C C . PRO A 1 347 ? -40.328 -26.376 0.613 1.00 56.25 347 PRO A C 1
ATOM 2750 O O . PRO A 1 347 ? -40.115 -27.343 -0.118 1.00 56.25 347 PRO A O 1
ATOM 2753 N N . ASN A 1 348 ? -41.194 -26.434 1.631 1.00 52.12 348 ASN A N 1
ATOM 2754 C CA . ASN A 1 348 ? -41.930 -27.661 1.951 1.00 52.12 348 ASN A CA 1
ATOM 2755 C C . ASN A 1 348 ? -43.165 -27.867 1.053 1.00 52.12 348 ASN A C 1
ATOM 2757 O O . ASN A 1 348 ? -43.669 -28.986 0.974 1.00 52.12 348 ASN A O 1
ATOM 2761 N N . GLY A 1 349 ? -43.633 -26.820 0.358 1.00 55.44 349 GLY A N 1
ATOM 2762 C CA . GLY A 1 349 ? -44.764 -26.875 -0.576 1.00 55.44 349 GLY A CA 1
ATOM 2763 C C . GLY A 1 349 ? -44.367 -27.123 -2.037 1.00 55.44 349 GLY A C 1
ATOM 2764 O O . GLY A 1 349 ? -45.156 -27.682 -2.796 1.00 55.44 349 GLY A O 1
ATOM 2765 N N . VAL A 1 350 ? -43.145 -26.755 -2.442 1.00 55.97 350 VAL A N 1
ATOM 2766 C CA . VAL A 1 350 ? -42.683 -26.829 -3.841 1.00 55.97 350 VAL A CA 1
ATOM 2767 C C . VAL A 1 350 ? -41.374 -27.633 -3.938 1.00 55.97 350 VAL A C 1
ATOM 2769 O O . VAL A 1 350 ? -40.289 -27.072 -3.918 1.00 55.97 350 VAL A O 1
ATOM 2772 N N . VAL A 1 351 ? -41.500 -28.966 -4.021 1.00 53.09 351 VAL A N 1
ATOM 2773 C CA . VAL A 1 351 ? -40.506 -29.989 -4.449 1.00 53.09 351 VAL A CA 1
ATOM 2774 C C . VAL A 1 351 ? -39.047 -29.799 -3.961 1.00 53.09 351 VAL A C 1
ATOM 2776 O O . VAL A 1 351 ? -38.255 -29.030 -4.499 1.00 53.09 351 VAL A O 1
ATOM 2779 N N . SER A 1 352 ? -38.639 -30.608 -2.978 1.00 56.50 352 SER A N 1
ATOM 2780 C CA . SER A 1 352 ? -37.377 -30.481 -2.232 1.00 56.50 352 SER A CA 1
ATOM 2781 C C . SER A 1 352 ? -36.092 -30.808 -3.026 1.00 56.50 352 SER A C 1
ATOM 2783 O O . SER A 1 352 ? -35.604 -31.941 -2.995 1.00 56.50 352 SER A O 1
ATOM 2785 N N . ILE A 1 353 ? -35.463 -29.793 -3.627 1.00 55.97 353 ILE A N 1
ATOM 2786 C CA . ILE A 1 353 ? -34.074 -29.826 -4.150 1.00 55.97 353 ILE A CA 1
ATOM 2787 C C . ILE A 1 353 ? -33.064 -30.303 -3.086 1.00 55.97 353 ILE A C 1
ATOM 2789 O O . ILE A 1 353 ? -32.087 -30.973 -3.411 1.00 55.97 353 ILE A O 1
ATOM 2793 N N . GLN A 1 354 ? -33.334 -30.052 -1.800 1.00 58.19 354 GLN A N 1
ATOM 2794 C CA . GLN A 1 354 ? -32.515 -30.541 -0.683 1.00 58.19 354 GLN A CA 1
ATOM 2795 C C . GLN A 1 354 ? -32.434 -32.074 -0.602 1.00 58.19 354 GLN A C 1
ATOM 2797 O O . GLN A 1 354 ? -31.384 -32.585 -0.232 1.00 58.19 354 GLN A O 1
ATOM 2802 N N . LYS A 1 355 ? -33.481 -32.821 -0.998 1.00 59.53 355 LYS A N 1
ATOM 2803 C CA . LYS A 1 355 ? -33.420 -34.297 -1.046 1.00 59.53 355 LYS A CA 1
ATOM 2804 C C . LYS A 1 355 ? -32.550 -34.808 -2.198 1.00 59.53 355 LYS A C 1
ATOM 2806 O O . LYS A 1 355 ? -31.909 -35.841 -2.065 1.00 59.53 355 LYS A O 1
ATOM 2811 N N . LEU A 1 356 ? -32.505 -34.092 -3.324 1.00 59.94 356 LEU A N 1
ATOM 2812 C CA . LEU A 1 356 ? -31.600 -34.425 -4.429 1.00 59.94 356 LEU A CA 1
ATOM 2813 C C . LEU A 1 356 ? -30.145 -34.106 -4.058 1.00 59.94 356 LEU A C 1
ATOM 2815 O O . LEU A 1 356 ? -29.262 -34.913 -4.321 1.00 59.94 356 LEU A O 1
ATOM 2819 N N . ALA A 1 357 ? -29.898 -32.986 -3.375 1.00 59.56 357 ALA A N 1
ATOM 2820 C CA . ALA A 1 357 ? -28.560 -32.611 -2.916 1.00 59.56 357 ALA A CA 1
ATOM 2821 C C . ALA A 1 357 ? -27.956 -33.591 -1.887 1.00 59.56 357 ALA A C 1
ATOM 2823 O O . ALA A 1 357 ? -26.738 -33.651 -1.768 1.00 59.56 357 ALA A O 1
ATOM 2824 N N . THR A 1 358 ? -28.773 -34.374 -1.170 1.00 64.62 358 THR A N 1
ATOM 2825 C CA . THR A 1 358 ? -28.288 -35.416 -0.247 1.00 64.62 358 THR A CA 1
ATOM 2826 C C . THR A 1 358 ? -28.129 -36.794 -0.895 1.00 64.62 358 THR A C 1
ATOM 2828 O O . THR A 1 358 ? -27.281 -37.563 -0.455 1.00 64.62 358 THR A O 1
ATOM 2831 N N . LEU A 1 359 ? -28.911 -37.120 -1.932 1.00 66.81 359 LEU A N 1
ATOM 2832 C CA . LEU A 1 359 ? -28.870 -38.429 -2.603 1.00 66.81 359 LEU A CA 1
ATOM 2833 C C . LEU A 1 359 ? -27.842 -38.487 -3.744 1.00 66.81 359 LEU A C 1
ATOM 2835 O O . LEU A 1 359 ? -27.158 -39.495 -3.908 1.00 66.81 359 LEU A O 1
ATOM 2839 N N . VAL A 1 360 ? -27.705 -37.415 -4.528 1.00 68.62 360 VAL A N 1
ATOM 2840 C CA . VAL A 1 360 ? -26.876 -37.399 -5.748 1.00 68.62 360 VAL A CA 1
ATOM 2841 C C . VAL A 1 360 ? -25.367 -37.557 -5.474 1.00 68.62 360 VAL A C 1
ATOM 2843 O O . VAL A 1 360 ? -24.732 -38.301 -6.221 1.00 68.62 360 VAL A O 1
ATOM 2846 N N . PRO A 1 361 ? -24.776 -36.995 -4.395 1.00 73.00 361 PRO A N 1
ATOM 2847 C CA . PRO A 1 361 ? -23.358 -37.216 -4.090 1.00 73.00 361 PRO A CA 1
ATOM 2848 C C . PRO A 1 361 ? -22.986 -38.676 -3.782 1.00 73.00 361 PRO A C 1
ATOM 2850 O O . PRO A 1 361 ? -21.803 -39.006 -3.805 1.00 73.00 361 PRO A O 1
ATOM 2853 N N . SER A 1 362 ? -23.972 -39.535 -3.481 1.00 74.38 362 SER A N 1
ATOM 2854 C CA . SER A 1 362 ? -23.775 -40.968 -3.200 1.00 74.38 362 SER A CA 1
ATOM 2855 C C . SER A 1 362 ? -23.811 -41.869 -4.442 1.00 74.38 362 SER A C 1
ATOM 2857 O O . SER A 1 362 ? -23.621 -43.075 -4.319 1.00 74.38 362 SER A O 1
ATOM 2859 N N . LEU A 1 363 ? -24.059 -41.303 -5.628 1.00 81.12 363 LEU A N 1
ATOM 2860 C CA . LEU A 1 363 ? -24.041 -42.034 -6.898 1.00 81.12 363 LEU A CA 1
ATOM 2861 C C . LEU A 1 363 ? -22.606 -42.328 -7.349 1.00 81.12 363 LEU A C 1
ATOM 2863 O O . LEU A 1 363 ? -21.706 -41.526 -7.100 1.00 81.12 363 LEU A O 1
ATOM 2867 N N . ASP A 1 364 ? -22.414 -43.426 -8.080 1.00 85.31 364 ASP A N 1
ATOM 2868 C CA . ASP A 1 364 ? -21.118 -43.787 -8.658 1.00 85.31 364 ASP A CA 1
ATOM 2869 C C . ASP A 1 364 ? -20.598 -42.726 -9.639 1.00 85.31 364 ASP A C 1
ATOM 2871 O O . ASP A 1 364 ? -21.368 -42.028 -10.311 1.00 85.31 364 ASP A O 1
ATOM 2875 N N . LEU A 1 365 ? -19.268 -42.632 -9.755 1.00 85.88 365 LEU A N 1
ATOM 2876 C CA . LEU A 1 365 ? -18.584 -41.615 -10.559 1.00 85.88 365 LEU A CA 1
ATOM 2877 C C . LEU A 1 365 ? -19.037 -41.609 -12.028 1.00 85.88 365 LEU A C 1
ATOM 2879 O O . LEU A 1 365 ? -19.141 -40.536 -12.618 1.00 85.88 365 LEU A O 1
ATOM 2883 N N . GLU A 1 366 ? -19.344 -42.767 -12.618 1.00 86.25 366 GLU A N 1
ATOM 2884 C CA . GLU A 1 366 ? -19.818 -42.866 -14.009 1.00 86.25 366 GLU A CA 1
ATOM 2885 C C . GLU A 1 366 ? -21.175 -42.171 -14.202 1.00 86.25 366 GLU A C 1
ATOM 2887 O O . GLU A 1 366 ? -21.358 -41.377 -15.128 1.00 86.25 366 GLU A O 1
ATOM 2892 N N . VAL A 1 367 ? -22.110 -42.400 -13.275 1.00 85.06 367 VAL A N 1
ATOM 2893 C CA . VAL A 1 367 ? -23.436 -41.769 -13.284 1.00 85.06 367 VAL A CA 1
ATOM 2894 C C . VAL A 1 367 ? -23.316 -40.280 -12.969 1.00 85.06 367 VAL A C 1
ATOM 2896 O O . VAL A 1 367 ? -23.936 -39.458 -13.651 1.00 85.06 367 VAL A O 1
ATOM 2899 N N . GLN A 1 368 ? -22.475 -39.910 -11.993 1.00 88.75 368 GLN A N 1
ATOM 2900 C CA . GLN A 1 368 ? -22.190 -38.501 -11.718 1.00 88.75 368 GLN A CA 1
ATOM 2901 C C . GLN A 1 368 ? -21.593 -37.799 -12.939 1.00 88.75 368 GLN A C 1
ATOM 2903 O O . GLN A 1 368 ? -21.986 -36.675 -13.227 1.00 88.75 368 GLN A O 1
ATOM 2908 N N . SER A 1 369 ? -20.698 -38.452 -13.683 1.00 89.00 369 SER A N 1
ATOM 2909 C CA . SER A 1 369 ? -20.046 -37.880 -14.865 1.00 89.00 369 SER A CA 1
ATOM 2910 C C . SER A 1 369 ? -21.038 -37.610 -15.996 1.00 89.00 369 SER A C 1
ATOM 2912 O O . SER A 1 369 ? -21.015 -36.526 -16.576 1.00 89.00 369 SER A O 1
ATOM 2914 N N . LEU A 1 370 ? -21.963 -38.535 -16.271 1.00 87.94 370 LEU A N 1
ATOM 2915 C CA . LEU A 1 370 ? -23.009 -38.339 -17.285 1.00 87.94 370 LEU A CA 1
ATOM 2916 C C . LEU A 1 370 ? -23.952 -37.184 -16.925 1.00 87.94 370 LEU A C 1
ATOM 2918 O O . LEU A 1 370 ? -24.225 -36.315 -17.758 1.00 87.94 370 LEU A O 1
ATOM 2922 N N . LEU A 1 371 ? -24.416 -37.143 -15.672 1.00 86.69 371 LEU A N 1
ATOM 2923 C CA . LEU A 1 371 ? -25.251 -36.047 -15.175 1.00 86.69 371 LEU A CA 1
ATOM 2924 C C . LEU A 1 371 ? -24.490 -34.720 -15.200 1.00 86.69 371 LEU A C 1
ATOM 2926 O O . LEU A 1 371 ? -25.042 -33.692 -15.597 1.00 86.69 371 LEU A O 1
ATOM 2930 N N . TRP A 1 372 ? -23.214 -34.745 -14.817 1.00 92.56 372 TRP A N 1
ATOM 2931 C CA . TRP A 1 372 ? -22.361 -33.567 -14.788 1.00 92.56 372 TRP A CA 1
ATOM 2932 C C . TRP A 1 372 ? -22.178 -32.989 -16.182 1.00 92.56 372 TRP A C 1
ATOM 2934 O O . TRP A 1 372 ? -22.356 -31.787 -16.336 1.00 92.56 372 TRP A O 1
ATOM 2944 N N . ILE A 1 373 ? -21.928 -33.816 -17.202 1.00 91.62 373 ILE A N 1
ATOM 2945 C CA . ILE A 1 373 ? -21.813 -33.366 -18.597 1.00 91.62 373 ILE A CA 1
ATOM 2946 C C . ILE A 1 373 ? -23.114 -32.695 -19.063 1.00 91.62 373 ILE A C 1
ATOM 2948 O O . ILE A 1 373 ? -23.066 -31.631 -19.682 1.00 91.62 373 ILE A O 1
ATOM 2952 N N . ALA A 1 374 ? -24.281 -33.256 -18.727 1.00 87.81 374 ALA A N 1
ATOM 2953 C CA . ALA A 1 374 ? -25.572 -32.671 -19.093 1.00 87.81 374 ALA A CA 1
ATOM 2954 C C . ALA A 1 374 ? -25.801 -31.292 -18.440 1.00 87.81 374 ALA A C 1
ATOM 2956 O O . ALA A 1 374 ? -26.173 -30.329 -19.121 1.00 87.81 374 ALA A O 1
ATOM 2957 N N . PHE A 1 375 ? -25.530 -31.168 -17.135 1.00 89.25 375 PHE A N 1
ATOM 2958 C CA . PHE A 1 375 ? -25.582 -29.879 -16.437 1.00 89.25 375 PHE A CA 1
ATOM 2959 C C . PHE A 1 375 ? -24.529 -28.903 -16.967 1.00 89.25 375 PHE A C 1
ATOM 2961 O O . PHE A 1 375 ? -24.829 -27.727 -17.178 1.00 89.25 375 PHE A O 1
ATOM 2968 N N . PHE A 1 376 ? -23.317 -29.393 -17.227 1.00 92.06 376 PHE A N 1
ATOM 2969 C CA . PHE A 1 376 ? -22.206 -28.606 -17.732 1.00 92.06 376 PHE A CA 1
ATOM 2970 C C . PHE A 1 376 ? -22.543 -27.977 -19.076 1.00 92.06 376 PHE A C 1
ATOM 2972 O O . PHE A 1 376 ? -22.416 -26.768 -19.192 1.00 92.06 376 PHE A O 1
ATOM 2979 N N . ILE A 1 377 ? -23.046 -28.735 -20.054 1.00 91.81 377 ILE A N 1
ATOM 2980 C CA . ILE A 1 377 ? -23.425 -28.188 -21.369 1.00 91.81 377 ILE A CA 1
ATOM 2981 C C . ILE A 1 377 ? -24.492 -27.094 -21.215 1.00 91.81 377 ILE A C 1
ATOM 2983 O O . ILE A 1 377 ? -24.357 -26.010 -21.784 1.00 91.81 377 ILE A O 1
ATOM 2987 N N . SER A 1 378 ? -25.525 -27.340 -20.404 1.00 89.50 378 SER A N 1
ATOM 2988 C CA . SER A 1 378 ? -26.608 -26.374 -20.164 1.00 89.50 378 SER A CA 1
ATOM 2989 C C . SER A 1 378 ? -26.095 -25.052 -19.580 1.00 89.50 378 SER A C 1
ATOM 2991 O O . SER A 1 378 ? -26.447 -23.964 -20.053 1.00 89.50 378 SER A O 1
ATOM 2993 N N . PHE A 1 379 ? -25.224 -25.124 -18.572 1.00 93.25 379 PHE A N 1
ATOM 2994 C CA . PHE A 1 379 ? -24.653 -23.934 -17.949 1.00 93.25 379 PHE A CA 1
ATOM 2995 C C . PHE A 1 379 ? -23.550 -23.298 -18.799 1.00 93.25 379 PHE A C 1
ATOM 2997 O O . PHE A 1 379 ? -23.510 -22.077 -18.888 1.00 93.25 379 PHE A O 1
ATOM 3004 N N . ALA A 1 380 ? -22.725 -24.076 -19.498 1.00 90.94 380 ALA A N 1
ATOM 3005 C CA . ALA A 1 380 ? -21.669 -23.587 -20.382 1.00 90.94 380 ALA A CA 1
ATOM 3006 C C . ALA A 1 380 ? -22.232 -22.765 -21.551 1.00 90.94 380 ALA A C 1
ATOM 3008 O O . ALA A 1 380 ? -21.667 -21.723 -21.882 1.00 90.94 380 ALA A O 1
ATOM 3009 N N . ILE A 1 381 ? -23.380 -23.165 -22.115 1.00 91.62 381 ILE A N 1
ATOM 3010 C CA . ILE A 1 381 ? -24.109 -22.362 -23.111 1.00 91.62 381 ILE A CA 1
ATOM 3011 C C . ILE A 1 381 ? -24.565 -21.030 -22.498 1.00 91.62 381 ILE A C 1
ATOM 3013 O O . ILE A 1 381 ? -24.447 -19.990 -23.141 1.00 91.62 381 ILE A O 1
ATOM 3017 N N . LYS A 1 382 ? -25.064 -21.043 -21.253 1.00 90.06 382 LYS A N 1
ATOM 3018 C CA . LYS A 1 382 ? -25.537 -19.837 -20.550 1.00 90.06 382 LYS A CA 1
ATOM 3019 C C . LYS A 1 382 ? -24.416 -18.905 -20.076 1.00 90.06 382 LYS A C 1
ATOM 3021 O O . LYS A 1 382 ? -24.676 -17.708 -20.016 1.00 90.06 382 LYS A O 1
ATOM 3026 N N . VAL A 1 383 ? -23.227 -19.414 -19.725 1.00 90.12 383 VAL A N 1
ATOM 3027 C CA . VAL A 1 383 ? -22.020 -18.642 -19.318 1.00 90.12 383 VAL A CA 1
ATOM 3028 C C . VAL A 1 383 ? -21.143 -18.247 -20.521 1.00 90.12 383 VAL A C 1
ATOM 3030 O O . VAL A 1 383 ? -20.027 -17.767 -20.361 1.00 90.12 383 VAL A O 1
ATOM 3033 N N . PRO A 1 384 ? -21.716 -18.261 -21.729 1.00 90.25 384 PRO A N 1
ATOM 3034 C CA . PRO A 1 384 ? -21.022 -18.433 -23.019 1.00 90.25 384 PRO A CA 1
ATOM 3035 C C . PRO A 1 384 ? -19.556 -18.875 -22.907 1.00 90.25 384 PRO A C 1
ATOM 3037 O O . PRO A 1 384 ? -18.633 -18.135 -23.239 1.00 90.25 384 PRO A O 1
ATOM 3040 N N . MET A 1 385 ? -19.334 -20.095 -22.424 1.00 89.81 385 MET A N 1
ATOM 3041 C CA . MET A 1 385 ? -17.996 -20.685 -22.369 1.00 89.81 385 MET A CA 1
ATOM 3042 C C . MET A 1 385 ? -17.530 -21.119 -23.757 1.00 89.81 385 MET A C 1
ATOM 3044 O O . MET A 1 385 ? -18.341 -21.468 -24.610 1.00 89.81 385 MET A O 1
ATOM 3048 N N . PHE A 1 386 ? -16.220 -21.183 -23.991 1.00 89.44 386 PHE A N 1
ATOM 3049 C CA . PHE A 1 386 ? -15.685 -21.850 -25.178 1.00 89.44 386 PHE A CA 1
ATOM 3050 C C . PHE A 1 386 ? -15.997 -23.362 -25.141 1.00 89.44 386 PHE A C 1
ATOM 3052 O O . PHE A 1 386 ? -15.792 -23.973 -24.092 1.00 89.44 386 PHE A O 1
ATOM 3059 N N . PRO A 1 387 ? -16.479 -23.990 -26.238 1.00 90.31 387 PRO A N 1
ATOM 3060 C CA . PRO A 1 387 ? -16.768 -23.446 -27.579 1.00 90.31 387 PRO A CA 1
ATOM 3061 C C . PRO A 1 387 ? -18.215 -22.935 -27.791 1.00 90.31 387 PRO A C 1
ATOM 3063 O O . PRO A 1 387 ? -18.555 -22.480 -28.877 1.00 90.31 387 PRO A O 1
ATOM 3066 N N . PHE A 1 388 ? -19.069 -22.960 -26.771 1.00 92.00 388 PHE A N 1
ATOM 3067 C CA . PHE A 1 388 ? -20.496 -22.596 -26.817 1.00 92.00 388 PHE A CA 1
ATOM 3068 C C . PHE A 1 388 ? -20.806 -21.083 -26.795 1.00 92.00 388 PHE A C 1
ATOM 3070 O O . PHE A 1 388 ? -21.949 -20.688 -26.578 1.00 92.00 388 PHE A O 1
ATOM 3077 N N . HIS A 1 389 ? -19.811 -20.221 -26.995 1.00 92.75 389 HIS A N 1
ATOM 3078 C CA . HIS A 1 389 ? -19.914 -18.772 -26.795 1.00 92.75 389 HIS A CA 1
ATOM 3079 C C . HIS A 1 389 ? -20.447 -17.997 -28.011 1.00 92.75 389 HIS A C 1
ATOM 3081 O O . HIS A 1 389 ? -20.778 -16.819 -27.894 1.00 92.75 389 HIS A O 1
ATOM 3087 N N . THR A 1 390 ? -20.507 -18.635 -29.182 1.00 88.00 390 THR A N 1
ATOM 3088 C CA . THR A 1 390 ? -20.704 -17.980 -30.489 1.00 88.00 390 THR A CA 1
ATOM 3089 C C . THR A 1 390 ? -22.019 -17.220 -30.622 1.00 88.00 390 THR A C 1
ATOM 3091 O O . THR A 1 390 ? -22.074 -16.225 -31.333 1.00 88.00 390 THR A O 1
ATOM 3094 N N . TRP A 1 391 ? -23.067 -17.635 -29.912 1.00 90.75 391 TRP A N 1
ATOM 3095 C CA . TRP A 1 391 ? -24.374 -16.978 -29.959 1.00 90.75 391 TRP A CA 1
ATOM 3096 C C . TRP A 1 391 ? -24.384 -15.598 -29.284 1.00 90.75 391 TRP A C 1
ATOM 3098 O O . TRP A 1 391 ? -25.229 -14.760 -29.604 1.00 90.75 391 TRP A O 1
ATOM 3108 N N . LEU A 1 392 ? -23.478 -15.356 -28.327 1.00 91.94 392 LEU A N 1
ATOM 3109 C CA . LEU A 1 392 ? -23.547 -14.188 -27.452 1.00 91.94 392 LEU A CA 1
ATOM 3110 C C . LEU A 1 392 ? -23.299 -12.860 -28.194 1.00 91.94 392 LEU A C 1
ATOM 3112 O O . LEU A 1 392 ? -24.109 -11.942 -28.024 1.00 91.94 392 LEU A O 1
ATOM 3116 N N . PRO A 1 393 ? -22.231 -12.710 -29.005 1.00 90.81 393 PRO A N 1
ATOM 3117 C CA . PRO A 1 393 ? -21.970 -11.455 -29.706 1.00 90.81 393 PRO A CA 1
ATOM 3118 C C . PRO A 1 393 ? -23.102 -11.077 -30.660 1.00 90.81 393 PRO A C 1
ATOM 3120 O O . PRO A 1 393 ? -23.557 -9.932 -30.648 1.00 90.81 393 PRO A O 1
ATOM 3123 N N . ASP A 1 394 ? -23.624 -12.044 -31.414 1.00 88.19 394 ASP A N 1
ATOM 3124 C CA . ASP A 1 394 ? -24.719 -11.808 -32.356 1.00 88.19 394 ASP A CA 1
ATOM 3125 C C . ASP A 1 394 ? -26.022 -11.436 -31.634 1.00 88.19 394 ASP A C 1
ATOM 3127 O O . ASP A 1 394 ? -26.719 -10.505 -32.048 1.00 88.19 394 ASP A O 1
ATOM 3131 N N . ALA A 1 395 ? -26.322 -12.079 -30.500 1.00 88.12 395 ALA A N 1
ATOM 3132 C CA . ALA A 1 395 ? -27.482 -11.734 -29.680 1.00 88.12 395 ALA A CA 1
ATOM 3133 C C . ALA A 1 395 ? -27.414 -10.294 -29.138 1.00 88.12 395 ALA A C 1
ATOM 3135 O O . ALA A 1 395 ? -28.430 -9.593 -29.095 1.00 88.12 395 ALA A O 1
ATOM 3136 N N . HIS A 1 396 ? -26.230 -9.811 -28.751 1.00 90.69 396 HIS A N 1
ATOM 3137 C CA . HIS A 1 396 ? -26.058 -8.423 -28.312 1.00 90.69 396 HIS A CA 1
ATOM 3138 C C . HIS A 1 396 ? -26.254 -7.417 -29.446 1.00 90.69 396 HIS A C 1
ATOM 3140 O O . HIS A 1 396 ? -26.931 -6.403 -29.260 1.00 90.69 396 HIS A O 1
ATOM 3146 N N . VAL A 1 397 ? -25.720 -7.706 -30.633 1.00 87.06 397 VAL A N 1
ATOM 3147 C CA . VAL A 1 397 ? -25.871 -6.827 -31.801 1.00 87.06 397 VAL A CA 1
ATOM 3148 C C . VAL A 1 397 ? -27.337 -6.694 -32.204 1.00 87.06 397 VAL A C 1
ATOM 3150 O O . VAL A 1 397 ? -27.822 -5.570 -32.350 1.00 87.06 397 VAL A O 1
ATOM 3153 N N . GLN A 1 398 ? -28.049 -7.820 -32.307 1.00 85.81 398 GLN A N 1
ATOM 3154 C CA . GLN A 1 398 ? -29.441 -7.865 -32.767 1.00 85.81 398 GLN A CA 1
ATOM 3155 C C . GLN A 1 398 ? -30.450 -7.377 -31.720 1.00 85.81 398 GLN A C 1
ATOM 3157 O O . GLN A 1 398 ? -31.541 -6.924 -32.064 1.00 85.81 398 GLN A O 1
ATOM 3162 N N . SER A 1 399 ? -30.117 -7.469 -30.430 1.00 83.00 399 SER A N 1
ATOM 3163 C CA . SER A 1 399 ? -31.045 -7.062 -29.377 1.00 83.00 399 SER A CA 1
ATOM 3164 C C . SER A 1 399 ? -31.135 -5.536 -29.224 1.00 83.00 399 SER A C 1
ATOM 3166 O O . SER A 1 399 ? -30.129 -4.816 -29.344 1.00 83.00 399 SER A O 1
ATOM 3168 N N . PRO A 1 400 ? -32.327 -5.011 -28.872 1.00 83.25 400 PRO A N 1
ATOM 3169 C CA . PRO A 1 400 ? -32.439 -3.638 -28.396 1.00 83.25 400 PRO A CA 1
ATOM 3170 C C . PRO A 1 400 ? -31.582 -3.456 -27.136 1.00 83.25 400 PRO A C 1
ATOM 3172 O O . PRO A 1 400 ? -31.310 -4.416 -26.411 1.00 83.25 400 PRO A O 1
ATOM 3175 N N . THR A 1 401 ? -31.170 -2.221 -26.840 1.00 83.38 401 THR A N 1
ATOM 3176 C CA . THR A 1 401 ? -30.275 -1.926 -25.706 1.00 83.38 401 THR A CA 1
ATOM 3177 C C . THR A 1 401 ? -30.772 -2.514 -24.388 1.00 83.38 401 THR A C 1
ATOM 3179 O O . THR A 1 401 ? -29.990 -3.119 -23.664 1.00 83.38 401 THR A O 1
ATOM 3182 N N . SER A 1 402 ? -32.069 -2.403 -24.094 1.00 77.75 402 SER A N 1
ATOM 3183 C CA . SER A 1 402 ? -32.679 -3.001 -22.900 1.00 77.75 402 SER A CA 1
ATOM 3184 C C . SER A 1 402 ? -32.512 -4.525 -22.847 1.00 77.75 402 SER A C 1
ATOM 3186 O O . SER A 1 402 ? -32.233 -5.076 -21.784 1.00 77.75 402 SER A O 1
ATOM 3188 N N . GLY A 1 403 ? -32.607 -5.204 -23.994 1.00 80.75 403 GLY A N 1
ATOM 3189 C CA . GLY A 1 403 ? -32.344 -6.636 -24.121 1.00 80.75 403 GLY A CA 1
ATOM 3190 C C . GLY A 1 403 ? -30.883 -6.978 -23.836 1.00 80.75 403 GLY A C 1
ATOM 3191 O O . GLY A 1 403 ? -30.612 -7.855 -23.019 1.00 80.75 403 GLY A O 1
ATOM 3192 N N . SER A 1 404 ? -29.942 -6.231 -24.419 1.00 86.75 404 SER A N 1
ATOM 3193 C CA . SER A 1 404 ? -28.505 -6.387 -24.139 1.00 86.75 404 SER A CA 1
ATOM 3194 C C . SER A 1 404 ? -28.156 -6.161 -22.666 1.00 86.75 404 SER A C 1
ATOM 3196 O O . SER A 1 404 ? -27.338 -6.892 -22.113 1.00 86.75 404 SER A O 1
ATOM 3198 N N . VAL A 1 405 ? -28.810 -5.201 -22.008 1.00 85.25 405 VAL A N 1
ATOM 3199 C CA . VAL A 1 405 ? -28.629 -4.916 -20.577 1.00 85.25 405 VAL A CA 1
ATOM 3200 C C . VAL A 1 405 ? -29.071 -6.092 -19.709 1.00 85.25 405 VAL A C 1
ATOM 3202 O O . VAL A 1 405 ? -28.337 -6.489 -18.809 1.00 85.25 405 VAL A O 1
ATOM 3205 N N . ILE A 1 406 ? -30.234 -6.688 -19.984 1.00 79.62 406 ILE A N 1
ATOM 3206 C CA . ILE A 1 406 ? -30.724 -7.858 -19.235 1.00 79.62 406 ILE A CA 1
ATOM 3207 C C . ILE A 1 406 ? -29.834 -9.078 -19.497 1.00 79.62 406 ILE A C 1
ATOM 3209 O O . ILE A 1 406 ? -29.502 -9.832 -18.576 1.00 79.62 406 ILE A O 1
ATOM 3213 N N . LEU A 1 407 ? -29.423 -9.258 -20.752 1.00 83.38 407 LEU A N 1
ATOM 3214 C CA . LEU A 1 407 ? -28.619 -10.393 -21.176 1.00 83.38 407 LEU A CA 1
ATOM 3215 C C . LEU A 1 407 ? -27.229 -10.357 -20.521 1.00 83.38 407 LEU A C 1
ATOM 3217 O O . LEU A 1 407 ? -26.818 -11.334 -19.893 1.00 83.38 407 LEU A O 1
ATOM 3221 N N . ALA A 1 408 ? -26.565 -9.198 -20.553 1.00 83.69 408 ALA A N 1
ATOM 3222 C CA . ALA A 1 408 ? -25.265 -8.989 -19.921 1.00 83.69 408 ALA A CA 1
ATOM 3223 C C . ALA A 1 408 ? -25.347 -8.909 -18.389 1.00 83.69 408 ALA A C 1
ATOM 3225 O O . ALA A 1 408 ? -24.503 -9.480 -17.694 1.00 83.69 408 ALA A O 1
ATOM 3226 N N . GLY A 1 409 ? -26.362 -8.230 -17.854 1.00 80.56 409 GLY A N 1
ATOM 3227 C CA . GLY A 1 409 ? -26.496 -7.948 -16.427 1.00 80.56 409 GLY A CA 1
ATOM 3228 C C . GLY A 1 409 ? -26.942 -9.144 -15.591 1.00 80.56 409 GLY A C 1
ATOM 3229 O O . GLY A 1 409 ? -26.496 -9.281 -14.454 1.00 80.56 409 GLY A O 1
ATOM 3230 N N . LEU A 1 410 ? -27.781 -10.027 -16.146 1.00 81.31 410 LEU A N 1
ATOM 3231 C CA . LEU A 1 410 ? -28.445 -11.079 -15.369 1.00 81.31 410 LEU A CA 1
ATOM 3232 C C . LEU A 1 410 ? -28.361 -12.464 -16.017 1.00 81.31 410 LEU A C 1
ATOM 3234 O O . LEU A 1 410 ? -27.945 -13.419 -15.360 1.00 81.31 410 LEU A O 1
ATOM 3238 N N . LEU A 1 411 ? -28.713 -12.595 -17.299 1.00 83.50 411 LEU A N 1
ATOM 3239 C CA . LEU A 1 411 ? -28.899 -13.910 -17.931 1.00 83.50 411 LEU A CA 1
ATOM 3240 C C . LEU A 1 411 ? -27.617 -14.750 -17.933 1.00 83.50 411 LEU A C 1
ATOM 3242 O O . LEU A 1 411 ? -27.643 -15.916 -17.543 1.00 83.50 411 LEU A O 1
ATOM 3246 N N . ILE A 1 412 ? -26.490 -14.138 -18.294 1.00 88.69 412 ILE A N 1
ATOM 3247 C CA . ILE A 1 412 ? -25.188 -14.816 -18.339 1.00 88.69 412 ILE A CA 1
ATOM 3248 C C . ILE A 1 412 ? -24.733 -15.293 -16.943 1.00 88.69 412 ILE A C 1
ATOM 3250 O O . ILE A 1 412 ? -24.041 -16.300 -16.803 1.00 88.69 412 ILE A O 1
ATOM 3254 N N . LYS A 1 413 ? -25.155 -14.599 -15.878 1.00 91.12 413 LYS A N 1
ATOM 3255 C CA . LYS A 1 413 ? -24.740 -14.882 -14.492 1.00 91.12 413 LYS A CA 1
ATOM 3256 C C . LYS A 1 413 ? -25.491 -16.080 -13.924 1.00 91.12 413 LYS A C 1
ATOM 3258 O O . LYS A 1 413 ? -24.956 -16.798 -13.081 1.00 91.12 413 LYS A O 1
ATOM 3263 N N . MET A 1 414 ? -26.690 -16.354 -14.440 1.00 85.12 414 MET A N 1
ATOM 3264 C CA . MET A 1 414 ? -27.477 -17.527 -14.056 1.00 85.12 414 MET A CA 1
ATOM 3265 C C . MET A 1 414 ? -26.761 -18.842 -14.368 1.00 85.12 414 MET A C 1
ATOM 3267 O O . MET A 1 414 ? -26.979 -19.825 -13.667 1.00 85.12 414 MET A O 1
ATOM 3271 N N . GLY A 1 415 ? -25.895 -18.878 -15.385 1.00 88.12 415 GLY A N 1
ATOM 3272 C CA . GLY A 1 415 ? -25.093 -20.067 -15.660 1.00 88.12 415 GLY A CA 1
ATOM 3273 C C . GLY A 1 415 ? -23.979 -20.284 -14.623 1.00 88.12 415 GLY A C 1
ATOM 3274 O O . GLY A 1 415 ? -23.815 -21.398 -14.137 1.00 88.12 415 GLY A O 1
ATOM 3275 N N . GLY A 1 416 ? -23.283 -19.220 -14.198 1.00 87.94 416 GLY A N 1
ATOM 3276 C CA . GLY A 1 416 ? -22.259 -19.290 -13.145 1.00 87.94 416 GLY A CA 1
ATOM 3277 C C . GLY A 1 416 ? -22.863 -19.648 -11.787 1.00 87.94 416 GLY A C 1
ATOM 3278 O O . GLY A 1 416 ? -22.353 -20.503 -11.064 1.00 87.94 416 GLY A O 1
ATOM 3279 N N . TYR A 1 417 ? -24.031 -19.078 -11.490 1.00 86.69 417 TYR A N 1
ATOM 3280 C CA . TYR A 1 417 ? -24.861 -19.491 -10.360 1.00 86.69 417 TYR A CA 1
ATOM 3281 C C . TYR A 1 417 ? -25.299 -20.960 -10.463 1.00 86.69 417 TYR A C 1
ATOM 3283 O O . TYR A 1 417 ? -25.313 -21.674 -9.462 1.00 86.69 417 TYR A O 1
ATOM 3291 N N . GLY A 1 418 ? -25.621 -21.425 -11.672 1.00 87.06 418 GLY A N 1
ATOM 3292 C CA . GLY A 1 418 ? -25.954 -22.817 -11.960 1.00 87.06 418 GLY A CA 1
ATOM 3293 C C . GLY A 1 418 ? -24.826 -23.780 -11.590 1.00 87.06 418 GLY A C 1
ATOM 3294 O O . GLY A 1 418 ? -25.064 -24.757 -10.878 1.00 87.06 418 GLY A O 1
ATOM 3295 N N . PHE A 1 419 ? -23.586 -23.457 -11.965 1.00 90.38 419 PHE A N 1
ATOM 3296 C CA . PHE A 1 419 ? -22.408 -24.226 -11.554 1.00 90.38 419 PHE A CA 1
ATOM 3297 C C . PHE A 1 419 ? -22.247 -24.280 -10.028 1.00 90.38 419 PHE A C 1
ATOM 3299 O O . PHE A 1 419 ? -22.038 -25.360 -9.474 1.00 90.38 419 PHE A O 1
ATOM 3306 N N . LEU A 1 420 ? -22.415 -23.142 -9.347 1.00 87.38 420 LEU A N 1
ATOM 3307 C CA . LEU A 1 420 ? -22.319 -23.041 -7.885 1.00 87.38 420 LEU A CA 1
ATOM 3308 C C . LEU A 1 420 ? -23.410 -23.803 -7.134 1.00 87.38 420 LEU A C 1
ATOM 3310 O O . LEU A 1 420 ? -23.172 -24.284 -6.028 1.00 87.38 420 LEU A O 1
ATOM 3314 N N . ARG A 1 421 ? -24.624 -23.862 -7.685 1.00 82.19 421 ARG A N 1
ATOM 3315 C CA . ARG A 1 421 ? -25.779 -24.458 -7.002 1.00 82.19 421 ARG A CA 1
ATOM 3316 C C . ARG A 1 421 ? -26.033 -25.910 -7.348 1.00 82.19 421 ARG A C 1
ATOM 3318 O O . ARG A 1 421 ? -26.552 -26.620 -6.494 1.00 82.19 421 ARG A O 1
ATOM 3325 N N . PHE A 1 422 ? -25.710 -26.329 -8.565 1.00 83.94 422 PHE A N 1
ATOM 3326 C CA . PHE A 1 422 ? -26.051 -27.658 -9.060 1.00 83.94 422 PHE A CA 1
ATOM 3327 C C . PHE A 1 422 ? -24.792 -28.485 -9.304 1.00 83.94 422 PHE A C 1
ATOM 3329 O O . PHE A 1 422 ? -24.600 -29.482 -8.621 1.00 83.94 422 PHE A O 1
ATOM 3336 N N . SER A 1 423 ? -23.898 -28.066 -10.202 1.00 86.56 423 SER A N 1
ATOM 3337 C CA . SER A 1 423 ? -22.745 -28.895 -10.585 1.00 86.56 423 SER A CA 1
ATOM 3338 C C . SER A 1 423 ? -21.810 -29.188 -9.409 1.00 86.56 423 SER A C 1
ATOM 3340 O O . SER A 1 423 ? -21.595 -30.351 -9.081 1.00 86.56 423 SER A O 1
ATOM 3342 N N . ILE A 1 424 ? -21.308 -28.147 -8.740 1.00 86.56 424 ILE A N 1
ATOM 3343 C CA . ILE A 1 424 ? -20.300 -28.286 -7.681 1.00 86.56 424 ILE A CA 1
ATOM 3344 C C . ILE A 1 424 ? -20.839 -29.049 -6.453 1.00 86.56 424 ILE A C 1
ATOM 3346 O O . ILE A 1 424 ? -20.218 -30.036 -6.062 1.00 86.56 424 ILE A O 1
ATOM 3350 N N . PRO A 1 425 ? -21.976 -28.660 -5.839 1.00 81.88 425 PRO A N 1
ATOM 3351 C CA . PRO A 1 425 ? -22.440 -29.310 -4.614 1.00 81.88 425 PRO A CA 1
ATOM 3352 C C . PRO A 1 425 ? -23.205 -30.620 -4.848 1.00 81.88 425 PRO A C 1
ATOM 3354 O O . PRO A 1 425 ? -23.160 -31.483 -3.975 1.00 81.88 425 PRO A O 1
ATOM 3357 N N . MET A 1 426 ? -23.912 -30.801 -5.975 1.00 82.19 426 MET A N 1
ATOM 3358 C CA . MET A 1 426 ? -24.661 -32.049 -6.213 1.00 82.19 426 MET A CA 1
ATOM 3359 C C . MET A 1 426 ? -23.791 -33.149 -6.820 1.00 82.19 426 MET A C 1
ATOM 3361 O O . MET A 1 426 ? -24.061 -34.318 -6.570 1.00 82.19 426 MET A O 1
ATOM 3365 N N . LEU A 1 427 ? -22.767 -32.797 -7.606 1.00 88.19 427 LEU A N 1
ATOM 3366 C CA . LEU A 1 427 ? -21.908 -33.738 -8.338 1.00 88.19 427 LEU A CA 1
ATOM 3367 C C . LEU A 1 427 ? -20.423 -33.474 -8.015 1.00 88.19 427 LEU A C 1
ATOM 3369 O O . LEU A 1 427 ? -19.652 -33.094 -8.906 1.00 88.19 427 LEU A O 1
ATOM 3373 N N . PRO A 1 428 ? -20.002 -33.612 -6.742 1.00 86.00 428 PRO A N 1
ATOM 3374 C CA . PRO A 1 428 ? -18.689 -33.156 -6.289 1.00 86.00 428 PRO A CA 1
ATOM 3375 C C . PRO A 1 428 ? -17.534 -33.965 -6.891 1.00 86.00 428 PRO A C 1
ATOM 3377 O O . PRO A 1 428 ? -16.527 -33.385 -7.290 1.00 86.00 428 PRO A O 1
ATOM 3380 N N . GLN A 1 429 ? -17.680 -35.290 -7.012 1.00 86.62 429 GLN A N 1
ATOM 3381 C CA . GLN A 1 429 ? -16.609 -36.152 -7.525 1.00 86.62 429 GLN A CA 1
ATOM 3382 C C . GLN A 1 429 ? -16.366 -35.901 -9.019 1.00 86.62 429 GLN A C 1
ATOM 3384 O O . GLN A 1 429 ? -15.226 -35.706 -9.439 1.00 86.62 429 GLN A O 1
ATOM 3389 N N . ALA A 1 430 ? -17.439 -35.813 -9.811 1.00 89.62 430 ALA A N 1
ATOM 3390 C CA . ALA A 1 430 ? -17.343 -35.467 -11.229 1.00 89.62 430 ALA A CA 1
ATOM 3391 C C . ALA A 1 430 ? -16.835 -34.028 -11.448 1.00 89.62 430 ALA A C 1
ATOM 3393 O O . ALA A 1 430 ? -16.033 -33.790 -12.349 1.00 89.62 430 ALA A O 1
ATOM 3394 N N . SER A 1 431 ? -17.233 -33.072 -10.600 1.00 90.62 431 SER A N 1
ATOM 3395 C CA . SER A 1 431 ? -16.746 -31.686 -10.684 1.00 90.62 431 SER A CA 1
ATOM 3396 C C . SER A 1 431 ? -15.242 -31.569 -10.442 1.00 90.62 431 SER A C 1
ATOM 3398 O O . SER A 1 431 ? -14.581 -30.792 -11.128 1.00 90.62 431 SER A O 1
ATOM 3400 N N . LEU A 1 432 ? -14.691 -32.353 -9.509 1.00 87.25 432 LEU A N 1
ATOM 3401 C CA . LEU A 1 432 ? -13.245 -32.433 -9.295 1.00 87.25 432 LEU A CA 1
ATOM 3402 C C . LEU A 1 432 ? -12.539 -33.098 -10.483 1.00 87.25 432 LEU A C 1
ATOM 3404 O O . LEU A 1 432 ? -11.520 -32.585 -10.941 1.00 87.25 432 LEU A O 1
ATOM 3408 N N . TYR A 1 433 ? -13.104 -34.183 -11.023 1.00 90.06 433 TYR A N 1
ATOM 3409 C CA . TYR A 1 433 ? -12.544 -34.895 -12.176 1.00 90.06 433 TYR A CA 1
ATOM 3410 C C . TYR A 1 433 ? -12.438 -34.006 -13.428 1.00 90.06 433 TYR A C 1
ATOM 3412 O O . TYR A 1 433 ? -11.389 -33.954 -14.069 1.00 90.06 433 TYR A O 1
ATOM 3420 N N . PHE A 1 434 ? -13.490 -33.248 -13.752 1.00 91.56 434 PHE A N 1
ATOM 3421 C CA . PHE A 1 434 ? -13.523 -32.371 -14.930 1.00 91.56 434 PHE A CA 1
ATOM 3422 C C . PHE A 1 434 ? -12.974 -30.956 -14.687 1.00 91.56 434 PHE A C 1
ATOM 3424 O O . PHE A 1 434 ? -12.979 -30.130 -15.598 1.00 91.56 434 PHE A O 1
ATOM 3431 N N . SER A 1 435 ? -12.472 -30.657 -13.491 1.00 89.06 435 SER A N 1
ATOM 3432 C CA . SER A 1 435 ? -11.979 -29.325 -13.113 1.00 89.06 435 SER A CA 1
ATOM 3433 C C . SER A 1 435 ? -10.945 -28.757 -14.093 1.00 89.06 435 SER A C 1
ATOM 3435 O O . SER A 1 435 ? -11.150 -27.688 -14.672 1.00 89.06 435 SER A O 1
ATOM 3437 N N . ASN A 1 436 ? -9.886 -29.522 -14.369 1.00 81.56 436 ASN A N 1
ATOM 3438 C CA . ASN A 1 436 ? -8.821 -29.153 -15.301 1.00 81.56 436 ASN A CA 1
ATOM 3439 C C . ASN A 1 436 ? -9.358 -28.901 -16.713 1.00 81.56 436 ASN A C 1
ATOM 3441 O O . ASN A 1 436 ? -8.940 -27.955 -17.377 1.00 81.56 436 ASN A O 1
ATOM 3445 N N . PHE A 1 437 ? -10.325 -29.706 -17.156 1.00 90.19 437 PHE A N 1
ATOM 3446 C CA . PHE A 1 437 ? -10.976 -29.523 -18.449 1.00 90.19 437 PHE A CA 1
ATOM 3447 C C . PHE A 1 437 ? -11.700 -28.171 -18.525 1.00 90.19 437 PHE A C 1
ATOM 3449 O O . PHE A 1 437 ? -11.517 -27.421 -19.486 1.00 90.19 437 PHE A O 1
ATOM 3456 N N . VAL A 1 438 ? -12.456 -27.806 -17.486 1.00 89.88 438 VAL A N 1
ATOM 3457 C CA . VAL A 1 438 ? -13.156 -26.513 -17.423 1.00 89.88 438 VAL A CA 1
ATOM 3458 C C . VAL A 1 438 ? -12.179 -25.338 -17.376 1.00 89.88 438 VAL A C 1
ATOM 3460 O O . VAL A 1 438 ? -12.409 -24.323 -18.040 1.00 89.88 438 VAL A O 1
ATOM 3463 N N . VAL A 1 439 ? -11.074 -25.464 -16.637 1.00 84.25 439 VAL A N 1
ATOM 3464 C CA . VAL A 1 439 ? -10.032 -24.428 -16.555 1.00 84.25 439 VAL A CA 1
ATOM 3465 C C . VAL A 1 439 ? -9.353 -24.218 -17.910 1.00 84.25 439 VAL A C 1
ATOM 3467 O O . VAL A 1 439 ? -9.201 -23.074 -18.336 1.00 84.25 439 VAL A O 1
ATOM 3470 N N . VAL A 1 440 ? -9.019 -25.286 -18.640 1.00 87.94 440 VAL A N 1
ATOM 3471 C CA . VAL A 1 440 ? -8.442 -25.178 -19.993 1.00 87.94 440 VAL A CA 1
ATOM 3472 C C . VAL A 1 440 ? -9.395 -24.447 -20.939 1.00 87.94 440 VAL A C 1
ATOM 3474 O O . VAL A 1 440 ? -8.987 -23.494 -21.603 1.00 87.94 440 VAL A O 1
ATOM 3477 N N . LEU A 1 441 ? -10.679 -24.820 -20.961 1.00 89.56 441 LEU A N 1
ATOM 3478 C CA . LEU A 1 441 ? -11.684 -24.124 -21.776 1.00 89.56 441 LEU A CA 1
ATOM 3479 C C . LEU A 1 441 ? -11.836 -22.651 -21.381 1.00 89.56 441 LEU A C 1
ATOM 3481 O O . LEU A 1 441 ? -12.032 -21.793 -22.240 1.00 89.56 441 LEU A O 1
ATOM 3485 N N . SER A 1 442 ? -11.720 -22.355 -20.090 1.00 87.25 442 SER A N 1
ATOM 3486 C CA . SER A 1 442 ? -11.783 -20.996 -19.555 1.00 87.25 442 SER A CA 1
ATOM 3487 C C . SER A 1 442 ? -10.596 -20.146 -20.014 1.00 87.25 442 SER A C 1
ATOM 3489 O O . SER A 1 442 ? -10.792 -19.018 -20.460 1.00 87.25 442 SER A O 1
ATOM 3491 N N . ILE A 1 443 ? -9.377 -20.692 -19.980 1.00 79.75 443 ILE A N 1
ATOM 3492 C CA . ILE A 1 443 ? -8.166 -20.020 -20.479 1.00 79.75 443 ILE A CA 1
ATOM 3493 C C . ILE A 1 443 ? -8.282 -19.761 -21.983 1.00 79.75 443 ILE A C 1
ATOM 3495 O O . ILE A 1 443 ? -8.014 -18.647 -22.436 1.00 79.75 443 ILE A O 1
ATOM 3499 N N . ILE A 1 444 ? -8.737 -20.759 -22.751 1.00 86.88 444 ILE A N 1
ATOM 3500 C CA . ILE A 1 444 ? -8.985 -20.595 -24.189 1.00 86.88 444 ILE A CA 1
ATOM 3501 C C . ILE A 1 444 ? -10.000 -19.474 -24.415 1.00 86.88 444 ILE A C 1
ATOM 3503 O O . ILE A 1 444 ? -9.743 -18.598 -25.233 1.00 86.88 444 ILE A O 1
ATOM 3507 N N . ALA A 1 445 ? -11.110 -19.452 -23.670 1.00 82.50 445 ALA A N 1
ATOM 3508 C CA . ALA A 1 445 ? -12.122 -18.405 -23.781 1.00 82.50 445 ALA A CA 1
ATOM 3509 C C . ALA A 1 445 ? -11.547 -17.005 -23.512 1.00 82.50 445 ALA A C 1
ATOM 3511 O O . ALA A 1 445 ? -11.837 -16.086 -24.273 1.00 82.50 445 ALA A O 1
ATOM 3512 N N . VAL A 1 446 ? -10.701 -16.845 -22.488 1.00 81.00 446 VAL A N 1
ATOM 3513 C CA . VAL A 1 446 ? -10.046 -15.564 -22.167 1.00 81.00 446 VAL A CA 1
ATOM 3514 C C . VAL A 1 446 ? -9.152 -15.101 -23.309 1.00 81.00 446 VAL A C 1
ATOM 3516 O O . VAL A 1 446 ? -9.298 -13.972 -23.778 1.00 81.00 446 VAL A O 1
ATOM 3519 N N . ILE A 1 447 ? -8.246 -15.964 -23.773 1.00 76.31 447 ILE A N 1
ATOM 3520 C CA . ILE A 1 447 ? -7.274 -15.611 -24.815 1.00 76.31 447 ILE A CA 1
ATOM 3521 C C . ILE A 1 447 ? -7.998 -15.340 -26.136 1.00 76.31 447 ILE A C 1
ATOM 3523 O O . ILE A 1 447 ? -7.839 -14.273 -26.726 1.00 76.31 447 ILE A O 1
ATOM 3527 N N . TYR A 1 448 ? -8.833 -16.282 -26.575 1.00 86.19 448 TYR A N 1
ATOM 3528 C CA . TYR A 1 448 ? -9.560 -16.197 -27.836 1.00 86.19 448 TYR A CA 1
ATOM 3529 C C . TYR A 1 448 ? -10.476 -14.973 -27.877 1.00 86.19 448 TYR A C 1
ATOM 3531 O O . TYR A 1 448 ? -10.392 -14.179 -28.812 1.00 86.19 448 TYR A O 1
ATOM 3539 N N . ALA A 1 449 ? -11.325 -14.779 -26.864 1.00 83.12 449 ALA A N 1
ATOM 3540 C CA . ALA A 1 449 ? -12.280 -13.678 -26.887 1.00 83.12 449 ALA A CA 1
ATOM 3541 C C . ALA A 1 449 ? -11.584 -12.314 -26.809 1.00 83.12 449 ALA A C 1
ATOM 3543 O O . ALA A 1 449 ? -12.040 -11.376 -27.454 1.00 83.12 449 ALA A O 1
ATOM 3544 N N . SER A 1 450 ? -10.452 -12.209 -26.104 1.00 81.56 450 SER A N 1
ATOM 3545 C CA . SER A 1 450 ? -9.660 -10.972 -26.063 1.00 81.56 450 SER A CA 1
ATOM 3546 C C . SER A 1 450 ? -9.035 -10.636 -27.421 1.00 81.56 450 SER A C 1
ATOM 3548 O O . SER A 1 450 ? -9.101 -9.488 -27.857 1.00 81.56 450 SER A O 1
ATOM 3550 N N . LEU A 1 451 ? -8.479 -11.630 -28.125 1.00 78.69 451 LEU A N 1
ATOM 3551 C CA . LEU A 1 451 ? -7.926 -11.442 -29.473 1.00 78.69 451 LEU A CA 1
ATOM 3552 C C . LEU A 1 451 ? -9.015 -11.067 -30.483 1.00 78.69 451 LEU A C 1
ATOM 3554 O O . LEU A 1 451 ? -8.829 -10.158 -31.289 1.00 78.69 451 LEU A O 1
ATOM 3558 N N . VAL A 1 452 ? -10.170 -11.733 -30.418 1.00 81.62 452 VAL A N 1
ATOM 3559 C CA . VAL A 1 452 ? -11.293 -11.445 -31.317 1.00 81.62 452 VAL A CA 1
ATOM 3560 C C . VAL A 1 452 ? -11.914 -10.083 -31.015 1.00 81.62 452 VAL A C 1
ATOM 3562 O O . VAL A 1 452 ? -12.266 -9.381 -31.960 1.00 81.62 452 VAL A O 1
ATOM 3565 N N . ALA A 1 453 ? -11.997 -9.672 -29.743 1.00 82.75 453 ALA A N 1
ATOM 3566 C CA . ALA A 1 453 ? -12.463 -8.341 -29.344 1.00 82.75 453 ALA A CA 1
ATOM 3567 C C . ALA A 1 453 ? -11.629 -7.221 -29.983 1.00 82.75 453 ALA A C 1
ATOM 3569 O O . ALA A 1 453 ? -12.193 -6.215 -30.405 1.00 82.75 453 ALA A O 1
ATOM 3570 N N . PHE A 1 454 ? -10.309 -7.412 -30.093 1.00 77.19 454 PHE A N 1
ATOM 3571 C CA . PHE A 1 454 ? -9.398 -6.442 -30.707 1.00 77.19 454 PHE A CA 1
ATOM 3572 C C . PHE A 1 454 ? -9.665 -6.235 -32.204 1.00 77.19 454 PHE A C 1
ATOM 3574 O O . PHE A 1 454 ? -9.431 -5.154 -32.732 1.00 77.19 454 PHE A O 1
ATOM 3581 N N . ALA A 1 455 ? -10.179 -7.263 -32.880 1.00 82.69 455 ALA A N 1
ATOM 3582 C CA . ALA A 1 455 ? -10.512 -7.226 -34.299 1.00 82.69 455 ALA A CA 1
ATOM 3583 C C . ALA A 1 455 ? -11.953 -6.755 -34.586 1.00 82.69 455 ALA A C 1
ATOM 3585 O O . ALA A 1 455 ? -12.393 -6.834 -35.730 1.00 82.69 455 ALA A O 1
ATOM 3586 N N . GLN A 1 456 ? -12.725 -6.334 -33.574 1.00 88.62 456 GLN A N 1
ATOM 3587 C CA . GLN A 1 456 ? -14.107 -5.895 -33.783 1.00 88.62 456 GLN A CA 1
ATOM 3588 C C . GLN A 1 456 ? -14.193 -4.407 -34.124 1.00 88.62 456 GLN A C 1
ATOM 3590 O O . GLN A 1 456 ? -13.741 -3.566 -33.353 1.00 88.62 456 GLN A O 1
ATOM 3595 N N . ASP A 1 457 ? -14.907 -4.092 -35.205 1.00 87.69 457 ASP A N 1
ATOM 3596 C CA . ASP A 1 457 ? -15.274 -2.716 -35.568 1.00 87.69 457 ASP A CA 1
ATOM 3597 C C . ASP A 1 457 ? -16.590 -2.249 -34.916 1.00 87.69 457 ASP A C 1
ATOM 3599 O O . ASP A 1 457 ? -16.877 -1.052 -34.867 1.00 87.69 457 ASP A O 1
ATOM 3603 N N . ASP A 1 458 ? -17.396 -3.189 -34.405 1.00 91.62 458 ASP A N 1
ATOM 3604 C CA . ASP A 1 458 ? -18.681 -2.936 -33.747 1.00 91.62 458 ASP A CA 1
ATOM 3605 C C . ASP A 1 458 ? -18.526 -2.903 -32.219 1.00 91.62 458 ASP A C 1
ATOM 3607 O O . ASP A 1 458 ? -18.050 -3.855 -31.589 1.00 91.62 458 ASP A O 1
ATOM 3611 N N . ILE A 1 459 ? -18.987 -1.813 -31.602 1.00 88.62 459 ILE A N 1
ATOM 3612 C CA . ILE A 1 459 ? -18.828 -1.585 -30.163 1.00 88.62 459 ILE A CA 1
ATOM 3613 C C . ILE A 1 459 ? -19.622 -2.571 -29.287 1.00 88.62 459 ILE A C 1
ATOM 3615 O O . ILE A 1 459 ? -19.164 -2.933 -28.201 1.00 88.62 459 ILE A O 1
ATOM 3619 N N . LYS A 1 460 ? -20.798 -3.041 -29.730 1.00 90.19 460 LYS A N 1
ATOM 3620 C CA . LYS A 1 460 ? -21.578 -4.045 -28.989 1.00 90.19 460 LYS A CA 1
ATOM 3621 C C . LYS A 1 460 ? -20.903 -5.408 -29.072 1.00 90.19 460 LYS A C 1
ATOM 3623 O O . LYS A 1 460 ? -20.882 -6.115 -28.064 1.00 90.19 460 LYS A O 1
ATOM 3628 N N . LYS A 1 461 ? -20.330 -5.764 -30.230 1.00 89.69 461 LYS A N 1
ATOM 3629 C CA . LYS A 1 461 ? -19.533 -6.996 -30.369 1.00 89.69 461 LYS A CA 1
ATOM 3630 C C . LYS A 1 461 ? -18.303 -6.961 -29.476 1.00 89.69 461 LYS A C 1
ATOM 3632 O O . LYS A 1 461 ? -18.049 -7.942 -28.783 1.00 89.69 461 LYS A O 1
ATOM 3637 N N . LEU A 1 462 ? -17.591 -5.836 -29.427 1.00 89.94 462 LEU A N 1
ATOM 3638 C CA . LEU A 1 462 ? -16.431 -5.663 -28.549 1.00 89.94 462 LEU A CA 1
ATOM 3639 C C . LEU A 1 462 ? -16.793 -5.926 -27.077 1.00 89.94 462 LEU A C 1
ATOM 3641 O O . LEU A 1 462 ? -16.135 -6.730 -26.417 1.00 89.94 462 LEU A O 1
ATOM 3645 N N . ILE A 1 463 ? -17.875 -5.316 -26.574 1.00 89.62 463 ILE A N 1
ATOM 3646 C CA . ILE A 1 463 ? -18.342 -5.514 -25.186 1.00 89.62 463 ILE A CA 1
ATOM 3647 C C . ILE A 1 463 ? -18.844 -6.953 -24.953 1.00 89.62 463 ILE A C 1
ATOM 3649 O O . ILE A 1 463 ? -18.705 -7.513 -23.862 1.00 89.62 463 ILE A O 1
ATOM 3653 N N . ALA A 1 464 ? -19.427 -7.593 -25.966 1.00 89.50 464 ALA A N 1
ATOM 3654 C CA . ALA A 1 464 ? -19.844 -8.987 -25.862 1.00 89.50 464 ALA A CA 1
ATOM 3655 C C . ALA A 1 464 ? -18.642 -9.940 -25.761 1.00 89.50 464 ALA A C 1
ATOM 3657 O O . ALA A 1 464 ? -18.643 -10.836 -24.917 1.00 89.50 464 ALA A O 1
ATOM 3658 N N . T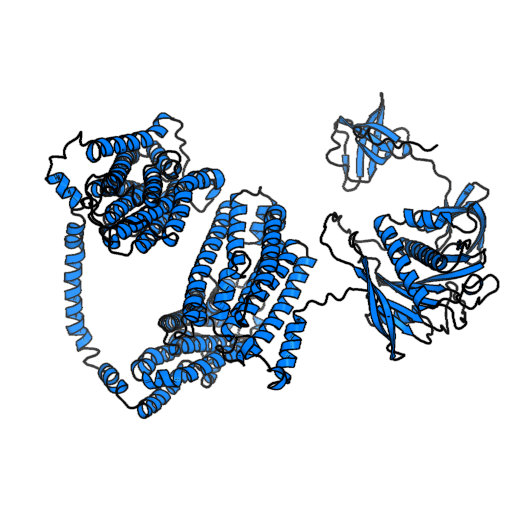YR A 1 465 ? -17.592 -9.734 -26.559 1.00 90.81 465 TYR A N 1
ATOM 3659 C CA . TYR A 1 465 ? -16.372 -10.538 -26.468 1.00 90.81 465 TYR A CA 1
ATOM 3660 C C . TYR A 1 465 ? -15.598 -10.286 -25.171 1.00 90.81 465 TYR A C 1
ATOM 3662 O O . TYR A 1 465 ? -15.103 -11.245 -24.576 1.00 90.81 465 TYR A O 1
ATOM 3670 N N . SER A 1 466 ? -15.580 -9.055 -24.650 1.00 87.19 466 SER A N 1
ATOM 3671 C CA . SER A 1 466 ? -15.052 -8.828 -23.298 1.00 87.19 466 SER A CA 1
ATOM 3672 C C . SER A 1 466 ? -15.873 -9.585 -22.246 1.00 87.19 466 SER A C 1
ATOM 3674 O O . SER A 1 466 ? -15.302 -10.197 -21.347 1.00 87.19 466 SER A O 1
ATOM 3676 N N . SER A 1 467 ? -17.197 -9.679 -22.406 1.00 90.00 467 SER A N 1
ATOM 3677 C CA . SER A 1 467 ? -18.043 -10.479 -21.511 1.00 90.00 467 SER A CA 1
ATOM 3678 C C . SER A 1 467 ? -17.705 -11.971 -21.545 1.00 90.00 467 SER A C 1
ATOM 3680 O O . SER A 1 467 ? -17.684 -12.609 -20.493 1.00 90.00 467 SER A O 1
ATOM 3682 N N . ILE A 1 468 ? -17.381 -12.528 -22.716 1.00 92.12 468 ILE A N 1
ATOM 3683 C CA . ILE A 1 468 ? -16.925 -13.924 -22.849 1.00 92.12 468 ILE A CA 1
ATOM 3684 C C . ILE A 1 468 ? -15.609 -14.130 -22.090 1.00 92.12 468 ILE A C 1
ATOM 3686 O O . ILE A 1 468 ? -15.492 -15.082 -21.319 1.00 92.12 468 ILE A O 1
ATOM 3690 N N . ALA A 1 469 ? -14.646 -13.215 -22.240 1.00 86.31 469 ALA A N 1
ATOM 3691 C CA . ALA A 1 469 ? -13.377 -13.292 -21.517 1.00 86.31 469 ALA A CA 1
ATOM 3692 C C . ALA A 1 469 ? -13.586 -13.223 -19.993 1.00 86.31 469 ALA A C 1
ATOM 3694 O O . ALA A 1 469 ? -13.078 -14.058 -19.245 1.00 86.31 469 ALA A O 1
ATOM 3695 N N . HIS A 1 470 ? -14.402 -12.281 -19.517 1.00 87.31 470 HIS A N 1
ATOM 3696 C CA . HIS A 1 470 ? -14.703 -12.139 -18.092 1.00 87.31 470 HIS A CA 1
ATOM 3697 C C . HIS A 1 470 ? -15.452 -13.346 -17.519 1.00 87.31 470 HIS A C 1
ATOM 3699 O O . HIS A 1 470 ? -15.236 -13.708 -16.363 1.00 87.31 470 HIS A O 1
ATOM 3705 N N . MET A 1 471 ? -16.330 -13.977 -18.297 1.00 91.69 471 MET A N 1
ATOM 3706 C CA . MET A 1 471 ? -17.007 -15.198 -17.866 1.00 91.69 471 MET A CA 1
ATOM 3707 C C . MET A 1 471 ? -16.084 -16.416 -17.882 1.00 91.69 471 MET A C 1
ATOM 3709 O O . MET A 1 471 ? -16.204 -17.246 -16.988 1.00 91.69 471 MET A O 1
ATOM 3713 N N . GLY A 1 472 ? -15.112 -16.478 -18.798 1.00 85.94 472 GLY A N 1
ATOM 3714 C CA . GLY A 1 472 ? -14.017 -17.448 -18.736 1.00 85.94 472 GLY A CA 1
ATOM 3715 C C . GLY A 1 472 ? -13.221 -17.322 -17.433 1.00 85.94 472 GLY A C 1
ATOM 3716 O O . GLY A 1 472 ? -12.961 -18.310 -16.754 1.00 85.94 472 GLY A O 1
ATOM 3717 N N . ILE A 1 473 ? -12.917 -16.095 -17.007 1.00 81.69 473 ILE A N 1
ATOM 3718 C CA . ILE A 1 473 ? -12.281 -15.841 -15.705 1.00 81.69 473 ILE A CA 1
ATOM 3719 C C . ILE A 1 473 ? -13.145 -16.360 -14.544 1.00 81.69 473 ILE A C 1
ATOM 3721 O O . ILE A 1 473 ? -12.639 -17.038 -13.651 1.00 81.69 473 ILE A O 1
ATOM 3725 N N . VAL A 1 474 ? -14.450 -16.068 -14.564 1.00 88.75 474 VAL A N 1
ATOM 3726 C CA . VAL A 1 474 ? -15.404 -16.552 -13.552 1.00 88.75 474 VAL A CA 1
ATOM 3727 C C . VAL A 1 474 ? -15.422 -18.080 -13.510 1.00 88.75 474 VAL A C 1
ATOM 3729 O O . VAL A 1 474 ? -15.357 -18.660 -12.433 1.00 88.75 474 VAL A O 1
ATOM 3732 N N . THR A 1 475 ? -15.484 -18.767 -14.649 1.00 90.25 475 THR A N 1
ATOM 3733 C CA . THR A 1 475 ? -15.542 -20.236 -14.664 1.00 90.25 475 THR A CA 1
ATOM 3734 C C . THR A 1 475 ? -14.234 -20.874 -14.214 1.00 90.25 475 THR A C 1
ATOM 3736 O O . THR A 1 475 ? -14.278 -21.867 -13.488 1.00 90.25 475 THR A O 1
ATOM 3739 N N . ALA A 1 476 ? -13.083 -20.278 -14.539 1.00 84.50 476 ALA A N 1
ATOM 3740 C CA . ALA A 1 476 ? -11.793 -20.705 -13.998 1.00 84.50 476 ALA A CA 1
ATOM 3741 C C . ALA A 1 476 ? -11.742 -20.554 -12.469 1.00 84.50 476 ALA A C 1
ATOM 3743 O O . ALA A 1 476 ? -11.313 -21.472 -11.771 1.00 84.50 476 ALA A O 1
ATOM 3744 N N . GLY A 1 477 ? -12.222 -19.427 -11.935 1.00 78.19 477 GLY A N 1
ATOM 3745 C CA . GLY A 1 477 ? -12.271 -19.195 -10.493 1.00 78.19 477 GLY A CA 1
ATOM 3746 C C . GLY A 1 477 ? -13.237 -20.139 -9.767 1.00 78.19 477 GLY A C 1
ATOM 3747 O O . GLY A 1 477 ? -12.888 -20.658 -8.708 1.00 78.19 477 GLY A O 1
ATOM 3748 N N . LEU A 1 478 ? -14.401 -20.446 -10.350 1.00 85.94 478 LEU A N 1
ATOM 3749 C CA . LEU A 1 478 ? -15.374 -21.392 -9.785 1.00 85.94 478 LEU A CA 1
ATOM 3750 C C . LEU A 1 478 ? -14.821 -22.819 -9.679 1.00 85.94 478 LEU A C 1
ATOM 3752 O O . LEU A 1 478 ? -14.966 -23.456 -8.637 1.00 85.94 478 LEU A O 1
ATOM 3756 N N . PHE A 1 479 ? -14.173 -23.310 -10.736 1.00 87.19 479 PHE A N 1
ATOM 3757 C CA . PHE A 1 479 ? -13.618 -24.669 -10.792 1.00 87.19 479 PHE A CA 1
ATOM 3758 C C . PHE A 1 479 ? -12.190 -24.776 -10.237 1.00 87.19 479 PHE A C 1
ATOM 3760 O O . PHE A 1 479 ? -11.586 -25.843 -10.300 1.00 87.19 479 PHE A O 1
ATOM 3767 N N . SER A 1 480 ? -11.670 -23.700 -9.636 1.00 77.56 480 SER A N 1
ATOM 3768 C CA . SER A 1 480 ? -10.439 -23.738 -8.834 1.00 77.56 480 SER A CA 1
ATOM 3769 C C . SER A 1 480 ? -10.642 -24.372 -7.450 1.00 77.56 480 SER A C 1
ATOM 3771 O O . SER A 1 480 ? -9.671 -24.764 -6.809 1.00 77.56 480 SER A O 1
ATOM 3773 N N . PHE A 1 481 ? -11.896 -24.446 -6.977 1.00 75.56 481 PHE A N 1
ATOM 3774 C CA . PHE A 1 481 ? -12.297 -24.914 -5.640 1.00 75.56 481 PHE A CA 1
ATOM 3775 C C . PHE A 1 481 ? -11.591 -24.222 -4.458 1.00 75.56 481 PHE A C 1
ATOM 3777 O O . PHE A 1 481 ? -11.646 -24.712 -3.331 1.00 75.56 481 PHE A O 1
ATOM 3784 N N . CYS A 1 482 ? -10.963 -23.067 -4.682 1.00 72.06 482 CYS A N 1
ATOM 3785 C CA . CYS A 1 482 ? -10.487 -22.190 -3.617 1.00 72.06 482 CYS A CA 1
ATOM 3786 C C . CYS A 1 482 ? -11.631 -21.277 -3.157 1.00 72.06 482 CYS A C 1
ATOM 3788 O O . CYS A 1 482 ? -12.371 -20.749 -3.991 1.00 72.06 482 CYS A O 1
ATOM 3790 N N . GLU A 1 483 ? -11.762 -21.056 -1.848 1.00 62.78 483 GLU A N 1
ATOM 3791 C CA . GLU A 1 483 ? -12.803 -20.189 -1.278 1.00 62.78 483 GLU A CA 1
ATOM 3792 C C . GLU A 1 483 ? -12.713 -18.772 -1.867 1.00 62.78 483 GLU A C 1
ATOM 3794 O O . GLU A 1 483 ? -13.716 -18.191 -2.275 1.00 62.78 483 GLU A O 1
ATOM 3799 N N . GLU A 1 484 ? -11.496 -18.268 -2.054 1.00 59.03 484 GLU A N 1
ATOM 3800 C CA . GLU A 1 484 ? -11.199 -16.973 -2.663 1.00 59.03 484 GLU A CA 1
ATOM 3801 C C . GLU A 1 484 ? -11.485 -16.956 -4.167 1.00 59.03 484 GLU A C 1
ATOM 3803 O O . GLU A 1 484 ? -11.963 -15.951 -4.686 1.00 59.03 484 GLU A O 1
ATOM 3808 N N . GLY A 1 485 ? -11.242 -18.064 -4.872 1.00 63.25 485 GLY A N 1
ATOM 3809 C CA . GLY A 1 485 ? -11.573 -18.203 -6.293 1.00 63.25 485 GLY A CA 1
ATOM 3810 C C . GLY A 1 485 ? -13.084 -18.175 -6.521 1.00 63.25 485 GLY A C 1
ATOM 3811 O O . GLY A 1 485 ? -13.573 -17.491 -7.424 1.00 63.25 485 GLY A O 1
ATOM 3812 N N . VAL A 1 486 ? -13.839 -18.837 -5.643 1.00 76.81 486 VAL A N 1
ATOM 3813 C CA . VAL A 1 486 ? -15.306 -18.817 -5.634 1.00 76.81 486 VAL A CA 1
ATOM 3814 C C . VAL A 1 486 ? -15.836 -17.433 -5.254 1.00 76.81 486 VAL A C 1
ATOM 3816 O O . VAL A 1 486 ? -16.682 -16.893 -5.969 1.00 76.81 486 VAL A O 1
ATOM 3819 N N . LEU A 1 487 ? -15.319 -16.816 -4.188 1.00 65.44 487 LEU A N 1
ATOM 3820 C CA . LEU A 1 487 ? -15.703 -15.464 -3.766 1.00 65.44 487 LEU A CA 1
ATOM 3821 C C . LEU A 1 487 ? -15.366 -14.416 -4.833 1.00 65.44 487 LEU A C 1
ATOM 3823 O O . LEU A 1 487 ? -16.208 -13.576 -5.151 1.00 65.44 487 LEU A O 1
ATOM 3827 N N . GLY A 1 488 ? -14.181 -14.499 -5.436 1.00 68.50 488 GLY A N 1
ATOM 3828 C CA . GLY A 1 488 ? -13.745 -13.650 -6.542 1.00 68.50 488 GLY A CA 1
ATOM 3829 C C . GLY A 1 488 ? -14.618 -13.830 -7.779 1.00 68.50 488 GLY A C 1
ATOM 3830 O O . GLY A 1 488 ? -15.015 -12.844 -8.393 1.00 68.50 488 GLY A O 1
ATOM 3831 N N . SER A 1 489 ? -15.024 -15.062 -8.092 1.00 84.19 489 SER A N 1
ATOM 3832 C CA . SER A 1 489 ? -15.958 -15.353 -9.187 1.00 84.19 489 SER A CA 1
ATOM 3833 C C . SER A 1 489 ? -17.349 -14.779 -8.930 1.00 84.19 489 SER A C 1
ATOM 3835 O O . SER A 1 489 ? -17.937 -14.169 -9.821 1.00 84.19 489 SER A O 1
ATOM 3837 N N . ILE A 1 490 ? -17.873 -14.914 -7.709 1.00 83.44 490 ILE A N 1
ATOM 3838 C CA . ILE A 1 490 ? -19.155 -14.320 -7.303 1.00 83.44 490 ILE A CA 1
ATOM 3839 C C . ILE A 1 490 ? -19.090 -12.798 -7.409 1.00 83.44 490 ILE A C 1
ATOM 3841 O O . ILE A 1 490 ? -19.971 -12.172 -8.004 1.00 83.44 490 ILE A O 1
ATOM 3845 N N . PHE A 1 491 ? -18.028 -12.201 -6.880 1.00 79.00 491 PHE A N 1
ATOM 3846 C CA . PHE A 1 491 ? -17.838 -10.761 -6.911 1.00 79.00 491 PHE A CA 1
ATOM 3847 C C . PHE A 1 491 ? -17.660 -10.244 -8.345 1.00 79.00 491 PHE A C 1
ATOM 3849 O O . PHE A 1 491 ? -18.287 -9.254 -8.723 1.00 79.00 491 PHE A O 1
ATOM 3856 N N . GLN A 1 492 ? -16.901 -10.955 -9.180 1.00 84.12 492 GLN A N 1
ATOM 3857 C CA . GLN A 1 492 ? -16.717 -10.630 -10.591 1.00 84.12 492 GLN A CA 1
ATOM 3858 C C . GLN A 1 492 ? -18.015 -10.771 -11.389 1.00 84.12 492 GLN A C 1
ATOM 3860 O O . GLN A 1 492 ? -18.297 -9.922 -12.231 1.00 84.12 492 GLN A O 1
ATOM 3865 N N . MET A 1 493 ? -18.850 -11.779 -11.116 1.00 90.12 493 MET A N 1
ATOM 3866 C CA . MET A 1 493 ? -20.173 -11.903 -11.741 1.00 90.12 493 MET A CA 1
ATOM 3867 C C . MET A 1 493 ? -21.066 -10.696 -11.434 1.00 90.12 493 MET A C 1
ATOM 3869 O O . MET A 1 493 ? -21.701 -10.168 -12.351 1.00 90.12 493 MET A O 1
ATOM 3873 N N . ILE A 1 494 ? -21.094 -10.245 -10.175 1.00 84.94 494 ILE A N 1
ATOM 3874 C CA . ILE A 1 494 ? -21.883 -9.083 -9.737 1.00 84.94 494 ILE A CA 1
ATOM 3875 C C . ILE A 1 494 ? -21.318 -7.792 -10.343 1.00 84.94 494 ILE A C 1
ATOM 3877 O O . ILE A 1 494 ? -22.054 -7.026 -10.965 1.00 84.94 494 ILE A O 1
ATOM 3881 N N . SER A 1 495 ? -20.007 -7.576 -10.208 1.00 84.31 495 SER A N 1
ATOM 3882 C CA . SER A 1 495 ? -19.302 -6.390 -10.705 1.00 84.31 495 SER A CA 1
ATOM 3883 C C . SER A 1 495 ? -19.445 -6.259 -12.220 1.00 84.31 495 SER A C 1
ATOM 3885 O O . SER A 1 495 ? -19.945 -5.249 -12.715 1.00 84.31 495 SER A O 1
ATOM 3887 N N . HIS A 1 496 ? -19.125 -7.320 -12.966 1.00 90.44 496 HIS A N 1
ATOM 3888 C CA . HIS A 1 496 ? -19.336 -7.360 -14.408 1.00 90.44 496 HIS A CA 1
ATOM 3889 C C . HIS A 1 496 ? -20.808 -7.150 -14.761 1.00 90.44 496 HIS A C 1
ATOM 3891 O O . HIS A 1 496 ? -21.097 -6.464 -15.736 1.00 90.44 496 HIS A O 1
ATOM 3897 N N . GLY A 1 497 ? -21.754 -7.745 -14.025 1.00 87.25 497 GLY A N 1
ATOM 3898 C CA . GLY A 1 497 ? -23.188 -7.575 -14.277 1.00 87.25 497 GLY A CA 1
ATOM 3899 C C . GLY A 1 497 ? -23.600 -6.101 -14.288 1.00 87.25 497 GLY A C 1
ATOM 3900 O O . GLY A 1 497 ? -24.236 -5.648 -15.238 1.00 87.25 497 GLY A O 1
ATOM 3901 N N . LEU A 1 498 ? -23.147 -5.332 -13.298 1.00 85.56 498 LEU A N 1
ATOM 3902 C CA . LEU A 1 498 ? -23.414 -3.894 -13.208 1.00 85.56 498 LEU A CA 1
ATOM 3903 C C . LEU A 1 498 ? -22.660 -3.084 -14.273 1.00 85.56 498 LEU A C 1
ATOM 3905 O O . LEU A 1 498 ? -23.253 -2.228 -14.929 1.00 85.56 498 LEU A O 1
ATOM 3909 N N . ILE A 1 499 ? -21.370 -3.367 -14.477 1.00 88.94 499 ILE A N 1
ATOM 3910 C CA . ILE A 1 499 ? -20.521 -2.618 -15.415 1.00 88.94 499 ILE A CA 1
ATOM 3911 C C . ILE A 1 499 ? -20.960 -2.841 -16.864 1.00 88.94 499 ILE A C 1
ATOM 3913 O O . ILE A 1 499 ? -21.144 -1.882 -17.607 1.00 88.94 499 ILE A O 1
ATOM 3917 N N . SER A 1 500 ? -21.163 -4.095 -17.271 1.00 89.00 500 SER A N 1
ATOM 3918 C CA . SER A 1 500 ? -21.585 -4.425 -18.639 1.00 89.00 500 SER A CA 1
ATOM 3919 C C . SER A 1 500 ? -22.972 -3.864 -18.956 1.00 89.00 500 SER A C 1
ATOM 3921 O O . SER A 1 500 ? -23.167 -3.309 -20.035 1.00 89.00 500 SER A O 1
ATOM 3923 N N . ALA A 1 501 ? -23.911 -3.904 -18.003 1.00 87.00 501 ALA A N 1
ATOM 3924 C CA . ALA A 1 501 ? -25.203 -3.234 -18.130 1.00 87.00 501 ALA A CA 1
ATOM 3925 C C . ALA A 1 501 ? -25.041 -1.722 -18.365 1.00 87.00 501 ALA A C 1
ATOM 3927 O O . ALA A 1 501 ? -25.656 -1.171 -19.280 1.00 87.00 501 ALA A O 1
ATOM 3928 N N . ALA A 1 502 ? -24.181 -1.055 -17.591 1.00 85.38 502 ALA A N 1
ATOM 3929 C CA . ALA A 1 502 ? -23.900 0.368 -17.761 1.00 85.38 502 ALA A CA 1
ATOM 3930 C C . ALA A 1 502 ? -23.237 0.680 -19.116 1.00 85.38 502 ALA A C 1
ATOM 3932 O O . ALA A 1 502 ? -23.655 1.614 -19.799 1.00 85.38 502 ALA A O 1
ATOM 3933 N N . LEU A 1 503 ? -22.273 -0.135 -19.556 1.00 89.00 503 LEU A N 1
ATOM 3934 C CA . LEU A 1 503 ? -21.632 0.003 -20.867 1.00 89.00 503 LEU A CA 1
ATOM 3935 C C . LEU A 1 503 ? -22.633 -0.161 -22.016 1.00 89.00 503 LEU A C 1
ATOM 3937 O O . LEU A 1 503 ? -22.649 0.666 -22.929 1.00 89.00 503 LEU A O 1
ATOM 3941 N N . PHE A 1 504 ? -23.516 -1.162 -21.960 1.00 90.38 504 PHE A N 1
ATOM 3942 C CA . PHE A 1 504 ? -24.559 -1.336 -22.973 1.00 90.38 504 PHE A CA 1
ATOM 3943 C C . PHE A 1 504 ? -25.571 -0.183 -22.972 1.00 90.38 504 PHE A C 1
ATOM 3945 O O . PHE A 1 504 ? -25.987 0.242 -24.052 1.00 90.38 504 PHE A O 1
ATOM 3952 N N . LEU A 1 505 ? -25.928 0.382 -21.810 1.00 84.62 505 LEU A N 1
ATOM 3953 C CA . LEU A 1 505 ? -26.742 1.604 -21.734 1.00 84.62 505 LEU A CA 1
ATOM 3954 C C . LEU A 1 505 ? -26.040 2.794 -22.395 1.00 84.62 505 LEU A C 1
ATOM 3956 O O . LEU A 1 505 ? -26.664 3.518 -23.175 1.00 84.62 505 LEU A O 1
ATOM 3960 N N . CYS A 1 506 ? -24.745 2.977 -22.132 1.00 86.94 506 CYS A N 1
ATOM 3961 C CA . CYS A 1 506 ? -23.965 4.032 -22.761 1.00 86.94 506 CYS A CA 1
ATOM 3962 C C . CYS A 1 506 ? -23.920 3.866 -24.287 1.00 86.94 506 CYS A C 1
ATOM 3964 O O . CYS A 1 506 ? -24.221 4.812 -25.017 1.00 86.94 506 CYS A O 1
ATOM 3966 N N . VAL A 1 507 ? -23.626 2.661 -24.776 1.00 87.31 507 VAL A N 1
ATOM 3967 C CA . VAL A 1 507 ? -23.646 2.347 -26.213 1.00 87.31 507 VAL A CA 1
ATOM 3968 C C . VAL A 1 507 ? -25.026 2.572 -26.826 1.00 87.31 507 VAL A C 1
ATOM 3970 O O . VAL A 1 507 ? -25.128 3.116 -27.921 1.00 87.31 507 VAL A O 1
ATOM 3973 N N . GLY A 1 508 ? -26.106 2.218 -26.127 1.00 84.75 508 GLY A N 1
ATOM 3974 C CA . GLY A 1 508 ? -27.462 2.496 -26.598 1.00 84.75 508 GLY A CA 1
ATOM 3975 C C . GLY A 1 508 ? -27.747 3.985 -26.771 1.00 84.75 508 GLY A C 1
ATOM 3976 O O . GLY A 1 508 ? -28.355 4.387 -27.766 1.00 84.75 508 GLY A O 1
ATOM 3977 N N . MET A 1 509 ? -27.268 4.822 -25.847 1.00 82.56 509 MET A N 1
ATOM 3978 C CA . MET A 1 509 ? -27.379 6.274 -25.990 1.00 82.56 509 MET A CA 1
ATOM 3979 C C . MET A 1 509 ? -26.543 6.805 -27.158 1.00 82.56 509 MET A C 1
ATOM 3981 O O . MET A 1 509 ? -27.038 7.653 -27.901 1.00 82.56 509 MET A O 1
ATOM 3985 N N . LEU A 1 510 ? -25.326 6.287 -27.365 1.00 82.88 510 LEU A N 1
ATOM 3986 C CA . LEU A 1 510 ? -24.510 6.630 -28.536 1.00 82.88 510 LEU A CA 1
ATOM 3987 C C . LEU A 1 510 ? -25.215 6.265 -29.834 1.00 82.88 510 LEU A C 1
ATOM 3989 O O . LEU A 1 510 ? -25.334 7.110 -30.718 1.00 82.88 510 LEU A O 1
ATOM 3993 N N . TYR A 1 511 ? -25.736 5.046 -29.931 1.00 85.12 511 TYR A N 1
ATOM 3994 C CA . TYR A 1 511 ? -26.465 4.583 -31.104 1.00 85.12 511 TYR A CA 1
ATOM 3995 C C . TYR A 1 511 ? -27.691 5.455 -31.392 1.00 85.12 511 TYR A C 1
ATOM 3997 O O . TYR A 1 511 ? -27.884 5.894 -32.520 1.00 85.12 511 TYR A O 1
ATOM 4005 N N . THR A 1 512 ? -28.464 5.809 -30.360 1.00 82.25 512 THR A N 1
ATOM 4006 C CA . THR A 1 512 ? -29.645 6.683 -30.504 1.00 82.25 512 THR A CA 1
ATOM 4007 C C . THR A 1 512 ? -29.279 8.078 -31.029 1.00 82.25 512 THR A C 1
ATOM 4009 O O . THR A 1 512 ? -30.094 8.730 -31.675 1.00 82.25 512 THR A O 1
ATOM 4012 N N . ARG A 1 513 ? -28.059 8.559 -30.753 1.00 81.19 513 ARG A N 1
ATOM 4013 C CA . ARG A 1 513 ? -27.588 9.897 -31.151 1.00 81.19 513 ARG A CA 1
ATOM 4014 C C . ARG A 1 513 ? -26.836 9.922 -32.477 1.00 81.19 513 ARG A C 1
ATOM 4016 O O . ARG A 1 513 ? -26.885 10.931 -33.168 1.00 81.19 513 ARG A O 1
ATOM 4023 N N . THR A 1 514 ? -26.124 8.850 -32.803 1.00 81.81 514 THR A N 1
ATOM 4024 C CA . THR A 1 514 ? -25.205 8.784 -33.953 1.00 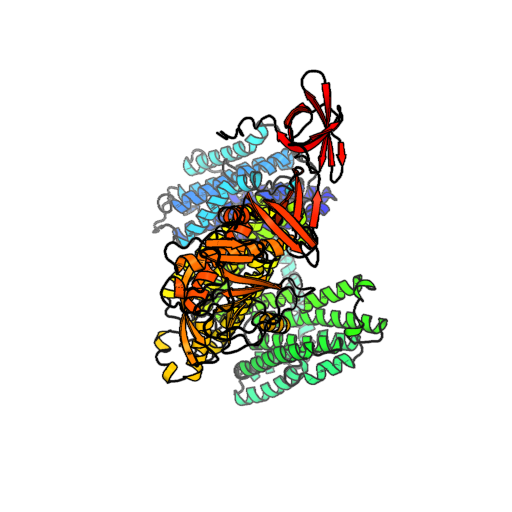81.81 514 THR A CA 1
ATOM 4025 C C . THR A 1 514 ? -25.716 7.893 -35.083 1.00 81.81 514 THR A C 1
ATOM 4027 O O . THR A 1 514 ? -25.226 7.996 -36.203 1.00 81.81 514 THR A O 1
ATOM 4030 N N . GLY A 1 515 ? -26.682 7.010 -34.811 1.00 86.56 515 GLY A N 1
ATOM 4031 C CA . GLY A 1 515 ? -27.242 6.059 -35.774 1.00 86.56 515 GLY A CA 1
ATOM 4032 C C . GLY A 1 515 ? -26.305 4.915 -36.178 1.00 86.56 515 GLY A C 1
ATOM 4033 O O . GLY A 1 515 ? -26.662 4.122 -37.043 1.00 86.56 515 GLY A O 1
ATOM 4034 N N . THR A 1 516 ? -25.117 4.807 -35.576 1.00 86.94 516 THR A N 1
ATOM 4035 C CA . THR A 1 516 ? -24.087 3.820 -35.937 1.00 86.94 516 THR A CA 1
ATOM 4036 C C . THR A 1 516 ? -23.525 3.121 -34.702 1.00 86.94 516 THR A C 1
ATOM 4038 O O . THR A 1 516 ? -23.562 3.686 -33.608 1.00 86.94 516 THR A O 1
ATOM 4041 N N . LEU A 1 517 ? -23.017 1.897 -34.877 1.00 85.94 517 LEU A N 1
ATOM 4042 C CA . LEU A 1 517 ? -22.286 1.107 -33.871 1.00 85.94 517 LEU A CA 1
ATOM 4043 C C . LEU A 1 517 ? -20.782 0.979 -34.184 1.00 85.94 517 LEU A C 1
ATOM 4045 O O . LEU A 1 517 ? -20.045 0.373 -33.407 1.00 85.94 517 LEU A O 1
ATOM 4049 N N . GLU A 1 518 ? -20.329 1.552 -35.303 1.00 88.19 518 GLU A N 1
ATOM 4050 C CA . GLU A 1 518 ? -18.930 1.504 -35.741 1.00 88.19 518 GLU A CA 1
ATOM 4051 C C . GLU A 1 518 ? -18.029 2.388 -34.872 1.00 88.19 518 GLU A C 1
ATOM 4053 O O . GLU A 1 518 ? -18.222 3.607 -34.793 1.00 88.19 518 GLU A O 1
ATOM 4058 N N . ILE A 1 519 ? -16.991 1.787 -34.289 1.00 86.62 519 ILE A N 1
ATOM 4059 C CA . ILE A 1 519 ? -16.051 2.451 -33.374 1.00 86.62 519 ILE A CA 1
ATOM 4060 C C . ILE A 1 519 ? -15.324 3.616 -34.062 1.00 86.62 519 ILE A C 1
ATOM 4062 O O . ILE A 1 519 ? -15.163 4.681 -33.464 1.00 86.62 519 ILE A O 1
ATOM 4066 N N . ALA A 1 520 ? -14.944 3.459 -35.336 1.00 85.44 520 ALA A N 1
ATOM 4067 C CA . ALA A 1 520 ? -14.232 4.487 -36.103 1.00 85.44 520 ALA A CA 1
ATOM 4068 C C . ALA A 1 520 ? -15.003 5.819 -36.192 1.00 85.44 520 ALA A C 1
ATOM 4070 O O . ALA A 1 520 ? -14.400 6.891 -36.241 1.00 85.44 520 ALA A O 1
ATOM 4071 N N . LYS A 1 521 ? -16.341 5.770 -36.154 1.00 81.38 521 LYS A N 1
ATOM 4072 C CA . LYS A 1 521 ? -17.210 6.955 -36.227 1.00 81.38 521 LYS A CA 1
ATOM 4073 C C . LYS A 1 521 ? -17.394 7.666 -34.884 1.00 81.38 521 LYS A C 1
ATOM 4075 O O . LYS A 1 521 ? -18.014 8.725 -34.842 1.00 81.38 521 LYS A O 1
ATOM 4080 N N . TYR A 1 522 ? -16.860 7.121 -33.791 1.00 79.88 522 TYR A N 1
ATOM 4081 C CA . TYR A 1 522 ? -16.949 7.720 -32.456 1.00 79.88 522 TYR A CA 1
ATOM 4082 C C . TYR A 1 522 ? -15.771 8.635 -32.100 1.00 79.88 522 TYR A C 1
ATOM 4084 O O . TYR A 1 522 ? -15.732 9.202 -31.001 1.00 79.88 522 TYR A O 1
ATOM 4092 N N . PHE A 1 523 ? -14.821 8.822 -33.019 1.00 74.81 523 PHE A N 1
ATOM 4093 C CA . PHE A 1 523 ? -13.670 9.688 -32.797 1.00 74.81 523 PHE A CA 1
ATOM 4094 C C . PHE A 1 523 ? -14.109 11.141 -32.533 1.00 74.81 523 PHE A C 1
ATOM 4096 O O . PHE A 1 523 ? -14.899 11.715 -33.278 1.00 74.81 523 PHE A O 1
ATOM 4103 N N . GLY A 1 524 ? -13.616 11.740 -31.445 1.00 72.62 524 GLY A N 1
ATOM 4104 C CA . GLY A 1 524 ? -13.941 13.122 -31.066 1.00 72.62 524 GLY A CA 1
ATOM 4105 C C . GLY A 1 524 ? -15.253 13.326 -30.292 1.00 72.62 524 GLY A C 1
ATOM 4106 O O . GLY A 1 524 ? -15.547 14.460 -29.915 1.00 72.62 524 GLY A O 1
ATOM 4107 N N . ILE A 1 525 ? -16.013 12.268 -29.969 1.00 75.12 525 ILE A N 1
ATOM 4108 C CA . ILE A 1 525 ? -17.273 12.379 -29.198 1.00 75.12 525 ILE A CA 1
ATOM 4109 C C . ILE A 1 525 ? -17.077 12.982 -27.798 1.00 75.12 525 ILE A C 1
ATOM 4111 O O . ILE A 1 525 ? -17.976 13.631 -27.270 1.00 75.12 525 ILE A O 1
ATOM 4115 N N . VAL A 1 526 ? -15.900 12.828 -27.191 1.00 75.75 526 VAL A N 1
ATOM 4116 C CA . VAL A 1 526 ? -15.596 13.438 -25.883 1.00 75.75 526 VAL A CA 1
ATOM 4117 C C . VAL A 1 526 ? -15.673 14.971 -25.942 1.00 75.75 526 VAL A C 1
ATOM 4119 O O . VAL A 1 526 ? -16.089 15.592 -24.968 1.00 75.75 526 VAL A O 1
ATOM 4122 N N . ASN A 1 527 ? -15.368 15.577 -27.094 1.00 79.81 527 ASN A N 1
ATOM 4123 C CA . ASN A 1 527 ? -15.431 17.030 -27.274 1.00 79.81 527 ASN A CA 1
ATOM 4124 C C . ASN A 1 527 ? -16.876 17.538 -27.383 1.00 79.81 527 ASN A C 1
ATOM 4126 O O . ASN A 1 527 ? -17.168 18.661 -26.981 1.00 79.81 527 ASN A O 1
ATOM 4130 N N . THR A 1 528 ? -17.788 16.720 -27.913 1.00 76.25 528 THR A N 1
ATOM 4131 C CA . THR A 1 528 ? -19.196 17.093 -28.118 1.00 76.25 528 THR A CA 1
ATOM 4132 C C . THR A 1 528 ? -20.098 16.658 -26.961 1.00 76.25 528 THR A C 1
ATOM 4134 O O . THR A 1 528 ? -21.087 17.326 -26.665 1.00 76.25 528 THR A O 1
ATOM 4137 N N . MET A 1 529 ? -19.759 15.567 -26.266 1.00 80.25 529 MET A N 1
ATOM 4138 C CA . MET A 1 529 ? -20.521 15.004 -25.147 1.00 80.25 529 MET A CA 1
ATOM 4139 C C . MET A 1 529 ? -19.611 14.665 -23.944 1.00 80.25 529 MET A C 1
ATOM 4141 O O . MET A 1 529 ? -19.525 13.502 -23.545 1.00 80.25 529 MET A O 1
ATOM 4145 N N . PRO A 1 530 ? -18.962 15.652 -23.295 1.00 74.94 530 PRO A N 1
ATOM 4146 C CA . PRO A 1 530 ? -17.900 15.409 -22.307 1.00 74.94 530 PRO A CA 1
ATOM 4147 C C . PRO A 1 530 ? -18.369 14.659 -21.053 1.00 74.94 530 PRO A C 1
ATOM 4149 O O . PRO A 1 530 ? -17.697 13.740 -20.594 1.00 74.94 530 PRO A O 1
ATOM 4152 N N . LYS A 1 531 ? -19.561 14.977 -20.525 1.00 71.88 531 LYS A N 1
ATOM 4153 C CA . LYS A 1 531 ? -20.141 14.262 -19.367 1.00 71.88 531 LYS A CA 1
ATOM 4154 C C . LYS A 1 531 ? -20.414 12.789 -19.679 1.00 71.88 531 LYS A C 1
ATOM 4156 O O . LYS A 1 531 ? -20.240 11.926 -18.825 1.00 71.88 531 LYS A O 1
ATOM 4161 N N . PHE A 1 532 ? -20.841 12.508 -20.907 1.00 75.12 532 PHE A N 1
ATOM 4162 C CA . PHE A 1 532 ? -21.077 11.149 -21.372 1.00 75.12 532 PHE A CA 1
ATOM 4163 C C . PHE A 1 532 ? -19.756 10.416 -21.630 1.00 75.12 532 PHE A C 1
ATOM 4165 O O . PHE A 1 532 ? -19.604 9.285 -21.182 1.00 75.12 532 PHE A O 1
ATOM 4172 N N . GLY A 1 533 ? -18.792 11.074 -22.284 1.00 72.94 533 GLY A N 1
ATOM 4173 C CA . GLY A 1 533 ? -17.445 10.547 -22.500 1.00 72.94 533 GLY A CA 1
ATOM 4174 C C . GLY A 1 533 ? -16.773 10.157 -21.186 1.00 72.94 533 GLY A C 1
ATOM 4175 O O . GLY A 1 533 ? -16.241 9.058 -21.081 1.00 72.94 533 GLY A O 1
ATOM 4176 N N . PHE A 1 534 ? -16.903 10.989 -20.148 1.00 74.25 534 PHE A N 1
ATOM 4177 C CA . PHE A 1 534 ? -16.444 10.665 -18.797 1.00 74.25 534 PHE A CA 1
ATOM 4178 C C . PHE A 1 534 ? -17.118 9.408 -18.226 1.00 74.25 534 PHE A C 1
ATOM 4180 O O . PHE A 1 534 ? -16.424 8.517 -17.750 1.00 74.25 534 PHE A O 1
ATOM 4187 N N . MET A 1 535 ? -18.450 9.293 -18.305 1.00 72.31 535 MET A N 1
ATOM 4188 C CA . MET A 1 535 ? -19.174 8.102 -17.825 1.00 72.31 535 MET A CA 1
ATOM 4189 C C . MET A 1 535 ? -18.784 6.837 -18.604 1.00 72.31 535 MET A C 1
ATOM 4191 O O . MET A 1 535 ? -18.595 5.778 -18.011 1.00 72.31 535 MET A O 1
ATOM 4195 N N . PHE A 1 536 ? -18.620 6.945 -19.923 1.00 79.81 536 PHE A N 1
ATOM 4196 C CA . PHE A 1 536 ? -18.189 5.840 -20.775 1.00 79.81 536 PHE A CA 1
ATOM 4197 C C . PHE A 1 536 ? -16.763 5.386 -20.432 1.00 79.81 536 PHE A C 1
ATOM 4199 O O . PHE A 1 536 ? -16.515 4.187 -20.297 1.00 79.81 536 PHE A O 1
ATOM 4206 N N . ILE A 1 537 ? -15.845 6.336 -20.215 1.00 77.31 537 ILE A N 1
ATOM 4207 C CA . ILE A 1 537 ? -14.478 6.070 -19.751 1.00 77.31 537 ILE A CA 1
ATOM 4208 C C . ILE A 1 537 ? -14.506 5.427 -18.363 1.00 77.31 537 ILE A C 1
ATOM 4210 O O . ILE A 1 537 ? -13.865 4.402 -18.175 1.00 77.31 537 ILE A O 1
ATOM 4214 N N . LEU A 1 538 ? -15.294 5.949 -17.419 1.00 77.25 538 LEU A N 1
ATOM 4215 C CA . LEU A 1 538 ? -15.417 5.408 -16.063 1.00 77.25 538 LEU A CA 1
ATOM 4216 C C . LEU A 1 538 ? -15.844 3.934 -16.069 1.00 77.25 538 LEU A C 1
ATOM 4218 O O . LEU A 1 538 ? -15.214 3.109 -15.410 1.00 77.25 538 LEU A O 1
ATOM 4222 N N . PHE A 1 539 ? -16.885 3.578 -16.827 1.00 80.50 539 PHE A N 1
ATOM 4223 C CA . PHE A 1 539 ? -17.338 2.186 -16.911 1.00 80.50 539 PHE A CA 1
ATOM 4224 C C . PHE A 1 539 ? -16.384 1.299 -17.718 1.00 80.50 539 PHE A C 1
ATOM 4226 O O . PHE A 1 539 ? -16.233 0.122 -17.393 1.00 80.50 539 PHE A O 1
ATOM 4233 N N . SER A 1 540 ? -15.679 1.854 -18.705 1.00 79.50 540 SER A N 1
ATOM 4234 C CA . SER A 1 540 ? -14.623 1.132 -19.426 1.00 79.50 540 SER A CA 1
ATOM 4235 C C . SER A 1 540 ? -13.430 0.840 -18.508 1.00 79.50 540 SER A C 1
ATOM 4237 O O . SER A 1 540 ? -12.961 -0.292 -18.450 1.00 79.50 540 SER A O 1
ATOM 4239 N N . MET A 1 541 ? -13.001 1.816 -17.702 1.00 73.19 541 MET A N 1
ATOM 4240 C CA . MET A 1 541 ? -11.980 1.653 -16.661 1.00 73.19 541 MET A CA 1
ATOM 4241 C C . MET A 1 541 ? -12.423 0.652 -15.591 1.00 73.19 541 MET A C 1
ATOM 4243 O O . MET A 1 541 ? -11.622 -0.172 -15.155 1.00 73.19 541 MET A O 1
ATOM 4247 N N . ALA A 1 542 ? -13.699 0.682 -15.196 1.00 72.00 542 ALA A N 1
ATOM 4248 C CA . ALA A 1 542 ? -14.258 -0.296 -14.271 1.00 72.00 542 ALA A CA 1
ATOM 4249 C C . ALA A 1 542 ? -14.251 -1.712 -14.860 1.00 72.00 542 ALA A C 1
ATOM 4251 O O . ALA A 1 542 ? -13.954 -2.660 -14.138 1.00 72.00 542 ALA A O 1
ATOM 4252 N N . SER A 1 543 ? -14.511 -1.855 -16.164 1.00 77.69 543 SER A N 1
ATOM 4253 C CA . SER A 1 543 ? -14.414 -3.136 -16.872 1.00 77.69 543 SER A CA 1
ATOM 4254 C C . SER A 1 543 ? -12.972 -3.632 -16.966 1.00 77.69 543 SER A C 1
ATOM 4256 O O . SER A 1 543 ? -12.737 -4.822 -16.824 1.00 77.69 543 SER A O 1
ATOM 4258 N N . ILE A 1 544 ? -11.997 -2.741 -17.150 1.00 72.75 544 ILE A N 1
ATOM 4259 C CA . ILE A 1 544 ? -10.558 -3.074 -17.126 1.00 72.75 544 ILE A CA 1
ATOM 4260 C C . ILE A 1 544 ? -10.074 -3.361 -15.688 1.00 72.75 544 ILE A C 1
ATOM 4262 O O . ILE A 1 544 ? -9.008 -3.933 -15.486 1.00 72.75 544 ILE A O 1
ATOM 4266 N N . GLY A 1 545 ? -10.879 -2.999 -14.684 1.00 62.78 545 GLY A N 1
ATOM 4267 C CA . GLY A 1 545 ? -10.616 -3.172 -13.259 1.00 62.78 545 GLY A CA 1
ATOM 4268 C C . GLY A 1 545 ? -9.459 -2.323 -12.749 1.00 62.78 545 GLY A C 1
ATOM 4269 O O . GLY A 1 545 ? -8.561 -2.801 -12.063 1.00 62.78 545 GLY A O 1
ATOM 4270 N N . LEU A 1 546 ? -9.513 -1.034 -13.080 1.00 61.22 546 LEU A N 1
ATOM 4271 C CA . LEU A 1 546 ? -8.551 -0.010 -12.671 1.00 61.22 546 LEU A CA 1
ATOM 4272 C C . LEU A 1 546 ? -8.716 0.372 -11.181 1.00 61.22 546 LEU A C 1
ATOM 4274 O O . LEU A 1 546 ? -9.865 0.461 -10.725 1.00 61.22 546 LEU A O 1
ATOM 4278 N N . PRO A 1 547 ? -7.625 0.623 -10.421 1.00 46.66 547 PRO A N 1
ATOM 4279 C CA . PRO A 1 547 ? -7.671 1.029 -9.013 1.00 46.66 547 PRO A CA 1
ATOM 4280 C C . PRO A 1 547 ? -8.777 2.035 -8.671 1.00 46.66 547 PRO A C 1
ATOM 4282 O O . PRO A 1 547 ? -8.917 3.064 -9.325 1.00 46.66 547 PRO A O 1
ATOM 4285 N N . GLY A 1 548 ? -9.573 1.728 -7.640 1.00 51.06 548 GLY A N 1
ATOM 4286 C CA . GLY A 1 548 ? -10.722 2.545 -7.219 1.00 51.06 548 GLY A CA 1
ATOM 4287 C C . GLY A 1 548 ? -12.068 2.171 -7.857 1.00 51.06 548 GLY A C 1
ATOM 4288 O O . GLY A 1 548 ? -13.088 2.750 -7.492 1.00 51.06 548 GLY A O 1
ATOM 4289 N N . THR A 1 549 ? -12.106 1.186 -8.761 1.00 70.06 549 THR A N 1
ATOM 4290 C CA . THR A 1 549 ? -13.347 0.663 -9.365 1.00 70.06 549 THR A CA 1
ATOM 4291 C C . THR A 1 549 ? -13.715 -0.727 -8.830 1.00 70.06 549 THR A C 1
ATOM 4293 O O . THR A 1 549 ? -12.873 -1.445 -8.290 1.00 70.06 549 THR A O 1
ATOM 4296 N N . SER A 1 550 ? -14.974 -1.156 -8.982 1.00 61.97 550 SER A N 1
ATOM 4297 C CA . SER A 1 550 ? -15.402 -2.487 -8.519 1.00 61.97 550 SER A CA 1
ATOM 4298 C C . SER A 1 550 ? -14.694 -3.630 -9.255 1.00 61.97 550 SER A C 1
ATOM 4300 O O . SER A 1 550 ? -14.479 -4.682 -8.664 1.00 61.97 550 SER A O 1
ATOM 4302 N N . GLY A 1 551 ? -14.276 -3.441 -10.512 1.00 53.56 551 GLY A N 1
ATOM 4303 C CA . GLY A 1 551 ? -13.452 -4.422 -11.227 1.00 53.56 551 GLY A CA 1
ATOM 4304 C C . GLY A 1 551 ? -12.060 -4.595 -10.612 1.00 53.56 551 GLY A C 1
ATOM 4305 O O . GLY A 1 551 ? -11.527 -5.695 -10.634 1.00 53.56 551 GLY A O 1
ATOM 4306 N N . PHE A 1 552 ? -11.502 -3.556 -9.980 1.00 52.06 552 PHE A N 1
ATOM 4307 C CA . PHE A 1 552 ? -10.205 -3.645 -9.303 1.00 52.06 552 PHE A CA 1
ATOM 4308 C C . PHE A 1 552 ? -10.260 -4.465 -8.025 1.00 52.06 552 PHE A C 1
ATOM 4310 O O . PHE A 1 552 ? -9.367 -5.258 -7.795 1.00 52.06 552 PHE A O 1
ATOM 4317 N N . ILE A 1 553 ? -11.308 -4.337 -7.205 1.00 50.31 553 ILE A N 1
ATOM 4318 C CA . ILE A 1 553 ? -11.460 -5.192 -6.013 1.00 50.31 553 ILE A CA 1
ATOM 4319 C C . ILE A 1 553 ? -11.618 -6.659 -6.437 1.00 50.31 553 ILE A C 1
ATOM 4321 O O . ILE A 1 553 ? -11.074 -7.541 -5.784 1.00 50.31 553 ILE A O 1
ATOM 4325 N N . ALA A 1 554 ? -12.294 -6.922 -7.561 1.00 46.00 554 ALA A N 1
ATOM 4326 C CA . ALA A 1 554 ? -12.388 -8.259 -8.143 1.00 46.00 554 ALA A CA 1
ATOM 4327 C C . ALA A 1 554 ? -11.020 -8.757 -8.627 1.00 46.00 554 ALA A C 1
ATOM 4329 O O . ALA A 1 554 ? -10.631 -9.875 -8.306 1.00 46.00 554 ALA A O 1
ATOM 4330 N N . PHE A 1 555 ? -10.268 -7.916 -9.344 1.00 47.91 555 PHE A N 1
ATOM 4331 C CA . PHE A 1 555 ? -8.945 -8.257 -9.858 1.00 47.91 555 PHE A CA 1
ATOM 4332 C C . PHE A 1 555 ? -7.835 -8.256 -8.808 1.00 47.91 555 PHE A C 1
ATOM 4334 O O . PHE A 1 555 ? -6.856 -8.953 -9.012 1.00 47.91 555 PHE A O 1
ATOM 4341 N N . GLU A 1 556 ? -7.986 -7.570 -7.677 1.00 42.53 556 GLU A N 1
ATOM 4342 C CA . GLU A 1 556 ? -7.104 -7.653 -6.506 1.00 42.53 556 GLU A CA 1
ATOM 4343 C C . GLU A 1 556 ? -7.476 -8.841 -5.611 1.00 42.53 556 GLU A C 1
ATOM 4345 O O . GLU A 1 556 ? -6.602 -9.543 -5.121 1.00 42.53 556 GLU A O 1
ATOM 4350 N N . LEU A 1 557 ? -8.758 -9.197 -5.488 1.00 41.09 557 LEU A N 1
ATOM 4351 C CA . LEU A 1 557 ? -9.126 -10.533 -4.998 1.00 41.09 557 LEU A CA 1
ATOM 4352 C C . LEU A 1 557 ? -8.615 -11.631 -5.951 1.00 41.09 557 LEU A C 1
ATOM 4354 O O . LEU A 1 557 ? -8.337 -12.742 -5.515 1.00 41.09 557 LEU A O 1
ATOM 4358 N N . MET A 1 558 ? -8.403 -11.322 -7.235 1.00 41.12 558 MET A N 1
ATOM 4359 C CA . MET A 1 558 ? -7.635 -12.169 -8.151 1.00 41.12 558 MET A CA 1
ATOM 4360 C C . MET A 1 558 ? -6.123 -11.886 -8.143 1.00 41.12 558 MET A C 1
ATOM 4362 O O . MET A 1 558 ? -5.374 -12.717 -8.625 1.00 41.12 558 MET A O 1
ATOM 4366 N N . SER A 1 559 ? -5.593 -10.814 -7.561 1.00 42.75 559 SER A N 1
ATOM 4367 C CA . SER A 1 559 ? -4.148 -10.676 -7.323 1.00 42.75 559 SER A CA 1
ATOM 4368 C C . SER A 1 559 ? -3.757 -11.521 -6.105 1.00 42.75 559 SER A C 1
ATOM 4370 O O . SER A 1 559 ? -2.646 -12.045 -6.051 1.00 42.75 559 SER A O 1
ATOM 4372 N N . ILE A 1 560 ? -4.719 -11.813 -5.215 1.00 47.59 560 ILE A N 1
ATOM 4373 C CA . ILE A 1 560 ? -4.644 -12.958 -4.301 1.00 47.59 560 ILE A CA 1
ATOM 4374 C C . ILE A 1 560 ? -4.472 -14.259 -5.074 1.00 47.59 560 ILE A C 1
ATOM 4376 O O . ILE A 1 560 ? -3.723 -15.118 -4.621 1.00 47.59 560 ILE A O 1
ATOM 4380 N N . SER A 1 561 ? -5.036 -14.387 -6.280 1.00 46.28 561 SER A N 1
ATOM 4381 C CA . SER A 1 561 ? -4.727 -15.535 -7.132 1.00 46.28 561 SER A CA 1
ATOM 4382 C C . SER A 1 561 ? -3.253 -15.589 -7.535 1.00 46.28 561 SER A C 1
ATOM 4384 O O . SER A 1 561 ? -2.765 -16.692 -7.668 1.00 46.28 561 SER A O 1
ATOM 4386 N N . LEU A 1 562 ? -2.483 -14.489 -7.600 1.00 51.44 562 LEU A N 1
ATOM 4387 C CA . LEU A 1 562 ? -1.016 -14.563 -7.757 1.00 51.44 562 LEU A CA 1
ATOM 4388 C C . LEU A 1 562 ? -0.318 -15.075 -6.484 1.00 51.44 562 LEU A C 1
ATOM 4390 O O . LEU A 1 562 ? 0.634 -15.846 -6.593 1.00 51.44 562 LEU A O 1
ATOM 4394 N N . TYR A 1 563 ? -0.795 -14.710 -5.287 1.00 58.97 563 TYR A N 1
ATOM 4395 C CA . TYR A 1 563 ? -0.296 -15.272 -4.018 1.00 58.97 563 TYR A CA 1
ATOM 4396 C C . TYR A 1 563 ? -0.632 -16.768 -3.894 1.00 58.97 563 TYR A C 1
ATOM 4398 O O . TYR A 1 563 ? 0.210 -17.551 -3.461 1.00 58.97 563 TYR A O 1
ATOM 4406 N N . VAL A 1 564 ? -1.830 -17.164 -4.340 1.00 51.00 564 VAL A N 1
ATOM 4407 C CA . VAL A 1 564 ? -2.314 -18.554 -4.368 1.00 51.00 564 VAL A CA 1
ATOM 4408 C C . VAL A 1 564 ? -1.663 -19.364 -5.493 1.00 51.00 564 VAL A C 1
ATOM 4410 O O . VAL A 1 564 ? -1.384 -20.541 -5.307 1.00 51.00 564 VAL A O 1
ATOM 4413 N N . LEU A 1 565 ? -1.375 -18.749 -6.642 1.00 58.50 565 LEU A N 1
ATOM 4414 C CA . LEU A 1 565 ? -0.616 -19.341 -7.746 1.00 58.50 565 LEU A CA 1
ATOM 4415 C C . LEU A 1 565 ? 0.843 -19.554 -7.336 1.00 58.50 565 LEU A C 1
ATOM 4417 O O . LEU A 1 565 ? 1.422 -20.573 -7.694 1.00 58.50 565 LEU A O 1
ATOM 4421 N N . ALA A 1 566 ? 1.431 -18.649 -6.544 1.00 59.34 566 ALA A N 1
ATOM 4422 C CA . ALA A 1 566 ? 2.740 -18.881 -5.934 1.00 59.34 566 ALA A CA 1
ATOM 4423 C C . ALA A 1 566 ? 2.726 -20.079 -4.964 1.00 59.34 566 ALA A C 1
ATOM 4425 O O . ALA A 1 566 ? 3.745 -20.751 -4.830 1.00 59.34 566 ALA A O 1
ATOM 4426 N N . SER A 1 567 ? 1.569 -20.368 -4.353 1.00 63.25 567 SER A N 1
ATOM 4427 C CA . SER A 1 567 ? 1.299 -21.534 -3.500 1.00 63.25 567 SER A CA 1
ATOM 4428 C C . SER A 1 567 ? 0.474 -22.636 -4.187 1.00 63.25 567 SER A C 1
ATOM 4430 O O . SER A 1 567 ? -0.270 -23.351 -3.511 1.00 63.25 567 SER A O 1
ATOM 4432 N N . PHE A 1 568 ? 0.520 -22.741 -5.523 1.00 63.66 568 PHE A N 1
ATOM 4433 C CA . PHE A 1 568 ? -0.389 -23.620 -6.276 1.00 63.66 568 PHE A CA 1
ATOM 4434 C C . PHE A 1 568 ? -0.210 -25.092 -5.876 1.00 63.66 568 PHE A C 1
ATOM 4436 O O . PHE A 1 568 ? -1.191 -25.819 -5.713 1.00 63.66 568 PHE A O 1
ATOM 4443 N N . ASN A 1 569 ? 1.037 -25.500 -5.623 1.00 64.88 569 ASN A N 1
ATOM 4444 C CA . ASN A 1 569 ? 1.381 -26.831 -5.135 1.00 64.88 569 ASN A CA 1
ATOM 4445 C C . ASN A 1 569 ? 1.214 -26.889 -3.612 1.00 64.88 569 ASN A C 1
ATOM 4447 O O . ASN A 1 569 ? 2.189 -26.801 -2.866 1.00 64.88 569 ASN A O 1
ATOM 4451 N N . LYS A 1 570 ? -0.030 -27.048 -3.145 1.00 57.22 570 LYS A N 1
ATOM 4452 C CA . LYS A 1 570 ? -0.380 -27.088 -1.709 1.00 57.22 570 LYS A CA 1
ATOM 4453 C C . LYS A 1 570 ? 0.331 -28.204 -0.932 1.00 57.22 570 LYS A C 1
ATOM 4455 O O . LYS A 1 570 ? 0.559 -28.053 0.264 1.00 57.22 570 LYS A O 1
ATOM 4460 N N . ASP A 1 571 ? 0.725 -29.279 -1.613 1.00 63.25 571 ASP A N 1
ATOM 4461 C CA . ASP A 1 571 ? 1.479 -30.393 -1.023 1.00 63.25 571 ASP A CA 1
ATOM 4462 C C . ASP A 1 571 ? 2.957 -30.043 -0.766 1.00 63.25 571 ASP A C 1
ATOM 4464 O O . ASP A 1 571 ? 3.641 -30.713 0.008 1.00 63.25 571 ASP A O 1
ATOM 4468 N N . SER A 1 572 ? 3.456 -28.961 -1.374 1.00 70.38 572 SER A N 1
ATOM 4469 C CA . SER A 1 572 ? 4.813 -28.463 -1.175 1.00 70.38 572 SER A CA 1
ATOM 4470 C C . SER A 1 572 ? 4.837 -27.351 -0.129 1.00 70.38 572 SER A C 1
ATOM 4472 O O . SER A 1 572 ? 4.331 -26.242 -0.336 1.00 70.38 572 SER A O 1
ATOM 4474 N N . ALA A 1 573 ? 5.520 -27.618 0.987 1.00 74.00 573 ALA A N 1
ATOM 4475 C CA . ALA A 1 573 ? 5.772 -26.620 2.023 1.00 74.00 573 ALA A CA 1
ATOM 4476 C C . ALA A 1 573 ? 6.488 -25.373 1.465 1.00 74.00 573 ALA A C 1
ATOM 4478 O O . ALA A 1 573 ? 6.178 -24.257 1.881 1.00 74.00 573 ALA A O 1
ATOM 4479 N N . TYR A 1 574 ? 7.374 -25.545 0.474 1.00 74.50 574 TYR A N 1
ATOM 4480 C CA . TYR A 1 574 ? 8.093 -24.447 -0.183 1.00 74.50 574 TYR A CA 1
ATOM 4481 C C . TYR A 1 574 ? 7.167 -23.531 -0.993 1.00 74.50 574 TYR A C 1
ATOM 4483 O O . TYR A 1 574 ? 7.347 -22.314 -0.985 1.00 74.50 574 TYR A O 1
ATOM 4491 N N . SER A 1 575 ? 6.155 -24.095 -1.660 1.00 76.31 575 SER A N 1
ATOM 4492 C CA . SER A 1 575 ? 5.160 -23.332 -2.425 1.00 76.31 575 SER A CA 1
ATOM 4493 C C . SER A 1 575 ? 4.251 -22.524 -1.488 1.00 76.31 575 SER A C 1
ATOM 4495 O O . SER A 1 575 ? 4.037 -21.325 -1.679 1.00 76.31 575 SER A O 1
ATOM 4497 N N . CYS A 1 576 ? 3.797 -23.136 -0.389 1.00 69.81 576 CYS A N 1
ATOM 4498 C CA . CYS A 1 576 ? 3.020 -22.438 0.640 1.00 69.81 576 CYS A CA 1
ATOM 4499 C C . CYS A 1 576 ? 3.822 -21.310 1.314 1.00 69.81 576 CYS A C 1
ATOM 4501 O O . CYS A 1 576 ? 3.316 -20.198 1.490 1.00 69.81 576 CYS A O 1
ATOM 4503 N N . GLU A 1 577 ? 5.086 -21.569 1.657 1.00 75.69 577 GLU A N 1
ATOM 4504 C CA . GLU A 1 577 ? 5.989 -20.568 2.227 1.00 75.69 577 GLU A CA 1
ATOM 4505 C C . GLU A 1 577 ? 6.209 -19.390 1.264 1.00 75.69 577 GLU A C 1
ATOM 4507 O O . GLU A 1 577 ? 6.158 -18.234 1.692 1.00 75.69 577 GLU A O 1
ATOM 4512 N N . ALA A 1 578 ? 6.393 -19.661 -0.033 1.00 76.12 578 ALA A N 1
ATOM 4513 C CA . ALA A 1 578 ? 6.516 -18.645 -1.076 1.00 76.12 578 ALA A CA 1
ATOM 4514 C C . ALA A 1 578 ? 5.282 -17.733 -1.155 1.00 76.12 578 ALA A C 1
ATOM 4516 O O . ALA A 1 578 ? 5.431 -16.508 -1.137 1.00 76.12 578 ALA A O 1
ATOM 4517 N N . GLY A 1 579 ? 4.072 -18.302 -1.182 1.00 68.06 579 GLY A N 1
ATOM 4518 C CA . GLY A 1 579 ? 2.824 -17.530 -1.217 1.00 68.06 579 GLY A CA 1
ATOM 4519 C C . GLY A 1 579 ? 2.664 -16.597 -0.011 1.00 68.06 579 GLY A C 1
ATOM 4520 O O . GLY A 1 579 ? 2.394 -15.404 -0.174 1.00 68.06 579 GLY A O 1
ATOM 4521 N N . VAL A 1 580 ? 2.917 -17.101 1.205 1.00 68.00 580 VAL A N 1
ATOM 4522 C CA . VAL A 1 580 ? 2.823 -16.310 2.449 1.00 68.00 580 VAL A CA 1
ATOM 4523 C C . VAL A 1 580 ? 3.894 -15.224 2.509 1.00 68.00 580 VAL A C 1
ATOM 4525 O O . VAL A 1 580 ? 3.592 -14.074 2.857 1.00 68.00 580 VAL A O 1
ATOM 4528 N N . LYS A 1 581 ? 5.142 -15.558 2.154 1.00 75.00 581 LYS A N 1
ATOM 4529 C CA . LYS A 1 581 ? 6.218 -14.571 2.053 1.00 75.00 581 LYS A CA 1
ATOM 4530 C C . LYS A 1 581 ? 5.812 -13.482 1.082 1.00 75.00 581 LYS A C 1
ATOM 4532 O O . LYS A 1 581 ? 5.786 -12.338 1.501 1.00 75.00 581 LYS A O 1
ATOM 4537 N N . TYR A 1 582 ? 5.421 -13.812 -0.149 1.00 77.06 582 TYR A N 1
ATOM 4538 C CA . TYR A 1 582 ? 5.065 -12.813 -1.156 1.00 77.06 582 TYR A CA 1
ATOM 4539 C C . TYR A 1 582 ? 3.905 -11.914 -0.713 1.00 77.06 582 TYR A C 1
ATOM 4541 O O . TYR A 1 582 ? 4.013 -10.694 -0.829 1.00 77.06 582 TYR A O 1
ATOM 4549 N N . PHE A 1 583 ? 2.844 -12.484 -0.135 1.00 69.75 583 PHE A N 1
ATOM 4550 C CA . PHE A 1 583 ? 1.693 -11.728 0.365 1.00 69.75 583 PHE A CA 1
ATOM 4551 C C . PHE A 1 583 ? 2.084 -10.711 1.443 1.00 69.75 583 PHE A C 1
ATOM 4553 O O . PHE A 1 583 ? 1.826 -9.514 1.303 1.00 69.75 583 PHE A O 1
ATOM 4560 N N . THR A 1 584 ? 2.731 -11.176 2.515 1.00 66.94 584 THR A N 1
ATOM 4561 C CA . THR A 1 584 ? 3.081 -10.330 3.672 1.00 66.94 584 THR A CA 1
ATOM 4562 C C . THR A 1 584 ? 4.009 -9.184 3.277 1.00 66.94 584 THR A C 1
ATOM 4564 O O . THR A 1 584 ? 3.817 -8.030 3.667 1.00 66.94 584 THR A O 1
ATOM 4567 N N . LEU A 1 585 ? 4.987 -9.508 2.443 1.00 73.31 585 LEU A N 1
ATOM 4568 C CA . LEU A 1 585 ? 6.006 -8.618 1.920 1.00 73.31 585 LEU A CA 1
ATOM 4569 C C . LEU A 1 585 ? 5.420 -7.587 0.938 1.00 73.31 585 LEU A C 1
ATOM 4571 O O . LEU A 1 585 ? 5.660 -6.386 1.085 1.00 73.31 585 LEU A O 1
ATOM 4575 N N . SER A 1 586 ? 4.587 -8.024 -0.007 1.00 66.31 586 SER A N 1
ATOM 4576 C CA . SER A 1 586 ? 3.910 -7.151 -0.979 1.00 66.31 586 SER A CA 1
ATOM 4577 C C . SER A 1 586 ? 2.908 -6.195 -0.316 1.00 66.31 586 SER A C 1
ATOM 4579 O O . SER A 1 586 ? 2.843 -5.009 -0.668 1.00 66.31 586 SER A O 1
ATOM 4581 N N . ALA A 1 587 ? 2.167 -6.674 0.690 1.00 60.97 587 ALA A N 1
ATOM 4582 C CA . ALA A 1 587 ? 1.245 -5.852 1.471 1.00 60.97 587 ALA A CA 1
ATOM 4583 C C . ALA A 1 587 ? 1.990 -4.749 2.237 1.00 60.97 587 ALA A C 1
ATOM 4585 O O . ALA A 1 587 ? 1.605 -3.581 2.169 1.00 60.97 587 ALA A O 1
ATOM 4586 N N . LEU A 1 588 ? 3.100 -5.095 2.900 1.00 72.62 588 LEU A N 1
ATOM 4587 C CA . LEU A 1 588 ? 3.942 -4.127 3.605 1.00 72.62 588 LEU A CA 1
ATOM 4588 C C . LEU A 1 588 ? 4.489 -3.050 2.656 1.00 72.62 588 LEU A C 1
ATOM 4590 O O . LEU A 1 588 ? 4.389 -1.861 2.955 1.00 72.62 588 LEU A O 1
ATOM 4594 N N . SER A 1 589 ? 5.025 -3.455 1.501 1.00 77.44 589 SER A N 1
ATOM 4595 C CA . SER A 1 589 ? 5.516 -2.530 0.470 1.00 77.44 589 SER A CA 1
ATOM 4596 C C . SER A 1 589 ? 4.429 -1.563 -0.002 1.00 77.44 589 SER A C 1
ATOM 4598 O O . SER A 1 589 ? 4.660 -0.354 -0.070 1.00 77.44 589 SER A O 1
ATOM 4600 N N . SER A 1 590 ? 3.228 -2.075 -0.271 1.00 70.19 590 SER A N 1
ATOM 4601 C CA . SER A 1 590 ? 2.108 -1.254 -0.733 1.00 70.19 590 SER A CA 1
ATOM 4602 C C . SER A 1 590 ? 1.666 -0.250 0.336 1.00 70.19 590 SER A C 1
ATOM 4604 O O . SER A 1 590 ? 1.394 0.902 0.004 1.00 70.19 590 SER A O 1
ATOM 4606 N N . CYS A 1 591 ? 1.681 -0.628 1.619 1.00 69.12 591 CYS A N 1
ATOM 4607 C CA . CYS A 1 591 ? 1.421 0.295 2.727 1.00 69.12 591 CYS A CA 1
ATOM 4608 C C . CYS A 1 591 ? 2.464 1.419 2.818 1.00 69.12 591 CYS A C 1
ATOM 4610 O O . CYS A 1 591 ? 2.089 2.579 2.973 1.00 69.12 591 CYS A O 1
ATOM 4612 N N . ILE A 1 592 ? 3.757 1.098 2.693 1.00 76.81 592 ILE A N 1
ATOM 4613 C CA . ILE A 1 592 ? 4.836 2.104 2.710 1.00 76.81 592 ILE A CA 1
ATOM 4614 C C . ILE A 1 592 ? 4.680 3.063 1.524 1.00 76.81 592 ILE A C 1
ATOM 4616 O O . ILE A 1 592 ? 4.756 4.277 1.696 1.00 76.81 592 ILE A O 1
ATOM 4620 N N . MET A 1 593 ? 4.391 2.530 0.337 1.00 77.88 593 MET A N 1
ATOM 4621 C CA . MET A 1 593 ? 4.170 3.326 -0.867 1.00 77.88 593 MET A CA 1
ATOM 4622 C C . MET A 1 593 ? 2.980 4.281 -0.712 1.00 77.88 593 MET A C 1
ATOM 4624 O O . MET A 1 593 ? 3.109 5.470 -0.994 1.00 77.88 593 MET A O 1
ATOM 4628 N N . LEU A 1 594 ? 1.841 3.778 -0.222 1.00 73.12 594 LEU A N 1
ATOM 4629 C CA . LEU A 1 594 ? 0.644 4.584 0.039 1.00 73.12 594 LEU A CA 1
ATOM 4630 C C . LEU A 1 594 ? 0.910 5.667 1.083 1.00 73.12 594 LEU A C 1
ATOM 4632 O O . LEU A 1 594 ? 0.452 6.798 0.925 1.00 73.12 594 LEU A O 1
ATOM 4636 N N . TYR A 1 595 ? 1.685 5.349 2.121 1.00 76.50 595 TYR A N 1
ATOM 4637 C CA . TYR A 1 595 ? 2.098 6.339 3.106 1.00 76.50 595 TYR A CA 1
ATOM 4638 C C . TYR A 1 595 ? 2.960 7.434 2.465 1.00 76.50 595 TYR A C 1
ATOM 4640 O O . TYR A 1 595 ? 2.685 8.618 2.660 1.00 76.50 595 TYR A O 1
ATOM 4648 N N . GLY A 1 596 ? 3.916 7.065 1.609 1.00 82.25 596 GLY A N 1
ATOM 4649 C CA . GLY A 1 596 ? 4.713 8.015 0.829 1.00 82.25 596 GLY A CA 1
ATOM 4650 C C . GLY A 1 596 ? 3.872 8.928 -0.069 1.00 82.25 596 GLY A C 1
ATOM 4651 O O . GLY A 1 596 ? 4.044 10.146 -0.038 1.00 82.25 596 GLY A O 1
ATOM 4652 N N . MET A 1 597 ? 2.906 8.359 -0.798 1.00 78.38 597 MET A N 1
ATOM 4653 C CA . MET A 1 597 ? 1.945 9.114 -1.618 1.00 78.38 597 MET A CA 1
ATOM 4654 C C . MET A 1 597 ? 1.109 10.077 -0.772 1.00 78.38 597 MET A C 1
ATOM 4656 O O . MET A 1 597 ? 0.898 11.222 -1.166 1.00 78.38 597 MET A O 1
ATOM 4660 N N . SER A 1 598 ? 0.668 9.643 0.412 1.00 76.56 598 SER A N 1
ATOM 4661 C CA . SER A 1 598 ? -0.112 10.486 1.321 1.00 76.56 598 SER A CA 1
ATOM 4662 C C . SER A 1 598 ? 0.695 11.660 1.883 1.00 76.56 598 SER A C 1
ATOM 4664 O O . SER A 1 598 ? 0.162 12.764 1.978 1.00 76.56 598 SER A O 1
ATOM 4666 N N . LEU A 1 599 ? 1.982 11.451 2.192 1.00 81.19 599 LEU A N 1
ATOM 4667 C CA . LEU A 1 599 ? 2.887 12.515 2.632 1.00 81.19 599 LEU A CA 1
ATOM 4668 C C . LEU A 1 599 ? 3.117 13.527 1.514 1.00 81.19 599 LEU A C 1
ATOM 4670 O O . LEU A 1 599 ? 2.979 14.726 1.741 1.00 81.19 599 LEU A O 1
ATOM 4674 N N . LEU A 1 600 ? 3.407 13.049 0.301 1.00 80.44 600 LEU A N 1
ATOM 4675 C CA . LEU A 1 600 ? 3.540 13.904 -0.877 1.00 80.44 600 LEU A CA 1
ATOM 4676 C C . LEU A 1 600 ? 2.295 14.757 -1.084 1.00 80.44 600 LEU A C 1
ATOM 4678 O O . LEU A 1 600 ? 2.413 15.975 -1.159 1.00 80.44 600 LEU A O 1
ATOM 4682 N N . TYR A 1 601 ? 1.115 14.141 -1.074 1.00 80.00 601 TYR A N 1
ATOM 4683 C CA . TYR A 1 601 ? -0.142 14.872 -1.170 1.00 80.00 601 TYR A CA 1
ATOM 4684 C C . TYR A 1 601 ? -0.329 15.880 -0.025 1.00 80.00 601 TYR A C 1
ATOM 4686 O O . TYR A 1 601 ? -0.787 16.989 -0.278 1.00 80.00 601 TYR A O 1
ATOM 4694 N N . GLY A 1 602 ? 0.050 15.552 1.214 1.00 73.56 602 GLY A N 1
ATOM 4695 C CA . GLY A 1 602 ? -0.012 16.492 2.341 1.00 73.56 602 GLY A CA 1
ATOM 4696 C C . GLY A 1 602 ? 0.777 17.779 2.074 1.00 73.56 602 GLY A C 1
ATOM 4697 O O . GLY A 1 602 ? 0.240 18.881 2.167 1.00 73.56 602 GLY A O 1
ATOM 4698 N N . TYR A 1 603 ? 2.032 17.659 1.633 1.00 78.25 603 TYR A N 1
ATOM 4699 C CA . TYR A 1 603 ? 2.866 18.836 1.357 1.00 78.25 603 TYR A CA 1
ATOM 4700 C C . TYR A 1 603 ? 2.508 19.558 0.060 1.00 78.25 603 TYR A C 1
ATOM 4702 O O . TYR A 1 603 ? 2.529 20.792 0.008 1.00 78.25 603 TYR A O 1
ATOM 4710 N N . THR A 1 604 ? 2.190 18.828 -1.006 1.00 79.38 604 THR A N 1
ATOM 4711 C CA . THR A 1 604 ? 2.027 19.424 -2.340 1.00 79.38 604 THR A CA 1
ATOM 4712 C C . THR A 1 604 ? 0.573 19.751 -2.648 1.00 79.38 604 THR A C 1
ATOM 4714 O O . THR A 1 604 ? 0.297 20.776 -3.266 1.00 79.38 604 THR A O 1
ATOM 4717 N N . GLY A 1 605 ? -0.383 18.998 -2.104 1.00 76.62 605 GLY A N 1
ATOM 4718 C CA . GLY A 1 605 ? -1.806 19.077 -2.446 1.00 76.62 605 GLY A CA 1
ATOM 4719 C C . GLY A 1 605 ? -2.121 18.546 -3.845 1.00 76.62 605 GLY A C 1
ATOM 4720 O O . GLY A 1 605 ? -3.251 18.691 -4.297 1.00 76.62 605 GLY A O 1
ATOM 4721 N N . GLN A 1 606 ? -1.133 17.955 -4.526 1.00 77.31 606 GLN A N 1
ATOM 4722 C CA . GLN A 1 606 ? -1.241 17.510 -5.909 1.00 77.31 606 GLN A CA 1
ATOM 4723 C C . GLN A 1 606 ? -1.340 15.990 -5.974 1.00 77.31 606 GLN A C 1
ATOM 4725 O O . GLN A 1 606 ? -0.603 15.275 -5.295 1.00 77.31 606 GLN A O 1
ATOM 4730 N N . VAL A 1 607 ? -2.254 15.502 -6.810 1.00 70.62 607 VAL A N 1
ATOM 4731 C CA . VAL A 1 607 ? -2.386 14.075 -7.158 1.00 70.62 607 VAL A CA 1
ATOM 4732 C C . VAL A 1 607 ? -1.937 13.791 -8.586 1.00 70.62 607 VAL A C 1
ATOM 4734 O O . VAL A 1 607 ? -1.672 12.641 -8.928 1.00 70.62 607 VAL A O 1
ATOM 4737 N N . ASN A 1 608 ? -1.857 14.831 -9.419 1.00 71.81 608 ASN A N 1
ATOM 4738 C CA . ASN A 1 608 ? -1.389 14.719 -10.783 1.00 71.81 608 ASN A CA 1
ATOM 4739 C C . ASN A 1 608 ? 0.124 14.938 -10.841 1.00 71.81 608 ASN A C 1
ATOM 4741 O O . ASN A 1 608 ? 0.654 15.918 -10.323 1.00 71.81 608 ASN A O 1
ATOM 4745 N N . PHE A 1 609 ? 0.784 14.021 -11.526 1.00 70.94 609 PHE A N 1
ATOM 4746 C CA . PHE A 1 609 ? 2.206 13.990 -11.820 1.00 70.94 609 PHE A CA 1
ATOM 4747 C C . PHE A 1 609 ? 2.715 15.299 -12.455 1.00 70.94 609 PHE A C 1
ATOM 4749 O O . PHE A 1 609 ? 3.640 15.927 -11.944 1.00 70.94 609 PHE A O 1
ATOM 4756 N N . SER A 1 610 ? 2.030 15.828 -13.472 1.00 70.94 610 SER A N 1
ATOM 4757 C CA . SER A 1 610 ? 2.440 17.089 -14.115 1.00 70.94 610 SER A CA 1
ATOM 4758 C C . SER A 1 610 ? 2.360 18.302 -13.174 1.00 70.94 610 SER A C 1
ATOM 4760 O O . SER A 1 610 ? 3.225 19.179 -13.180 1.00 70.94 610 SER A O 1
ATOM 4762 N N . GLU A 1 611 ? 1.322 18.352 -12.335 1.00 76.19 611 GLU A N 1
ATOM 4763 C CA . GLU A 1 611 ? 1.124 19.423 -11.352 1.00 76.19 611 GLU A CA 1
ATOM 4764 C C . GLU A 1 611 ? 2.140 19.310 -10.211 1.00 76.19 611 GLU A C 1
ATOM 4766 O O . GLU A 1 611 ? 2.674 20.326 -9.760 1.00 76.19 611 GLU A O 1
ATOM 4771 N N . LEU A 1 612 ? 2.472 18.084 -9.797 1.00 76.06 612 LEU A N 1
ATOM 4772 C CA . LEU A 1 612 ? 3.513 17.801 -8.815 1.00 76.06 612 LEU A CA 1
ATOM 4773 C C . LEU A 1 612 ? 4.885 18.285 -9.302 1.00 76.06 612 LEU A C 1
ATOM 4775 O O . LEU A 1 612 ? 5.566 18.999 -8.564 1.00 76.06 612 LEU A O 1
ATOM 4779 N N . GLY A 1 613 ? 5.253 17.985 -10.552 1.00 74.81 613 GLY A N 1
ATOM 4780 C CA . GLY A 1 613 ? 6.482 18.487 -11.175 1.00 74.81 613 GLY A CA 1
ATOM 4781 C C . GLY A 1 613 ? 6.549 20.017 -11.181 1.00 74.81 613 GLY A C 1
ATOM 4782 O O . GLY A 1 613 ? 7.540 20.603 -10.741 1.00 74.81 613 GLY A O 1
ATOM 4783 N N . SER A 1 614 ? 5.457 20.685 -11.570 1.00 75.44 614 SER A N 1
ATOM 4784 C CA . SER A 1 614 ? 5.376 22.155 -11.539 1.00 75.44 614 SER A CA 1
ATOM 4785 C C . SER A 1 614 ? 5.464 22.737 -10.118 1.00 75.44 614 SER A C 1
ATOM 4787 O O . SER A 1 614 ? 6.052 23.799 -9.904 1.00 75.44 614 SER A O 1
ATOM 4789 N N . PHE A 1 615 ? 4.928 22.036 -9.113 1.00 80.44 615 PHE A N 1
ATOM 4790 C CA . PHE A 1 615 ? 5.011 22.449 -7.715 1.00 80.44 615 PHE A CA 1
ATOM 4791 C C . PHE A 1 615 ? 6.454 22.374 -7.202 1.00 80.44 615 PHE A C 1
ATOM 4793 O O . PHE A 1 615 ? 6.938 23.342 -6.612 1.00 80.44 615 PHE A O 1
ATOM 4800 N N . LEU A 1 616 ? 7.149 21.265 -7.485 1.00 77.69 616 LEU A N 1
ATOM 4801 C CA . LEU A 1 616 ? 8.557 21.039 -7.127 1.00 77.69 616 LEU A CA 1
ATOM 4802 C C . LEU A 1 616 ? 9.526 21.978 -7.866 1.00 77.69 616 LEU A C 1
ATOM 4804 O O . LEU A 1 616 ? 10.655 22.174 -7.419 1.00 77.69 616 LEU A O 1
ATOM 4808 N N . GLN A 1 617 ? 9.098 22.573 -8.981 1.00 74.50 617 GLN A N 1
ATOM 4809 C CA . GLN A 1 617 ? 9.837 23.634 -9.670 1.00 74.50 617 GLN A CA 1
ATOM 4810 C C . GLN A 1 617 ? 9.773 24.984 -8.975 1.00 74.50 617 GLN A C 1
ATOM 4812 O O . GLN A 1 617 ? 10.758 25.719 -8.978 1.00 74.50 617 GLN A O 1
ATOM 4817 N N . ASN A 1 618 ? 8.650 25.281 -8.334 1.00 74.25 618 ASN A N 1
ATOM 4818 C CA . ASN A 1 618 ? 8.369 26.618 -7.824 1.00 74.25 618 ASN A CA 1
ATOM 4819 C C . ASN A 1 618 ? 8.482 26.739 -6.295 1.00 74.25 618 ASN A C 1
ATOM 4821 O O . ASN A 1 618 ? 8.402 27.847 -5.771 1.00 74.25 618 ASN A O 1
ATOM 4825 N N . HIS A 1 619 ? 8.658 25.630 -5.569 1.00 74.94 619 HIS A N 1
ATOM 4826 C CA . HIS A 1 619 ? 8.667 25.607 -4.102 1.00 74.94 619 HIS A CA 1
ATOM 4827 C C . HIS A 1 619 ? 9.918 24.933 -3.537 1.00 74.94 619 HIS A C 1
ATOM 4829 O O . HIS A 1 619 ? 10.473 24.007 -4.127 1.00 74.94 619 HIS A O 1
ATOM 4835 N N . GLN A 1 620 ? 10.345 25.375 -2.349 1.00 76.19 620 GLN A N 1
ATOM 4836 C CA . GLN A 1 620 ? 11.443 24.733 -1.629 1.00 76.19 620 GLN A CA 1
ATOM 4837 C C . GLN A 1 620 ? 11.074 23.299 -1.231 1.00 76.19 620 GLN A C 1
ATOM 4839 O O . GLN A 1 620 ? 10.005 23.041 -0.674 1.00 76.19 620 GLN A O 1
ATOM 4844 N N . ILE A 1 621 ? 11.993 22.371 -1.492 1.00 77.81 621 ILE A N 1
ATOM 4845 C CA . ILE A 1 621 ? 11.835 20.960 -1.147 1.00 77.81 621 ILE A CA 1
ATOM 4846 C C . ILE A 1 621 ? 11.987 20.810 0.370 1.00 77.81 621 ILE A C 1
ATOM 4848 O O . ILE A 1 621 ? 13.070 20.993 0.924 1.00 77.81 621 ILE A O 1
ATOM 4852 N N . THR A 1 622 ? 10.897 20.460 1.052 1.00 80.19 622 THR A N 1
ATOM 4853 C CA . THR A 1 622 ? 10.916 20.132 2.481 1.00 80.19 622 THR A CA 1
ATOM 4854 C C . THR A 1 622 ? 11.320 18.674 2.699 1.00 80.19 622 THR A C 1
ATOM 4856 O O . THR A 1 622 ? 11.114 17.815 1.837 1.00 80.19 622 THR A O 1
ATOM 4859 N N . TYR A 1 623 ? 11.845 18.350 3.887 1.00 79.25 623 TYR A N 1
ATOM 4860 C CA . TYR A 1 623 ? 12.187 16.965 4.242 1.00 79.25 623 TYR A CA 1
ATOM 4861 C C . TYR A 1 623 ? 11.001 16.006 4.099 1.00 79.25 623 TYR A C 1
ATOM 4863 O O . TYR A 1 623 ? 11.184 14.860 3.703 1.00 79.25 623 TYR A O 1
ATOM 4871 N N . GLY A 1 624 ? 9.779 16.469 4.364 1.00 78.56 624 GLY A N 1
ATOM 4872 C CA . GLY A 1 624 ? 8.580 15.655 4.215 1.00 78.56 624 GLY A CA 1
ATOM 4873 C C . GLY A 1 624 ? 8.271 15.242 2.769 1.00 78.56 624 GLY A C 1
ATOM 4874 O O . GLY A 1 624 ? 7.854 14.107 2.544 1.00 78.56 624 GLY A O 1
ATOM 4875 N N . ILE A 1 625 ? 8.566 16.098 1.782 1.00 80.94 625 ILE A N 1
ATOM 4876 C CA . ILE A 1 625 ? 8.483 15.745 0.353 1.00 80.94 625 ILE A CA 1
ATOM 4877 C C . ILE A 1 625 ? 9.531 14.680 0.013 1.00 80.94 625 ILE A C 1
ATOM 4879 O O . ILE A 1 625 ? 9.211 13.687 -0.642 1.00 80.94 625 ILE A O 1
ATOM 4883 N N . VAL A 1 626 ? 10.766 14.849 0.502 1.00 81.44 626 VAL A N 1
ATOM 4884 C CA . VAL A 1 626 ? 11.849 13.872 0.295 1.00 81.44 626 VAL A CA 1
ATOM 4885 C C . VAL A 1 626 ? 11.471 12.515 0.890 1.00 81.44 626 VAL A C 1
ATOM 4887 O O . VAL A 1 626 ? 11.579 11.501 0.206 1.00 81.44 626 VAL A O 1
ATOM 4890 N N . PHE A 1 627 ? 10.963 12.475 2.125 1.00 82.81 627 PHE A N 1
ATOM 4891 C CA . PHE A 1 627 ? 10.499 11.232 2.748 1.00 82.81 627 PHE A CA 1
ATOM 4892 C C . PHE A 1 627 ? 9.329 10.599 1.990 1.00 82.81 627 PHE A C 1
ATOM 4894 O O . PHE A 1 627 ? 9.323 9.382 1.805 1.00 82.81 627 PHE A O 1
ATOM 4901 N N . GLY A 1 628 ? 8.379 11.405 1.502 1.00 84.62 628 GLY A N 1
ATOM 4902 C CA . GLY A 1 628 ? 7.286 10.930 0.654 1.00 84.62 628 GLY A CA 1
ATOM 4903 C C . GLY A 1 628 ? 7.799 10.207 -0.594 1.00 84.62 628 GLY A C 1
ATOM 4904 O O . GLY A 1 628 ? 7.418 9.064 -0.850 1.00 84.62 628 GLY A O 1
ATOM 4905 N N . LEU A 1 629 ? 8.736 10.828 -1.318 1.00 81.06 629 LEU A N 1
ATOM 4906 C CA . LEU A 1 629 ? 9.364 10.247 -2.510 1.00 81.06 629 LEU A CA 1
ATOM 4907 C C . LEU A 1 629 ? 10.179 8.986 -2.187 1.00 81.06 629 LEU A C 1
ATOM 4909 O O . LEU A 1 629 ? 10.077 7.990 -2.903 1.00 81.06 629 LEU A O 1
ATOM 4913 N N . VAL A 1 630 ? 10.942 8.990 -1.091 1.00 84.12 630 VAL A N 1
ATOM 4914 C CA . VAL A 1 630 ? 11.726 7.826 -0.645 1.00 84.12 630 VAL A CA 1
ATOM 4915 C C . VAL A 1 630 ? 10.820 6.645 -0.290 1.00 84.12 630 VAL A C 1
ATOM 4917 O O . VAL A 1 630 ? 11.126 5.516 -0.665 1.00 84.12 630 VAL A O 1
ATOM 4920 N N . PHE A 1 631 ? 9.691 6.862 0.387 1.00 86.00 631 PHE A N 1
ATOM 4921 C CA . PHE A 1 631 ? 8.749 5.785 0.710 1.00 86.00 631 PHE A CA 1
ATOM 4922 C C . PHE A 1 631 ? 8.050 5.216 -0.526 1.00 86.00 631 PHE A C 1
ATOM 4924 O O . PHE A 1 631 ? 7.906 3.995 -0.628 1.00 86.00 631 PHE A O 1
ATOM 4931 N N . ILE A 1 632 ? 7.687 6.062 -1.495 1.00 84.12 632 ILE A N 1
ATOM 4932 C CA . ILE A 1 632 ? 7.207 5.580 -2.797 1.00 84.12 632 ILE A CA 1
ATOM 4933 C C . ILE A 1 632 ? 8.277 4.707 -3.456 1.00 84.12 632 ILE A C 1
ATOM 4935 O O . ILE A 1 632 ? 7.986 3.584 -3.870 1.00 84.12 632 ILE A O 1
ATOM 4939 N N . LEU A 1 633 ? 9.523 5.185 -3.491 1.00 83.56 633 LEU A N 1
ATOM 4940 C CA . LEU A 1 633 ? 10.637 4.464 -4.094 1.00 83.56 633 LEU A CA 1
ATOM 4941 C C . LEU A 1 633 ? 10.907 3.123 -3.400 1.00 83.56 633 LEU A C 1
ATOM 4943 O O . LEU A 1 633 ? 11.099 2.125 -4.084 1.00 83.56 633 LEU A O 1
ATOM 4947 N N . ILE A 1 634 ? 10.865 3.060 -2.066 1.00 85.94 634 ILE A N 1
ATOM 4948 C CA . ILE A 1 634 ? 11.004 1.805 -1.307 1.00 85.94 634 ILE A CA 1
ATOM 4949 C C . ILE A 1 634 ? 9.923 0.802 -1.722 1.00 85.94 634 ILE A C 1
ATOM 4951 O O . ILE A 1 634 ? 10.233 -0.363 -1.981 1.00 85.94 634 ILE A O 1
ATOM 4955 N N . GLY A 1 635 ? 8.669 1.250 -1.834 1.00 81.62 635 GLY A N 1
ATOM 4956 C CA . GLY A 1 635 ? 7.566 0.417 -2.306 1.00 81.62 635 GLY A CA 1
ATOM 4957 C C . GLY A 1 635 ? 7.806 -0.145 -3.710 1.00 81.62 635 GLY A C 1
ATOM 4958 O O . GLY A 1 635 ? 7.627 -1.345 -3.939 1.00 81.62 635 GLY A O 1
ATOM 4959 N N . LEU A 1 636 ? 8.283 0.694 -4.632 1.00 83.81 636 LEU A N 1
ATOM 4960 C CA . LEU A 1 636 ? 8.608 0.303 -6.008 1.00 83.81 636 LEU A CA 1
ATOM 4961 C C . LEU A 1 636 ? 9.805 -0.656 -6.076 1.00 83.81 636 LEU A C 1
ATOM 4963 O O . LEU A 1 636 ? 9.704 -1.707 -6.710 1.00 83.81 636 LEU A O 1
ATOM 4967 N N . CYS A 1 637 ? 10.903 -0.351 -5.378 1.00 87.56 637 CYS A N 1
ATOM 4968 C CA . CYS A 1 637 ? 12.094 -1.203 -5.298 1.00 87.56 637 CYS A CA 1
ATOM 4969 C C . CYS A 1 637 ? 11.752 -2.600 -4.780 1.00 87.56 637 CYS A C 1
ATOM 4971 O O . CYS A 1 637 ? 12.262 -3.600 -5.281 1.00 87.56 637 CYS A O 1
ATOM 4973 N N . PHE A 1 638 ? 10.837 -2.681 -3.818 1.00 86.69 638 PHE A N 1
ATOM 4974 C CA . PHE A 1 638 ? 10.330 -3.950 -3.333 1.00 86.69 638 PHE A CA 1
ATOM 4975 C C . PHE A 1 638 ? 9.675 -4.779 -4.433 1.00 86.69 638 PHE A C 1
ATOM 4977 O O . PHE A 1 638 ? 10.060 -5.924 -4.657 1.00 86.69 638 PHE A O 1
ATOM 4984 N N . LYS A 1 639 ? 8.708 -4.201 -5.150 1.00 83.00 639 LYS A N 1
ATOM 4985 C CA . LYS A 1 639 ? 7.971 -4.908 -6.207 1.00 83.00 639 LYS A CA 1
ATOM 4986 C C . LYS A 1 639 ? 8.861 -5.272 -7.398 1.00 83.00 639 LYS A C 1
ATOM 4988 O O . LYS A 1 639 ? 8.607 -6.269 -8.066 1.00 83.00 639 LYS A O 1
ATOM 4993 N N . LEU A 1 640 ? 9.930 -4.512 -7.621 1.00 87.19 640 LEU A N 1
ATOM 4994 C CA . LEU A 1 640 ? 10.956 -4.798 -8.621 1.00 87.19 640 LEU A CA 1
ATOM 4995 C C . LEU A 1 640 ? 12.004 -5.830 -8.175 1.00 87.19 640 LEU A C 1
ATOM 4997 O O . LEU A 1 640 ? 12.837 -6.225 -8.988 1.00 87.19 640 LEU A O 1
ATOM 5001 N N . ALA A 1 641 ? 11.939 -6.304 -6.926 1.00 89.75 641 ALA A N 1
ATOM 5002 C CA . ALA A 1 641 ? 12.926 -7.192 -6.312 1.00 89.75 641 ALA A CA 1
ATOM 5003 C C . ALA A 1 641 ? 14.348 -6.610 -6.315 1.00 89.75 641 ALA A C 1
ATOM 5005 O O . ALA A 1 641 ? 15.326 -7.302 -6.567 1.00 89.75 641 ALA A O 1
ATOM 5006 N N . ILE A 1 642 ? 14.468 -5.325 -6.025 1.00 90.50 642 ILE A N 1
ATOM 5007 C CA . ILE A 1 642 ? 15.737 -4.606 -5.999 1.00 90.50 642 ILE A CA 1
ATOM 5008 C C . ILE A 1 642 ? 16.363 -4.688 -4.607 1.00 90.50 642 ILE A C 1
ATOM 5010 O O . ILE A 1 642 ? 15.656 -4.640 -3.601 1.00 90.50 642 ILE A O 1
ATOM 5014 N N . ALA A 1 643 ? 17.688 -4.789 -4.508 1.00 89.50 643 ALA A N 1
ATOM 5015 C CA . ALA A 1 643 ? 18.366 -4.829 -3.219 1.00 89.50 643 ALA A CA 1
ATOM 5016 C C . ALA A 1 643 ? 18.257 -3.497 -2.450 1.00 89.50 643 ALA A C 1
ATOM 5018 O O . ALA A 1 643 ? 18.412 -2.437 -3.046 1.00 89.50 643 ALA A O 1
ATOM 5019 N N . PRO A 1 644 ? 18.028 -3.520 -1.120 1.00 88.69 644 PRO A N 1
ATOM 5020 C CA . PRO A 1 644 ? 18.007 -4.679 -0.214 1.00 88.69 644 PRO A CA 1
ATOM 5021 C C . PRO A 1 644 ? 16.658 -5.426 -0.128 1.00 88.69 644 PRO A C 1
ATOM 5023 O O . PRO A 1 644 ? 16.550 -6.418 0.584 1.00 88.69 644 PRO A O 1
ATOM 5026 N N . PHE A 1 645 ? 15.638 -5.010 -0.874 1.00 89.12 645 PHE A N 1
ATOM 5027 C CA . PHE A 1 645 ? 14.266 -5.537 -0.829 1.00 89.12 645 PHE A CA 1
ATOM 5028 C C . PHE A 1 645 ? 14.009 -6.771 -1.721 1.00 89.12 645 PHE A C 1
ATOM 5030 O O . PHE A 1 645 ? 12.871 -7.192 -1.905 1.00 89.12 645 PHE A O 1
ATOM 5037 N N . HIS A 1 646 ? 15.067 -7.376 -2.257 1.00 90.81 646 HIS A N 1
ATOM 5038 C CA . HIS A 1 646 ? 15.035 -8.493 -3.202 1.00 90.81 646 HIS A CA 1
ATOM 5039 C C . HIS A 1 646 ? 14.694 -9.860 -2.579 1.00 90.81 646 HIS A C 1
ATOM 5041 O O . HIS A 1 646 ? 14.427 -10.811 -3.308 1.00 90.81 646 HIS A O 1
ATOM 5047 N N . MET A 1 647 ? 14.715 -9.971 -1.245 1.00 87.44 647 MET A N 1
ATOM 5048 C CA . MET A 1 647 ? 14.691 -11.245 -0.506 1.00 87.44 647 MET A CA 1
ATOM 5049 C C . MET A 1 647 ? 13.511 -12.163 -0.849 1.00 87.44 647 MET A C 1
ATOM 5051 O O . MET A 1 647 ? 13.630 -13.377 -0.721 1.00 87.44 647 MET A O 1
ATOM 5055 N N . TRP A 1 648 ? 12.381 -11.605 -1.289 1.00 87.50 648 TRP A N 1
ATOM 5056 C CA . TRP A 1 648 ? 11.214 -12.399 -1.667 1.00 87.50 648 TRP A CA 1
ATOM 5057 C C . TRP A 1 648 ? 11.401 -13.138 -2.998 1.00 87.50 648 TRP A C 1
ATOM 5059 O O . TRP A 1 648 ? 10.878 -14.236 -3.152 1.00 87.50 648 TRP A O 1
ATOM 5069 N N . ALA A 1 649 ? 12.136 -12.574 -3.962 1.00 89.62 649 ALA A N 1
ATOM 5070 C CA . ALA A 1 649 ? 12.150 -13.089 -5.331 1.00 89.62 649 ALA A CA 1
ATOM 5071 C C . ALA A 1 649 ? 12.766 -14.494 -5.464 1.00 89.62 649 ALA A C 1
ATOM 5073 O O . ALA A 1 649 ? 12.131 -15.328 -6.106 1.00 89.62 649 ALA A O 1
ATOM 5074 N N . PRO A 1 650 ? 13.920 -14.823 -4.844 1.00 91.12 650 PRO A N 1
ATOM 5075 C CA . PRO A 1 650 ? 14.493 -16.167 -4.940 1.00 91.12 650 PRO A CA 1
ATOM 5076 C C . PRO A 1 650 ? 13.582 -17.257 -4.370 1.00 91.12 650 PRO A C 1
ATOM 5078 O O . PRO A 1 650 ? 13.433 -18.313 -4.981 1.00 91.12 650 PRO A O 1
ATOM 5081 N N . ASP A 1 651 ? 12.954 -16.990 -3.223 1.00 88.31 651 ASP A N 1
ATOM 5082 C CA . ASP A 1 651 ? 12.075 -17.951 -2.554 1.00 88.31 651 ASP A CA 1
ATOM 5083 C C . ASP A 1 651 ? 10.759 -18.126 -3.324 1.00 88.31 651 ASP A C 1
ATOM 5085 O O . ASP A 1 651 ? 10.291 -19.248 -3.511 1.00 88.31 651 ASP A O 1
ATOM 5089 N N . VAL A 1 652 ? 10.193 -17.029 -3.838 1.00 86.00 652 VAL A N 1
ATOM 5090 C CA . VAL A 1 652 ? 8.948 -17.064 -4.617 1.00 86.00 652 VAL A CA 1
ATOM 5091 C C . VAL A 1 652 ? 9.153 -17.719 -5.976 1.00 86.00 652 VAL A C 1
ATOM 5093 O O . VAL A 1 652 ? 8.309 -18.501 -6.398 1.00 86.00 652 VAL A O 1
ATOM 5096 N N . TYR A 1 653 ? 10.277 -17.468 -6.649 1.00 89.38 653 TYR A N 1
ATOM 5097 C CA . TYR A 1 653 ? 10.548 -18.061 -7.962 1.00 89.38 653 TYR A CA 1
ATOM 5098 C C . TYR A 1 653 ? 10.749 -19.569 -7.872 1.00 89.38 653 TYR A C 1
ATOM 5100 O O . TYR A 1 653 ? 10.339 -20.285 -8.783 1.00 89.38 653 TYR A O 1
ATOM 5108 N N . GLN A 1 654 ? 11.375 -20.040 -6.791 1.00 88.00 654 GLN A N 1
ATOM 5109 C CA . GLN A 1 654 ? 11.565 -21.464 -6.540 1.00 88.00 654 GLN A CA 1
ATOM 5110 C C . GLN A 1 654 ? 10.249 -22.156 -6.158 1.00 88.00 654 GLN A C 1
ATOM 5112 O O . GLN A 1 654 ? 9.981 -23.245 -6.655 1.00 88.00 654 GLN A O 1
ATOM 5117 N N . GLY A 1 655 ? 9.447 -21.543 -5.278 1.00 79.69 655 GLY A N 1
ATOM 5118 C CA . GLY A 1 655 ? 8.211 -22.147 -4.767 1.00 79.69 655 GLY A CA 1
ATOM 5119 C C . GLY A 1 655 ? 7.015 -22.073 -5.722 1.00 79.69 655 GLY A C 1
ATOM 5120 O O . GLY A 1 655 ? 6.093 -22.878 -5.596 1.00 79.69 655 GLY A O 1
ATOM 5121 N N . ALA A 1 656 ? 7.019 -21.133 -6.670 1.00 82.19 656 ALA A N 1
ATOM 5122 C CA . ALA A 1 656 ? 5.931 -20.960 -7.625 1.00 82.19 656 ALA A CA 1
ATOM 5123 C C . ALA A 1 656 ? 6.072 -21.876 -8.864 1.00 82.19 656 ALA A C 1
ATOM 5125 O O . ALA A 1 656 ? 7.193 -22.174 -9.310 1.00 82.19 656 ALA A O 1
ATOM 5126 N N . PRO A 1 657 ? 4.942 -22.280 -9.480 1.00 80.88 657 PRO A N 1
ATOM 5127 C CA . PRO A 1 657 ? 4.947 -22.977 -10.759 1.00 80.88 657 PRO A CA 1
ATOM 5128 C C . PRO A 1 657 ? 5.685 -22.176 -11.827 1.00 80.88 657 PRO A C 1
ATOM 5130 O O . PRO A 1 657 ? 5.568 -20.949 -11.875 1.00 80.88 657 PRO A O 1
ATOM 5133 N N . THR A 1 658 ? 6.397 -22.852 -12.731 1.00 82.75 658 THR A N 1
ATOM 5134 C CA . THR A 1 658 ? 7.259 -22.175 -13.721 1.00 82.75 658 THR A CA 1
ATOM 5135 C C . THR A 1 658 ? 6.538 -21.093 -14.533 1.00 82.75 658 THR A C 1
ATOM 5137 O O . THR A 1 658 ? 7.090 -20.015 -14.745 1.00 82.75 658 THR A O 1
ATOM 5140 N N . ILE A 1 659 ? 5.288 -21.336 -14.941 1.00 78.00 659 ILE A N 1
ATOM 5141 C CA . ILE A 1 659 ? 4.470 -20.372 -15.701 1.00 78.00 659 ILE A CA 1
ATOM 5142 C C . ILE A 1 659 ? 4.201 -19.101 -14.878 1.00 78.00 659 ILE A C 1
ATOM 5144 O O . ILE A 1 659 ? 4.259 -17.984 -15.392 1.00 78.00 659 ILE A O 1
ATOM 5148 N N . VAL A 1 660 ? 3.944 -19.265 -13.582 1.00 77.62 660 VAL A N 1
ATOM 5149 C CA . VAL A 1 660 ? 3.686 -18.164 -12.647 1.00 77.62 660 VAL A CA 1
ATOM 5150 C C . VAL A 1 660 ? 4.980 -17.387 -12.397 1.00 77.62 660 VAL A C 1
ATOM 5152 O O . VAL A 1 660 ? 4.985 -16.156 -12.411 1.00 77.62 660 VAL A O 1
ATOM 5155 N N . THR A 1 661 ? 6.106 -18.088 -12.266 1.00 81.94 661 THR A N 1
ATOM 5156 C CA . THR A 1 661 ? 7.436 -17.477 -12.152 1.00 81.94 661 THR A CA 1
ATOM 5157 C C . THR A 1 661 ? 7.821 -16.684 -13.408 1.00 81.94 661 THR A C 1
ATOM 5159 O O . THR A 1 661 ? 8.387 -15.593 -13.298 1.00 81.94 661 THR A O 1
ATOM 5162 N N . ALA A 1 662 ? 7.456 -17.170 -14.598 1.00 80.38 662 ALA A N 1
ATOM 5163 C CA . ALA A 1 662 ? 7.623 -16.452 -15.863 1.00 80.38 662 ALA A CA 1
ATOM 5164 C C . ALA A 1 662 ? 6.878 -15.112 -15.860 1.00 80.38 662 ALA A C 1
ATOM 5166 O O . ALA A 1 662 ? 7.412 -14.083 -16.276 1.00 80.38 662 ALA A O 1
ATOM 5167 N N . PHE A 1 663 ? 5.649 -15.112 -15.340 1.00 78.81 663 PHE A N 1
ATOM 5168 C CA . PHE A 1 663 ? 4.865 -13.896 -15.177 1.00 78.81 663 PHE A CA 1
ATOM 5169 C C . PHE A 1 663 ? 5.514 -12.943 -14.160 1.00 78.81 663 PHE A C 1
ATOM 5171 O O . PHE A 1 663 ? 5.721 -11.772 -14.478 1.00 78.81 663 PHE A O 1
ATOM 5178 N N . PHE A 1 664 ? 5.920 -13.433 -12.979 1.00 78.81 664 PHE A N 1
ATOM 5179 C CA . PHE A 1 664 ? 6.588 -12.617 -11.951 1.00 78.81 664 PHE A CA 1
ATOM 5180 C C . PHE A 1 664 ? 7.913 -11.997 -12.409 1.00 78.81 664 PHE A C 1
ATOM 5182 O O . PHE A 1 664 ? 8.312 -10.948 -11.896 1.00 78.81 664 PHE A O 1
ATOM 5189 N N . SER A 1 665 ? 8.619 -12.635 -13.340 1.00 83.50 665 SER A N 1
ATOM 5190 C CA . SER A 1 665 ? 9.879 -12.122 -13.877 1.00 83.50 665 SER A CA 1
ATOM 5191 C C . SER A 1 665 ? 9.712 -11.078 -14.965 1.00 83.50 665 SER A C 1
ATOM 5193 O O . SER A 1 665 ? 10.651 -10.324 -15.203 1.00 83.50 665 SER A O 1
ATOM 5195 N N . THR A 1 666 ? 8.537 -10.948 -15.573 1.00 83.81 666 THR A N 1
ATOM 5196 C CA . THR A 1 666 ? 8.365 -10.120 -16.773 1.00 83.81 666 THR A CA 1
ATOM 5197 C C . THR A 1 666 ? 7.339 -9.012 -16.561 1.00 83.81 666 THR A C 1
ATOM 5199 O O . THR A 1 666 ? 7.719 -7.849 -16.421 1.00 83.81 666 THR A O 1
ATOM 5202 N N . ALA A 1 667 ? 6.050 -9.344 -16.489 1.00 76.56 667 ALA A N 1
ATOM 5203 C CA . ALA A 1 667 ? 4.962 -8.370 -16.579 1.00 76.56 667 ALA A CA 1
ATOM 5204 C C . ALA A 1 667 ? 4.972 -7.292 -15.470 1.00 76.56 667 ALA A C 1
ATOM 5206 O O . ALA A 1 667 ? 4.923 -6.106 -15.813 1.00 76.56 667 ALA A O 1
ATOM 5207 N N . PRO A 1 668 ? 5.113 -7.623 -14.165 1.00 73.69 668 PRO A N 1
ATOM 5208 C CA . PRO A 1 668 ? 5.189 -6.603 -13.117 1.00 73.69 668 PRO A CA 1
ATOM 5209 C C . PRO A 1 668 ? 6.420 -5.705 -13.261 1.00 73.69 668 PRO A C 1
ATOM 5211 O O . PRO A 1 668 ? 6.340 -4.501 -13.025 1.00 73.69 668 PRO A O 1
ATOM 5214 N N . LYS A 1 669 ? 7.557 -6.277 -13.681 1.00 82.75 669 LYS A N 1
ATOM 5215 C CA . LYS A 1 669 ? 8.819 -5.547 -13.854 1.00 82.75 669 LYS A CA 1
ATOM 5216 C C . LYS A 1 669 ? 8.743 -4.562 -15.010 1.00 82.75 669 LYS A C 1
ATOM 5218 O O . LYS A 1 669 ? 9.124 -3.410 -14.834 1.00 82.75 669 LYS A O 1
ATOM 5223 N N . ALA A 1 670 ? 8.167 -4.979 -16.135 1.00 78.56 670 ALA A N 1
ATOM 5224 C CA . ALA A 1 670 ? 7.913 -4.111 -17.277 1.00 78.56 670 ALA A CA 1
ATOM 5225 C C . ALA A 1 670 ? 7.068 -2.893 -16.883 1.00 78.56 670 ALA A C 1
ATOM 5227 O O . ALA A 1 670 ? 7.509 -1.757 -17.040 1.00 78.56 670 ALA A O 1
ATOM 5228 N N . ALA A 1 671 ? 5.898 -3.131 -16.282 1.00 72.88 671 ALA A N 1
ATOM 5229 C CA . ALA A 1 671 ? 4.979 -2.065 -15.891 1.00 72.88 671 ALA A CA 1
ATOM 5230 C C . ALA A 1 671 ? 5.615 -1.067 -14.908 1.00 72.88 671 ALA A C 1
ATOM 5232 O O . ALA A 1 671 ? 5.460 0.145 -15.058 1.00 72.88 671 ALA A O 1
ATOM 5233 N N . LEU A 1 672 ? 6.353 -1.567 -13.913 1.00 76.38 672 LEU A N 1
ATOM 5234 C CA . LEU A 1 672 ? 6.964 -0.738 -12.874 1.00 76.38 672 LEU A CA 1
ATOM 5235 C C . LEU A 1 672 ? 8.187 0.042 -13.367 1.00 76.38 672 LEU A C 1
ATOM 5237 O O . LEU A 1 672 ? 8.356 1.193 -12.973 1.00 76.38 672 LEU A O 1
ATOM 5241 N N . VAL A 1 673 ? 9.018 -0.540 -14.237 1.00 81.25 673 VAL A N 1
ATOM 5242 C CA . VAL A 1 673 ? 10.136 0.185 -14.862 1.00 81.25 673 VAL A CA 1
ATOM 5243 C C . VAL A 1 673 ? 9.606 1.281 -15.789 1.00 81.25 673 VAL A C 1
ATOM 5245 O O . VAL A 1 673 ? 10.080 2.411 -15.712 1.00 81.25 673 VAL A O 1
ATOM 5248 N N . THR A 1 674 ? 8.579 1.006 -16.600 1.00 77.94 674 THR A N 1
ATOM 5249 C CA . THR A 1 674 ? 7.934 2.037 -17.434 1.00 77.94 674 THR A CA 1
ATOM 5250 C C . THR A 1 674 ? 7.323 3.155 -16.586 1.00 77.94 674 THR A C 1
ATOM 5252 O O . THR A 1 674 ? 7.474 4.332 -16.913 1.00 77.94 674 THR A O 1
ATOM 5255 N N . PHE A 1 675 ? 6.675 2.809 -15.471 1.00 77.50 675 PHE A N 1
ATOM 5256 C CA . PHE A 1 675 ? 6.173 3.793 -14.512 1.00 77.50 675 PHE A CA 1
ATOM 5257 C C . PHE A 1 675 ? 7.301 4.659 -13.927 1.00 77.50 675 PHE A C 1
ATOM 5259 O O . PHE A 1 675 ? 7.165 5.880 -13.876 1.00 77.50 675 PHE A O 1
ATOM 5266 N N . LEU A 1 676 ? 8.429 4.055 -13.539 1.00 78.25 676 LEU A N 1
ATOM 5267 C CA . LEU A 1 676 ? 9.598 4.784 -13.036 1.00 78.25 676 LEU A CA 1
ATOM 5268 C C . LEU A 1 676 ? 10.195 5.726 -14.082 1.00 78.25 676 LEU A C 1
ATOM 5270 O O . LEU A 1 676 ? 10.493 6.866 -13.749 1.00 78.25 676 LEU A O 1
ATOM 5274 N N . ILE A 1 677 ? 10.325 5.290 -15.337 1.00 77.69 677 ILE A N 1
ATOM 5275 C CA . ILE A 1 677 ? 10.800 6.150 -16.433 1.00 77.69 677 ILE A CA 1
ATOM 5276 C C . ILE A 1 677 ? 9.914 7.394 -16.559 1.00 77.69 677 ILE A C 1
ATOM 5278 O O . ILE A 1 677 ? 10.427 8.509 -16.654 1.00 77.69 677 ILE A O 1
ATOM 5282 N N . ARG A 1 678 ? 8.588 7.217 -16.494 1.00 74.19 678 ARG A N 1
ATOM 5283 C CA . ARG A 1 678 ? 7.636 8.333 -16.540 1.00 74.19 678 ARG A CA 1
ATOM 5284 C C . ARG A 1 678 ? 7.803 9.286 -15.354 1.00 74.19 678 ARG A C 1
ATOM 5286 O O . ARG A 1 678 ? 7.868 10.491 -15.562 1.00 74.19 678 ARG A O 1
ATOM 5293 N N . LEU A 1 679 ? 7.941 8.744 -14.143 1.00 72.44 679 LEU A N 1
ATOM 5294 C CA . LEU A 1 679 ? 8.169 9.527 -12.923 1.00 72.44 679 LEU A CA 1
ATOM 5295 C C . LEU A 1 679 ? 9.488 10.328 -12.982 1.00 72.44 679 LEU A C 1
ATOM 5297 O O . LEU A 1 679 ? 9.588 11.425 -12.436 1.00 72.44 679 LEU A O 1
ATOM 5301 N N . MET A 1 680 ? 10.520 9.784 -13.634 1.00 70.19 680 MET A N 1
ATOM 5302 C CA . MET A 1 680 ? 11.850 10.400 -13.688 1.00 70.19 680 MET A CA 1
ATOM 5303 C C . MET A 1 680 ? 11.996 11.486 -14.754 1.00 70.19 680 MET A C 1
ATOM 5305 O O . MET A 1 680 ? 12.714 12.455 -14.508 1.00 70.19 680 MET A O 1
ATOM 5309 N N . ASN A 1 681 ? 11.332 11.349 -15.905 1.00 63.09 681 ASN A N 1
ATOM 5310 C CA . ASN A 1 681 ? 11.502 12.274 -17.030 1.00 63.09 681 ASN A CA 1
ATOM 5311 C C . ASN A 1 681 ? 10.788 13.624 -16.850 1.00 63.09 681 ASN A C 1
ATOM 5313 O O . ASN A 1 681 ? 11.263 14.618 -17.391 1.00 63.09 681 ASN A O 1
ATOM 5317 N N . GLU A 1 682 ? 9.683 13.689 -16.099 1.00 57.97 682 GLU A N 1
ATOM 5318 C CA . GLU A 1 682 ? 8.863 14.914 -16.030 1.00 57.97 682 GLU A CA 1
ATOM 5319 C C . GLU A 1 682 ? 8.917 15.641 -14.671 1.00 57.97 682 GLU A C 1
ATOM 5321 O O . GLU A 1 682 ? 8.705 16.851 -14.621 1.00 57.97 682 GLU A O 1
ATOM 5326 N N . GLU A 1 683 ? 9.239 14.955 -13.566 1.00 59.75 683 GLU A N 1
ATOM 5327 C CA . GLU A 1 683 ? 8.911 15.477 -12.222 1.00 59.75 683 GLU A CA 1
ATOM 5328 C C . GLU A 1 683 ? 10.072 15.557 -11.229 1.00 59.75 683 GLU A C 1
ATOM 5330 O O . GLU A 1 683 ? 10.078 16.413 -10.342 1.00 59.75 683 GLU A O 1
ATOM 5335 N N . LEU A 1 684 ? 11.067 14.675 -11.351 1.00 62.09 684 LEU A N 1
ATOM 5336 C CA . LEU A 1 684 ? 12.122 14.506 -10.343 1.00 62.09 684 LEU A CA 1
ATOM 5337 C C . LEU A 1 684 ? 13.403 15.302 -10.617 1.00 62.09 684 LEU A C 1
ATOM 5339 O O . LEU A 1 684 ? 14.350 15.205 -9.834 1.00 62.09 684 LEU A O 1
ATOM 5343 N N . VAL A 1 685 ? 13.444 16.117 -11.675 1.00 64.44 685 VAL A N 1
ATOM 5344 C CA . VAL A 1 685 ? 14.649 16.864 -12.093 1.00 64.44 685 VAL A CA 1
ATOM 5345 C C . VAL A 1 685 ? 15.229 17.707 -10.948 1.00 64.44 685 VAL A C 1
ATOM 5347 O O . VAL A 1 685 ? 16.438 17.694 -10.723 1.00 64.44 685 VAL A O 1
ATOM 5350 N N . ASN A 1 686 ? 14.376 18.346 -10.144 1.00 66.25 686 ASN A N 1
ATOM 5351 C CA . ASN A 1 686 ? 14.808 19.189 -9.021 1.00 66.25 686 ASN A CA 1
ATOM 5352 C C . ASN A 1 686 ? 15.170 18.420 -7.749 1.00 66.25 686 ASN A C 1
ATOM 5354 O O . ASN A 1 686 ? 15.834 18.960 -6.868 1.00 66.25 686 ASN A O 1
ATOM 5358 N N . VAL A 1 687 ? 14.756 17.157 -7.648 1.00 68.25 687 VAL A N 1
ATOM 5359 C CA . VAL A 1 687 ? 15.072 16.273 -6.516 1.00 68.25 687 VAL A CA 1
ATOM 5360 C C . VAL A 1 687 ? 16.215 15.311 -6.878 1.00 68.25 687 VAL A C 1
ATOM 5362 O O . VAL A 1 687 ? 16.603 14.466 -6.068 1.00 68.25 687 VAL A O 1
ATOM 5365 N N . LYS A 1 688 ? 16.801 15.457 -8.079 1.00 74.81 688 LYS A N 1
ATOM 5366 C CA . LYS A 1 688 ? 17.886 14.620 -8.609 1.00 74.81 688 LYS A CA 1
ATOM 5367 C C . LYS A 1 688 ? 19.026 14.448 -7.611 1.00 74.81 688 LYS A C 1
ATOM 5369 O O . LYS A 1 688 ? 19.451 13.322 -7.382 1.00 74.81 688 LYS A O 1
ATOM 5374 N N . SER A 1 689 ? 19.478 15.529 -6.974 1.00 75.94 689 SER A N 1
ATOM 5375 C CA . SER A 1 689 ? 20.585 15.497 -6.006 1.00 75.94 689 SER A CA 1
ATOM 5376 C C . SER A 1 689 ? 20.329 14.568 -4.812 1.00 75.94 689 SER A C 1
ATOM 5378 O O . SER A 1 689 ? 21.273 13.984 -4.285 1.00 75.94 689 SER A O 1
ATOM 5380 N N . TYR A 1 690 ? 19.068 14.386 -4.410 1.00 76.88 690 TYR A N 1
ATOM 5381 C CA . TYR A 1 690 ? 18.684 13.504 -3.306 1.00 76.88 690 TYR A CA 1
ATOM 5382 C C . TYR A 1 690 ? 18.400 12.069 -3.769 1.00 76.88 690 TYR A C 1
ATOM 5384 O O . TYR A 1 690 ? 18.699 11.118 -3.049 1.00 76.88 690 TYR A O 1
ATOM 5392 N N . VAL A 1 691 ? 17.823 11.895 -4.962 1.00 78.00 691 VAL A N 1
ATOM 5393 C CA . VAL A 1 691 ? 17.363 10.586 -5.462 1.00 78.00 691 VAL A CA 1
ATOM 5394 C C . VAL A 1 691 ? 18.473 9.817 -6.187 1.00 78.00 691 VAL A C 1
ATOM 5396 O O . VAL A 1 691 ? 18.563 8.595 -6.063 1.00 78.00 691 VAL A O 1
ATOM 5399 N N . GLN A 1 692 ? 19.360 10.512 -6.899 1.00 84.38 692 GLN A N 1
ATOM 5400 C CA . GLN A 1 692 ? 20.432 9.902 -7.687 1.00 84.38 692 GLN A CA 1
ATOM 5401 C C . GLN A 1 692 ? 21.381 9.006 -6.868 1.00 84.38 692 GLN A C 1
ATOM 5403 O O . GLN A 1 692 ? 21.611 7.869 -7.293 1.00 84.38 692 GLN A O 1
ATOM 5408 N N . PRO A 1 693 ? 21.886 9.418 -5.684 1.00 85.12 693 PRO A N 1
ATOM 5409 C CA . PRO A 1 693 ? 22.747 8.555 -4.873 1.00 85.12 693 PRO A CA 1
ATOM 5410 C C . PRO A 1 693 ? 22.041 7.272 -4.422 1.00 85.12 693 PRO A C 1
ATOM 5412 O O . PRO A 1 693 ? 22.664 6.213 -4.353 1.00 85.12 693 PRO A O 1
ATOM 5415 N N . ILE A 1 694 ? 20.733 7.351 -4.151 1.00 84.75 694 ILE A N 1
ATOM 5416 C CA . ILE A 1 694 ? 19.924 6.196 -3.750 1.00 84.75 694 ILE A CA 1
ATOM 5417 C C . ILE A 1 694 ? 19.856 5.194 -4.902 1.00 84.75 694 ILE A C 1
ATOM 5419 O O . ILE A 1 694 ? 20.124 4.016 -4.688 1.00 84.75 694 ILE A O 1
ATOM 5423 N N . PHE A 1 695 ? 19.561 5.654 -6.120 1.00 85.81 695 PHE A N 1
ATOM 5424 C CA . PHE A 1 695 ? 19.490 4.793 -7.305 1.00 85.81 695 PHE A CA 1
ATOM 5425 C C . PHE A 1 695 ? 20.829 4.114 -7.605 1.00 85.81 695 PHE A C 1
ATOM 5427 O O . PHE A 1 695 ? 20.849 2.911 -7.859 1.00 85.81 695 PHE A O 1
ATOM 5434 N N . LEU A 1 696 ? 21.941 4.852 -7.517 1.00 87.88 696 LEU A N 1
ATOM 5435 C CA . LEU A 1 696 ? 23.287 4.303 -7.711 1.00 87.88 696 LEU A CA 1
ATOM 5436 C C . LEU A 1 696 ? 23.625 3.236 -6.668 1.00 87.88 696 LEU A C 1
ATOM 5438 O O . LEU A 1 696 ? 24.048 2.136 -7.023 1.00 87.88 696 LEU A O 1
ATOM 5442 N N . TYR A 1 697 ? 23.401 3.534 -5.386 1.00 88.31 697 TYR A N 1
ATOM 5443 C CA . TYR A 1 697 ? 23.679 2.596 -4.300 1.00 88.31 697 TYR A CA 1
ATOM 5444 C C . TYR A 1 697 ? 22.862 1.310 -4.449 1.00 88.31 697 TYR A C 1
ATOM 5446 O O . TYR A 1 697 ? 23.387 0.202 -4.358 1.00 88.31 697 TYR A O 1
ATOM 5454 N N . VAL A 1 698 ? 21.571 1.467 -4.721 1.00 90.38 698 VAL A N 1
ATOM 5455 C CA . VAL A 1 698 ? 20.617 0.376 -4.883 1.00 90.38 698 VAL A CA 1
ATOM 5456 C C . VAL A 1 698 ? 20.921 -0.468 -6.128 1.00 90.38 698 VAL A C 1
ATOM 5458 O O . VAL A 1 698 ? 20.844 -1.699 -6.073 1.00 90.38 698 VAL A O 1
ATOM 5461 N N . SER A 1 699 ? 21.325 0.169 -7.228 1.00 91.25 699 SER A N 1
ATOM 5462 C CA . SER A 1 699 ? 21.788 -0.498 -8.447 1.00 91.25 699 SER A CA 1
ATOM 5463 C C . SER A 1 699 ? 23.044 -1.333 -8.185 1.00 91.25 699 SER A C 1
ATOM 5465 O O . SER A 1 699 ? 23.024 -2.548 -8.398 1.00 91.25 699 SER A O 1
ATOM 5467 N N . ALA A 1 700 ? 24.097 -0.718 -7.637 1.00 89.88 700 ALA A N 1
ATOM 5468 C CA . ALA A 1 700 ? 25.360 -1.389 -7.342 1.00 89.88 700 ALA A CA 1
ATOM 5469 C C . ALA A 1 700 ? 25.161 -2.561 -6.372 1.00 89.88 700 ALA A C 1
ATOM 5471 O O . ALA A 1 700 ? 25.665 -3.662 -6.600 1.00 89.88 700 ALA A O 1
ATOM 5472 N N . LEU A 1 701 ? 24.362 -2.355 -5.321 1.00 92.62 701 LEU A N 1
ATOM 5473 C CA . LEU A 1 701 ? 24.021 -3.402 -4.365 1.00 92.62 701 LEU A CA 1
ATOM 5474 C C . LEU A 1 701 ? 23.264 -4.557 -5.035 1.00 92.62 701 LEU A C 1
ATOM 5476 O O . LEU A 1 701 ? 23.547 -5.716 -4.740 1.00 92.62 701 LEU A O 1
ATOM 5480 N N . SER A 1 702 ? 22.333 -4.265 -5.947 1.00 94.56 702 SER A N 1
ATOM 5481 C CA . SER A 1 702 ? 21.566 -5.291 -6.670 1.00 94.56 702 SER A CA 1
ATOM 5482 C C . SER A 1 702 ? 22.455 -6.117 -7.593 1.00 94.56 702 SER A C 1
ATOM 5484 O O . SER A 1 702 ? 22.369 -7.344 -7.572 1.00 94.56 702 SER A O 1
ATOM 5486 N N . VAL A 1 703 ? 23.361 -5.472 -8.333 1.00 92.38 703 VAL A N 1
ATOM 5487 C CA . VAL A 1 703 ? 24.331 -6.158 -9.200 1.00 92.38 703 VAL A CA 1
ATOM 5488 C C . VAL A 1 703 ? 25.263 -7.043 -8.367 1.00 92.38 703 VAL A C 1
ATOM 5490 O O . VAL A 1 703 ? 25.397 -8.231 -8.659 1.00 92.38 703 VAL A O 1
ATOM 5493 N N . LEU A 1 704 ? 25.828 -6.533 -7.270 1.00 91.31 704 LEU A N 1
ATOM 5494 C CA . LEU A 1 704 ? 26.712 -7.318 -6.401 1.00 91.31 704 LEU A CA 1
ATOM 5495 C C . LEU A 1 704 ? 25.991 -8.513 -5.765 1.00 91.31 704 LEU A C 1
ATOM 5497 O O . LEU A 1 704 ? 26.480 -9.643 -5.829 1.00 91.31 704 LEU A O 1
ATOM 5501 N N . ILE A 1 705 ? 24.815 -8.288 -5.176 1.00 90.94 705 ILE A N 1
ATOM 5502 C CA . ILE A 1 705 ? 24.035 -9.356 -4.542 1.00 90.94 705 ILE A CA 1
ATOM 5503 C C . ILE A 1 705 ? 23.577 -10.387 -5.571 1.00 90.94 705 ILE A C 1
ATOM 5505 O O . ILE A 1 705 ? 23.579 -11.577 -5.263 1.00 90.94 705 ILE A O 1
ATOM 5509 N N . SER A 1 706 ? 23.223 -9.965 -6.787 1.00 92.62 706 SER A N 1
ATOM 5510 C CA . SER A 1 706 ? 22.877 -10.896 -7.860 1.00 92.62 706 SER A CA 1
ATOM 5511 C C . SER A 1 706 ? 24.045 -11.804 -8.231 1.00 92.62 706 SER A C 1
ATOM 5513 O O . SER A 1 706 ? 23.869 -13.019 -8.271 1.00 92.62 706 SER A O 1
ATOM 5515 N N . ALA A 1 707 ? 25.243 -11.240 -8.409 1.00 87.75 707 ALA A N 1
ATOM 5516 C CA . ALA A 1 707 ? 26.430 -11.987 -8.799 1.00 87.75 707 ALA A CA 1
ATOM 5517 C C . ALA A 1 707 ? 26.826 -13.010 -7.724 1.00 87.75 707 ALA A C 1
ATOM 5519 O O . ALA A 1 707 ? 26.910 -14.205 -8.004 1.00 87.75 707 ALA A O 1
ATOM 5520 N N . PHE A 1 708 ? 26.996 -12.575 -6.471 1.00 90.88 708 PHE A N 1
ATOM 5521 C CA . PHE A 1 708 ? 27.366 -13.480 -5.376 1.00 90.88 708 PHE A CA 1
ATOM 5522 C C . PHE A 1 708 ? 26.245 -14.454 -5.007 1.00 90.88 708 PHE A C 1
ATOM 5524 O O . PHE A 1 708 ? 26.507 -15.614 -4.682 1.00 90.88 708 PHE A O 1
ATOM 5531 N N . GLY A 1 709 ? 24.996 -13.993 -5.061 1.00 87.50 709 GLY A N 1
ATOM 5532 C CA . GLY A 1 709 ? 23.819 -14.805 -4.792 1.00 87.50 709 GLY A CA 1
ATOM 5533 C C . GLY A 1 709 ? 23.678 -15.941 -5.796 1.00 87.50 709 GLY A C 1
ATOM 5534 O O . GLY A 1 709 ? 23.482 -17.080 -5.374 1.00 87.50 709 GLY A O 1
ATOM 5535 N N . ALA A 1 710 ? 23.852 -15.663 -7.092 1.00 87.50 710 ALA A N 1
ATOM 5536 C CA . ALA A 1 710 ? 23.746 -16.650 -8.165 1.00 87.50 710 ALA A CA 1
ATOM 5537 C C . ALA A 1 710 ? 24.789 -17.775 -8.051 1.00 87.50 710 ALA A C 1
ATOM 5539 O O . ALA A 1 710 ? 24.432 -18.936 -8.236 1.00 87.50 710 ALA A O 1
ATOM 5540 N N . LEU A 1 711 ? 26.038 -17.466 -7.667 1.00 86.06 711 LEU A N 1
ATOM 5541 C CA . LEU A 1 711 ? 27.134 -18.450 -7.559 1.00 86.06 711 LEU A CA 1
ATOM 5542 C C . LEU A 1 711 ? 26.837 -19.617 -6.607 1.00 86.06 711 LEU A C 1
ATOM 5544 O O . LEU A 1 711 ? 27.390 -20.703 -6.763 1.00 86.06 711 LEU A O 1
ATOM 5548 N N . ARG A 1 712 ? 25.990 -19.394 -5.598 1.00 86.06 712 ARG A N 1
ATOM 5549 C CA . ARG A 1 712 ? 25.654 -20.402 -4.584 1.00 86.06 712 ARG A CA 1
ATOM 5550 C C . ARG A 1 712 ? 24.405 -21.219 -4.936 1.00 86.06 712 ARG A C 1
ATOM 5552 O O . ARG A 1 712 ? 24.087 -22.168 -4.219 1.00 86.06 712 ARG A O 1
ATOM 5559 N N . GLN A 1 713 ? 23.671 -20.854 -5.986 1.00 91.19 713 GLN A N 1
ATOM 5560 C CA . GLN A 1 713 ? 22.396 -21.501 -6.292 1.00 91.19 713 GLN A CA 1
ATOM 5561 C C . GLN A 1 713 ? 22.595 -22.823 -7.026 1.00 91.19 713 GLN A C 1
ATOM 5563 O O . GLN A 1 713 ? 23.313 -22.897 -8.015 1.00 91.19 713 GLN A O 1
ATOM 5568 N N . GLN A 1 714 ? 21.905 -23.855 -6.545 1.00 86.44 714 GLN A N 1
ATOM 5569 C CA . GLN A 1 714 ? 21.849 -25.177 -7.178 1.00 86.44 714 GLN A CA 1
ATOM 5570 C C . GLN A 1 714 ? 20.561 -25.380 -7.989 1.00 86.44 714 GLN A C 1
ATOM 5572 O O . GLN A 1 714 ? 20.501 -26.262 -8.837 1.00 86.44 714 GLN A O 1
ATOM 5577 N N . ASN A 1 715 ? 19.550 -24.538 -7.754 1.00 88.25 715 ASN A N 1
ATOM 5578 C CA . ASN A 1 715 ? 18.264 -24.578 -8.437 1.00 88.25 715 ASN A CA 1
ATOM 5579 C C . ASN A 1 715 ? 18.192 -23.499 -9.526 1.00 88.25 715 ASN A C 1
ATOM 5581 O O . ASN A 1 715 ? 18.497 -22.328 -9.271 1.00 88.25 715 ASN A O 1
ATOM 5585 N N . LEU A 1 716 ? 17.752 -23.878 -10.726 1.00 86.50 716 LEU A N 1
ATOM 5586 C CA . LEU A 1 716 ? 17.756 -23.009 -11.900 1.00 86.50 716 LEU A CA 1
ATOM 5587 C C . LEU A 1 716 ? 16.777 -21.830 -11.772 1.00 86.50 716 LEU A C 1
ATOM 5589 O O . LEU A 1 716 ? 17.141 -20.707 -12.116 1.00 86.50 716 LEU A O 1
ATOM 5593 N N . LYS A 1 717 ? 15.576 -22.024 -11.205 1.00 88.50 717 LYS A N 1
ATOM 5594 C CA . LYS A 1 717 ? 14.612 -20.922 -10.990 1.00 88.50 717 LYS A CA 1
ATOM 5595 C C . LYS A 1 717 ? 15.154 -19.885 -10.012 1.00 88.50 717 LYS A C 1
ATOM 5597 O O . LYS A 1 717 ? 15.010 -18.681 -10.223 1.00 88.50 717 LYS A O 1
ATOM 5602 N N . ARG A 1 718 ? 15.812 -20.356 -8.951 1.00 89.88 718 ARG A N 1
ATOM 5603 C CA . ARG A 1 718 ? 16.445 -19.502 -7.941 1.00 89.88 718 ARG A CA 1
ATOM 5604 C C . ARG A 1 718 ? 17.646 -18.749 -8.517 1.00 89.88 718 ARG A C 1
ATOM 5606 O O . ARG A 1 718 ? 17.824 -17.573 -8.213 1.00 89.88 718 ARG A O 1
ATOM 5613 N N . LEU A 1 719 ? 18.427 -19.387 -9.390 1.00 90.06 719 LEU A N 1
ATOM 5614 C CA . LEU A 1 719 ? 19.503 -18.739 -10.144 1.00 90.06 719 LEU A CA 1
ATOM 5615 C C . LEU A 1 719 ? 18.957 -17.634 -11.064 1.00 90.06 719 LEU A C 1
ATOM 5617 O O . LEU A 1 719 ? 19.462 -16.511 -11.029 1.00 90.06 719 LEU A O 1
ATOM 5621 N N . LEU A 1 720 ? 17.888 -17.913 -11.818 1.00 89.00 720 LEU A N 1
ATOM 5622 C CA . LEU A 1 720 ? 17.222 -16.919 -12.669 1.00 89.00 720 LEU A CA 1
ATOM 5623 C C . LEU A 1 720 ? 16.611 -15.767 -11.860 1.00 89.00 720 LEU A C 1
ATOM 5625 O O . LEU A 1 720 ? 16.610 -14.630 -12.327 1.00 89.00 720 LEU A O 1
ATOM 5629 N N . ALA A 1 721 ? 16.149 -16.017 -10.632 1.00 90.44 721 ALA A N 1
ATOM 5630 C CA . ALA A 1 721 ? 15.718 -14.952 -9.730 1.00 90.44 721 ALA A CA 1
ATOM 5631 C C . ALA A 1 721 ? 16.862 -13.983 -9.406 1.00 90.44 721 ALA A C 1
ATOM 5633 O O . ALA A 1 721 ? 16.672 -12.772 -9.490 1.00 90.44 721 ALA A O 1
ATOM 5634 N N . TYR A 1 722 ? 18.060 -14.493 -9.094 1.00 92.06 722 TYR A N 1
ATOM 5635 C CA . TYR A 1 722 ? 19.236 -13.645 -8.873 1.00 92.06 722 TYR A CA 1
ATOM 5636 C C . TYR A 1 722 ? 19.674 -12.919 -10.143 1.00 92.06 722 TYR A C 1
ATOM 5638 O O . TYR A 1 722 ? 19.878 -11.712 -10.079 1.00 92.06 722 TYR A O 1
ATOM 5646 N N . SER A 1 723 ? 19.726 -13.588 -11.298 1.00 89.38 723 SER A N 1
ATOM 5647 C CA . SER A 1 723 ? 19.987 -12.921 -12.587 1.00 89.38 723 SER A CA 1
ATOM 5648 C C . SER A 1 723 ? 19.007 -11.765 -12.823 1.00 89.38 723 SER A C 1
ATOM 5650 O O . SER A 1 723 ? 19.418 -10.648 -13.133 1.00 89.38 723 SER A O 1
ATOM 5652 N N . SER A 1 724 ? 17.721 -11.987 -12.561 1.00 90.50 724 SER A N 1
ATOM 5653 C CA . SER A 1 724 ? 16.689 -10.967 -12.688 1.00 90.50 724 SER A CA 1
ATOM 5654 C C . SER A 1 724 ? 16.897 -9.765 -11.751 1.00 90.50 724 SER A C 1
ATOM 5656 O O . SER A 1 724 ? 16.691 -8.626 -12.166 1.00 90.50 724 SER A O 1
ATOM 5658 N N . ILE A 1 725 ? 17.356 -9.987 -10.512 1.00 92.06 725 ILE A N 1
ATOM 5659 C CA . ILE A 1 725 ? 17.750 -8.908 -9.584 1.00 92.06 725 ILE A CA 1
ATOM 5660 C C . ILE A 1 725 ? 18.897 -8.074 -10.185 1.00 92.06 725 ILE A C 1
ATOM 5662 O O . ILE A 1 725 ? 18.876 -6.845 -10.108 1.00 92.06 725 ILE A O 1
ATOM 5666 N N . GLY A 1 726 ? 19.868 -8.730 -10.825 1.00 89.88 726 GLY A N 1
ATOM 5667 C CA . GLY A 1 726 ? 20.997 -8.078 -11.491 1.00 89.88 726 GLY A CA 1
ATOM 5668 C C . GLY A 1 726 ? 20.578 -7.229 -12.691 1.00 89.88 726 GLY A C 1
ATOM 5669 O O . GLY A 1 726 ? 20.949 -6.060 -12.767 1.00 89.88 726 GLY A O 1
ATOM 5670 N N . HIS A 1 727 ? 19.739 -7.771 -13.581 1.00 89.50 727 HIS A N 1
ATOM 5671 C CA . HIS A 1 727 ? 19.239 -7.043 -14.756 1.00 89.50 727 HIS A CA 1
ATOM 5672 C C . HIS A 1 727 ? 18.431 -5.801 -14.376 1.00 89.50 727 HIS A C 1
ATOM 5674 O O . HIS A 1 727 ? 18.621 -4.737 -14.964 1.00 89.50 727 HIS A O 1
ATOM 5680 N N . ILE A 1 728 ? 17.582 -5.895 -13.350 1.00 91.06 728 ILE A N 1
ATOM 5681 C CA . ILE A 1 728 ? 16.887 -4.714 -12.828 1.00 91.06 728 ILE A CA 1
ATOM 5682 C C . ILE A 1 728 ? 17.883 -3.719 -12.210 1.00 91.06 728 ILE A C 1
ATOM 5684 O O . ILE A 1 728 ? 17.708 -2.511 -12.367 1.00 91.06 728 ILE A O 1
ATOM 5688 N N . GLY A 1 729 ? 18.955 -4.199 -11.572 1.00 89.88 729 GLY A N 1
ATOM 5689 C CA . GLY A 1 729 ? 20.076 -3.371 -11.122 1.00 89.88 729 GLY A CA 1
ATOM 5690 C C . GLY A 1 729 ? 20.726 -2.564 -12.252 1.00 89.88 729 GLY A C 1
ATOM 5691 O O . GLY A 1 729 ? 20.925 -1.361 -12.085 1.00 89.88 729 GLY A O 1
ATOM 5692 N N . PHE A 1 730 ? 20.992 -3.175 -13.412 1.00 88.75 730 PHE A N 1
ATOM 5693 C CA . PHE A 1 730 ? 21.529 -2.480 -14.595 1.00 88.75 730 PHE A CA 1
ATOM 5694 C C . PHE A 1 730 ? 20.553 -1.445 -15.168 1.00 88.75 730 PHE A C 1
ATOM 5696 O O . PHE A 1 730 ? 20.950 -0.315 -15.459 1.00 88.75 730 PHE A O 1
ATOM 5703 N N . ILE A 1 731 ? 19.261 -1.777 -15.241 1.00 88.75 731 ILE A N 1
ATOM 5704 C CA . ILE A 1 731 ? 18.217 -0.816 -15.630 1.00 88.75 731 ILE A CA 1
ATOM 5705 C C . ILE A 1 731 ? 18.212 0.373 -14.657 1.00 88.75 731 ILE A C 1
ATOM 5707 O O . ILE A 1 731 ? 18.245 1.523 -15.086 1.00 88.75 731 ILE A O 1
ATOM 5711 N N . PHE A 1 732 ? 18.271 0.130 -13.347 1.00 87.69 732 PHE A N 1
ATOM 5712 C CA . PHE A 1 732 ? 18.374 1.204 -12.352 1.00 87.69 732 PHE A CA 1
ATOM 5713 C C . PHE A 1 732 ? 19.658 2.031 -12.484 1.00 87.69 732 PHE A C 1
ATOM 5715 O O . PHE A 1 732 ? 19.612 3.240 -12.259 1.00 87.69 732 PHE A O 1
ATOM 5722 N N . ALA A 1 733 ? 20.777 1.416 -12.886 1.00 87.62 733 ALA A N 1
ATOM 5723 C CA . ALA A 1 733 ? 22.023 2.127 -13.165 1.00 87.62 733 ALA A CA 1
ATOM 5724 C C . ALA A 1 733 ? 21.814 3.155 -14.283 1.00 87.62 733 ALA A C 1
ATOM 5726 O O . ALA A 1 733 ? 22.139 4.326 -14.105 1.00 87.62 733 ALA A O 1
ATOM 5727 N N . SER A 1 734 ? 21.202 2.739 -15.397 1.00 85.88 734 SER A N 1
ATOM 5728 C CA . SER A 1 734 ? 20.920 3.635 -16.527 1.00 85.88 734 SER A CA 1
ATOM 5729 C C . SER A 1 734 ? 19.958 4.773 -16.155 1.00 85.88 734 SER A C 1
ATOM 5731 O O . SER A 1 734 ? 20.212 5.933 -16.485 1.00 85.88 734 SER A O 1
ATOM 5733 N N . LEU A 1 735 ? 18.920 4.486 -15.358 1.00 84.25 735 LEU A N 1
ATOM 5734 C CA . LEU A 1 735 ? 17.987 5.502 -14.853 1.00 84.25 735 LEU A CA 1
ATOM 5735 C C . LEU A 1 735 ? 18.648 6.493 -13.884 1.00 84.25 735 LEU A C 1
ATOM 5737 O O . LEU A 1 735 ? 18.294 7.671 -13.873 1.00 84.25 735 LEU A O 1
ATOM 5741 N N . SER A 1 736 ? 19.654 6.059 -13.119 1.00 83.75 736 SER A N 1
ATOM 5742 C CA . SER A 1 736 ? 20.390 6.917 -12.180 1.00 83.75 736 SER A CA 1
ATOM 5743 C C . SER A 1 736 ? 21.188 8.045 -12.847 1.00 83.75 736 SER A C 1
ATOM 5745 O O . SER A 1 736 ? 21.642 8.965 -12.167 1.00 83.75 736 SER A O 1
ATOM 5747 N N . ILE A 1 737 ? 21.361 8.004 -14.169 1.00 79.56 737 ILE A N 1
ATOM 5748 C CA . ILE A 1 737 ? 22.104 9.018 -14.927 1.00 79.56 737 ILE A CA 1
ATOM 5749 C C . ILE A 1 737 ? 21.230 10.268 -15.162 1.00 79.56 737 ILE A C 1
ATOM 5751 O O . ILE A 1 737 ? 21.754 11.385 -15.234 1.00 79.56 737 ILE A O 1
ATOM 5755 N N . PHE A 1 738 ? 19.896 10.113 -15.176 1.00 77.19 738 PHE A N 1
ATOM 5756 C CA . PHE A 1 738 ? 18.921 11.173 -15.487 1.00 77.19 738 PHE A CA 1
ATOM 5757 C C . PHE A 1 738 ? 19.240 11.890 -16.814 1.00 77.19 738 PHE A C 1
ATOM 5759 O O . PHE A 1 738 ? 19.317 13.119 -16.866 1.00 77.19 738 PHE A O 1
ATOM 5766 N N . THR A 1 739 ? 19.475 11.121 -17.879 1.00 76.56 739 THR A N 1
ATOM 5767 C CA . THR A 1 739 ? 19.659 11.617 -19.253 1.00 76.56 739 THR A CA 1
ATOM 5768 C C . THR A 1 739 ? 18.734 10.866 -20.202 1.00 76.56 739 THR A C 1
ATOM 5770 O O . THR A 1 739 ? 18.348 9.732 -19.920 1.00 76.56 739 THR A O 1
ATOM 5773 N N . GLN A 1 740 ? 18.417 11.472 -21.350 1.00 73.62 740 GLN A N 1
ATOM 5774 C CA . GLN A 1 740 ? 17.610 10.818 -22.384 1.00 73.62 740 GLN A CA 1
ATOM 5775 C C . GLN A 1 740 ? 18.269 9.520 -22.878 1.00 73.62 740 GLN A C 1
ATOM 5777 O O . GLN A 1 740 ? 17.623 8.488 -22.954 1.00 73.62 740 GLN A O 1
ATOM 5782 N N . ALA A 1 741 ? 19.590 9.529 -23.084 1.00 74.62 741 ALA A N 1
ATOM 5783 C CA . ALA A 1 741 ? 20.328 8.319 -23.444 1.00 74.62 741 ALA A CA 1
ATOM 5784 C C . ALA A 1 741 ? 20.220 7.219 -22.370 1.00 74.62 741 ALA A C 1
ATOM 5786 O O . ALA A 1 741 ? 20.124 6.039 -22.701 1.00 74.62 741 ALA A O 1
ATOM 5787 N N . GLY A 1 742 ? 20.206 7.592 -21.084 1.00 79.31 742 GLY A N 1
ATOM 5788 C CA . GLY A 1 742 ? 20.004 6.653 -19.982 1.00 79.31 742 GLY A CA 1
ATOM 5789 C C . GLY A 1 742 ? 18.604 6.037 -19.986 1.00 79.31 742 GLY A C 1
ATOM 5790 O O . GLY A 1 742 ? 18.473 4.831 -19.785 1.00 79.31 742 GLY A O 1
ATOM 5791 N N . THR A 1 743 ? 17.561 6.825 -20.263 1.00 79.06 743 THR A N 1
ATOM 5792 C CA . THR A 1 743 ? 16.182 6.316 -20.343 1.00 79.06 743 THR A CA 1
ATOM 5793 C C . THR A 1 743 ? 15.932 5.483 -21.598 1.00 79.06 743 THR A C 1
ATOM 5795 O O . THR A 1 743 ? 15.298 4.432 -21.498 1.00 79.06 743 THR A O 1
ATOM 5798 N N . ASP A 1 744 ? 16.499 5.869 -22.740 1.00 79.38 744 ASP A N 1
ATOM 5799 C CA . ASP A 1 744 ? 16.458 5.083 -23.978 1.00 79.38 744 ASP A CA 1
ATOM 5800 C C . ASP A 1 744 ? 17.190 3.740 -23.798 1.00 79.38 744 ASP A C 1
ATOM 5802 O O . ASP A 1 744 ? 16.669 2.683 -24.165 1.00 79.38 744 ASP A O 1
ATOM 5806 N N . SER A 1 745 ? 18.352 3.756 -23.132 1.00 81.44 745 SER A N 1
ATOM 5807 C CA . SER A 1 745 ? 19.098 2.540 -22.776 1.00 81.44 745 SER A CA 1
ATOM 5808 C C . SER A 1 745 ? 18.300 1.643 -21.827 1.00 81.44 745 SER A C 1
ATOM 5810 O O . SER A 1 745 ? 18.216 0.436 -22.051 1.00 81.44 745 SER A O 1
ATOM 5812 N N . ALA A 1 746 ? 17.664 2.219 -20.800 1.00 84.19 746 ALA A N 1
ATOM 5813 C CA . ALA A 1 746 ? 16.802 1.492 -19.867 1.00 84.19 746 ALA A CA 1
ATOM 5814 C C . ALA A 1 746 ? 15.636 0.796 -20.588 1.00 84.19 746 ALA A C 1
ATOM 5816 O O . ALA A 1 746 ? 15.334 -0.364 -20.302 1.00 84.19 746 ALA A O 1
ATOM 5817 N N . LEU A 1 747 ? 14.992 1.495 -21.531 1.00 82.38 747 LEU A N 1
ATOM 5818 C CA . LEU A 1 747 ? 13.889 0.970 -22.340 1.00 82.38 747 LEU A CA 1
ATOM 5819 C C . LEU A 1 747 ? 14.346 -0.177 -23.240 1.00 82.38 747 LEU A C 1
ATOM 5821 O O . LEU A 1 747 ? 13.709 -1.232 -23.256 1.00 82.38 747 LEU A O 1
ATOM 5825 N N . MET A 1 748 ? 15.452 0.005 -23.960 1.00 82.31 748 MET A N 1
ATOM 5826 C CA . MET A 1 748 ? 15.983 -1.028 -24.846 1.00 82.31 748 MET A CA 1
ATOM 5827 C C . MET A 1 748 ? 16.386 -2.278 -24.057 1.00 82.31 748 MET A C 1
ATOM 5829 O O . MET A 1 748 ? 16.003 -3.394 -24.416 1.00 82.31 748 MET A O 1
ATOM 5833 N N . TYR A 1 749 ? 17.080 -2.093 -22.932 1.00 84.81 749 TYR A N 1
ATOM 5834 C CA . TYR A 1 749 ? 17.496 -3.192 -22.065 1.00 84.81 749 TYR A CA 1
ATOM 5835 C C . TYR A 1 749 ? 16.296 -3.919 -21.441 1.00 84.81 749 TYR A C 1
ATOM 5837 O O . TYR A 1 749 ? 16.299 -5.146 -21.348 1.00 84.81 749 TYR A O 1
ATOM 5845 N N . LEU A 1 750 ? 15.230 -3.195 -21.079 1.00 86.12 750 LEU A N 1
ATOM 5846 C CA . LEU A 1 750 ? 13.985 -3.789 -20.588 1.00 86.12 750 LEU A CA 1
ATOM 5847 C C . LEU A 1 750 ? 13.329 -4.701 -21.637 1.00 86.12 750 LEU A C 1
ATOM 5849 O O . LEU A 1 750 ? 12.891 -5.800 -21.296 1.00 86.12 750 LEU A O 1
ATOM 5853 N N . VAL A 1 751 ? 13.272 -4.274 -22.902 1.00 84.62 751 VAL A N 1
ATOM 5854 C CA . VAL A 1 751 ? 12.704 -5.085 -23.995 1.00 84.62 751 VAL A CA 1
ATOM 5855 C C . VAL A 1 751 ? 13.508 -6.371 -24.189 1.00 84.62 751 VAL A C 1
ATOM 5857 O O . VAL A 1 751 ? 12.923 -7.457 -24.232 1.00 84.62 751 VAL A O 1
ATOM 5860 N N . ILE A 1 752 ? 14.839 -6.265 -24.238 1.00 83.75 752 ILE A N 1
ATOM 5861 C CA . ILE A 1 752 ? 15.739 -7.421 -24.360 1.00 83.75 752 ILE A CA 1
ATOM 5862 C C . ILE A 1 752 ? 15.530 -8.378 -23.182 1.00 83.75 752 ILE A C 1
ATOM 5864 O O . ILE A 1 752 ? 15.333 -9.579 -23.384 1.00 83.75 752 ILE A O 1
ATOM 5868 N N . TYR A 1 753 ? 15.495 -7.851 -21.959 1.00 87.44 753 TYR A N 1
ATOM 5869 C CA . TYR A 1 753 ? 15.267 -8.622 -20.740 1.00 87.44 753 TYR A CA 1
ATOM 5870 C C . TYR A 1 753 ? 13.926 -9.378 -20.753 1.00 87.44 753 TYR A C 1
ATOM 5872 O O . TYR A 1 753 ? 13.873 -10.544 -20.355 1.00 87.44 753 TYR A O 1
ATOM 5880 N N . ILE A 1 754 ? 12.839 -8.755 -21.220 1.00 85.25 754 ILE A N 1
ATOM 5881 C CA . ILE A 1 754 ? 11.518 -9.402 -21.283 1.00 85.25 754 ILE A CA 1
ATOM 5882 C C . ILE A 1 754 ? 11.536 -10.560 -22.282 1.00 85.25 754 ILE A C 1
ATOM 5884 O O . ILE A 1 754 ? 11.109 -11.662 -21.939 1.00 85.25 754 ILE A O 1
ATOM 5888 N N . ILE A 1 755 ? 12.048 -10.334 -23.496 1.00 84.62 755 ILE A N 1
ATOM 5889 C CA . ILE A 1 755 ? 12.083 -11.355 -24.555 1.00 84.62 755 ILE A CA 1
ATOM 5890 C C . ILE A 1 755 ? 12.917 -12.560 -24.109 1.00 84.62 755 ILE A C 1
ATOM 5892 O O . ILE A 1 755 ? 12.471 -13.705 -24.210 1.00 84.62 755 ILE A O 1
ATOM 5896 N N . THR A 1 756 ? 14.106 -12.303 -23.567 1.00 84.81 756 THR A N 1
ATOM 5897 C CA . THR A 1 756 ? 15.020 -13.348 -23.084 1.00 84.81 756 THR A CA 1
ATOM 5898 C C . THR A 1 756 ? 14.447 -14.104 -21.885 1.00 84.81 756 THR A C 1
ATOM 5900 O O . THR A 1 756 ? 14.489 -15.335 -21.870 1.00 84.81 756 THR A O 1
ATOM 5903 N N . SER A 1 757 ? 13.826 -13.408 -20.928 1.00 86.06 757 SER A N 1
ATOM 5904 C CA . SER A 1 757 ? 13.177 -14.035 -19.768 1.00 86.06 757 SER A CA 1
ATOM 5905 C C . SER A 1 757 ? 11.993 -14.916 -20.171 1.00 86.06 757 SER A C 1
ATOM 5907 O O . SER A 1 757 ? 11.902 -16.054 -19.713 1.00 86.06 757 SER A O 1
ATOM 5909 N N . ILE A 1 758 ? 11.109 -14.443 -21.060 1.00 83.69 758 ILE A N 1
ATOM 5910 C CA . ILE A 1 758 ? 9.999 -15.257 -21.586 1.00 83.69 758 ILE A CA 1
ATOM 5911 C C . ILE A 1 758 ? 10.550 -16.492 -22.303 1.00 83.69 758 ILE A C 1
ATOM 5913 O O . ILE A 1 758 ? 10.060 -17.596 -22.069 1.00 83.69 758 ILE A O 1
ATOM 5917 N N . GLY A 1 759 ? 11.597 -16.332 -23.120 1.00 82.06 759 GLY A N 1
ATOM 5918 C CA . GLY A 1 759 ? 12.271 -17.444 -23.789 1.00 82.06 759 GLY A CA 1
ATOM 5919 C C . GLY A 1 759 ? 12.786 -18.496 -22.802 1.00 82.06 759 GLY A C 1
ATOM 5920 O O . GLY A 1 759 ? 12.455 -19.675 -22.930 1.00 82.06 759 GLY A O 1
ATOM 5921 N N . LEU A 1 760 ? 13.527 -18.075 -21.774 1.00 85.06 760 LEU A N 1
ATOM 5922 C CA . LEU A 1 760 ? 14.087 -18.968 -20.751 1.00 85.06 760 LEU A CA 1
ATOM 5923 C C . LEU A 1 760 ? 13.001 -19.704 -19.959 1.00 85.06 760 LEU A C 1
ATOM 5925 O O . LEU A 1 760 ? 13.087 -20.919 -19.772 1.00 85.06 760 LEU A O 1
ATOM 5929 N N . PHE A 1 761 ? 11.956 -18.997 -19.526 1.00 85.12 761 PHE A N 1
ATOM 5930 C CA . PHE A 1 761 ? 10.874 -19.625 -18.774 1.00 85.12 761 PHE A CA 1
ATOM 5931 C C . PHE A 1 761 ? 9.977 -20.508 -19.646 1.00 85.12 761 PHE A C 1
ATOM 5933 O O . PHE A 1 761 ? 9.547 -21.555 -19.176 1.00 85.12 761 PHE A O 1
ATOM 5940 N N . SER A 1 762 ? 9.745 -20.162 -20.917 1.00 78.75 762 SER A N 1
ATOM 5941 C CA . SER A 1 762 ? 9.002 -21.025 -21.853 1.00 78.75 762 SER A CA 1
ATOM 5942 C C . SER A 1 762 ? 9.671 -22.388 -22.039 1.00 78.75 762 SER A C 1
ATOM 5944 O O . SER A 1 762 ? 8.995 -23.403 -22.203 1.00 78.75 762 SER A O 1
ATOM 5946 N N . TYR A 1 763 ? 11.002 -22.416 -21.950 1.00 77.50 763 TYR A N 1
ATOM 5947 C CA . TYR A 1 763 ? 11.770 -23.646 -21.963 1.00 77.50 763 TYR A CA 1
ATOM 5948 C C . TYR A 1 763 ? 11.664 -24.408 -20.636 1.00 77.50 763 TYR A C 1
ATOM 5950 O O . TYR A 1 763 ? 11.425 -25.614 -20.643 1.00 77.50 763 TYR A O 1
ATOM 5958 N N . LEU A 1 764 ? 11.785 -23.712 -19.502 1.00 78.12 764 LEU A N 1
ATOM 5959 C CA . LEU A 1 764 ? 11.639 -24.325 -18.179 1.00 78.12 764 LEU A CA 1
ATOM 5960 C C . LEU A 1 764 ? 10.278 -24.999 -17.977 1.00 78.12 764 LEU A C 1
ATOM 5962 O O . LEU A 1 764 ? 10.215 -25.982 -17.260 1.00 78.12 764 LEU A O 1
ATOM 5966 N N . VAL A 1 765 ? 9.210 -24.533 -18.637 1.00 77.44 765 VAL A N 1
ATOM 5967 C CA . VAL A 1 765 ? 7.881 -25.179 -18.582 1.00 77.44 765 VAL A CA 1
ATOM 5968 C C . VAL A 1 765 ? 7.905 -26.612 -19.140 1.00 77.44 765 VAL A C 1
ATOM 5970 O O . VAL A 1 765 ? 7.034 -27.411 -18.818 1.00 77.44 765 VAL A O 1
ATOM 5973 N N . GLN A 1 766 ? 8.894 -26.959 -19.970 1.00 72.50 766 GLN A N 1
ATOM 5974 C CA . GLN A 1 766 ? 9.067 -28.308 -20.527 1.00 72.50 766 GLN A CA 1
ATOM 5975 C C . GLN A 1 766 ? 9.866 -29.251 -19.609 1.00 72.50 766 GLN A C 1
ATOM 5977 O O . GLN A 1 766 ? 10.102 -30.407 -19.980 1.00 72.50 766 GLN A O 1
ATOM 5982 N N . ILE A 1 767 ? 10.345 -28.746 -18.470 1.00 71.75 767 ILE A N 1
ATOM 5983 C CA . ILE A 1 767 ? 11.061 -29.485 -17.429 1.00 71.75 767 ILE A CA 1
ATOM 5984 C C . ILE A 1 767 ? 10.131 -29.544 -16.214 1.00 71.75 767 ILE A C 1
ATOM 5986 O O . ILE A 1 767 ? 9.527 -28.533 -15.860 1.00 71.75 767 ILE A O 1
ATOM 5990 N N . ASP A 1 768 ? 10.006 -30.711 -15.581 1.00 66.69 768 ASP A N 1
ATOM 5991 C CA . ASP A 1 768 ? 9.197 -30.831 -14.369 1.00 66.69 768 ASP A CA 1
ATOM 5992 C C . ASP A 1 768 ? 9.758 -29.932 -13.256 1.00 66.69 768 ASP A C 1
ATOM 5994 O O . ASP A 1 768 ? 10.972 -29.782 -13.089 1.00 66.69 768 ASP A O 1
ATOM 5998 N N . ASP A 1 769 ? 8.863 -29.313 -12.484 1.00 63.03 769 ASP A N 1
ATOM 5999 C CA . ASP A 1 769 ? 9.241 -28.347 -11.445 1.00 63.03 769 ASP A CA 1
ATOM 6000 C C . ASP A 1 769 ? 10.160 -28.967 -10.372 1.00 63.03 769 ASP A C 1
ATOM 6002 O O . ASP A 1 769 ? 11.027 -28.269 -9.837 1.00 63.03 769 ASP A O 1
ATOM 6006 N N . ASP A 1 770 ? 10.023 -30.275 -10.128 1.00 62.28 770 ASP A N 1
ATOM 6007 C CA . ASP A 1 770 ? 10.845 -31.062 -9.199 1.00 62.28 770 ASP A CA 1
ATOM 6008 C C . ASP A 1 770 ? 12.260 -31.368 -9.741 1.00 62.28 770 ASP A C 1
ATOM 6010 O O . ASP A 1 770 ? 13.160 -31.697 -8.970 1.00 62.28 770 ASP A O 1
ATOM 6014 N N . ASP A 1 771 ? 12.490 -31.198 -11.048 1.00 65.31 771 ASP A N 1
ATOM 6015 C CA . ASP A 1 771 ? 13.753 -31.493 -11.747 1.00 65.31 771 ASP A CA 1
ATOM 6016 C C . ASP A 1 771 ? 14.571 -30.237 -12.100 1.00 65.31 771 ASP A C 1
ATOM 6018 O O . ASP A 1 771 ? 15.566 -30.294 -12.828 1.00 65.31 771 ASP A O 1
ATOM 6022 N N . CYS A 1 772 ? 14.191 -29.078 -11.560 1.00 72.25 772 CYS A N 1
ATOM 6023 C CA . CYS A 1 772 ? 14.846 -27.792 -11.823 1.00 72.25 772 CYS A CA 1
ATOM 6024 C C . CYS A 1 772 ? 16.234 -27.620 -11.165 1.00 72.25 772 CYS A C 1
ATOM 6026 O O . CYS A 1 772 ? 16.812 -26.528 -11.226 1.00 72.25 772 CYS A O 1
ATOM 6028 N N . ASP A 1 773 ? 16.786 -28.659 -10.543 1.00 82.69 773 ASP A N 1
ATOM 6029 C CA . ASP A 1 773 ? 18.143 -28.643 -10.003 1.00 82.69 773 ASP A CA 1
ATOM 6030 C C . ASP A 1 773 ? 19.187 -28.841 -11.108 1.00 82.69 773 ASP A C 1
ATOM 6032 O O . ASP A 1 773 ? 19.087 -29.715 -11.970 1.00 82.69 773 ASP A O 1
ATOM 6036 N N . ILE A 1 774 ? 20.242 -28.025 -11.073 1.00 81.62 774 ILE A N 1
ATOM 6037 C CA . ILE A 1 774 ? 21.254 -27.941 -12.137 1.00 81.62 774 ILE A CA 1
ATOM 6038 C C . ILE A 1 774 ? 21.947 -29.297 -12.365 1.00 81.62 774 ILE A C 1
ATOM 6040 O O . ILE A 1 774 ? 22.301 -29.629 -13.497 1.00 81.62 774 ILE A O 1
ATOM 6044 N N . ALA A 1 775 ? 22.094 -30.114 -11.318 1.00 80.31 775 ALA A N 1
ATOM 6045 C CA . ALA A 1 775 ? 22.665 -31.458 -11.413 1.00 80.31 775 ALA A CA 1
ATOM 6046 C C . ALA A 1 775 ? 21.823 -32.409 -12.292 1.00 80.31 775 ALA A C 1
ATOM 6048 O O . ALA A 1 775 ? 22.387 -33.193 -13.067 1.00 80.31 775 ALA A O 1
ATOM 6049 N N . ASN A 1 776 ? 20.491 -32.296 -12.237 1.00 77.75 776 ASN A N 1
ATOM 6050 C CA . ASN A 1 776 ? 19.559 -33.143 -12.995 1.00 77.75 776 ASN A CA 1
ATOM 6051 C C . ASN A 1 776 ? 19.546 -32.786 -14.492 1.00 77.75 776 ASN A C 1
ATOM 6053 O O . ASN A 1 776 ? 19.219 -33.620 -15.337 1.00 77.75 776 ASN A O 1
ATOM 6057 N N . LEU A 1 777 ? 20.007 -31.582 -14.844 1.00 75.00 777 LEU A N 1
ATOM 6058 C CA . LEU A 1 777 ? 20.143 -31.108 -16.226 1.00 75.00 777 LEU A CA 1
ATOM 6059 C C . LEU A 1 777 ? 21.434 -31.593 -16.916 1.00 75.00 777 LEU A C 1
ATOM 6061 O O . LEU A 1 777 ? 21.676 -31.294 -18.093 1.00 75.00 777 LEU A O 1
ATOM 6065 N N . SER A 1 778 ? 22.274 -32.363 -16.221 1.00 76.31 778 SER A N 1
ATOM 6066 C CA . SER A 1 778 ? 23.517 -32.893 -16.784 1.00 76.31 778 SER A CA 1
ATOM 6067 C C . SER A 1 778 ? 23.264 -33.820 -17.989 1.00 76.31 778 SER A C 1
ATOM 6069 O O . SER A 1 778 ? 22.421 -34.717 -17.988 1.00 76.31 778 SER A O 1
ATOM 6071 N N . GLY A 1 779 ? 23.995 -33.584 -19.084 1.00 73.25 779 GLY A N 1
ATOM 6072 C CA . GLY A 1 779 ? 23.871 -34.372 -20.317 1.00 73.25 779 GLY A CA 1
ATOM 6073 C C . GLY A 1 779 ? 22.678 -34.015 -21.217 1.00 73.25 779 GLY A C 1
ATOM 6074 O O . GLY A 1 779 ? 22.465 -34.699 -22.223 1.00 73.25 779 GLY A O 1
ATOM 6075 N N . ILE A 1 780 ? 21.937 -32.936 -20.928 1.00 78.25 780 ILE A N 1
ATOM 6076 C CA . ILE A 1 780 ? 20.790 -32.503 -21.745 1.00 78.25 780 ILE A CA 1
ATOM 6077 C C . ILE A 1 780 ? 21.165 -32.204 -23.201 1.00 78.25 780 ILE A C 1
ATOM 6079 O O . ILE A 1 780 ? 20.407 -32.539 -24.102 1.00 78.25 780 ILE A O 1
ATOM 6083 N N . GLY A 1 781 ? 22.380 -31.703 -23.454 1.00 78.19 781 GLY A N 1
ATOM 6084 C CA . GLY A 1 781 ? 22.892 -31.481 -24.811 1.00 78.19 781 GLY A CA 1
ATOM 6085 C C . GLY A 1 781 ? 23.006 -32.751 -25.657 1.00 78.19 781 GLY A C 1
ATOM 6086 O O . GLY A 1 781 ? 22.902 -32.678 -26.877 1.00 78.19 781 GLY A O 1
ATOM 6087 N N . LYS A 1 782 ? 23.151 -33.924 -25.025 1.00 80.19 782 LYS A N 1
ATOM 6088 C CA . LYS A 1 782 ? 23.144 -35.224 -25.716 1.00 80.19 782 LYS A CA 1
ATOM 6089 C C . LYS A 1 782 ? 21.733 -35.800 -25.849 1.00 80.19 782 LYS A C 1
ATOM 6091 O O . LYS A 1 782 ? 21.432 -36.427 -26.856 1.00 80.19 782 LYS A O 1
ATOM 6096 N N . LYS A 1 783 ? 20.874 -35.597 -24.843 1.00 77.69 783 LYS A N 1
ATOM 6097 C CA . LYS A 1 783 ? 19.500 -36.132 -24.819 1.00 77.69 783 LYS A CA 1
ATOM 6098 C C . LYS A 1 783 ? 18.526 -35.322 -25.685 1.00 77.69 783 LYS A C 1
ATOM 6100 O O . LYS A 1 783 ? 17.625 -35.897 -26.285 1.00 77.69 783 LYS A O 1
ATOM 6105 N N . ARG A 1 784 ? 18.677 -33.994 -25.720 1.00 78.81 784 ARG A N 1
ATOM 6106 C CA . ARG A 1 784 ? 17.796 -33.036 -26.408 1.00 78.81 784 ARG A CA 1
ATOM 6107 C C . ARG A 1 784 ? 18.628 -31.885 -27.022 1.00 78.81 784 ARG A C 1
ATOM 6109 O O . ARG A 1 784 ? 18.664 -30.785 -26.470 1.00 78.81 784 ARG A O 1
ATOM 6116 N N . PRO A 1 785 ? 19.310 -32.107 -28.163 1.00 80.06 785 PRO A N 1
ATOM 6117 C CA . PRO A 1 785 ? 20.292 -31.165 -28.718 1.00 80.06 785 PRO A CA 1
ATOM 6118 C C . PRO A 1 785 ? 19.686 -29.839 -29.205 1.00 80.06 785 PRO A C 1
ATOM 6120 O O . PRO A 1 785 ? 20.262 -28.784 -28.968 1.00 80.06 785 PRO A O 1
ATOM 6123 N N . ILE A 1 786 ? 18.502 -29.872 -29.827 1.00 76.75 786 ILE A N 1
ATOM 6124 C CA . ILE A 1 786 ? 17.795 -28.669 -30.320 1.00 76.75 786 ILE A CA 1
ATOM 6125 C C . ILE A 1 786 ? 17.441 -27.735 -29.157 1.00 76.75 786 ILE A C 1
ATOM 6127 O O . ILE A 1 786 ? 17.650 -26.527 -29.195 1.00 76.75 786 ILE A O 1
ATOM 6131 N N . VAL A 1 787 ? 16.952 -28.337 -28.083 1.00 71.81 787 VAL A N 1
ATOM 6132 C CA . VAL A 1 787 ? 16.616 -27.680 -26.825 1.00 71.81 787 VAL A CA 1
ATOM 6133 C C . VAL A 1 787 ? 17.853 -27.036 -26.187 1.00 71.81 787 VAL A C 1
ATOM 6135 O O . VAL A 1 787 ? 17.822 -25.863 -25.819 1.00 71.81 787 VAL A O 1
ATOM 6138 N N . ALA A 1 788 ? 18.962 -27.773 -26.101 1.00 77.00 788 ALA A N 1
ATOM 6139 C CA . ALA A 1 788 ? 20.204 -27.260 -25.534 1.00 77.00 788 ALA A CA 1
ATOM 6140 C C . ALA A 1 788 ? 20.794 -26.112 -26.367 1.00 77.00 788 ALA A C 1
ATOM 6142 O O . ALA A 1 788 ? 21.339 -25.164 -25.801 1.00 77.00 788 ALA A O 1
ATOM 6143 N N . PHE A 1 789 ? 20.646 -26.175 -27.694 1.00 80.50 789 PHE A N 1
ATOM 6144 C CA . PHE A 1 789 ? 21.034 -25.105 -28.608 1.00 80.50 789 PHE A CA 1
ATOM 6145 C C . PHE A 1 789 ? 20.225 -23.827 -28.357 1.00 80.50 789 PHE A C 1
ATOM 6147 O O . PHE A 1 789 ? 20.821 -22.780 -28.122 1.00 80.50 789 PHE A O 1
ATOM 6154 N N . HIS A 1 790 ? 18.890 -23.905 -28.309 1.00 76.81 790 HIS A N 1
ATOM 6155 C CA . HIS A 1 790 ? 18.048 -22.738 -28.015 1.00 76.81 790 HIS A CA 1
ATOM 6156 C C . HIS A 1 790 ? 18.328 -22.143 -26.632 1.00 76.81 790 HIS A C 1
ATOM 6158 O O . HIS A 1 790 ? 18.461 -20.926 -26.509 1.00 76.81 790 HIS A O 1
ATOM 6164 N N . LEU A 1 791 ? 18.483 -22.987 -25.608 1.00 77.56 791 LEU A N 1
ATOM 6165 C CA . LEU A 1 791 ? 18.841 -22.538 -24.264 1.00 77.56 791 LEU A CA 1
ATOM 6166 C C . LEU A 1 791 ? 20.209 -21.841 -24.251 1.00 77.56 791 LEU A C 1
ATOM 6168 O O . LEU A 1 791 ? 20.361 -20.801 -23.620 1.00 77.56 791 LEU A O 1
ATOM 6172 N N . SER A 1 792 ? 21.190 -22.372 -24.984 1.00 79.31 792 SER A N 1
ATOM 6173 C CA . SER A 1 792 ? 22.519 -21.766 -25.105 1.00 79.31 792 SER A CA 1
ATOM 6174 C C . SER A 1 792 ? 22.475 -20.425 -25.830 1.00 79.31 792 SER A C 1
ATOM 6176 O O . SER A 1 792 ? 23.132 -19.490 -25.389 1.00 79.31 792 SER A O 1
ATOM 6178 N N . VAL A 1 793 ? 21.676 -20.293 -26.893 1.00 79.94 793 VAL A N 1
ATOM 6179 C CA . VAL A 1 793 ? 21.473 -19.014 -27.592 1.00 79.94 793 VAL A CA 1
ATOM 6180 C C . VAL A 1 793 ? 20.830 -17.981 -26.665 1.00 79.94 793 VAL A C 1
ATOM 6182 O O . VAL A 1 793 ? 21.309 -16.853 -26.597 1.00 79.94 793 VAL A O 1
ATOM 6185 N N . LEU A 1 794 ? 19.797 -18.362 -25.907 1.00 79.94 794 LEU A N 1
ATOM 6186 C CA . LEU A 1 794 ? 19.142 -17.471 -24.944 1.00 79.94 794 LEU A CA 1
ATOM 6187 C C . LEU A 1 794 ? 20.089 -17.057 -23.810 1.00 79.94 794 LEU A C 1
ATOM 6189 O O . LEU A 1 794 ? 20.170 -15.876 -23.486 1.00 79.94 794 LEU A O 1
ATOM 6193 N N . LEU A 1 795 ? 20.862 -17.989 -23.250 1.00 76.38 795 LEU A N 1
ATOM 6194 C CA . LEU A 1 795 ? 21.850 -17.675 -22.215 1.00 76.38 795 LEU A CA 1
ATOM 6195 C C . LEU A 1 795 ? 22.992 -16.801 -22.756 1.00 76.38 795 LEU A C 1
ATOM 6197 O O . LEU A 1 795 ? 23.391 -15.855 -22.087 1.00 76.38 795 LEU A O 1
ATOM 6201 N N . LEU A 1 796 ? 23.473 -17.058 -23.977 1.00 72.94 796 LEU A N 1
ATOM 6202 C CA . LEU A 1 796 ? 24.469 -16.216 -24.651 1.00 72.94 796 LEU A CA 1
ATOM 6203 C C . LEU A 1 796 ? 23.924 -14.825 -24.975 1.00 72.94 796 LEU A C 1
ATOM 6205 O O . LEU A 1 796 ? 24.682 -13.867 -24.923 1.00 72.94 796 LEU A O 1
ATOM 6209 N N . SER A 1 797 ? 22.628 -14.689 -25.262 1.00 70.50 797 SER A N 1
ATOM 6210 C CA . SER A 1 797 ? 22.000 -13.377 -25.462 1.00 70.50 797 SER A CA 1
ATOM 6211 C C . SER A 1 797 ? 21.909 -12.545 -24.179 1.00 70.50 797 SER A C 1
ATOM 6213 O O . SER A 1 797 ? 21.762 -11.332 -24.259 1.00 70.50 797 SER A O 1
ATOM 6215 N N . MET A 1 798 ? 22.037 -13.180 -23.006 1.00 65.12 798 MET A N 1
ATOM 6216 C CA . MET A 1 798 ? 22.193 -12.486 -21.722 1.00 65.12 798 MET A CA 1
ATOM 6217 C C . MET A 1 798 ? 23.659 -12.175 -21.384 1.00 65.12 798 MET A C 1
ATOM 6219 O O . MET A 1 798 ? 23.926 -11.491 -20.397 1.00 65.12 798 MET A O 1
ATOM 6223 N N . VAL A 1 799 ? 24.614 -12.683 -22.173 1.00 61.16 799 VAL A N 1
ATOM 6224 C CA . VAL A 1 799 ? 26.030 -12.321 -22.076 1.00 61.16 799 VAL A CA 1
ATOM 6225 C C . VAL A 1 799 ? 26.241 -11.086 -22.941 1.00 61.16 799 VAL A C 1
ATOM 6227 O O . VAL A 1 799 ? 26.340 -11.180 -24.164 1.00 61.16 799 VAL A O 1
ATOM 6230 N N . ASP A 1 800 ? 26.320 -9.925 -22.297 1.00 50.09 800 ASP A N 1
ATOM 6231 C CA . ASP A 1 800 ? 26.610 -8.659 -22.964 1.00 50.09 800 ASP A CA 1
ATOM 6232 C C . ASP A 1 800 ? 27.984 -8.730 -23.658 1.00 50.09 800 ASP A C 1
ATOM 6234 O O . ASP A 1 800 ? 29.040 -8.561 -23.044 1.00 50.09 800 ASP A O 1
ATOM 6238 N N . LYS A 1 801 ? 27.989 -8.970 -24.974 1.00 35.66 801 LYS A N 1
ATOM 6239 C CA . LYS A 1 801 ? 29.086 -8.516 -25.829 1.00 35.66 801 LYS A CA 1
ATOM 6240 C C . LYS A 1 801 ? 28.817 -7.055 -26.146 1.00 35.66 801 LYS A C 1
ATOM 6242 O O . LYS A 1 801 ? 28.036 -6.743 -27.039 1.00 35.66 801 LYS A O 1
ATOM 6247 N N . VAL A 1 802 ? 29.505 -6.171 -25.432 1.00 32.78 802 VAL A N 1
ATOM 6248 C CA . VAL A 1 802 ? 29.737 -4.803 -25.896 1.00 32.78 802 VAL A CA 1
ATOM 6249 C C . VAL A 1 802 ? 30.469 -4.925 -27.233 1.00 32.78 802 VAL A C 1
ATOM 6251 O O . VAL A 1 802 ? 31.640 -5.300 -27.264 1.00 32.78 802 VAL A O 1
ATOM 6254 N N . ILE A 1 803 ? 29.769 -4.712 -28.346 1.00 30.88 803 ILE A N 1
ATOM 6255 C CA . ILE A 1 803 ? 30.413 -4.472 -29.638 1.00 30.88 803 ILE A CA 1
ATOM 6256 C C . ILE A 1 803 ? 30.855 -3.006 -29.578 1.00 30.88 803 ILE A C 1
ATOM 6258 O O . ILE A 1 803 ? 29.985 -2.143 -29.484 1.00 30.88 803 ILE A O 1
ATOM 6262 N N . PRO A 1 804 ? 32.161 -2.694 -29.557 1.00 32.62 804 PRO A N 1
ATOM 6263 C CA . PRO A 1 804 ? 32.600 -1.309 -29.633 1.00 32.62 804 PRO A CA 1
ATOM 6264 C C . PRO A 1 804 ? 32.219 -0.765 -31.013 1.00 32.62 804 PRO A C 1
ATOM 6266 O O . PRO A 1 804 ? 32.526 -1.405 -32.021 1.00 32.62 804 PRO A O 1
ATOM 6269 N N . GLU A 1 805 ? 31.564 0.392 -31.068 1.00 34.91 805 GLU A N 1
ATOM 6270 C CA . GLU A 1 805 ? 31.440 1.146 -32.316 1.00 34.91 805 GLU A CA 1
ATOM 6271 C C . GLU A 1 805 ? 32.847 1.577 -32.756 1.00 34.91 805 GLU A C 1
ATOM 6273 O O . GLU A 1 805 ? 33.568 2.260 -32.029 1.00 34.91 805 GLU A O 1
ATOM 6278 N N . GLY A 1 806 ? 33.263 1.108 -33.929 1.00 50.16 806 GLY A N 1
ATOM 6279 C CA . GLY A 1 806 ? 34.511 1.471 -34.588 1.00 50.16 806 GLY A CA 1
ATOM 6280 C C . GLY A 1 806 ? 34.281 1.577 -36.093 1.00 50.16 806 GLY A C 1
ATOM 6281 O O . GLY A 1 806 ? 33.241 1.153 -36.594 1.00 50.16 806 GLY A O 1
ATOM 6282 N N . PHE A 1 807 ? 35.248 2.148 -36.815 1.00 54.50 807 PHE A N 1
ATOM 6283 C CA . PHE A 1 807 ? 35.097 2.411 -38.244 1.00 54.50 807 PHE A CA 1
ATOM 6284 C C . PHE A 1 807 ? 34.825 1.132 -39.058 1.00 54.50 807 PHE A C 1
ATOM 6286 O O . PHE A 1 807 ? 35.575 0.157 -38.964 1.00 54.50 807 PHE A O 1
ATOM 6293 N N . HIS A 1 808 ? 33.805 1.154 -39.917 1.00 63.75 808 HIS A N 1
ATOM 6294 C CA . HIS A 1 808 ? 33.529 0.065 -40.860 1.00 63.75 808 HIS A CA 1
ATOM 6295 C C . HIS A 1 808 ? 34.416 0.210 -42.106 1.00 63.75 808 HIS A C 1
ATOM 6297 O O . HIS A 1 808 ? 34.346 1.229 -42.785 1.00 63.75 808 HIS A O 1
ATOM 6303 N N . ILE A 1 809 ? 35.256 -0.783 -42.423 1.00 73.75 809 ILE A N 1
ATOM 6304 C CA . ILE A 1 809 ? 36.202 -0.715 -43.554 1.00 73.75 809 ILE A CA 1
ATOM 6305 C C . ILE A 1 809 ? 35.662 -1.495 -44.760 1.00 73.75 809 ILE A C 1
ATOM 6307 O O . ILE A 1 809 ? 35.458 -2.703 -44.676 1.00 73.75 809 ILE A O 1
ATOM 6311 N N . HIS A 1 810 ? 35.519 -0.824 -45.901 1.00 77.88 810 HIS A N 1
ATOM 6312 C CA . HIS A 1 810 ? 35.239 -1.416 -47.208 1.00 77.88 810 HIS A CA 1
ATOM 6313 C C . HIS A 1 810 ? 36.510 -1.406 -48.065 1.00 77.88 810 HIS A C 1
ATOM 6315 O O . HIS A 1 810 ? 37.039 -0.340 -48.382 1.00 77.88 810 HIS A O 1
ATOM 6321 N N . HIS A 1 811 ? 37.005 -2.583 -48.457 1.00 82.00 811 HIS A N 1
ATOM 6322 C CA . HIS A 1 811 ? 38.205 -2.721 -49.292 1.00 82.00 811 HIS A CA 1
ATOM 6323 C C . HIS A 1 811 ? 37.868 -3.231 -50.689 1.00 82.00 811 HIS A C 1
ATOM 6325 O O . HIS A 1 811 ? 37.245 -4.281 -50.853 1.00 82.00 811 HIS A O 1
ATOM 6331 N N . TYR A 1 812 ? 38.337 -2.499 -51.695 1.00 80.69 812 TYR A N 1
ATOM 6332 C CA . TYR A 1 812 ? 38.159 -2.825 -53.101 1.00 80.69 812 TYR A CA 1
ATOM 6333 C C . TYR A 1 812 ? 39.511 -3.048 -53.785 1.00 80.69 812 TYR A C 1
ATOM 6335 O O . TYR A 1 812 ? 40.465 -2.304 -53.572 1.00 80.69 812 TYR A O 1
ATOM 6343 N N . LYS A 1 813 ? 39.587 -4.031 -54.687 1.00 77.88 813 LYS A N 1
ATOM 6344 C CA . LYS A 1 813 ? 40.786 -4.226 -55.522 1.00 77.88 813 LYS A CA 1
ATOM 6345 C C . LYS A 1 813 ? 40.950 -3.115 -56.563 1.00 77.88 813 LYS A C 1
ATOM 6347 O O . LYS A 1 813 ? 42.054 -2.648 -56.806 1.00 77.88 813 LYS A O 1
ATOM 6352 N N . GLU A 1 814 ? 39.852 -2.671 -57.170 1.00 81.19 814 GLU A N 1
ATOM 6353 C CA . GLU A 1 814 ? 39.857 -1.630 -58.198 1.00 81.19 814 GLU A CA 1
ATOM 6354 C C . GLU A 1 814 ? 38.544 -0.843 -58.143 1.00 81.19 814 GLU A C 1
ATOM 6356 O O . GLU A 1 814 ? 37.466 -1.438 -58.102 1.00 81.19 814 GLU A O 1
ATOM 6361 N N . VAL A 1 815 ? 38.624 0.491 -58.129 1.00 84.25 815 VAL A N 1
ATOM 6362 C CA . VAL A 1 815 ? 37.454 1.389 -58.151 1.00 84.25 815 VAL A CA 1
ATOM 6363 C C . VAL A 1 815 ? 37.665 2.545 -59.115 1.00 84.25 815 VAL A C 1
ATOM 6365 O O . VAL A 1 815 ? 38.794 2.963 -59.367 1.00 84.25 815 VAL A O 1
ATOM 6368 N N . SER A 1 816 ? 36.563 3.123 -59.605 1.00 78.50 816 SER A N 1
ATOM 6369 C CA . SER A 1 816 ? 36.645 4.380 -60.356 1.00 78.50 816 SER A CA 1
ATOM 6370 C C . SER A 1 816 ? 37.141 5.512 -59.462 1.00 78.50 816 SER A C 1
ATOM 6372 O O . SER A 1 816 ? 38.121 6.144 -59.808 1.00 78.50 816 SER A O 1
ATOM 6374 N N . SER A 1 817 ? 36.539 5.736 -58.290 1.00 81.94 817 SER A N 1
ATOM 6375 C CA . SER A 1 817 ? 37.022 6.675 -57.273 1.00 81.94 817 SER A CA 1
ATOM 6376 C C . SER A 1 817 ? 36.492 6.301 -55.892 1.00 81.94 817 SER A C 1
ATOM 6378 O O . SER A 1 817 ? 35.290 6.087 -55.746 1.00 81.94 817 SER A O 1
ATOM 6380 N N . THR A 1 818 ? 37.358 6.284 -54.873 1.00 85.44 818 THR A N 1
ATOM 6381 C CA . THR A 1 818 ? 36.961 5.995 -53.481 1.00 85.44 818 THR A CA 1
ATOM 6382 C C . THR A 1 818 ? 35.939 7.007 -52.951 1.00 85.44 818 THR A C 1
ATOM 6384 O O . THR A 1 818 ? 35.007 6.637 -52.244 1.00 85.44 818 THR A O 1
ATOM 6387 N N . ASN A 1 819 ? 36.033 8.275 -53.366 1.00 84.62 819 ASN A N 1
ATOM 6388 C CA . ASN A 1 819 ? 35.063 9.311 -53.007 1.00 84.62 819 ASN A CA 1
ATOM 6389 C C . ASN A 1 819 ? 33.692 9.111 -53.674 1.00 84.62 819 ASN A C 1
ATOM 6391 O O . ASN A 1 819 ? 32.661 9.395 -53.068 1.00 84.62 819 ASN A O 1
ATOM 6395 N N . ARG A 1 820 ? 33.664 8.623 -54.922 1.00 82.50 820 ARG A N 1
ATOM 6396 C CA . ARG A 1 820 ? 32.404 8.335 -55.625 1.00 82.50 820 ARG A CA 1
ATOM 6397 C C . ARG A 1 820 ? 31.679 7.161 -54.971 1.00 82.50 820 ARG A C 1
ATOM 6399 O O . ARG A 1 820 ? 30.469 7.233 -54.799 1.00 82.50 820 ARG A O 1
ATOM 6406 N N . GLU A 1 821 ? 32.424 6.138 -54.564 1.00 84.88 821 GLU A N 1
ATOM 6407 C CA . GLU A 1 821 ? 31.875 5.016 -53.798 1.00 84.88 821 GLU A CA 1
ATOM 6408 C C . GLU A 1 821 ? 31.352 5.478 -52.429 1.00 84.88 821 GLU A C 1
ATOM 6410 O O . GLU A 1 821 ? 30.272 5.077 -52.009 1.00 84.88 821 GLU A O 1
ATOM 6415 N N . ALA A 1 822 ? 32.059 6.402 -51.768 1.00 81.75 822 ALA A N 1
ATOM 6416 C CA . ALA A 1 822 ? 31.600 7.001 -50.516 1.00 81.75 822 ALA A CA 1
ATOM 6417 C C . ALA A 1 822 ? 30.262 7.736 -50.675 1.00 81.75 822 ALA A C 1
ATOM 6419 O O . ALA A 1 822 ? 29.384 7.613 -49.823 1.00 81.75 822 ALA A O 1
ATOM 6420 N N . LEU A 1 823 ? 30.081 8.471 -51.777 1.00 80.19 823 LEU A N 1
ATOM 6421 C CA . LEU A 1 823 ? 28.807 9.120 -52.100 1.00 80.19 823 LEU A CA 1
ATOM 6422 C C . LEU A 1 823 ? 27.682 8.102 -52.336 1.00 80.19 823 LEU A C 1
ATOM 6424 O O . LEU A 1 823 ? 26.569 8.322 -51.864 1.00 80.19 823 LEU A O 1
ATOM 6428 N N . ASP A 1 824 ? 27.966 7.000 -53.031 1.00 80.50 824 ASP A N 1
ATOM 6429 C CA . ASP A 1 824 ? 26.982 5.945 -53.306 1.00 80.50 824 ASP A CA 1
ATOM 6430 C C . ASP A 1 824 ? 26.569 5.184 -52.032 1.00 80.50 824 ASP A C 1
ATOM 6432 O O . ASP A 1 824 ? 25.391 4.886 -51.834 1.00 80.50 824 ASP A O 1
ATOM 6436 N N . LEU A 1 825 ? 27.508 4.934 -51.112 1.00 77.88 825 LEU A N 1
ATOM 6437 C CA . LEU A 1 825 ? 27.211 4.322 -49.810 1.00 77.88 825 LEU A CA 1
ATOM 6438 C C . LEU A 1 825 ? 26.337 5.225 -48.930 1.00 77.88 825 LEU A C 1
ATOM 6440 O O . LEU A 1 825 ? 25.377 4.736 -48.326 1.00 77.88 825 LEU A O 1
ATOM 6444 N N . ILE A 1 826 ? 26.592 6.539 -48.931 1.00 74.38 826 ILE A N 1
ATOM 6445 C CA . ILE A 1 826 ? 25.716 7.518 -48.267 1.00 74.38 826 ILE A CA 1
ATOM 6446 C C . ILE A 1 826 ? 24.306 7.471 -48.873 1.00 74.38 826 ILE A C 1
ATOM 6448 O O . ILE A 1 826 ? 23.322 7.519 -48.134 1.00 74.38 826 ILE A O 1
ATOM 6452 N N . ASP A 1 827 ? 24.188 7.323 -50.195 1.00 74.69 827 ASP A N 1
ATOM 6453 C CA . ASP A 1 827 ? 22.893 7.224 -50.886 1.00 74.69 827 ASP A CA 1
ATOM 6454 C C . ASP A 1 827 ? 22.139 5.929 -50.581 1.00 74.69 827 ASP A C 1
ATOM 6456 O O . ASP A 1 827 ? 20.907 5.917 -50.559 1.00 74.69 827 ASP A O 1
ATOM 6460 N N . LYS A 1 828 ? 22.869 4.861 -50.260 1.00 73.12 828 LYS A N 1
ATOM 6461 C CA . LYS A 1 828 ? 22.321 3.587 -49.778 1.00 73.12 828 LYS A CA 1
ATOM 6462 C C . LYS A 1 828 ? 21.979 3.594 -48.282 1.00 73.12 828 LYS A C 1
ATOM 6464 O O . LYS A 1 828 ? 21.528 2.575 -47.765 1.00 73.12 828 LYS A O 1
ATOM 6469 N N . GLY A 1 829 ? 22.159 4.721 -47.586 1.00 62.88 829 GLY A N 1
ATOM 6470 C CA . GLY A 1 829 ? 21.851 4.868 -46.160 1.00 62.88 829 GLY A CA 1
ATOM 6471 C C . GLY A 1 829 ? 22.918 4.300 -45.220 1.00 62.88 829 GLY A C 1
ATOM 6472 O O . GLY A 1 829 ? 22.666 4.175 -44.023 1.00 62.88 829 GLY A O 1
ATOM 6473 N N . ILE A 1 830 ? 24.102 3.964 -45.738 1.00 59.09 830 ILE A N 1
ATOM 6474 C CA . ILE A 1 830 ? 25.248 3.504 -44.951 1.00 59.09 830 ILE A CA 1
ATOM 6475 C C . ILE A 1 830 ? 26.101 4.732 -44.638 1.00 59.09 830 ILE A C 1
ATOM 6477 O O . ILE A 1 830 ? 26.744 5.294 -45.523 1.00 59.09 830 ILE A O 1
ATOM 6481 N N . SER A 1 831 ? 26.072 5.191 -43.386 1.00 57.91 831 SER A N 1
ATOM 6482 C CA . SER A 1 831 ? 26.745 6.442 -43.016 1.00 57.91 831 SER A CA 1
ATOM 6483 C C . SER A 1 831 ? 27.518 6.415 -41.699 1.00 57.91 831 SER A C 1
ATOM 6485 O O . SER A 1 831 ? 28.147 7.409 -41.362 1.00 57.91 831 SER A O 1
ATOM 6487 N N . ASN A 1 832 ? 27.515 5.316 -40.944 1.00 56.22 832 ASN A N 1
ATOM 6488 C CA . ASN A 1 832 ? 28.243 5.262 -39.673 1.00 56.22 832 ASN A CA 1
ATOM 6489 C C . ASN A 1 832 ? 29.746 5.097 -39.925 1.00 56.22 832 ASN A C 1
ATOM 6491 O O . ASN A 1 832 ? 30.156 4.042 -40.404 1.00 56.22 832 ASN A O 1
ATOM 6495 N N . GLU A 1 833 ? 30.530 6.144 -39.631 1.00 63.12 833 GLU A N 1
ATOM 6496 C CA . GLU A 1 833 ? 32.006 6.173 -39.580 1.00 63.12 833 GLU A CA 1
ATOM 6497 C C . GLU A 1 833 ? 32.678 5.133 -40.496 1.00 63.12 833 GLU A C 1
ATOM 6499 O O . GLU A 1 833 ? 33.343 4.198 -40.063 1.00 63.12 833 GLU A O 1
ATOM 6504 N N . THR A 1 834 ? 32.430 5.241 -41.801 1.00 72.31 834 THR A N 1
ATOM 6505 C CA . THR A 1 834 ? 32.842 4.233 -42.785 1.00 72.31 834 THR A CA 1
ATOM 6506 C C . THR A 1 834 ? 34.118 4.679 -43.499 1.00 72.31 834 THR A C 1
ATOM 6508 O O . THR A 1 834 ? 34.272 5.851 -43.853 1.00 72.31 834 THR A O 1
ATOM 6511 N N . ILE A 1 835 ? 35.035 3.742 -43.731 1.00 80.81 835 ILE A N 1
ATOM 6512 C CA . ILE A 1 835 ? 36.287 3.931 -44.465 1.00 80.81 835 ILE A CA 1
ATOM 6513 C C . ILE A 1 835 ? 36.230 3.097 -45.731 1.00 80.81 835 ILE A C 1
ATOM 6515 O O . ILE A 1 835 ? 35.968 1.901 -45.678 1.00 80.81 835 ILE A O 1
ATOM 6519 N N . ILE A 1 836 ? 36.546 3.705 -46.864 1.00 85.94 836 ILE A N 1
ATOM 6520 C CA . ILE A 1 836 ? 36.695 3.004 -48.137 1.00 85.94 836 ILE A CA 1
ATOM 6521 C C . ILE A 1 836 ? 38.162 3.037 -48.521 1.00 85.94 836 ILE A C 1
ATOM 6523 O O . ILE A 1 836 ? 38.749 4.115 -48.546 1.00 85.94 836 ILE A O 1
ATOM 6527 N N . ILE A 1 837 ? 38.746 1.885 -48.839 1.00 86.88 837 ILE A N 1
ATOM 6528 C CA . ILE A 1 837 ? 40.119 1.774 -49.338 1.00 86.88 837 ILE A CA 1
ATOM 6529 C C . ILE A 1 837 ? 40.149 1.044 -50.680 1.00 86.88 837 ILE A C 1
ATOM 6531 O O . ILE A 1 837 ? 39.337 0.146 -50.924 1.00 86.88 837 ILE A O 1
ATOM 6535 N N . ALA A 1 838 ? 41.094 1.411 -51.546 1.00 83.94 838 ALA A N 1
ATOM 6536 C CA . ALA A 1 838 ? 41.285 0.737 -52.825 1.00 83.94 838 ALA A CA 1
ATOM 6537 C C . ALA A 1 838 ? 42.759 0.513 -53.179 1.00 83.94 838 ALA A C 1
ATOM 6539 O O . ALA A 1 838 ? 43.586 1.403 -52.979 1.00 83.94 838 ALA A O 1
ATOM 6540 N N . ASP A 1 839 ? 43.069 -0.650 -53.764 1.00 78.75 839 ASP A N 1
ATOM 6541 C CA . ASP A 1 839 ? 44.429 -0.963 -54.241 1.00 78.75 839 ASP A CA 1
ATOM 6542 C C . ASP A 1 839 ? 44.762 -0.227 -55.551 1.00 78.75 839 ASP A C 1
ATOM 6544 O O . ASP A 1 839 ? 45.920 0.105 -55.820 1.00 78.75 839 ASP A O 1
ATOM 6548 N N . LYS A 1 840 ? 43.732 0.064 -56.357 1.00 78.06 840 LYS A N 1
ATOM 6549 C CA . LYS A 1 840 ? 43.838 0.795 -57.622 1.00 78.06 840 LYS A CA 1
ATOM 6550 C C . LYS A 1 840 ? 42.643 1.713 -57.854 1.00 78.06 840 LYS A C 1
ATOM 6552 O O . LYS A 1 840 ? 41.491 1.309 -57.687 1.00 78.06 840 LYS A O 1
ATOM 6557 N N . GLN A 1 841 ? 42.926 2.930 -58.318 1.00 80.12 841 GLN A N 1
ATOM 6558 C CA . GLN A 1 841 ? 41.916 3.905 -58.720 1.00 80.12 841 GLN A CA 1
ATOM 6559 C C . GLN A 1 841 ? 42.062 4.257 -60.209 1.00 80.12 841 GLN A C 1
ATOM 6561 O O . GLN A 1 841 ? 43.094 4.792 -60.624 1.00 80.12 841 GLN A O 1
ATOM 6566 N N . THR A 1 842 ? 41.041 3.952 -61.016 1.00 71.19 842 THR A N 1
ATOM 6567 C CA . THR A 1 842 ? 41.099 4.069 -62.487 1.00 71.19 842 THR A CA 1
ATOM 6568 C C . THR A 1 842 ? 40.755 5.457 -63.015 1.00 71.19 842 THR A C 1
ATOM 6570 O O . THR A 1 842 ? 41.224 5.828 -64.091 1.00 71.19 842 THR A O 1
ATOM 6573 N N . GLU A 1 843 ? 39.986 6.249 -62.263 1.00 67.44 843 GLU A N 1
ATOM 6574 C CA . GLU A 1 843 ? 39.557 7.589 -62.659 1.00 67.44 843 GLU A CA 1
ATOM 6575 C C . GLU A 1 843 ? 39.623 8.593 -61.489 1.00 67.44 843 GLU A C 1
ATOM 6577 O O . GLU A 1 843 ? 39.574 8.272 -60.304 1.00 67.44 843 GLU A O 1
ATOM 6582 N N . GLY A 1 844 ? 39.715 9.882 -61.792 1.00 62.69 844 GLY A N 1
ATOM 6583 C CA . GLY A 1 844 ? 39.671 10.916 -60.763 1.00 62.69 844 GLY A CA 1
ATOM 6584 C C . GLY A 1 844 ? 39.494 12.290 -61.376 1.00 62.69 844 GLY A C 1
ATOM 6585 O O . GLY A 1 844 ? 39.987 12.551 -62.471 1.00 62.69 844 GLY A O 1
ATOM 6586 N N . ARG A 1 845 ? 38.783 13.184 -60.683 1.00 60.84 845 ARG A N 1
ATOM 6587 C CA . ARG A 1 845 ? 38.692 14.602 -61.054 1.00 60.84 845 ARG A CA 1
ATOM 6588 C C . ARG A 1 845 ? 39.352 15.435 -59.965 1.00 60.84 845 ARG A C 1
ATOM 6590 O O . ARG A 1 845 ? 38.960 15.371 -58.807 1.00 60.84 845 ARG A O 1
ATOM 6597 N N . GLY A 1 846 ? 40.365 16.219 -60.328 1.00 55.53 846 GLY A N 1
ATOM 6598 C CA . GLY A 1 846 ? 40.863 17.275 -59.442 1.00 55.53 846 GLY A CA 1
ATOM 6599 C C . GLY A 1 846 ? 39.845 18.415 -59.303 1.00 55.53 846 GLY A C 1
ATOM 6600 O O . GLY A 1 846 ? 38.918 18.527 -60.105 1.00 55.53 846 GLY A O 1
ATOM 6601 N N . ARG A 1 847 ? 40.062 19.331 -58.348 1.00 49.94 847 ARG A N 1
ATOM 6602 C CA . ARG A 1 847 ? 39.182 20.498 -58.087 1.00 49.94 847 ARG A CA 1
ATOM 6603 C C . ARG A 1 847 ? 38.968 21.416 -59.308 1.00 49.94 847 ARG A C 1
ATOM 6605 O O . ARG A 1 847 ? 38.025 22.191 -59.334 1.00 49.94 847 ARG A O 1
ATOM 6612 N N . THR A 1 848 ? 39.824 21.314 -60.326 1.00 47.84 848 THR A N 1
ATOM 6613 C CA . THR A 1 848 ? 39.762 22.060 -61.598 1.00 47.84 848 THR A CA 1
ATOM 6614 C C . THR A 1 848 ? 39.220 21.235 -62.773 1.00 47.84 848 THR A C 1
ATOM 6616 O O . THR A 1 848 ? 39.362 21.637 -63.924 1.00 47.84 848 THR A O 1
ATOM 6619 N N . GLY A 1 849 ? 38.645 20.055 -62.515 1.00 52.78 849 GLY A N 1
ATOM 6620 C CA . GLY A 1 849 ? 38.073 19.178 -63.543 1.00 52.78 849 GLY A CA 1
ATOM 6621 C C . GLY A 1 849 ? 39.090 18.367 -64.354 1.00 52.78 849 GLY A C 1
ATOM 6622 O O . GLY A 1 849 ? 38.691 17.628 -65.249 1.00 52.78 849 GLY A O 1
ATOM 6623 N N . LYS A 1 850 ? 40.394 18.458 -64.049 1.00 55.28 850 LYS A N 1
ATOM 6624 C CA . LYS A 1 850 ? 41.435 17.672 -64.734 1.00 55.28 850 LYS A CA 1
ATOM 6625 C C . LYS A 1 850 ? 41.359 16.193 -64.352 1.00 55.28 850 LYS A C 1
ATOM 6627 O O . LYS A 1 850 ? 41.385 15.867 -63.162 1.00 55.28 850 LYS A O 1
ATOM 6632 N N . SER A 1 851 ? 41.306 15.331 -65.367 1.00 56.97 851 SER A N 1
ATOM 6633 C CA . SER A 1 851 ? 41.400 13.878 -65.233 1.00 56.97 851 SER A CA 1
ATOM 6634 C C . SER A 1 851 ? 42.836 13.449 -64.951 1.00 56.97 851 SER A C 1
ATOM 6636 O O . SER A 1 851 ? 43.764 13.928 -65.605 1.00 56.97 851 SER A O 1
ATOM 6638 N N . TRP A 1 852 ? 43.018 12.529 -64.012 1.00 64.44 852 TRP A N 1
ATOM 6639 C CA . TRP A 1 852 ? 44.297 11.864 -63.773 1.00 64.44 852 TRP A CA 1
ATOM 6640 C C . TRP A 1 852 ? 44.090 10.355 -63.623 1.00 64.44 852 TRP A C 1
ATOM 6642 O O . TRP A 1 852 ? 43.004 9.913 -63.255 1.00 64.44 852 TRP A O 1
ATOM 6652 N N . VAL A 1 853 ? 45.139 9.586 -63.921 1.00 59.44 853 VAL A N 1
ATOM 6653 C CA . VAL A 1 853 ? 45.204 8.128 -63.737 1.00 59.44 853 VAL A CA 1
ATOM 6654 C C . VAL A 1 853 ? 46.288 7.847 -62.706 1.00 59.44 853 VAL A C 1
ATOM 6656 O O . VAL A 1 853 ? 47.359 8.455 -62.761 1.00 59.44 853 VAL A O 1
ATOM 6659 N N . SER A 1 854 ? 45.995 6.975 -61.747 1.00 65.94 854 SER A N 1
ATOM 6660 C CA . SER A 1 854 ? 46.926 6.637 -60.675 1.00 65.94 854 SER A CA 1
ATOM 6661 C C . SER A 1 854 ? 47.623 5.297 -60.920 1.00 65.94 854 SER A C 1
ATOM 6663 O O . SER A 1 854 ? 46.954 4.338 -61.304 1.00 65.94 854 SER A O 1
ATOM 6665 N N . PRO A 1 855 ? 48.947 5.206 -60.700 1.00 65.75 855 PRO A N 1
ATOM 6666 C CA . PRO A 1 855 ? 49.679 3.947 -60.789 1.00 65.75 855 PRO A CA 1
ATOM 6667 C C . PRO A 1 855 ? 49.324 3.004 -59.627 1.00 65.75 855 PRO A C 1
ATOM 6669 O O . PRO A 1 855 ? 48.993 3.451 -58.529 1.00 65.75 855 PRO A O 1
ATOM 6672 N N . GLU A 1 856 ? 49.418 1.695 -59.867 1.00 68.50 856 GLU A N 1
ATOM 6673 C CA . GLU A 1 856 ? 49.222 0.671 -58.833 1.00 68.50 856 GLU A CA 1
ATOM 6674 C C . GLU A 1 856 ? 50.288 0.773 -57.726 1.00 68.50 856 GLU A C 1
ATOM 6676 O O . GLU A 1 856 ? 51.433 1.173 -57.964 1.00 68.50 856 GLU A O 1
ATOM 6681 N N . GLY A 1 857 ? 49.915 0.406 -56.497 1.00 72.25 857 GLY A N 1
ATOM 6682 C CA . GLY A 1 857 ? 50.833 0.379 -55.352 1.00 72.25 857 GLY A CA 1
ATOM 6683 C C . GLY A 1 857 ? 50.952 1.692 -54.571 1.00 72.25 857 GLY A C 1
ATOM 6684 O O . GLY A 1 857 ? 51.919 1.858 -53.833 1.00 72.25 857 GLY A O 1
ATOM 6685 N N . ASN A 1 858 ? 49.999 2.611 -54.721 1.00 84.94 858 ASN A N 1
ATOM 6686 C CA . ASN A 1 858 ? 49.833 3.801 -53.880 1.00 84.94 858 ASN A CA 1
ATOM 6687 C C . ASN A 1 858 ? 48.586 3.653 -52.981 1.00 84.94 858 ASN A C 1
ATOM 6689 O O . ASN A 1 858 ? 47.769 2.757 -53.190 1.00 84.94 858 ASN A O 1
ATOM 6693 N N . PHE A 1 859 ? 48.448 4.508 -51.965 1.00 86.88 859 PHE A N 1
ATOM 6694 C CA . PHE A 1 859 ? 47.372 4.415 -50.974 1.00 86.88 859 PHE A CA 1
ATOM 6695 C C . PHE A 1 859 ? 46.221 5.367 -51.318 1.00 86.88 859 PHE A C 1
ATOM 6697 O O . PHE A 1 859 ? 46.427 6.582 -51.398 1.00 86.88 859 PHE A O 1
ATOM 6704 N N . TYR A 1 860 ? 45.017 4.811 -51.481 1.00 88.00 860 TYR A N 1
ATOM 6705 C CA . TYR A 1 860 ? 43.781 5.543 -51.769 1.00 88.00 860 TYR A CA 1
ATOM 6706 C C . TYR A 1 860 ? 42.721 5.202 -50.724 1.00 88.00 860 TYR A C 1
ATOM 6708 O O . TYR A 1 860 ? 42.305 4.045 -50.622 1.00 88.00 860 TYR A O 1
ATOM 6716 N N . ALA A 1 861 ? 42.275 6.204 -49.966 1.00 88.38 861 ALA A N 1
ATOM 6717 C CA . ALA A 1 861 ? 41.246 6.034 -48.946 1.00 88.38 861 ALA A CA 1
ATOM 6718 C C . ALA A 1 861 ? 40.236 7.188 -48.929 1.00 88.38 861 ALA A C 1
ATOM 6720 O O . ALA A 1 861 ? 40.588 8.330 -49.218 1.00 88.38 861 ALA A O 1
ATOM 6721 N N . SER A 1 862 ? 38.995 6.902 -48.539 1.00 88.38 862 SER A N 1
ATOM 6722 C CA . SER A 1 862 ? 37.957 7.901 -48.276 1.00 88.38 862 SER A CA 1
ATOM 6723 C C . SER A 1 862 ? 37.310 7.652 -46.919 1.00 88.38 862 SER A C 1
ATOM 6725 O O . SER A 1 862 ? 36.869 6.539 -46.640 1.00 88.38 862 SER A O 1
ATOM 6727 N N . LEU A 1 863 ? 37.248 8.687 -46.082 1.00 85.25 863 LEU A N 1
ATOM 6728 C CA . LEU A 1 863 ? 36.616 8.650 -44.760 1.00 85.25 863 LEU A CA 1
ATOM 6729 C C . LEU A 1 863 ? 35.259 9.357 -44.819 1.00 85.25 863 LEU A C 1
ATOM 6731 O O . LEU A 1 863 ? 35.190 10.494 -45.291 1.00 85.25 863 LEU A O 1
ATOM 6735 N N . ILE A 1 864 ? 34.206 8.716 -44.313 1.00 81.44 864 ILE A N 1
ATOM 6736 C CA . ILE A 1 864 ? 32.876 9.316 -44.137 1.00 81.44 864 ILE A CA 1
ATOM 6737 C C . ILE A 1 864 ? 32.732 9.751 -42.677 1.00 81.44 864 ILE A C 1
ATOM 6739 O O . ILE A 1 864 ? 32.795 8.920 -41.773 1.00 81.44 864 ILE A O 1
ATOM 6743 N N . VAL A 1 865 ? 32.543 11.053 -42.441 1.00 75.56 865 VAL A N 1
ATOM 6744 C CA . VAL A 1 865 ? 32.530 11.642 -41.089 1.00 75.56 865 VAL A CA 1
ATOM 6745 C C . VAL A 1 865 ? 31.297 12.526 -40.880 1.00 75.56 865 VAL A C 1
ATOM 6747 O O . VAL A 1 865 ? 30.920 13.290 -41.773 1.00 75.56 865 VAL A O 1
ATOM 6750 N N . ASN A 1 866 ? 30.677 12.460 -39.694 1.00 69.81 866 ASN A N 1
ATOM 6751 C CA . ASN A 1 866 ? 29.597 13.369 -39.290 1.00 69.81 866 ASN A CA 1
ATOM 6752 C C . ASN A 1 866 ? 30.164 14.614 -38.592 1.00 69.81 866 ASN A C 1
ATOM 6754 O O . ASN A 1 866 ? 30.958 14.506 -37.660 1.00 69.81 866 ASN A O 1
ATOM 6758 N N . LEU A 1 867 ? 29.733 15.807 -39.001 1.00 57.66 867 LEU A N 1
ATOM 6759 C CA . LEU A 1 867 ? 30.214 17.065 -38.414 1.00 57.66 867 LEU A CA 1
ATOM 6760 C C . LEU A 1 867 ? 29.456 17.511 -37.144 1.00 57.66 867 LEU A C 1
ATOM 6762 O O . LEU A 1 867 ? 29.862 18.503 -36.538 1.00 57.66 867 LEU A O 1
ATOM 6766 N N . PHE A 1 868 ? 28.371 16.831 -36.742 1.00 51.31 868 PHE A N 1
ATOM 6767 C CA . PHE A 1 868 ? 27.444 17.343 -35.715 1.00 51.31 868 PHE A CA 1
ATOM 6768 C C . PHE A 1 868 ? 27.120 16.403 -34.540 1.00 51.31 868 PHE A C 1
ATOM 6770 O O . PHE A 1 868 ? 26.446 16.859 -33.621 1.00 51.31 868 PHE A O 1
ATOM 6777 N N . ASN A 1 869 ? 27.592 15.149 -34.523 1.00 41.34 869 ASN A N 1
ATOM 6778 C CA . ASN A 1 869 ? 27.185 14.171 -33.496 1.00 41.34 869 ASN A CA 1
ATOM 6779 C C . ASN A 1 869 ? 28.209 13.886 -32.375 1.00 41.34 869 ASN A C 1
ATOM 6781 O O . ASN A 1 869 ? 27.848 13.236 -31.402 1.00 41.34 869 ASN A O 1
ATOM 6785 N N . ASP A 1 870 ? 29.441 14.406 -32.443 1.00 43.53 870 ASP A N 1
ATOM 6786 C CA . ASP A 1 870 ? 30.551 13.866 -31.633 1.00 43.53 870 ASP A CA 1
ATOM 6787 C C . ASP A 1 870 ? 31.087 14.827 -30.560 1.00 43.53 870 ASP A C 1
ATOM 6789 O O . ASP A 1 870 ? 32.237 15.266 -30.606 1.00 43.53 870 ASP A O 1
ATOM 6793 N N . TYR A 1 871 ? 30.267 15.127 -29.550 1.00 35.22 871 TYR A N 1
ATOM 6794 C CA . TYR A 1 871 ? 30.750 15.636 -28.258 1.00 35.22 871 TYR A CA 1
ATOM 6795 C C . TYR A 1 871 ? 30.724 14.495 -27.228 1.00 35.22 871 TYR A C 1
ATOM 6797 O O . TYR A 1 871 ? 29.747 14.334 -26.501 1.00 35.22 871 TYR A O 1
ATOM 6805 N N . LEU A 1 872 ? 31.794 13.690 -27.165 1.00 34.19 872 LEU A N 1
ATOM 6806 C CA . LEU A 1 872 ? 31.992 12.671 -26.122 1.00 34.19 872 LEU A CA 1
ATOM 6807 C C . LEU A 1 872 ? 33.355 12.822 -25.417 1.00 34.19 872 LEU A C 1
ATOM 6809 O O . LEU A 1 872 ? 34.349 13.252 -26.000 1.00 34.19 872 LEU A O 1
ATOM 6813 N N . SER A 1 873 ? 33.331 12.511 -24.119 1.00 29.34 873 SER A N 1
ATOM 6814 C CA . SER A 1 873 ? 34.239 12.887 -23.024 1.00 29.34 873 SER A CA 1
ATOM 6815 C C . SER A 1 873 ? 35.660 12.295 -23.047 1.00 29.34 873 SER A C 1
ATOM 6817 O O . SER A 1 873 ? 35.973 11.345 -23.755 1.00 29.34 873 SER A O 1
ATOM 6819 N N . GLU A 1 874 ? 36.539 12.880 -22.227 1.00 33.31 874 GLU A N 1
ATOM 6820 C CA . GLU A 1 874 ? 37.999 12.883 -22.371 1.00 33.31 874 GLU A CA 1
ATOM 6821 C C . GLU A 1 874 ? 38.790 11.581 -22.152 1.00 33.31 874 GLU A C 1
ATOM 6823 O O . GLU A 1 874 ? 39.938 11.556 -22.593 1.00 33.31 874 GLU A O 1
ATOM 6828 N N . ASN A 1 875 ? 38.273 10.499 -21.566 1.00 33.50 875 ASN A N 1
ATOM 6829 C CA . ASN A 1 875 ? 39.141 9.408 -21.095 1.00 33.50 875 ASN A CA 1
ATOM 6830 C C . ASN A 1 875 ? 38.725 8.006 -21.558 1.00 33.50 875 ASN A C 1
ATOM 6832 O O . ASN A 1 875 ? 37.565 7.641 -21.444 1.00 33.50 875 ASN A O 1
ATOM 6836 N N . GLN A 1 876 ? 39.750 7.227 -21.941 1.00 32.97 876 GLN A N 1
ATOM 6837 C CA . GLN A 1 876 ? 39.805 5.781 -22.229 1.00 32.97 876 GLN A CA 1
ATOM 6838 C C . GLN A 1 876 ? 39.662 5.344 -23.694 1.00 32.97 876 GLN A C 1
ATOM 6840 O O . GLN A 1 876 ? 38.577 5.069 -24.196 1.00 32.97 876 GLN A O 1
ATOM 6845 N N . PHE A 1 877 ? 40.817 5.134 -24.331 1.00 37.50 877 PHE A N 1
ATOM 6846 C CA . PHE A 1 877 ? 40.943 4.267 -25.499 1.00 37.50 877 PHE A CA 1
ATOM 6847 C C . PHE A 1 877 ? 41.905 3.122 -25.169 1.00 37.50 877 PHE A C 1
ATOM 6849 O O . PHE A 1 877 ? 43.018 3.368 -24.699 1.00 37.50 877 PHE A O 1
ATOM 6856 N N . SER A 1 878 ? 41.500 1.882 -25.430 1.00 30.25 878 SER A N 1
ATOM 6857 C CA . SER A 1 878 ? 42.388 0.714 -25.454 1.00 30.25 878 SER A CA 1
ATOM 6858 C C . SER A 1 878 ? 42.456 0.161 -26.878 1.00 30.25 878 SER A C 1
ATOM 6860 O O . SER A 1 878 ? 41.458 0.123 -27.591 1.00 30.25 878 SER A O 1
ATOM 6862 N N . VAL A 1 879 ? 43.649 -0.231 -27.330 1.00 33.41 879 VAL A N 1
ATOM 6863 C CA . VAL A 1 879 ? 43.839 -0.871 -28.640 1.00 33.41 879 VAL A CA 1
ATOM 6864 C C . VAL A 1 879 ? 43.683 -2.379 -28.450 1.00 33.41 879 VAL A C 1
ATOM 6866 O O . VAL A 1 879 ? 44.495 -3.002 -27.767 1.00 33.41 879 VAL A O 1
ATOM 6869 N N . SER A 1 880 ? 42.645 -2.967 -29.037 1.00 32.31 880 SER A N 1
ATOM 6870 C CA . SER A 1 880 ? 42.421 -4.418 -29.084 1.00 32.31 880 SER A CA 1
ATOM 6871 C C . SER A 1 880 ? 42.592 -4.919 -30.518 1.00 32.31 880 SER A C 1
ATOM 6873 O O . SER A 1 880 ? 42.339 -4.174 -31.449 1.00 32.31 880 SER A O 1
ATOM 6875 N N . PHE A 1 881 ? 43.047 -6.150 -30.746 1.00 35.56 881 PHE A N 1
ATOM 6876 C CA . PHE A 1 881 ? 43.155 -6.699 -32.105 1.00 35.56 881 PHE A CA 1
ATOM 6877 C C . PHE A 1 881 ? 41.921 -7.556 -32.407 1.00 35.56 881 PHE A C 1
ATOM 6879 O O . PHE A 1 881 ? 41.679 -8.543 -31.712 1.00 35.56 881 PHE A O 1
ATOM 6886 N N . GLN A 1 882 ? 41.144 -7.192 -33.430 1.00 37.16 882 GLN A N 1
ATOM 6887 C CA . GLN A 1 882 ? 40.038 -8.008 -33.935 1.00 37.16 882 GLN A CA 1
ATOM 6888 C C . GLN A 1 882 ? 40.425 -8.737 -35.220 1.00 37.16 882 GLN A C 1
ATOM 6890 O O . GLN A 1 882 ? 41.224 -8.272 -36.032 1.00 37.16 882 GLN A O 1
ATOM 6895 N N . ARG A 1 883 ? 39.819 -9.910 -35.389 1.00 36.62 883 ARG A N 1
ATOM 6896 C CA . ARG A 1 883 ? 39.970 -10.776 -36.555 1.00 36.62 883 ARG A CA 1
ATOM 6897 C C . ARG A 1 883 ? 38.858 -10.421 -37.539 1.00 36.62 883 ARG A C 1
ATOM 6899 O O . ARG A 1 883 ? 37.690 -10.626 -37.214 1.00 36.62 883 ARG A O 1
ATOM 6906 N N . VAL A 1 884 ? 39.209 -9.866 -38.698 1.00 38.59 884 VAL A N 1
ATOM 6907 C CA . VAL A 1 884 ? 38.238 -9.455 -39.728 1.00 38.59 884 VAL A CA 1
ATOM 6908 C C . VAL A 1 884 ? 38.452 -10.289 -40.987 1.00 38.59 884 VAL A C 1
ATOM 6910 O O . VAL A 1 884 ? 39.587 -10.529 -41.405 1.00 38.59 884 VAL A O 1
ATOM 6913 N N . THR A 1 885 ? 37.351 -10.756 -41.573 1.00 32.97 885 THR A N 1
ATOM 6914 C CA . THR A 1 885 ? 37.326 -11.512 -42.829 1.00 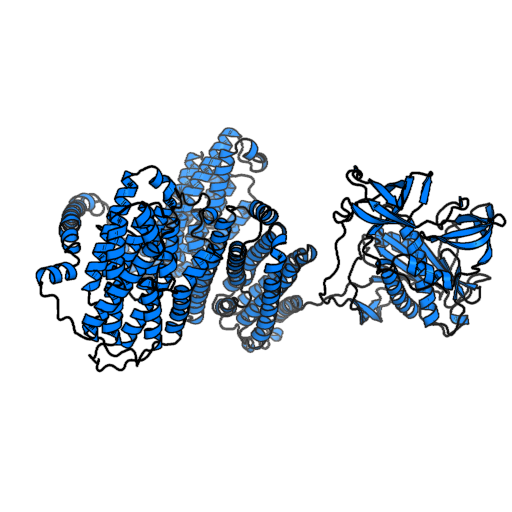32.97 885 THR A CA 1
ATOM 6915 C C . THR A 1 885 ? 37.044 -10.540 -43.972 1.00 32.97 885 THR A C 1
ATOM 6917 O O . THR A 1 885 ? 35.996 -9.900 -43.994 1.00 32.97 885 THR A O 1
ATOM 6920 N N . LEU A 1 886 ? 37.985 -10.391 -44.907 1.00 39.47 886 LEU A N 1
ATOM 6921 C CA . LEU A 1 886 ? 37.817 -9.517 -46.072 1.00 39.47 886 LEU A CA 1
ATOM 6922 C C . LEU A 1 886 ? 36.880 -10.192 -47.089 1.00 39.47 886 LEU A C 1
ATOM 6924 O O . LEU A 1 886 ? 37.248 -11.204 -47.693 1.00 39.47 886 LEU A O 1
ATOM 6928 N N . GLU A 1 887 ? 35.683 -9.630 -47.294 1.00 36.34 887 GLU A N 1
ATOM 6929 C CA . GLU A 1 887 ? 34.604 -10.224 -48.112 1.00 36.34 887 GLU A CA 1
ATOM 6930 C C . GLU A 1 887 ? 34.985 -10.494 -49.581 1.00 36.34 887 GLU A C 1
ATOM 6932 O O . GLU A 1 887 ? 34.345 -11.310 -50.239 1.00 36.34 887 GLU A O 1
ATOM 6937 N N . SER A 1 888 ? 36.052 -9.882 -50.108 1.00 34.97 888 SER A N 1
ATOM 6938 C CA . SER A 1 888 ? 36.492 -10.077 -51.500 1.00 34.97 888 SER A CA 1
ATOM 6939 C C . SER A 1 888 ? 37.713 -10.995 -51.677 1.00 34.97 888 SER A C 1
ATOM 6941 O O . SER A 1 888 ? 38.078 -11.308 -52.816 1.00 34.97 888 SER A O 1
ATOM 6943 N N . SER A 1 889 ? 38.355 -11.453 -50.594 1.00 35.28 889 SER A N 1
ATOM 6944 C CA . SER A 1 889 ? 39.573 -12.281 -50.674 1.00 35.28 889 SER A CA 1
ATOM 6945 C C . SER A 1 889 ? 39.601 -13.505 -49.756 1.00 35.28 889 SER A C 1
ATOM 6947 O O . SER A 1 889 ? 40.497 -14.334 -49.920 1.00 35.28 889 SER A O 1
ATOM 6949 N N . ASN A 1 890 ? 38.645 -13.662 -48.829 1.00 34.78 890 ASN A N 1
ATOM 6950 C CA . ASN A 1 890 ? 38.613 -14.761 -47.847 1.00 34.78 890 ASN A CA 1
ATOM 6951 C C . ASN A 1 890 ? 39.933 -14.935 -47.057 1.00 34.78 890 ASN A C 1
ATOM 6953 O O . ASN A 1 890 ? 40.186 -15.995 -46.484 1.00 34.78 890 ASN A O 1
ATOM 6957 N N . GLN A 1 891 ? 40.783 -13.903 -47.021 1.00 31.00 891 GLN A N 1
ATOM 6958 C CA . GLN A 1 891 ? 41.984 -13.868 -46.196 1.00 31.00 891 GLN A CA 1
ATOM 6959 C C . GLN A 1 891 ? 41.667 -13.225 -44.847 1.00 31.00 891 GLN A C 1
ATOM 6961 O O . GLN A 1 891 ? 40.945 -12.229 -44.761 1.00 31.00 891 GLN A O 1
ATOM 6966 N N . GLU A 1 892 ? 42.211 -13.821 -43.790 1.00 34.09 892 GLU A N 1
ATOM 6967 C CA . GLU A 1 892 ? 42.057 -13.345 -42.420 1.00 34.09 892 GLU A CA 1
ATOM 6968 C C . GLU A 1 892 ? 43.183 -12.366 -42.075 1.00 34.09 892 GLU A C 1
ATOM 6970 O O . GLU A 1 892 ? 44.361 -12.716 -42.164 1.00 34.09 892 GLU A O 1
ATOM 6975 N N . ALA A 1 893 ? 42.824 -11.156 -41.643 1.00 34.47 893 ALA A N 1
ATOM 6976 C CA . ALA A 1 893 ? 43.775 -10.170 -41.139 1.00 34.47 893 ALA A CA 1
ATOM 6977 C C . ALA A 1 893 ? 43.440 -9.786 -39.691 1.00 34.47 893 ALA A C 1
ATOM 6979 O O . ALA A 1 893 ? 42.274 -9.653 -39.309 1.00 34.47 893 ALA A O 1
ATOM 6980 N N . TRP A 1 894 ? 44.484 -9.607 -38.878 1.00 36.75 894 TRP A N 1
ATOM 6981 C CA . TRP A 1 894 ? 44.376 -9.073 -37.523 1.00 36.75 894 TRP A CA 1
ATOM 6982 C C . TRP A 1 894 ? 44.492 -7.557 -37.587 1.00 36.75 894 TRP A C 1
ATOM 6984 O O . TRP A 1 894 ? 45.565 -7.025 -37.868 1.00 36.75 894 TRP A O 1
ATOM 6994 N N . ILE A 1 895 ? 43.386 -6.865 -37.335 1.00 36.91 895 ILE A N 1
ATOM 6995 C CA . ILE A 1 895 ? 43.322 -5.408 -37.414 1.00 36.91 895 ILE A CA 1
ATOM 6996 C C . ILE A 1 895 ? 43.193 -4.853 -35.990 1.00 36.91 895 ILE A C 1
ATOM 6998 O O . ILE A 1 895 ? 42.374 -5.340 -35.207 1.00 36.91 895 ILE A O 1
ATOM 7002 N N . PRO A 1 896 ? 43.997 -3.851 -35.611 1.00 32.75 896 PRO A N 1
ATOM 7003 C CA . PRO A 1 896 ? 43.828 -3.153 -34.347 1.00 32.75 896 PRO A CA 1
ATOM 7004 C C . PRO A 1 896 ? 42.578 -2.269 -34.390 1.00 32.75 896 PRO A C 1
ATOM 7006 O O . PRO A 1 896 ? 42.448 -1.382 -35.228 1.00 32.75 896 PRO A O 1
ATOM 7009 N N . VAL A 1 897 ? 41.682 -2.512 -33.447 1.00 37.06 897 VAL A N 1
ATOM 7010 C CA . VAL A 1 897 ? 40.457 -1.777 -33.157 1.00 37.06 897 VAL A CA 1
ATOM 7011 C C . VAL A 1 897 ? 40.678 -0.969 -31.881 1.00 37.06 897 VAL A C 1
ATOM 7013 O O . VAL A 1 897 ? 40.963 -1.514 -30.812 1.00 37.06 897 VAL A O 1
ATOM 7016 N N . LEU A 1 898 ? 40.561 0.352 -31.994 1.00 32.34 898 LEU A N 1
ATOM 7017 C CA . LEU A 1 898 ? 40.493 1.257 -30.849 1.00 32.34 898 LEU A CA 1
ATOM 7018 C C . LEU A 1 898 ? 39.111 1.111 -30.203 1.00 32.34 898 LEU A C 1
ATOM 7020 O O . LEU A 1 898 ? 38.119 1.523 -30.792 1.00 32.34 898 LEU A O 1
ATOM 7024 N N . SER A 1 899 ? 39.042 0.530 -29.008 1.00 36.25 899 SER A N 1
ATOM 7025 C CA . SER A 1 899 ? 37.824 0.511 -28.197 1.00 36.25 899 SER A CA 1
ATOM 7026 C C . SER A 1 899 ? 37.807 1.703 -27.248 1.00 36.25 899 SER A C 1
ATOM 7028 O O . SER A 1 899 ? 38.764 1.915 -26.498 1.00 36.25 899 SER A O 1
ATOM 7030 N N . THR A 1 900 ? 36.714 2.460 -27.255 1.00 32.72 900 THR A N 1
ATOM 7031 C CA . THR A 1 900 ? 36.381 3.406 -26.190 1.00 32.72 900 THR A CA 1
ATOM 7032 C C . THR A 1 900 ? 35.953 2.621 -24.953 1.00 32.72 900 THR A C 1
ATOM 7034 O O . THR A 1 900 ? 35.022 1.818 -24.988 1.00 32.72 900 THR A O 1
ATOM 7037 N N . GLY A 1 901 ? 36.661 2.815 -23.843 1.00 27.75 901 GLY A N 1
ATOM 7038 C CA . GLY A 1 901 ? 36.153 2.418 -22.536 1.00 27.75 901 GLY A CA 1
ATOM 7039 C C . GLY A 1 901 ? 35.216 3.516 -22.051 1.00 27.75 901 GLY A C 1
ATOM 7040 O O . GLY A 1 901 ? 35.629 4.661 -21.928 1.00 27.75 901 GLY A O 1
ATOM 7041 N N . MET A 1 902 ? 33.948 3.219 -21.784 1.00 26.50 902 MET A N 1
ATOM 7042 C CA . MET A 1 902 ? 33.158 4.126 -20.954 1.00 26.50 902 MET A CA 1
ATOM 7043 C C . MET A 1 902 ? 33.456 3.807 -19.489 1.00 26.50 902 MET A C 1
ATOM 7045 O O . MET A 1 902 ? 32.933 2.836 -18.945 1.00 26.50 902 MET A O 1
ATOM 7049 N N . THR A 1 903 ? 34.254 4.649 -18.830 1.00 26.19 903 THR A N 1
ATOM 7050 C CA . THR A 1 903 ? 34.069 4.900 -17.395 1.00 26.19 903 THR A CA 1
ATOM 7051 C C . THR A 1 903 ? 33.302 6.195 -17.198 1.00 26.19 903 THR A C 1
ATOM 7053 O O . THR A 1 903 ? 33.618 7.233 -17.775 1.00 26.19 903 THR A O 1
ATOM 7056 N N . SER A 1 904 ? 32.274 6.091 -16.371 1.00 27.55 904 SER A N 1
ATOM 7057 C CA . SER A 1 904 ? 31.263 7.084 -16.047 1.00 27.55 904 SER A CA 1
ATOM 7058 C C . SER A 1 904 ? 31.768 8.186 -15.111 1.00 27.55 904 SER A C 1
ATOM 7060 O O . SER A 1 904 ? 31.350 8.225 -13.958 1.00 27.55 904 SER A O 1
ATOM 7062 N N . ASP A 1 905 ? 32.594 9.108 -15.601 1.00 22.88 905 ASP A N 1
ATOM 7063 C CA . ASP A 1 905 ? 32.893 10.343 -14.866 1.00 22.88 905 ASP A CA 1
ATOM 7064 C C . ASP A 1 905 ? 32.353 11.543 -15.648 1.00 22.88 905 ASP A C 1
ATOM 7066 O O . ASP A 1 905 ? 32.944 12.033 -16.609 1.00 22.88 905 ASP A O 1
ATOM 7070 N N . GLY A 1 906 ? 31.151 11.969 -15.255 1.00 28.89 906 GLY A N 1
ATOM 7071 C CA . GLY A 1 906 ? 30.453 13.107 -15.830 1.00 28.89 906 GLY A CA 1
ATOM 7072 C C . GLY A 1 906 ? 30.829 14.412 -15.142 1.00 28.89 906 GLY A C 1
ATOM 7073 O O . GLY A 1 906 ? 30.399 14.665 -14.020 1.00 28.89 906 GLY A O 1
ATOM 7074 N N . THR A 1 907 ? 31.518 15.290 -15.861 1.00 27.75 907 THR A N 1
ATOM 7075 C CA . THR A 1 907 ? 31.458 16.741 -15.649 1.00 27.75 907 THR A CA 1
ATOM 7076 C C . THR A 1 907 ? 31.525 17.431 -17.014 1.00 27.75 907 THR A C 1
ATOM 7078 O O . THR A 1 907 ? 32.530 17.376 -17.709 1.00 27.75 907 THR A O 1
ATOM 7081 N N . GLY A 1 908 ? 30.428 18.060 -17.444 1.00 23.17 908 GLY A N 1
ATOM 7082 C CA . GLY A 1 908 ? 30.388 18.762 -18.728 1.00 23.17 908 GLY A CA 1
ATOM 7083 C C . GLY A 1 908 ? 29.051 19.451 -18.971 1.00 23.17 908 GLY A C 1
ATOM 7084 O O . GLY A 1 908 ? 28.019 18.807 -19.100 1.00 23.17 908 GLY A O 1
ATOM 7085 N N . ILE A 1 909 ? 29.093 20.775 -18.972 1.00 22.45 909 ILE A N 1
ATOM 7086 C CA . ILE A 1 909 ? 27.992 21.739 -19.000 1.00 22.45 909 ILE A CA 1
ATOM 7087 C C . ILE A 1 909 ? 27.286 21.744 -20.367 1.00 22.45 909 ILE A C 1
ATOM 7089 O O . ILE A 1 909 ? 27.934 21.919 -21.396 1.00 22.45 909 ILE A O 1
ATOM 7093 N N . THR A 1 910 ? 25.954 21.630 -20.386 1.00 20.86 910 THR A N 1
ATOM 7094 C CA . THR A 1 910 ? 25.131 21.800 -21.595 1.00 20.86 910 THR A CA 1
ATOM 7095 C C . THR A 1 910 ? 24.845 23.287 -21.823 1.00 20.86 910 THR A C 1
ATOM 7097 O O . THR A 1 910 ? 23.988 23.872 -21.162 1.00 20.86 910 THR A O 1
ATOM 7100 N N . VAL A 1 911 ? 25.560 23.916 -22.758 1.00 22.77 911 VAL A N 1
ATOM 7101 C CA . VAL A 1 911 ? 25.166 25.216 -23.324 1.00 22.77 911 VAL A CA 1
ATOM 7102 C C . VAL A 1 911 ? 24.219 24.951 -24.494 1.00 22.77 911 VAL A C 1
ATOM 7104 O O . VAL A 1 911 ? 24.504 24.123 -25.357 1.00 22.77 911 VAL A O 1
ATOM 7107 N N . GLY A 1 912 ? 23.064 25.619 -24.481 1.00 22.53 912 GLY A N 1
ATOM 7108 C CA . GLY A 1 912 ? 21.970 25.416 -25.427 1.00 22.53 912 GLY A CA 1
ATOM 7109 C C . GLY A 1 912 ? 22.386 25.574 -26.890 1.00 22.53 912 GLY A C 1
ATOM 7110 O O . GLY A 1 912 ? 22.940 26.596 -27.292 1.00 22.53 912 GLY A O 1
ATOM 7111 N N . LEU A 1 913 ? 22.056 24.564 -27.694 1.00 22.83 913 LEU A N 1
ATOM 7112 C CA . LEU A 1 913 ? 22.125 24.633 -29.147 1.00 22.83 913 LEU A CA 1
ATOM 7113 C C . LEU A 1 913 ? 20.989 25.521 -29.652 1.00 22.83 913 LEU A C 1
ATOM 7115 O O . LEU A 1 913 ? 19.835 25.103 -29.747 1.00 22.83 913 LEU A O 1
ATOM 7119 N N . THR A 1 914 ? 21.335 26.758 -29.988 1.00 22.53 914 THR A N 1
ATOM 7120 C CA . THR A 1 914 ? 20.530 27.564 -30.896 1.00 22.53 914 THR A CA 1
ATOM 7121 C C . THR A 1 914 ? 20.720 27.034 -32.314 1.00 22.53 914 THR A C 1
ATOM 7123 O O . THR A 1 914 ? 21.825 26.813 -32.806 1.00 22.53 914 THR A O 1
ATOM 7126 N N . SER A 1 915 ? 19.588 26.784 -32.958 1.00 27.69 915 SER A N 1
ATOM 7127 C CA . SER A 1 915 ? 19.456 26.540 -34.386 1.00 27.69 915 SER A CA 1
ATOM 7128 C C . SER A 1 915 ? 20.181 27.608 -35.210 1.00 27.69 915 SER A C 1
ATOM 7130 O O . SER A 1 915 ? 20.017 28.787 -34.915 1.00 27.69 915 SER A O 1
ATOM 7132 N N . GLN A 1 916 ? 20.819 27.173 -36.305 1.00 27.97 916 GLN A N 1
ATOM 7133 C CA . GLN A 1 916 ? 21.453 27.948 -37.391 1.00 27.97 916 GLN A CA 1
ATOM 7134 C C . GLN A 1 916 ? 22.979 28.076 -37.319 1.00 27.97 916 GLN A C 1
ATOM 7136 O O . GLN A 1 916 ? 23.504 29.120 -36.961 1.00 27.97 916 GLN A O 1
ATOM 7141 N N . VAL A 1 917 ? 23.700 27.068 -37.826 1.00 30.27 917 VAL A N 1
ATOM 7142 C CA . VAL A 1 917 ? 25.061 27.284 -38.342 1.00 30.27 917 VAL A CA 1
ATOM 7143 C C . VAL A 1 917 ? 25.278 26.444 -39.612 1.00 30.27 917 VAL A C 1
ATOM 7145 O O . VAL A 1 917 ? 25.603 25.259 -39.561 1.00 30.27 917 VAL A O 1
ATOM 7148 N N . ARG A 1 918 ? 25.077 27.063 -40.784 1.00 37.50 918 ARG A N 1
ATOM 7149 C CA . ARG A 1 918 ? 25.550 26.571 -42.095 1.00 37.50 918 ARG A CA 1
ATOM 7150 C C . ARG A 1 918 ? 26.986 27.070 -42.328 1.00 37.50 918 ARG A C 1
ATOM 7152 O O . ARG A 1 918 ? 27.220 27.827 -43.265 1.00 37.50 918 ARG A O 1
ATOM 7159 N N . ASP A 1 919 ? 27.936 26.695 -41.473 1.00 46.16 919 ASP A N 1
ATOM 7160 C CA . ASP A 1 919 ? 29.303 27.221 -41.581 1.00 46.16 919 ASP A CA 1
ATOM 7161 C C . ASP A 1 919 ? 30.150 26.444 -42.592 1.00 46.16 919 ASP A C 1
ATOM 7163 O O . ASP A 1 919 ? 30.464 25.267 -42.414 1.00 46.16 919 ASP A O 1
ATOM 7167 N N . ILE A 1 920 ? 30.554 27.140 -43.653 1.00 48.09 920 ILE A N 1
ATOM 7168 C CA . ILE A 1 920 ? 31.567 26.695 -44.621 1.00 48.09 920 ILE A CA 1
ATOM 7169 C C . ILE A 1 920 ? 32.954 26.602 -43.945 1.00 48.09 920 ILE A C 1
ATOM 7171 O O . ILE A 1 920 ? 33.789 25.806 -44.372 1.00 48.09 920 ILE A O 1
ATOM 7175 N N . SER A 1 921 ? 33.176 27.333 -42.842 1.00 53.97 921 SER A N 1
ATOM 7176 C CA . SER A 1 921 ? 34.433 27.358 -42.075 1.00 53.97 921 SER A CA 1
ATOM 7177 C C . SER A 1 921 ? 34.848 25.978 -41.554 1.00 53.97 921 SER A C 1
ATOM 7179 O O . SER A 1 921 ? 35.977 25.560 -41.800 1.00 53.97 921 SER A O 1
ATOM 7181 N N . LYS A 1 922 ? 33.933 25.197 -40.960 1.00 62.84 922 LYS A N 1
ATOM 7182 C CA . LYS A 1 922 ? 34.238 23.845 -40.437 1.00 62.84 922 LYS A CA 1
ATOM 7183 C C . LYS A 1 922 ? 34.753 22.872 -41.506 1.00 62.84 922 LYS A C 1
ATOM 7185 O O . LYS A 1 922 ? 35.515 21.954 -41.207 1.00 62.84 922 LYS A O 1
ATOM 7190 N N . LEU A 1 923 ? 34.350 23.076 -42.760 1.00 66.94 923 LEU A N 1
ATOM 7191 C CA . LEU A 1 923 ? 34.795 22.282 -43.906 1.00 66.94 923 LEU A CA 1
ATOM 7192 C C . LEU A 1 923 ? 36.267 22.584 -44.222 1.00 66.94 923 LEU A C 1
ATOM 7194 O O . LEU A 1 923 ? 37.083 21.671 -44.347 1.00 66.94 923 LEU A O 1
ATOM 7198 N N . THR A 1 924 ? 36.628 23.866 -44.248 1.00 69.94 924 THR A N 1
ATOM 7199 C CA . THR A 1 924 ? 38.009 24.328 -44.426 1.00 69.94 924 THR A CA 1
ATOM 7200 C C . THR A 1 924 ? 38.905 23.860 -43.277 1.00 69.94 924 THR A C 1
ATOM 7202 O O . THR A 1 924 ? 39.967 23.298 -43.532 1.00 69.94 924 THR A O 1
ATOM 7205 N N . GLU A 1 925 ? 38.453 23.965 -42.027 1.00 81.81 925 GLU A N 1
ATOM 7206 C CA . GLU A 1 925 ? 39.208 23.540 -40.837 1.00 81.81 925 GLU A CA 1
ATOM 7207 C C . GLU A 1 925 ? 39.550 22.039 -40.838 1.00 81.81 925 GLU A C 1
ATOM 7209 O O . GLU A 1 925 ? 40.690 21.656 -40.560 1.00 81.81 925 GLU A O 1
ATOM 7214 N N . SER A 1 926 ? 38.604 21.183 -41.243 1.00 79.56 926 SER A N 1
ATOM 7215 C CA . SER A 1 926 ? 38.814 19.727 -41.324 1.00 79.56 926 SER A CA 1
ATOM 7216 C C . SER A 1 926 ? 39.939 19.322 -42.293 1.00 79.56 926 SER A C 1
ATOM 7218 O O . SER A 1 926 ? 40.600 18.294 -42.109 1.00 79.56 926 SER A O 1
ATOM 7220 N N . THR A 1 927 ? 40.227 20.168 -43.288 1.00 82.50 927 THR A N 1
ATOM 7221 C CA . THR A 1 927 ? 41.346 19.976 -44.219 1.00 82.50 927 THR A CA 1
ATOM 7222 C C . THR A 1 927 ? 42.682 20.025 -43.483 1.00 82.50 927 THR A C 1
ATOM 7224 O O . THR A 1 927 ? 43.551 19.183 -43.711 1.00 82.50 927 THR A O 1
ATOM 7227 N N . PHE A 1 928 ? 42.846 20.978 -42.565 1.00 87.06 928 PHE A N 1
ATOM 7228 C CA . PHE A 1 928 ? 44.074 21.150 -41.789 1.00 87.06 928 PHE A CA 1
ATOM 7229 C C . PHE A 1 928 ? 44.279 20.002 -40.803 1.00 87.06 928 PHE A C 1
ATOM 7231 O O . PHE A 1 928 ? 45.392 19.488 -40.695 1.00 87.06 928 PHE A O 1
ATOM 7238 N N . VAL A 1 929 ? 43.199 19.552 -40.154 1.00 87.50 929 VAL A N 1
ATOM 7239 C CA . VAL A 1 929 ? 43.203 18.366 -39.281 1.00 87.50 929 VAL A CA 1
ATOM 7240 C C . VAL A 1 929 ? 43.692 17.142 -40.052 1.00 87.50 929 VAL A C 1
ATOM 7242 O O . VAL A 1 929 ? 44.621 16.462 -39.620 1.00 87.50 929 VAL A O 1
ATOM 7245 N N . THR A 1 930 ? 43.125 16.906 -41.237 1.00 88.75 930 THR A N 1
ATOM 7246 C CA . THR A 1 930 ? 43.511 15.778 -42.097 1.00 88.75 930 THR A CA 1
ATOM 7247 C C . THR A 1 930 ? 44.957 15.906 -42.580 1.00 88.75 930 THR A C 1
ATOM 7249 O O . THR A 1 930 ? 45.704 14.932 -42.562 1.00 88.75 930 THR A O 1
ATOM 7252 N N . THR A 1 931 ? 45.387 17.110 -42.966 1.00 89.75 931 THR A N 1
ATOM 7253 C CA . THR A 1 931 ? 46.750 17.370 -43.466 1.00 89.75 931 THR A CA 1
ATOM 7254 C C . THR A 1 931 ? 47.802 17.087 -42.396 1.00 89.75 931 THR A C 1
ATOM 7256 O O . THR A 1 931 ? 48.804 16.427 -42.670 1.00 89.75 931 THR A O 1
ATOM 7259 N N . LEU A 1 932 ? 47.552 17.524 -41.159 1.00 90.88 932 LEU A N 1
ATOM 7260 C CA . LEU A 1 932 ? 48.407 17.209 -40.016 1.00 90.88 932 LEU A CA 1
ATOM 7261 C C . LEU A 1 932 ? 48.397 15.714 -39.686 1.00 90.88 932 LEU A C 1
ATOM 7263 O O . LEU A 1 932 ? 49.442 15.164 -39.347 1.00 90.88 932 LEU A O 1
ATOM 7267 N N . ALA A 1 933 ? 47.245 15.050 -39.804 1.00 90.19 933 ALA A N 1
ATOM 7268 C CA . ALA A 1 933 ? 47.131 13.619 -39.543 1.00 90.19 933 ALA A CA 1
ATOM 7269 C C . ALA A 1 933 ? 47.956 12.799 -40.533 1.00 90.19 933 ALA A C 1
ATOM 7271 O O . ALA A 1 933 ? 48.727 11.933 -40.120 1.00 90.19 933 ALA A O 1
ATOM 7272 N N . VAL A 1 934 ? 47.864 13.128 -41.823 1.00 90.81 934 VAL A N 1
ATOM 7273 C CA . VAL A 1 934 ? 48.701 12.531 -42.867 1.00 90.81 934 VAL A CA 1
ATOM 7274 C C . VAL A 1 934 ? 50.177 12.834 -42.605 1.00 90.81 934 VAL A C 1
ATOM 7276 O O . VAL A 1 934 ? 50.991 11.919 -42.635 1.00 90.81 934 VAL A O 1
ATOM 7279 N N . GLY A 1 935 ? 50.535 14.079 -42.278 1.00 88.88 935 GLY A N 1
ATOM 7280 C CA . GLY A 1 935 ? 51.916 14.447 -41.945 1.00 88.88 935 GLY A CA 1
ATOM 7281 C C . GLY A 1 935 ? 52.497 13.630 -40.787 1.00 88.88 935 GLY A C 1
ATOM 7282 O O . GLY A 1 935 ? 53.589 13.083 -40.910 1.00 88.88 935 GLY A O 1
ATOM 7283 N N . ASN A 1 936 ? 51.751 13.487 -39.688 1.00 89.75 936 ASN A N 1
ATOM 7284 C CA . ASN A 1 936 ? 52.163 12.674 -38.540 1.00 89.75 936 ASN A CA 1
ATOM 7285 C C . ASN A 1 936 ? 52.262 11.185 -38.890 1.00 89.75 936 ASN A C 1
ATOM 7287 O O . ASN A 1 936 ? 53.182 10.518 -38.433 1.00 89.75 936 ASN A O 1
ATOM 7291 N N . THR A 1 937 ? 51.360 10.689 -39.737 1.00 89.50 937 THR A N 1
ATOM 7292 C CA . THR A 1 937 ? 51.389 9.304 -40.230 1.00 89.50 937 THR A CA 1
ATOM 7293 C C . THR A 1 937 ? 52.659 9.030 -41.028 1.00 89.50 937 THR A C 1
ATOM 7295 O O . THR A 1 937 ? 53.293 8.001 -40.840 1.00 89.50 937 THR A O 1
ATOM 7298 N N . LEU A 1 938 ? 53.073 9.962 -41.890 1.00 88.06 938 LEU A N 1
ATOM 7299 C CA . LEU A 1 938 ? 54.297 9.810 -42.680 1.00 88.06 938 LEU A CA 1
ATOM 7300 C C . LEU A 1 938 ? 55.563 9.825 -41.808 1.00 88.06 938 LEU A C 1
ATOM 7302 O O . LEU A 1 938 ? 56.495 9.084 -42.107 1.00 88.06 938 LEU A O 1
ATOM 7306 N N . LEU A 1 939 ? 55.589 10.597 -40.711 1.00 85.94 939 LEU A N 1
ATOM 7307 C CA . LEU A 1 939 ? 56.705 10.575 -39.750 1.00 85.94 939 LEU A CA 1
ATOM 7308 C C . LEU A 1 939 ? 56.875 9.213 -39.069 1.00 85.94 939 LEU A C 1
ATOM 7310 O O . LEU A 1 939 ? 57.998 8.858 -38.728 1.00 85.94 939 LEU A O 1
ATOM 7314 N N . SER A 1 940 ? 55.799 8.438 -38.893 1.00 83.75 940 SER A N 1
ATOM 7315 C CA . SER A 1 940 ? 55.887 7.082 -38.331 1.00 83.75 940 SER A CA 1
ATOM 7316 C C . SER A 1 940 ? 56.644 6.105 -39.241 1.00 83.75 940 SER A C 1
ATOM 7318 O O . SER A 1 940 ? 57.098 5.067 -38.766 1.00 83.75 940 SER A O 1
ATOM 7320 N N . PHE A 1 941 ? 56.794 6.423 -40.533 1.00 83.19 941 PHE A N 1
ATOM 7321 C CA . PHE A 1 941 ? 57.389 5.533 -41.535 1.00 83.19 941 PHE A CA 1
ATOM 7322 C C . PHE A 1 941 ? 58.614 6.117 -42.255 1.00 83.19 941 PHE A C 1
ATOM 7324 O O . PHE A 1 941 ? 59.209 5.442 -43.093 1.00 83.19 941 PHE A O 1
ATOM 7331 N N . MET A 1 942 ? 59.008 7.354 -41.947 1.00 82.00 942 MET A N 1
ATOM 7332 C CA . MET A 1 942 ? 60.173 8.017 -42.537 1.00 82.00 942 MET A CA 1
ATOM 7333 C C . MET A 1 942 ? 61.057 8.611 -41.445 1.00 82.00 942 MET A C 1
ATOM 7335 O O . MET A 1 942 ? 60.594 9.428 -40.650 1.00 82.00 942 MET A O 1
ATOM 7339 N N . ASN A 1 943 ? 62.346 8.274 -41.449 1.00 62.59 943 ASN A N 1
ATOM 7340 C CA . ASN A 1 943 ? 63.312 8.875 -40.529 1.00 62.59 943 ASN A CA 1
ATOM 7341 C C . ASN A 1 943 ? 63.707 10.288 -40.995 1.00 62.59 943 ASN A C 1
ATOM 7343 O O . ASN A 1 943 ? 64.125 10.460 -42.136 1.00 62.59 943 ASN A O 1
ATOM 7347 N N . ASP A 1 944 ? 63.583 11.276 -40.098 1.00 58.12 944 ASP A N 1
ATOM 7348 C CA . ASP A 1 944 ? 64.075 12.663 -40.237 1.00 58.12 944 ASP A CA 1
ATOM 7349 C C . ASP A 1 944 ? 63.810 13.337 -41.600 1.00 58.12 944 ASP A C 1
ATOM 7351 O O . ASP A 1 944 ? 64.694 13.904 -42.242 1.00 58.12 944 ASP A O 1
ATOM 7355 N N . SER A 1 945 ? 62.550 13.322 -42.043 1.00 63.91 945 SER A N 1
ATOM 7356 C CA . SER A 1 945 ? 62.122 14.017 -43.261 1.00 63.91 945 SER A CA 1
ATOM 7357 C C . SER A 1 945 ? 61.575 15.424 -42.966 1.00 63.91 945 SER A C 1
ATOM 7359 O O . SER A 1 945 ? 60.784 15.633 -42.038 1.00 63.91 945 SER A O 1
ATOM 7361 N N . ASN A 1 946 ? 61.974 16.419 -43.770 1.00 80.31 946 ASN A N 1
ATOM 7362 C CA . ASN A 1 946 ? 61.502 17.805 -43.655 1.00 80.31 946 ASN A CA 1
ATOM 7363 C C . ASN A 1 946 ? 60.072 17.930 -44.216 1.00 80.31 946 ASN A C 1
ATOM 7365 O O . ASN A 1 946 ? 59.860 18.412 -45.332 1.00 80.31 946 ASN A O 1
ATOM 7369 N N . ILE A 1 947 ? 59.090 17.422 -43.462 1.00 88.19 947 ILE A N 1
ATOM 7370 C CA . ILE A 1 947 ? 57.673 17.496 -43.831 1.00 88.19 947 ILE A CA 1
ATOM 7371 C C . ILE A 1 947 ? 57.196 18.940 -43.747 1.00 88.19 947 ILE A C 1
ATOM 7373 O O . ILE A 1 947 ? 57.280 19.573 -42.691 1.00 88.19 947 ILE A O 1
ATOM 7377 N N . GLN A 1 948 ? 56.617 19.420 -44.842 1.00 91.00 948 GLN A N 1
ATOM 7378 C CA . GLN A 1 948 ? 56.027 20.747 -44.946 1.00 91.00 948 GLN A CA 1
ATOM 7379 C C . GLN A 1 948 ? 54.605 20.666 -45.500 1.00 91.00 948 GLN A C 1
ATOM 7381 O O . GLN A 1 948 ? 54.258 19.758 -46.257 1.00 91.00 948 GLN A O 1
ATOM 7386 N N . TYR A 1 949 ? 53.777 21.642 -45.149 1.00 91.38 949 TYR A N 1
ATOM 7387 C CA . TYR A 1 949 ? 52.386 21.710 -45.577 1.00 91.38 949 TYR A CA 1
ATOM 7388 C C . TYR A 1 949 ? 52.185 22.875 -46.533 1.00 91.38 949 TYR A C 1
ATOM 7390 O O . TYR A 1 949 ? 52.466 24.030 -46.209 1.00 91.38 949 TYR A O 1
ATOM 7398 N N . LYS A 1 950 ? 51.689 22.578 -47.731 1.00 87.25 950 LYS A N 1
ATOM 7399 C CA . LYS A 1 950 ? 51.360 23.581 -48.738 1.00 87.25 950 LYS A CA 1
ATOM 7400 C C . LYS A 1 950 ? 49.858 23.816 -48.739 1.00 87.25 950 LYS A C 1
ATOM 7402 O O . LYS A 1 950 ? 49.071 22.888 -48.923 1.00 87.25 950 LYS A O 1
ATOM 7407 N N . TRP A 1 951 ? 49.469 25.075 -48.554 1.00 85.06 951 TRP A N 1
ATOM 7408 C CA . TRP A 1 951 ? 48.064 25.463 -48.527 1.00 85.06 951 TRP A CA 1
ATOM 7409 C C . TRP A 1 951 ? 47.373 25.125 -49.867 1.00 85.06 951 TRP A C 1
ATOM 7411 O O . TRP A 1 951 ? 47.964 25.368 -50.928 1.00 85.06 951 TRP A O 1
ATOM 7421 N N . PRO A 1 952 ? 46.135 24.594 -49.848 1.00 71.00 952 PRO A N 1
ATOM 7422 C CA . PRO A 1 952 ? 45.311 24.362 -48.653 1.00 71.00 952 PRO A CA 1
ATOM 7423 C C . PRO A 1 952 ? 45.476 22.985 -47.982 1.00 71.00 952 PRO A C 1
ATOM 7425 O O . PRO A 1 952 ? 45.023 22.819 -46.857 1.00 71.00 952 PRO A O 1
ATOM 7428 N N . ASN A 1 953 ? 46.069 21.991 -48.649 1.00 83.44 953 ASN A N 1
ATOM 7429 C CA . ASN A 1 953 ? 45.826 20.574 -48.328 1.00 83.44 953 ASN A CA 1
ATOM 7430 C C . ASN A 1 953 ? 46.897 19.585 -48.831 1.00 83.44 953 ASN A C 1
ATOM 7432 O O . ASN A 1 953 ? 46.664 18.374 -48.823 1.00 83.44 953 ASN A O 1
ATOM 7436 N N . ASP A 1 954 ? 48.033 20.081 -49.324 1.00 85.69 954 ASP A N 1
ATOM 7437 C CA . ASP A 1 954 ? 49.094 19.246 -49.886 1.00 85.69 954 ASP A CA 1
ATOM 7438 C C . ASP A 1 954 ? 50.199 19.015 -48.849 1.00 85.69 954 ASP A C 1
ATOM 7440 O O . ASP A 1 954 ? 50.689 19.959 -48.223 1.00 85.69 954 ASP A O 1
ATOM 7444 N N . VAL A 1 955 ? 50.637 17.761 -48.711 1.00 89.75 955 VAL A N 1
ATOM 7445 C CA . VAL A 1 955 ? 51.784 17.396 -47.865 1.00 89.75 955 VAL A CA 1
ATOM 7446 C C . VAL A 1 955 ? 53.016 17.228 -48.749 1.00 89.75 955 VAL A C 1
ATOM 7448 O O . VAL A 1 955 ? 52.981 16.523 -49.767 1.00 89.75 955 VAL A O 1
ATOM 7451 N N . LEU A 1 956 ? 54.101 17.897 -48.367 1.00 89.19 956 LEU A N 1
ATOM 7452 C CA . LEU A 1 956 ? 55.389 17.900 -49.050 1.00 89.19 956 LEU A CA 1
ATOM 7453 C C . LEU A 1 956 ? 56.459 17.234 -48.175 1.00 89.19 956 LEU A C 1
ATOM 7455 O O . LEU A 1 956 ? 56.462 17.408 -46.959 1.00 89.19 956 LEU A O 1
ATOM 7459 N N . VAL A 1 957 ? 57.401 16.546 -48.814 1.00 87.69 957 VAL A N 1
ATOM 7460 C CA . VAL A 1 957 ? 58.660 16.064 -48.231 1.00 87.69 957 VAL A CA 1
ATOM 7461 C C . VAL A 1 957 ? 59.788 16.560 -49.133 1.00 87.69 957 VAL A C 1
ATOM 7463 O O . VAL A 1 957 ? 59.712 16.386 -50.350 1.00 87.69 957 VAL A O 1
ATOM 7466 N N . ASP A 1 958 ? 60.785 17.244 -48.570 1.00 84.50 958 ASP A N 1
ATOM 7467 C CA . ASP A 1 958 ? 61.889 17.882 -49.314 1.00 84.50 958 ASP A CA 1
ATOM 7468 C C . ASP A 1 958 ? 61.412 18.726 -50.509 1.00 84.50 958 ASP A C 1
ATOM 7470 O O . ASP A 1 958 ? 61.899 18.606 -51.637 1.00 84.50 958 ASP A O 1
ATOM 7474 N N . ASN A 1 959 ? 60.402 19.569 -50.274 1.00 84.38 959 ASN A N 1
ATOM 7475 C CA . ASN A 1 959 ? 59.752 20.422 -51.277 1.00 84.38 959 ASN A CA 1
ATOM 7476 C C . ASN A 1 959 ? 59.028 19.672 -52.420 1.00 84.38 959 ASN A C 1
ATOM 7478 O O . ASN A 1 959 ? 58.553 20.317 -53.360 1.00 84.38 959 ASN A O 1
ATOM 7482 N N . LYS A 1 960 ? 58.903 18.338 -52.361 1.00 85.25 960 LYS A N 1
ATOM 7483 C CA . LYS A 1 960 ? 58.175 17.511 -53.342 1.00 85.25 960 LYS A CA 1
ATOM 7484 C C . LYS A 1 960 ? 56.874 16.974 -52.753 1.00 85.25 960 LYS A C 1
ATOM 7486 O O . LYS A 1 960 ? 56.825 16.567 -51.600 1.00 85.25 960 LYS A O 1
ATOM 7491 N N . LYS A 1 961 ? 55.805 16.933 -53.549 1.00 86.81 961 LYS A N 1
ATOM 7492 C CA . LYS A 1 961 ? 54.477 16.487 -53.089 1.00 86.81 961 LYS A CA 1
ATOM 7493 C C . LYS A 1 961 ? 54.401 14.975 -52.910 1.00 86.81 961 LYS A C 1
ATOM 7495 O O . LYS A 1 961 ? 54.705 14.237 -53.842 1.00 86.81 961 LYS A O 1
ATOM 7500 N N . ILE A 1 962 ? 53.924 14.535 -51.748 1.00 88.31 962 ILE A N 1
ATOM 7501 C CA . ILE A 1 962 ? 53.737 13.114 -51.427 1.00 88.31 962 ILE A CA 1
ATOM 7502 C C . ILE A 1 962 ? 52.271 12.730 -51.209 1.00 88.31 962 ILE A C 1
ATOM 7504 O O . ILE A 1 962 ? 51.880 11.608 -51.524 1.00 88.31 962 ILE A O 1
ATOM 7508 N N . SER A 1 963 ? 51.438 13.655 -50.722 1.00 88.69 963 SER A N 1
ATOM 7509 C CA . SER A 1 963 ? 50.016 13.400 -50.483 1.00 88.69 963 SER A CA 1
ATOM 7510 C C . SER A 1 963 ? 49.149 14.604 -50.851 1.00 88.69 963 SER A C 1
ATOM 7512 O O . SER A 1 963 ? 49.603 15.752 -50.809 1.00 88.69 963 SER A O 1
ATOM 7514 N N . GLY A 1 964 ? 47.904 14.328 -51.241 1.00 83.44 964 GLY A N 1
ATOM 7515 C CA . GLY A 1 964 ? 46.859 15.324 -51.455 1.00 83.44 964 GLY A CA 1
ATOM 7516 C C . GLY A 1 964 ? 45.532 14.861 -50.857 1.00 83.44 964 GLY A C 1
ATOM 7517 O O . GLY A 1 964 ? 45.199 13.676 -50.915 1.00 83.44 964 GLY A O 1
ATOM 7518 N N . ILE A 1 965 ? 44.780 15.812 -50.302 1.00 86.50 965 ILE A N 1
ATOM 7519 C CA . ILE A 1 965 ? 43.503 15.564 -49.621 1.00 86.50 965 ILE A CA 1
ATOM 7520 C C . ILE A 1 965 ? 42.366 16.240 -50.391 1.00 86.50 965 ILE A C 1
ATOM 7522 O O . ILE A 1 965 ? 42.456 17.421 -50.710 1.00 86.50 965 ILE A O 1
ATOM 7526 N N . LEU A 1 966 ? 41.279 15.534 -50.685 1.00 82.50 966 LEU A N 1
ATOM 7527 C CA . LEU A 1 966 ? 40.111 16.069 -51.385 1.00 82.50 966 LEU A CA 1
ATOM 7528 C C . LEU A 1 966 ? 38.869 15.965 -50.502 1.00 82.50 966 LEU A C 1
ATOM 7530 O O . LEU A 1 966 ? 38.418 14.868 -50.190 1.00 82.50 966 LEU A O 1
ATOM 7534 N N . LEU A 1 967 ? 38.296 17.114 -50.147 1.00 78.31 967 LEU A N 1
ATOM 7535 C CA . LEU A 1 967 ? 37.038 17.172 -49.412 1.00 78.31 967 LEU A CA 1
ATOM 7536 C C . LEU A 1 967 ? 35.856 17.322 -50.361 1.00 78.31 967 LEU A C 1
ATOM 7538 O O . LEU A 1 967 ? 35.836 18.231 -51.195 1.00 78.31 967 LEU A O 1
ATOM 7542 N N . GLU A 1 968 ? 34.854 16.469 -50.182 1.00 75.75 968 GLU A N 1
ATOM 7543 C CA . GLU A 1 968 ? 33.589 16.532 -50.905 1.00 75.75 968 GLU A CA 1
ATOM 7544 C C . GLU A 1 968 ? 32.417 16.442 -49.929 1.00 75.75 968 GLU A C 1
ATOM 7546 O O . GLU A 1 968 ? 32.456 15.751 -48.911 1.00 75.75 968 GLU A O 1
ATOM 7551 N N . ARG A 1 969 ? 31.351 17.179 -50.239 1.00 71.50 969 ARG A N 1
ATOM 7552 C CA . ARG A 1 969 ? 30.113 17.188 -49.464 1.00 71.50 969 ARG A CA 1
ATOM 7553 C C . ARG A 1 969 ? 28.938 17.101 -50.419 1.00 71.50 969 ARG A C 1
ATOM 7555 O O . ARG A 1 969 ? 28.884 17.844 -51.399 1.00 71.50 969 ARG A O 1
ATOM 7562 N N . LYS A 1 970 ? 27.962 16.252 -50.099 1.00 65.00 970 LYS A N 1
ATOM 7563 C CA . LYS A 1 970 ? 26.694 16.214 -50.828 1.00 65.00 970 LYS A CA 1
ATOM 7564 C C . LYS A 1 970 ? 25.759 17.315 -50.325 1.00 65.00 970 LYS A C 1
ATOM 7566 O O . LYS A 1 970 ? 25.571 17.472 -49.113 1.00 65.00 970 LYS A O 1
ATOM 7571 N N . SER A 1 971 ? 25.172 18.076 -51.249 1.00 54.44 971 SER A N 1
ATOM 7572 C CA . SER A 1 971 ? 24.152 19.087 -50.951 1.00 54.44 971 SER A CA 1
ATOM 7573 C C . SER A 1 971 ? 23.013 18.462 -50.131 1.00 54.44 971 SER A C 1
ATOM 7575 O O . SER A 1 971 ? 22.516 17.395 -50.469 1.00 54.44 971 SER A O 1
ATOM 7577 N N . ASN A 1 972 ? 22.630 19.118 -49.029 1.00 55.53 972 ASN A N 1
ATOM 7578 C CA . ASN A 1 972 ? 21.629 18.679 -48.037 1.00 55.53 972 ASN A CA 1
ATOM 7579 C C . ASN A 1 972 ? 22.017 17.543 -47.066 1.00 55.53 972 ASN A C 1
ATOM 7581 O O . ASN A 1 972 ? 21.152 17.095 -46.319 1.00 55.53 972 ASN A O 1
ATOM 7585 N N . SER A 1 973 ? 23.287 17.125 -46.988 1.00 61.53 973 SER A N 1
ATOM 7586 C CA . SER A 1 973 ? 23.746 16.157 -45.970 1.00 61.53 973 SER A CA 1
ATOM 7587 C C . SER A 1 973 ? 24.704 16.771 -44.932 1.00 61.53 973 SER A C 1
ATOM 7589 O O . SER A 1 973 ? 25.404 17.757 -45.207 1.00 61.53 973 SER A O 1
ATOM 7591 N N . ASN A 1 974 ? 24.726 16.185 -43.727 1.00 64.81 974 ASN A N 1
ATOM 7592 C CA . ASN A 1 974 ? 25.662 16.508 -42.635 1.00 64.81 974 ASN A CA 1
ATOM 7593 C C . ASN A 1 974 ? 26.970 15.693 -42.701 1.00 64.81 974 ASN A C 1
ATOM 7595 O O . ASN A 1 974 ? 27.826 15.830 -41.828 1.00 64.81 974 ASN A O 1
ATOM 7599 N N . TRP A 1 975 ? 27.114 14.864 -43.738 1.00 72.00 975 TRP A N 1
ATOM 7600 C CA . TRP A 1 975 ? 28.245 13.970 -43.950 1.00 72.00 975 TRP A CA 1
ATOM 7601 C C . TRP A 1 975 ? 29.329 14.647 -44.790 1.00 72.00 975 TRP A C 1
ATOM 7603 O O . TRP A 1 975 ? 29.043 15.283 -45.810 1.00 72.00 975 TRP A O 1
ATOM 7613 N N . LEU A 1 976 ? 30.573 14.507 -44.345 1.00 77.50 976 LEU A N 1
ATOM 7614 C CA . LEU A 1 976 ? 31.771 14.967 -45.035 1.00 77.50 976 LEU A CA 1
ATOM 7615 C C . LEU A 1 976 ? 32.556 13.755 -45.536 1.00 77.50 976 LEU A C 1
ATOM 7617 O O . LEU A 1 976 ? 32.797 12.823 -44.770 1.00 77.50 976 LEU A O 1
ATOM 7621 N N . ILE A 1 977 ? 32.976 13.797 -46.799 1.00 83.00 977 ILE A N 1
ATOM 7622 C CA . ILE A 1 977 ? 33.848 12.785 -47.395 1.00 83.00 977 ILE A CA 1
ATOM 7623 C C . ILE A 1 977 ? 35.254 13.364 -47.490 1.00 83.00 977 ILE A C 1
ATOM 7625 O O . ILE A 1 977 ? 35.470 14.398 -48.129 1.00 83.00 977 ILE A O 1
ATOM 7629 N N . ILE A 1 978 ? 36.206 12.681 -46.864 1.00 86.50 978 ILE A N 1
ATOM 7630 C CA . ILE A 1 978 ? 37.620 13.051 -46.847 1.00 86.50 978 ILE A CA 1
ATOM 7631 C C . ILE A 1 978 ? 38.392 12.032 -47.682 1.00 86.50 978 ILE A C 1
ATOM 7633 O O . ILE A 1 978 ? 38.691 10.940 -47.206 1.00 86.50 978 ILE A O 1
ATOM 7637 N N . GLY A 1 979 ? 38.707 12.382 -48.926 1.00 86.31 979 GLY A N 1
ATOM 7638 C CA . GLY A 1 979 ? 39.552 11.584 -49.813 1.00 86.31 979 GLY A CA 1
ATOM 7639 C C . GLY A 1 979 ? 41.030 11.849 -49.557 1.00 86.31 979 GLY A C 1
ATOM 7640 O O . GLY A 1 979 ? 41.458 13.001 -49.549 1.00 86.31 979 GLY A O 1
ATOM 7641 N N . ILE A 1 980 ? 41.821 10.800 -49.364 1.00 89.62 980 ILE A N 1
ATOM 7642 C CA . ILE A 1 980 ? 43.244 10.862 -49.027 1.00 89.62 980 ILE A CA 1
ATOM 7643 C C . ILE A 1 980 ? 44.006 9.988 -50.022 1.00 89.62 980 ILE A C 1
ATOM 7645 O O . ILE A 1 980 ? 43.784 8.780 -50.100 1.00 89.62 980 ILE A O 1
ATOM 7649 N N . GLY A 1 981 ? 44.912 10.609 -50.780 1.00 87.81 981 GLY A N 1
ATOM 7650 C CA . GLY A 1 981 ? 45.857 9.911 -51.650 1.00 87.81 981 GLY A CA 1
ATOM 7651 C C . GLY A 1 981 ? 47.283 10.084 -51.140 1.00 87.81 981 GLY A C 1
ATOM 7652 O O . GLY A 1 981 ? 47.716 11.222 -50.935 1.00 87.81 981 GLY A O 1
ATOM 7653 N N . ILE A 1 982 ? 48.020 8.989 -50.946 1.00 89.00 982 ILE A N 1
ATOM 7654 C CA . ILE A 1 982 ? 49.435 9.001 -50.536 1.00 89.00 982 ILE A CA 1
ATOM 7655 C C . ILE A 1 982 ? 50.258 8.189 -51.542 1.00 89.00 982 ILE A C 1
ATOM 7657 O O . ILE A 1 982 ? 49.949 7.033 -51.832 1.00 89.00 982 ILE A O 1
ATOM 7661 N N . ASN A 1 983 ? 51.329 8.789 -52.061 1.00 88.25 983 ASN A N 1
ATOM 7662 C CA . ASN A 1 983 ? 52.274 8.109 -52.942 1.00 88.25 983 ASN A CA 1
ATOM 7663 C C . ASN A 1 983 ? 53.187 7.197 -52.112 1.00 88.25 983 ASN A C 1
ATOM 7665 O O . ASN A 1 983 ? 54.049 7.691 -51.385 1.00 88.25 983 ASN A O 1
ATOM 7669 N N . VAL A 1 984 ? 53.028 5.881 -52.230 1.00 85.31 984 VAL A N 1
ATOM 7670 C CA . VAL A 1 984 ? 53.792 4.892 -51.455 1.00 85.31 984 VAL A CA 1
ATOM 7671 C C . VAL A 1 984 ? 54.967 4.371 -52.275 1.00 85.31 984 VAL A C 1
ATOM 7673 O O . VAL A 1 984 ? 56.110 4.613 -51.894 1.00 85.31 984 VAL A O 1
ATOM 7676 N N . ASN A 1 985 ? 54.698 3.751 -53.427 1.00 82.06 985 ASN A N 1
ATOM 7677 C CA . ASN A 1 985 ? 55.726 3.120 -54.266 1.00 82.06 985 ASN A CA 1
ATOM 7678 C C . ASN A 1 985 ? 56.055 3.911 -55.541 1.00 82.06 985 ASN A C 1
ATOM 7680 O O . ASN A 1 985 ? 57.147 3.769 -56.088 1.00 82.06 985 ASN A O 1
ATOM 7684 N N . HIS A 1 986 ? 55.133 4.752 -56.023 1.00 79.62 986 HIS A N 1
ATOM 7685 C CA . HIS A 1 986 ? 55.286 5.461 -57.294 1.00 79.62 986 HIS A CA 1
ATOM 7686 C C . HIS A 1 986 ? 54.995 6.959 -57.150 1.00 79.62 986 HIS A C 1
ATOM 7688 O O . HIS A 1 986 ? 53.969 7.354 -56.595 1.00 79.62 986 HIS A O 1
ATOM 7694 N N . ALA A 1 987 ? 55.868 7.798 -57.713 1.00 79.06 987 ALA A N 1
ATOM 7695 C CA . ALA A 1 987 ? 55.689 9.246 -57.822 1.00 79.06 987 ALA A CA 1
ATOM 7696 C C . ALA A 1 987 ? 55.136 9.595 -59.225 1.00 79.06 987 ALA A C 1
ATOM 7698 O O . ALA A 1 987 ? 55.888 9.561 -60.201 1.00 79.06 987 ALA A O 1
ATOM 7699 N N . PRO A 1 988 ? 53.831 9.899 -59.372 1.00 68.19 988 PRO A N 1
ATOM 7700 C CA . PRO A 1 988 ? 53.164 9.933 -60.677 1.00 68.19 988 PRO A CA 1
ATOM 7701 C C . PRO A 1 988 ? 53.485 11.169 -61.534 1.00 68.19 988 PRO A C 1
ATOM 7703 O O . PRO A 1 988 ? 53.167 11.177 -62.721 1.00 68.19 988 PRO A O 1
ATOM 7706 N N . LEU A 1 989 ? 54.071 12.232 -60.965 1.00 74.25 989 LEU A N 1
ATOM 7707 C CA . LEU A 1 989 ? 54.309 13.503 -61.665 1.00 74.25 989 LEU A CA 1
ATOM 7708 C C . LEU A 1 989 ? 55.679 14.130 -61.328 1.00 74.25 989 LEU A C 1
ATOM 7710 O O . LEU A 1 989 ? 56.162 13.986 -60.200 1.00 74.25 989 LEU A O 1
ATOM 7714 N N . PRO A 1 990 ? 56.287 14.910 -62.247 1.00 69.06 990 PRO A N 1
ATOM 7715 C CA . PRO A 1 990 ? 57.473 15.714 -61.950 1.00 69.06 990 PRO A CA 1
ATOM 7716 C C . PRO A 1 990 ? 57.200 16.680 -60.786 1.00 69.06 990 PRO A C 1
ATOM 7718 O O . PRO A 1 990 ? 56.237 17.445 -60.822 1.00 69.06 990 PRO A O 1
ATOM 7721 N N . GLY A 1 991 ? 58.029 16.634 -59.737 1.00 73.56 991 GLY A N 1
ATOM 7722 C CA . GLY A 1 991 ? 57.818 17.400 -58.496 1.00 73.56 991 GLY A CA 1
ATOM 7723 C C . GLY A 1 991 ? 57.031 16.663 -57.401 1.00 73.56 991 GLY A C 1
ATOM 7724 O O . GLY A 1 991 ? 56.739 17.255 -56.361 1.00 73.56 991 GLY A O 1
ATOM 7725 N N . THR A 1 992 ? 56.711 15.380 -57.601 1.00 83.00 992 THR A N 1
ATOM 7726 C CA . THR A 1 992 ? 56.196 14.480 -56.554 1.00 83.00 992 THR A CA 1
ATOM 7727 C C . THR A 1 992 ? 57.288 13.547 -56.026 1.00 83.00 992 THR A C 1
ATOM 7729 O O . THR A 1 992 ? 58.338 13.386 -56.649 1.00 83.00 992 THR A O 1
ATOM 7732 N N . THR A 1 993 ? 57.065 12.966 -54.852 1.00 86.56 993 THR A N 1
ATOM 7733 C CA . THR A 1 993 ? 57.903 11.920 -54.249 1.00 86.56 993 THR A CA 1
ATOM 7734 C C . THR A 1 993 ? 57.008 10.824 -53.658 1.00 86.56 993 THR A C 1
ATOM 7736 O O . THR A 1 993 ? 55.781 10.969 -53.676 1.00 86.56 993 THR A O 1
ATOM 7739 N N . CYS A 1 994 ? 57.594 9.727 -53.183 1.00 86.00 994 CYS A N 1
ATOM 7740 C CA . CYS A 1 994 ? 56.892 8.581 -52.603 1.00 86.00 994 CYS A CA 1
ATOM 7741 C C . CYS A 1 994 ? 57.631 8.037 -51.370 1.00 86.00 994 CYS A C 1
ATOM 7743 O O . CYS A 1 994 ? 58.820 8.308 -51.198 1.00 86.00 994 CYS A O 1
ATOM 7745 N N . ILE A 1 995 ? 56.925 7.299 -50.506 1.00 85.56 995 ILE A N 1
ATOM 7746 C CA . ILE A 1 995 ? 57.468 6.770 -49.237 1.00 85.56 995 ILE A CA 1
ATOM 7747 C C . ILE A 1 995 ? 58.705 5.894 -49.468 1.00 85.56 995 ILE A C 1
ATOM 7749 O O . ILE A 1 995 ? 59.696 6.044 -48.756 1.00 85.56 995 ILE A O 1
ATOM 7753 N N . SER A 1 996 ? 58.692 5.060 -50.509 1.00 82.00 996 SER A N 1
ATOM 7754 C CA . SER A 1 996 ? 59.801 4.162 -50.859 1.00 82.00 996 SER A CA 1
ATOM 7755 C C . SER A 1 996 ? 61.129 4.871 -51.167 1.00 82.00 996 SER A C 1
ATOM 7757 O O . SER A 1 996 ? 62.173 4.227 -51.173 1.00 82.00 996 SER A O 1
ATOM 7759 N N . ASN A 1 997 ? 61.127 6.188 -51.410 1.00 81.75 997 ASN A N 1
ATOM 7760 C CA . ASN A 1 997 ? 62.361 6.963 -51.596 1.00 81.75 997 ASN A CA 1
ATOM 7761 C C . ASN A 1 997 ? 63.075 7.291 -50.270 1.00 81.75 997 ASN A C 1
ATOM 7763 O O . ASN A 1 997 ? 64.215 7.753 -50.305 1.00 81.75 997 ASN A O 1
ATOM 7767 N N . TYR A 1 998 ? 62.413 7.089 -49.125 1.00 79.31 998 TYR A N 1
ATOM 7768 C CA . TYR A 1 998 ? 62.868 7.527 -47.798 1.00 79.31 998 TYR A CA 1
ATOM 7769 C C . TYR A 1 998 ? 62.901 6.404 -46.745 1.00 79.31 998 TYR A C 1
ATOM 7771 O O . TYR A 1 998 ? 63.316 6.647 -45.613 1.00 79.31 998 TYR A O 1
ATOM 7779 N N . GLY A 1 999 ? 62.479 5.184 -47.093 1.00 68.44 999 GLY A N 1
ATOM 7780 C CA . GLY A 1 999 ? 62.398 4.032 -46.190 1.00 68.44 999 GLY A CA 1
ATOM 7781 C C . GLY A 1 999 ? 61.950 2.750 -46.907 1.00 68.44 999 GLY A C 1
ATOM 7782 O O . GLY A 1 999 ? 61.836 2.729 -48.132 1.00 68.44 999 GLY A O 1
ATOM 7783 N N . GLU A 1 1000 ? 61.705 1.674 -46.151 1.00 65.25 1000 GLU A N 1
ATOM 7784 C CA . GLU A 1 1000 ? 61.168 0.414 -46.695 1.00 65.25 1000 GLU A CA 1
ATOM 7785 C C . GLU A 1 1000 ? 59.714 0.568 -47.181 1.00 65.25 1000 GLU A C 1
ATOM 7787 O O . GLU A 1 1000 ? 58.971 1.439 -46.726 1.00 65.25 1000 GLU A O 1
ATOM 7792 N N . SER A 1 1001 ? 59.292 -0.281 -48.126 1.00 67.06 1001 SER A N 1
ATOM 7793 C CA . SER A 1 1001 ? 57.926 -0.267 -48.664 1.00 67.06 1001 SER A CA 1
ATOM 7794 C C . SER A 1 1001 ? 56.899 -0.580 -47.570 1.00 67.06 1001 SER A C 1
ATOM 7796 O O . SER A 1 1001 ? 56.919 -1.670 -46.998 1.00 67.06 1001 SER A O 1
ATOM 7798 N N . VAL A 1 1002 ? 55.982 0.353 -47.309 1.00 79.31 1002 VAL A N 1
ATOM 7799 C CA . VAL A 1 1002 ? 54.962 0.237 -46.254 1.00 79.31 1002 VAL A CA 1
ATOM 7800 C C . VAL A 1 1002 ? 53.679 -0.375 -46.810 1.00 79.31 1002 VAL A C 1
ATOM 7802 O O . VAL A 1 1002 ? 53.272 -0.069 -47.932 1.00 79.31 1002 VAL A O 1
ATOM 7805 N N . SER A 1 1003 ? 53.014 -1.222 -46.022 1.00 82.12 1003 SER A N 1
ATOM 7806 C CA . SER A 1 1003 ? 51.718 -1.777 -46.410 1.00 82.12 1003 SER A CA 1
ATOM 7807 C C . SER A 1 1003 ? 50.603 -0.724 -46.314 1.00 82.12 1003 SER A C 1
ATOM 7809 O O . SER A 1 1003 ? 50.572 0.102 -45.399 1.00 82.12 1003 SER A O 1
ATOM 7811 N N . ASN A 1 1004 ? 49.632 -0.781 -47.232 1.00 80.88 1004 ASN A N 1
ATOM 7812 C CA . ASN A 1 1004 ? 48.461 0.105 -47.205 1.00 80.88 1004 ASN A CA 1
ATOM 7813 C C . ASN A 1 1004 ? 47.658 -0.021 -45.891 1.00 80.88 1004 ASN A C 1
ATOM 7815 O O . ASN A 1 1004 ? 47.062 0.954 -45.440 1.00 80.88 1004 ASN A O 1
ATOM 7819 N N . MET A 1 1005 ? 47.669 -1.195 -45.248 1.00 76.38 1005 MET A N 1
ATOM 7820 C CA . MET A 1 1005 ? 46.967 -1.425 -43.980 1.00 76.38 1005 MET A CA 1
ATOM 7821 C C . MET A 1 1005 ? 47.684 -0.796 -42.782 1.00 76.38 1005 MET A C 1
ATOM 7823 O O . MET A 1 1005 ? 47.022 -0.246 -41.902 1.00 76.38 1005 MET A O 1
ATOM 7827 N N . ASP A 1 1006 ? 49.018 -0.820 -42.758 1.00 78.50 1006 ASP A N 1
ATOM 7828 C CA . ASP A 1 1006 ? 49.795 -0.154 -41.705 1.00 78.50 1006 ASP A CA 1
ATOM 7829 C C . ASP A 1 1006 ? 49.676 1.371 -41.815 1.00 78.50 1006 ASP A C 1
ATOM 7831 O O . ASP A 1 1006 ? 49.486 2.057 -40.808 1.00 78.50 1006 ASP A O 1
ATOM 7835 N N . LEU A 1 1007 ? 49.681 1.894 -43.048 1.00 82.00 1007 LEU A N 1
ATOM 7836 C CA . LEU A 1 1007 ? 49.386 3.300 -43.335 1.00 82.00 1007 LEU A CA 1
ATOM 7837 C C . LEU A 1 1007 ? 47.985 3.698 -42.869 1.00 82.00 1007 LEU A C 1
ATOM 7839 O O . LEU A 1 1007 ? 47.832 4.728 -42.215 1.00 82.00 1007 LEU A O 1
ATOM 7843 N N . LEU A 1 1008 ? 46.968 2.882 -43.166 1.00 81.69 1008 LEU A N 1
ATOM 7844 C CA . LEU A 1 1008 ? 45.595 3.140 -42.733 1.00 81.69 1008 LEU A CA 1
ATOM 7845 C C . LEU A 1 1008 ? 45.484 3.185 -41.206 1.00 81.69 1008 LEU A C 1
ATOM 7847 O O . LEU A 1 1008 ? 44.857 4.091 -40.655 1.00 81.69 1008 LEU A O 1
ATOM 7851 N N . LYS A 1 1009 ? 46.101 2.220 -40.523 1.00 77.19 1009 LYS A N 1
ATOM 7852 C CA . LYS A 1 1009 ? 46.101 2.132 -39.062 1.00 77.19 1009 LYS A CA 1
ATOM 7853 C C . LYS A 1 1009 ? 46.662 3.403 -38.425 1.00 77.19 1009 LYS A C 1
ATOM 7855 O O . LYS A 1 1009 ? 46.001 4.009 -37.581 1.00 77.19 1009 LYS A O 1
ATOM 7860 N N . GLU A 1 1010 ? 47.864 3.809 -38.826 1.00 80.19 1010 GLU A N 1
ATOM 7861 C CA . GLU A 1 1010 ? 48.511 5.010 -38.286 1.00 80.19 1010 GLU A CA 1
ATOM 7862 C C . GLU A 1 1010 ? 47.740 6.286 -38.651 1.00 80.19 1010 GLU A C 1
ATOM 7864 O O . GLU A 1 1010 ? 47.618 7.199 -37.827 1.00 80.19 1010 GLU A O 1
ATOM 7869 N N . LEU A 1 1011 ? 47.139 6.329 -39.842 1.00 84.00 1011 LEU A N 1
ATOM 7870 C CA . LEU A 1 1011 ? 46.299 7.440 -40.276 1.00 84.00 1011 LEU A CA 1
ATOM 7871 C C . LEU A 1 1011 ? 45.066 7.618 -39.392 1.00 84.00 1011 LEU A C 1
ATOM 7873 O O . LEU A 1 1011 ? 44.793 8.739 -38.967 1.00 84.00 1011 LEU A O 1
ATOM 7877 N N . ILE A 1 1012 ? 44.349 6.541 -39.068 1.00 77.62 1012 ILE A N 1
ATOM 7878 C CA . ILE A 1 1012 ? 43.160 6.594 -38.203 1.00 77.62 1012 ILE A CA 1
ATOM 7879 C C . ILE A 1 1012 ? 43.532 7.087 -36.800 1.00 77.62 1012 ILE A C 1
ATOM 7881 O O . ILE A 1 1012 ? 42.845 7.946 -36.242 1.00 77.62 1012 ILE A O 1
ATOM 7885 N N . ILE A 1 1013 ? 44.638 6.587 -36.237 1.00 74.56 1013 ILE A N 1
ATOM 7886 C CA . ILE A 1 1013 ? 45.125 6.994 -34.909 1.00 74.56 1013 ILE A CA 1
ATOM 7887 C C . ILE A 1 1013 ? 45.414 8.499 -34.889 1.00 74.56 1013 ILE A C 1
ATOM 7889 O O . ILE A 1 1013 ? 44.913 9.228 -34.026 1.00 74.56 1013 ILE A O 1
ATOM 7893 N N . ASN A 1 1014 ? 46.200 8.978 -35.855 1.00 82.56 1014 ASN A N 1
ATOM 7894 C CA . ASN A 1 1014 ? 46.597 10.381 -35.925 1.00 82.56 1014 ASN A CA 1
ATOM 7895 C C . ASN A 1 1014 ? 45.419 11.303 -36.261 1.00 82.56 1014 ASN A C 1
ATOM 7897 O O . ASN A 1 1014 ? 45.309 12.387 -35.683 1.00 82.56 1014 ASN A O 1
ATOM 7901 N N . PHE A 1 1015 ? 44.519 10.864 -37.142 1.00 83.56 1015 PHE A N 1
ATOM 7902 C CA . PHE A 1 1015 ? 43.317 11.605 -37.507 1.00 83.56 1015 PHE A CA 1
ATOM 7903 C C . PHE A 1 1015 ? 42.392 11.784 -36.309 1.00 83.56 1015 PHE A C 1
ATOM 7905 O O . PHE A 1 1015 ? 42.032 12.916 -35.998 1.00 83.56 1015 PHE A O 1
ATOM 7912 N N . ASN A 1 1016 ? 42.085 10.718 -35.568 1.00 74.06 1016 ASN A N 1
ATOM 7913 C CA . ASN A 1 1016 ? 41.237 10.811 -34.378 1.00 74.06 1016 ASN A CA 1
ATOM 7914 C C . ASN A 1 1016 ? 41.875 11.662 -33.275 1.00 74.06 1016 ASN A C 1
ATOM 7916 O O . ASN A 1 1016 ? 41.184 12.460 -32.641 1.00 74.06 1016 ASN A O 1
ATOM 7920 N N . LYS A 1 1017 ? 43.195 11.559 -33.079 1.00 76.19 1017 LYS A N 1
ATOM 7921 C CA . LYS A 1 1017 ? 43.925 12.387 -32.109 1.00 76.19 1017 LYS A CA 1
ATOM 7922 C C . LYS A 1 1017 ? 43.798 13.881 -32.423 1.00 76.19 1017 LYS A C 1
ATOM 7924 O O . LYS A 1 1017 ? 43.452 14.665 -31.541 1.00 76.19 1017 LYS A O 1
ATOM 7929 N N . LEU A 1 1018 ? 44.053 14.274 -33.670 1.00 80.94 1018 LEU A N 1
ATOM 7930 C CA . LEU A 1 1018 ? 43.976 15.675 -34.096 1.00 80.94 1018 LEU A CA 1
ATOM 7931 C C . LEU A 1 1018 ? 42.533 16.168 -34.214 1.00 80.94 1018 LEU A C 1
ATOM 7933 O O . LEU A 1 1018 ? 42.258 17.318 -33.892 1.00 80.94 1018 LEU A O 1
ATOM 7937 N N . ARG A 1 1019 ? 41.598 15.303 -34.616 1.00 74.88 1019 ARG A N 1
ATOM 7938 C CA . ARG A 1 1019 ? 40.159 15.593 -34.630 1.00 74.88 1019 ARG A CA 1
ATOM 7939 C C . ARG A 1 1019 ? 39.642 15.873 -33.221 1.00 74.88 1019 ARG A C 1
ATOM 7941 O O . ARG A 1 1019 ? 38.929 16.852 -33.038 1.00 74.88 1019 ARG A O 1
ATOM 7948 N N . LYS A 1 1020 ? 40.045 15.078 -32.222 1.00 66.62 1020 LYS A N 1
ATOM 7949 C CA . LYS A 1 1020 ? 39.731 15.339 -30.808 1.00 66.62 1020 LYS A CA 1
ATOM 7950 C C . LYS A 1 1020 ? 40.284 16.697 -30.388 1.00 66.62 1020 LYS A C 1
ATOM 7952 O O . LYS A 1 1020 ? 39.538 17.534 -29.897 1.00 66.62 1020 LYS A O 1
ATOM 7957 N N . GLN A 1 1021 ? 41.562 16.949 -30.654 1.00 70.75 1021 GLN A N 1
ATOM 7958 C CA . GLN A 1 1021 ? 42.181 18.226 -30.308 1.00 70.75 1021 GLN A CA 1
ATOM 7959 C C . GLN A 1 1021 ? 41.466 19.421 -30.964 1.00 70.75 1021 GLN A C 1
ATOM 7961 O O . GLN A 1 1021 ? 41.230 20.428 -30.313 1.00 70.75 1021 GLN A O 1
ATOM 7966 N N . TRP A 1 1022 ? 41.044 19.290 -32.221 1.00 75.88 1022 TRP A N 1
ATOM 7967 C CA . TRP A 1 1022 ? 40.256 20.304 -32.920 1.00 75.88 1022 TRP A CA 1
ATOM 7968 C C . TRP A 1 1022 ? 38.880 20.554 -32.287 1.00 75.88 1022 TRP A C 1
ATOM 7970 O O . TRP A 1 1022 ? 38.477 21.707 -32.152 1.00 75.88 1022 TRP A O 1
ATOM 7980 N N . LEU A 1 1023 ? 38.161 19.497 -31.893 1.00 62.97 1023 LEU A N 1
ATOM 7981 C CA . LEU A 1 1023 ? 36.827 19.605 -31.287 1.00 62.97 1023 LEU A CA 1
ATOM 7982 C C . LEU A 1 1023 ? 36.860 20.227 -29.881 1.00 62.97 1023 LEU A C 1
ATOM 7984 O O . LEU A 1 1023 ? 35.920 20.931 -29.514 1.00 62.97 1023 LEU A O 1
ATOM 7988 N N . PHE A 1 1024 ? 37.929 19.979 -29.117 1.00 56.53 1024 PHE A N 1
ATOM 7989 C CA . PHE A 1 1024 ? 38.092 20.477 -27.746 1.00 56.53 1024 PHE A CA 1
ATOM 7990 C C . PHE A 1 1024 ? 38.793 21.845 -27.681 1.00 56.53 1024 PHE A C 1
ATOM 7992 O O . PHE A 1 1024 ? 38.254 22.775 -27.083 1.00 56.53 1024 PHE A O 1
ATOM 7999 N N . ASP A 1 1025 ? 39.954 21.996 -28.326 1.00 63.19 1025 ASP A N 1
ATOM 8000 C CA . ASP A 1 1025 ? 40.776 23.218 -28.261 1.00 63.19 1025 ASP A CA 1
ATOM 8001 C C . ASP A 1 1025 ? 40.400 24.249 -29.346 1.00 63.19 1025 ASP A C 1
ATOM 8003 O O . ASP A 1 1025 ? 40.905 25.377 -29.365 1.00 63.19 1025 ASP A O 1
ATOM 8007 N N . GLY A 1 1026 ? 39.526 23.867 -30.282 1.00 69.88 1026 GLY A N 1
ATOM 8008 C CA . GLY A 1 1026 ? 39.148 24.668 -31.441 1.00 69.88 1026 GLY A CA 1
ATOM 8009 C C . GLY A 1 1026 ? 40.219 24.702 -32.539 1.00 69.88 1026 GLY A C 1
ATOM 8010 O O . GLY A 1 1026 ? 41.304 24.122 -32.449 1.00 69.88 1026 GLY A O 1
ATOM 8011 N N . PHE A 1 1027 ? 39.931 25.428 -33.622 1.00 79.19 1027 PHE A N 1
ATOM 8012 C CA . PHE A 1 1027 ? 40.820 25.503 -34.788 1.00 79.19 1027 PHE A CA 1
ATOM 8013 C C . PHE A 1 1027 ? 42.179 26.160 -34.510 1.00 79.19 1027 PHE A C 1
ATOM 8015 O O . PHE A 1 1027 ? 43.145 25.906 -35.228 1.00 79.19 1027 PHE A O 1
ATOM 8022 N N . TYR A 1 1028 ? 42.292 26.973 -33.458 1.00 77.69 1028 TYR A N 1
ATOM 8023 C CA . TYR A 1 1028 ? 43.528 27.686 -33.137 1.00 77.69 1028 TYR A CA 1
ATOM 8024 C C . TYR A 1 1028 ? 44.724 26.739 -32.938 1.00 77.69 1028 TYR A C 1
ATOM 8026 O O . TYR A 1 1028 ? 45.781 26.963 -33.529 1.00 77.69 1028 TYR A O 1
ATOM 8034 N N . ALA A 1 1029 ? 44.549 25.649 -32.182 1.00 76.88 1029 ALA A N 1
ATOM 8035 C CA . ALA A 1 1029 ? 45.617 24.680 -31.922 1.00 76.88 1029 ALA A CA 1
ATOM 8036 C C . ALA A 1 1029 ? 46.089 23.980 -33.210 1.00 76.88 1029 ALA A C 1
ATOM 8038 O O . ALA A 1 1029 ? 47.288 23.887 -33.480 1.00 76.88 1029 ALA A O 1
ATOM 8039 N N . ILE A 1 1030 ? 45.137 23.558 -34.046 1.00 87.00 1030 ILE A N 1
ATOM 8040 C CA . ILE A 1 1030 ? 45.389 22.931 -35.351 1.00 87.00 1030 ILE A CA 1
ATOM 8041 C C . ILE A 1 1030 ? 46.127 23.895 -36.282 1.00 87.00 1030 ILE A C 1
ATOM 8043 O O . ILE A 1 1030 ? 47.125 23.528 -36.905 1.00 87.00 1030 ILE A O 1
ATOM 8047 N N . ARG A 1 1031 ? 45.681 25.151 -36.338 1.00 86.81 1031 ARG A N 1
ATOM 8048 C CA . ARG A 1 1031 ? 46.290 26.207 -37.149 1.00 86.81 1031 ARG A CA 1
ATOM 8049 C C . ARG A 1 1031 ? 47.746 26.463 -36.754 1.00 86.81 1031 ARG A C 1
ATOM 8051 O O . ARG A 1 1031 ? 48.602 26.511 -37.631 1.00 86.81 1031 ARG A O 1
ATOM 8058 N N . GLU A 1 1032 ? 48.048 26.585 -35.463 1.00 85.69 1032 GLU A N 1
ATOM 8059 C CA . GLU A 1 1032 ? 49.422 26.802 -34.978 1.00 85.69 1032 GLU A CA 1
ATOM 8060 C C . GLU A 1 1032 ? 50.351 25.624 -35.313 1.00 85.69 1032 GLU A C 1
ATOM 8062 O O . GLU A 1 1032 ? 51.492 25.817 -35.739 1.00 85.69 1032 GLU A O 1
ATOM 8067 N N . MET A 1 1033 ? 49.863 24.386 -35.174 1.00 87.88 1033 MET A N 1
ATOM 8068 C CA . MET A 1 1033 ? 50.625 23.187 -35.548 1.00 87.88 1033 MET A CA 1
ATOM 8069 C C . MET A 1 1033 ? 50.917 23.134 -37.049 1.00 87.88 1033 MET A C 1
ATOM 8071 O O . MET A 1 1033 ? 52.010 22.730 -37.450 1.00 87.88 1033 MET A O 1
ATOM 8075 N N . TRP A 1 1034 ? 49.959 23.559 -37.873 1.00 90.88 1034 TRP A N 1
ATOM 8076 C CA . TRP A 1 1034 ? 50.124 23.620 -39.320 1.00 90.88 1034 TRP A CA 1
ATOM 8077 C C . TRP A 1 1034 ? 51.104 24.728 -39.731 1.00 90.88 1034 TRP A C 1
ATOM 8079 O O . TRP A 1 1034 ? 52.028 24.465 -40.503 1.00 90.88 1034 TRP A O 1
ATOM 8089 N N . LEU A 1 1035 ? 50.974 25.936 -39.165 1.00 88.00 1035 LEU A N 1
ATOM 8090 C CA . LEU A 1 1035 ? 51.826 27.092 -39.484 1.00 88.00 1035 LEU A CA 1
ATOM 8091 C C . LEU A 1 1035 ? 53.311 26.849 -39.182 1.00 88.00 1035 LEU A C 1
ATOM 8093 O O . LEU A 1 1035 ? 54.164 27.287 -39.951 1.00 88.00 1035 LEU A O 1
ATOM 8097 N N . LYS A 1 1036 ? 53.638 26.081 -38.133 1.00 87.81 1036 LYS A N 1
ATOM 8098 C CA . LYS A 1 1036 ? 55.031 25.701 -37.809 1.00 87.81 1036 LYS A CA 1
ATOM 8099 C C . LYS A 1 1036 ? 55.757 24.965 -38.936 1.00 87.81 1036 LYS A C 1
ATOM 8101 O O . LYS A 1 1036 ? 56.982 25.003 -38.991 1.00 87.81 1036 LYS A O 1
ATOM 8106 N N . LYS A 1 1037 ? 55.016 24.273 -39.800 1.00 88.88 1037 LYS A N 1
ATOM 8107 C CA . LYS A 1 1037 ? 55.545 23.512 -40.940 1.00 88.88 1037 LYS A CA 1
ATOM 8108 C C . LYS A 1 1037 ? 55.010 24.042 -42.273 1.00 88.88 1037 LYS A C 1
ATOM 8110 O O . LYS A 1 1037 ? 55.045 23.334 -43.277 1.00 88.88 1037 LYS A O 1
ATOM 8115 N N . ALA A 1 1038 ? 54.501 25.273 -42.303 1.00 88.25 1038 ALA A N 1
ATOM 8116 C CA . ALA A 1 1038 ? 53.963 25.873 -43.513 1.00 88.25 1038 ALA A CA 1
ATOM 8117 C C . ALA A 1 1038 ? 55.058 26.063 -44.572 1.00 88.25 1038 ALA A C 1
ATOM 8119 O O . ALA A 1 1038 ? 56.112 26.652 -44.326 1.00 88.25 1038 ALA A O 1
ATOM 8120 N N . PHE A 1 1039 ? 54.794 25.576 -45.779 1.00 87.00 1039 PHE A N 1
ATOM 8121 C CA . PHE A 1 1039 ? 55.682 25.738 -46.920 1.00 87.00 1039 PHE A CA 1
ATOM 8122 C C . PHE A 1 1039 ? 55.731 27.211 -47.345 1.00 87.00 1039 PHE A C 1
ATOM 8124 O O . PHE A 1 1039 ? 54.692 27.789 -47.667 1.00 87.00 1039 PHE A O 1
ATOM 8131 N N . LYS A 1 1040 ? 56.940 27.789 -47.396 1.00 85.88 1040 LYS A N 1
ATOM 8132 C CA . LYS A 1 1040 ? 57.203 29.182 -47.812 1.00 85.88 1040 LYS A CA 1
ATOM 8133 C C . LYS A 1 1040 ? 56.551 30.265 -46.938 1.00 85.88 1040 LYS A C 1
ATOM 8135 O O . LYS A 1 1040 ? 56.204 31.337 -47.431 1.00 85.88 1040 LYS A O 1
ATOM 8140 N N . MET A 1 1041 ? 56.379 30.002 -45.643 1.00 84.50 1041 MET A N 1
ATOM 8141 C CA . MET A 1 1041 ? 55.940 31.020 -44.683 1.00 84.50 1041 MET A CA 1
ATOM 8142 C C . MET A 1 1041 ? 56.933 32.190 -44.640 1.00 84.50 1041 MET A C 1
ATOM 8144 O O . MET A 1 1041 ? 58.141 31.966 -44.606 1.00 84.50 1041 MET A O 1
ATOM 8148 N N . ASN A 1 1042 ? 56.437 33.428 -44.626 1.00 83.12 1042 ASN A N 1
ATOM 8149 C CA . ASN A 1 1042 ? 57.233 34.661 -44.709 1.00 83.12 1042 ASN A CA 1
ATOM 8150 C C . ASN A 1 1042 ? 58.091 34.805 -45.984 1.00 83.12 1042 ASN A C 1
ATOM 8152 O O . ASN A 1 1042 ? 58.929 35.704 -46.060 1.00 83.12 1042 ASN A O 1
ATOM 8156 N N . GLU A 1 1043 ? 57.875 33.972 -47.004 1.00 84.69 1043 GLU A N 1
ATOM 8157 C CA . GLU A 1 1043 ? 58.516 34.102 -48.313 1.00 84.69 1043 GLU A CA 1
ATOM 8158 C C . GLU A 1 1043 ? 57.548 34.675 -49.353 1.00 84.69 1043 GLU A C 1
ATOM 8160 O O . GLU A 1 1043 ? 56.324 34.663 -49.191 1.00 84.69 1043 GLU A O 1
ATOM 8165 N N . GLN A 1 1044 ? 58.105 35.163 -50.463 1.00 84.00 1044 GLN A N 1
ATOM 8166 C CA . GLN A 1 1044 ? 57.315 35.618 -51.598 1.00 84.00 1044 GLN A CA 1
ATOM 8167 C C . GLN A 1 1044 ? 56.695 34.416 -52.325 1.00 84.00 1044 GLN A C 1
ATOM 8169 O O . GLN A 1 1044 ? 57.397 33.534 -52.832 1.00 84.00 1044 GLN A O 1
ATOM 8174 N N . ILE A 1 1045 ? 55.367 34.398 -52.398 1.00 83.88 1045 ILE A N 1
ATOM 8175 C CA . ILE A 1 1045 ? 54.589 33.378 -53.098 1.00 83.88 1045 ILE A CA 1
ATOM 8176 C C . ILE A 1 1045 ? 53.698 34.019 -54.163 1.00 83.88 1045 ILE A C 1
ATOM 8178 O O . ILE A 1 1045 ? 53.317 35.188 -54.070 1.00 83.88 1045 ILE A O 1
ATOM 8182 N N . SER A 1 1046 ? 53.356 33.231 -55.181 1.00 80.88 1046 SER A N 1
ATOM 8183 C CA . SER A 1 1046 ? 52.355 33.589 -56.180 1.00 80.88 1046 SER A CA 1
ATOM 8184 C C . SER A 1 1046 ? 51.152 32.652 -56.073 1.00 80.88 1046 SER A C 1
ATOM 8186 O O . SER A 1 1046 ? 51.279 31.426 -56.124 1.00 80.88 1046 SER A O 1
ATOM 8188 N N . VAL A 1 1047 ? 49.967 33.233 -55.899 1.00 75.75 1047 VAL A N 1
ATOM 8189 C CA . VAL A 1 1047 ? 48.690 32.516 -55.826 1.00 75.75 1047 VAL A CA 1
ATOM 8190 C C . VAL A 1 1047 ? 47.951 32.750 -57.138 1.00 75.75 1047 VAL A C 1
ATOM 8192 O O . VAL A 1 1047 ? 47.610 33.883 -57.477 1.00 75.75 1047 VAL A O 1
ATOM 8195 N N . LYS A 1 1048 ? 47.716 31.676 -57.899 1.00 71.31 1048 LYS A N 1
ATOM 8196 C CA . LYS A 1 1048 ? 46.945 31.720 -59.147 1.00 71.31 1048 LYS A CA 1
ATOM 8197 C C . LYS A 1 1048 ? 45.529 31.203 -58.900 1.00 71.31 1048 LYS A C 1
ATOM 8199 O O . LYS A 1 1048 ? 45.356 30.025 -58.593 1.00 71.31 1048 LYS A O 1
ATOM 8204 N N . LEU A 1 1049 ? 44.532 32.067 -59.071 1.00 67.31 1049 LEU A N 1
ATOM 8205 C CA . LEU A 1 1049 ? 43.106 31.739 -58.974 1.00 67.31 1049 LEU A CA 1
ATOM 8206 C C . LEU A 1 1049 ? 42.435 32.056 -60.310 1.00 67.31 1049 LEU A C 1
ATOM 8208 O O . LEU A 1 1049 ? 42.481 33.197 -60.770 1.00 67.31 1049 LEU A O 1
ATOM 8212 N N . ALA A 1 1050 ? 41.841 31.032 -60.932 1.00 66.69 1050 ALA A N 1
ATOM 8213 C CA . ALA A 1 1050 ? 41.356 31.084 -62.313 1.00 66.69 1050 ALA A CA 1
ATOM 8214 C C . ALA A 1 1050 ? 42.427 31.677 -63.262 1.00 66.69 1050 ALA A C 1
ATOM 8216 O O . ALA A 1 1050 ? 43.491 31.071 -63.435 1.00 66.69 1050 ALA A O 1
ATOM 8217 N N . ASP A 1 1051 ? 42.178 32.875 -63.798 1.00 59.75 1051 ASP A N 1
ATOM 8218 C CA . ASP A 1 1051 ? 43.045 33.576 -64.755 1.00 59.75 1051 ASP A CA 1
ATOM 8219 C C . ASP A 1 1051 ? 43.850 34.743 -64.149 1.00 59.75 1051 ASP A C 1
ATOM 8221 O O . ASP A 1 1051 ? 44.550 35.449 -64.874 1.00 59.75 1051 ASP A O 1
ATOM 8225 N N . LYS A 1 1052 ? 43.798 34.959 -62.826 1.00 65.81 1052 LYS A N 1
ATOM 8226 C CA . LYS A 1 1052 ? 44.527 36.046 -62.144 1.00 65.81 1052 LYS A CA 1
ATOM 8227 C C . LYS A 1 1052 ? 45.657 35.513 -61.262 1.00 65.81 1052 LYS A C 1
ATOM 8229 O O . LYS A 1 1052 ? 45.503 34.506 -60.568 1.00 65.81 1052 LYS A O 1
ATOM 8234 N N . LEU A 1 1053 ? 46.795 36.207 -61.295 1.00 77.19 1053 LEU A N 1
ATOM 8235 C CA . LEU A 1 1053 ? 47.993 35.907 -60.511 1.00 77.19 1053 LEU A CA 1
ATOM 8236 C C . LEU A 1 1053 ? 48.201 37.001 -59.458 1.00 77.19 1053 LEU A C 1
ATOM 8238 O O . LEU A 1 1053 ? 48.282 38.179 -59.800 1.00 77.19 1053 LEU A O 1
ATOM 8242 N N . TYR A 1 1054 ? 48.285 36.602 -58.192 1.00 78.50 1054 TYR A N 1
ATOM 8243 C CA . TYR A 1 1054 ? 48.523 37.489 -57.057 1.00 78.50 1054 TYR A CA 1
ATOM 8244 C C . TYR A 1 1054 ? 49.894 37.186 -56.458 1.00 78.50 1054 TYR A C 1
ATOM 8246 O O . TYR A 1 1054 ? 50.172 36.033 -56.142 1.00 78.50 1054 TYR A O 1
ATOM 8254 N N . GLU A 1 1055 ? 50.739 38.203 -56.288 1.00 80.19 1055 GLU A N 1
ATOM 8255 C CA . GLU A 1 1055 ? 52.069 38.066 -55.684 1.00 80.19 1055 GLU A CA 1
ATOM 8256 C C . GLU A 1 1055 ? 52.160 38.837 -54.368 1.00 80.19 1055 GLU A C 1
ATOM 8258 O O . GLU A 1 1055 ? 51.676 39.965 -54.257 1.00 80.19 1055 GLU A O 1
ATOM 8263 N N . GLY A 1 1056 ? 52.796 38.231 -53.368 1.00 83.31 1056 GLY A N 1
ATOM 8264 C CA . GLY A 1 1056 ? 52.995 38.837 -52.055 1.00 83.31 1056 GLY A CA 1
ATOM 8265 C C . GLY A 1 1056 ? 53.696 37.886 -51.093 1.00 83.31 1056 GLY A C 1
ATOM 8266 O O . GLY A 1 1056 ? 54.080 36.779 -51.471 1.00 83.31 1056 GLY A O 1
ATOM 8267 N N . ILE A 1 1057 ? 53.894 38.327 -49.857 1.00 85.38 1057 ILE A N 1
ATOM 8268 C CA . ILE A 1 1057 ? 54.515 37.521 -48.803 1.00 85.38 1057 ILE A CA 1
ATOM 8269 C C . ILE A 1 1057 ? 53.429 36.678 -48.135 1.00 85.38 1057 ILE A C 1
ATOM 8271 O O . ILE A 1 1057 ? 52.382 37.212 -47.765 1.00 85.38 1057 ILE A O 1
ATOM 8275 N N . PHE A 1 1058 ? 53.662 35.373 -47.973 1.00 86.12 1058 PHE A N 1
ATOM 8276 C CA . PHE A 1 1058 ? 52.786 34.525 -47.162 1.00 86.12 1058 PHE A CA 1
ATOM 8277 C C . PHE A 1 1058 ? 52.896 34.958 -45.695 1.00 86.12 1058 PHE A C 1
ATOM 8279 O O . PHE A 1 1058 ? 53.877 34.637 -45.027 1.00 86.12 1058 PHE A O 1
ATOM 8286 N N . ALA A 1 1059 ? 51.907 35.714 -45.219 1.00 82.06 1059 ALA A N 1
ATOM 8287 C CA . ALA A 1 1059 ? 51.945 36.357 -43.913 1.00 82.06 1059 ALA A CA 1
ATOM 8288 C C . ALA A 1 1059 ? 51.294 35.516 -42.811 1.00 82.06 1059 ALA A C 1
ATOM 8290 O O . ALA A 1 1059 ? 51.814 35.480 -41.701 1.00 82.06 1059 ALA A O 1
ATOM 8291 N N . ASP A 1 1060 ? 50.152 34.876 -43.089 1.00 86.31 1060 ASP A N 1
ATOM 8292 C CA . ASP A 1 1060 ? 49.421 34.092 -42.088 1.00 86.31 1060 ASP A CA 1
ATOM 8293 C C . ASP A 1 1060 ? 48.336 33.192 -42.705 1.00 86.31 1060 ASP A C 1
ATOM 8295 O O . ASP A 1 1060 ? 48.028 33.285 -43.892 1.00 86.31 1060 ASP A O 1
ATOM 8299 N N . ILE A 1 1061 ? 47.715 32.341 -41.894 1.00 84.94 1061 ILE A N 1
ATOM 8300 C CA . ILE A 1 1061 ? 46.390 31.768 -42.142 1.00 84.94 1061 ILE A CA 1
ATOM 8301 C C . ILE A 1 1061 ? 45.414 32.410 -41.156 1.00 84.94 1061 ILE A C 1
ATOM 8303 O O . ILE A 1 1061 ? 45.740 32.558 -39.984 1.00 84.94 1061 ILE A O 1
ATOM 8307 N N . ASP A 1 1062 ? 44.221 32.810 -41.585 1.00 78.31 1062 ASP A N 1
ATOM 8308 C CA . ASP A 1 1062 ? 43.256 33.456 -40.691 1.00 78.31 1062 ASP A CA 1
ATOM 8309 C C . ASP A 1 1062 ? 42.521 32.458 -39.772 1.00 78.31 1062 ASP A C 1
ATOM 8311 O O . ASP A 1 1062 ? 42.688 31.238 -39.856 1.00 78.31 1062 ASP A O 1
ATOM 8315 N N . LYS A 1 1063 ? 41.673 32.973 -38.873 1.00 76.38 1063 LYS A N 1
ATOM 8316 C CA . LYS A 1 1063 ? 40.904 32.158 -37.912 1.00 76.38 1063 LYS A CA 1
ATOM 8317 C C . LYS A 1 1063 ? 39.885 31.207 -38.561 1.00 76.38 1063 LYS A C 1
ATOM 8319 O O . LYS A 1 1063 ? 39.321 30.389 -37.849 1.00 76.38 1063 LYS A O 1
ATOM 8324 N N . SER A 1 1064 ? 39.649 31.320 -39.867 1.00 67.50 1064 SER A N 1
ATOM 8325 C CA . SER A 1 1064 ? 38.739 30.479 -40.653 1.00 67.50 1064 SER A CA 1
ATOM 8326 C C . SER A 1 1064 ? 39.459 29.577 -41.668 1.00 67.50 1064 SER A C 1
ATOM 8328 O O . SER A 1 1064 ? 38.808 28.857 -42.424 1.00 67.50 1064 SER A O 1
ATOM 8330 N N . GLY A 1 1065 ? 40.798 29.602 -41.696 1.00 75.50 1065 GLY A N 1
ATOM 8331 C CA . GLY A 1 1065 ? 41.621 28.778 -42.586 1.00 75.50 1065 GLY A CA 1
ATOM 8332 C C . GLY A 1 1065 ? 41.969 29.419 -43.938 1.00 75.50 1065 GLY A C 1
ATOM 8333 O O . GLY A 1 1065 ? 42.501 28.731 -44.819 1.00 75.50 1065 GLY A O 1
ATOM 8334 N N . LYS A 1 1066 ? 41.704 30.719 -44.127 1.00 82.38 1066 LYS A N 1
ATOM 8335 C CA . LYS A 1 1066 ? 42.048 31.451 -45.360 1.00 82.38 1066 LYS A CA 1
ATOM 8336 C C . LYS A 1 1066 ? 43.520 31.835 -45.380 1.00 82.38 1066 LYS A C 1
ATOM 8338 O O . LYS A 1 1066 ? 44.064 32.250 -44.363 1.00 82.38 1066 LYS A O 1
ATOM 8343 N N . LEU A 1 1067 ? 44.156 31.745 -46.544 1.00 82.88 1067 LEU A N 1
ATOM 8344 C CA . LEU A 1 1067 ? 45.542 32.174 -46.737 1.00 82.88 1067 LEU A CA 1
ATOM 8345 C C . LEU A 1 1067 ? 45.623 33.706 -46.747 1.00 82.88 1067 LEU A C 1
ATOM 8347 O O . LEU A 1 1067 ? 44.923 34.343 -47.530 1.00 82.88 1067 LEU A O 1
ATOM 8351 N N . VAL A 1 1068 ? 46.498 34.283 -45.929 1.00 85.06 1068 VAL A N 1
ATOM 8352 C CA . VAL A 1 1068 ? 46.744 35.726 -45.825 1.00 85.06 1068 VAL A CA 1
ATOM 8353 C C . VAL A 1 1068 ? 48.047 36.075 -46.536 1.00 85.06 1068 VAL A C 1
ATOM 8355 O O . VAL A 1 1068 ? 49.136 35.652 -46.143 1.00 85.06 1068 VAL A O 1
ATOM 8358 N N . LEU A 1 1069 ? 47.932 36.878 -47.588 1.00 83.19 1069 LEU A N 1
ATOM 8359 C CA . LEU A 1 1069 ? 49.040 37.362 -48.400 1.00 83.19 1069 LEU A CA 1
ATOM 8360 C C . LEU A 1 1069 ? 49.230 38.862 -48.167 1.00 83.19 1069 LEU A C 1
ATOM 8362 O O . LEU A 1 1069 ? 48.307 39.644 -48.391 1.00 83.19 1069 LEU A O 1
ATOM 8366 N N . GLN A 1 1070 ? 50.425 39.270 -47.751 1.00 82.88 1070 GLN A N 1
ATOM 8367 C CA . GLN A 1 1070 ? 50.780 40.677 -47.596 1.00 82.88 1070 GLN A CA 1
ATOM 8368 C C . GLN A 1 1070 ? 51.389 41.222 -48.891 1.00 82.88 1070 GLN A C 1
ATOM 8370 O O . GLN A 1 1070 ? 52.395 40.705 -49.385 1.00 82.88 1070 GLN A O 1
ATOM 8375 N N . GLN A 1 1071 ? 50.788 42.272 -49.447 1.00 79.62 1071 GLN A N 1
ATOM 8376 C CA . GLN A 1 1071 ? 51.322 42.971 -50.615 1.00 79.62 1071 GLN A CA 1
ATOM 8377 C C . GLN A 1 1071 ? 52.427 43.967 -50.235 1.00 79.62 1071 GLN A C 1
ATOM 8379 O O . GLN A 1 1071 ? 52.602 44.330 -49.071 1.00 79.62 1071 GLN A O 1
ATOM 8384 N N . LYS A 1 1072 ? 53.182 44.439 -51.239 1.00 71.00 1072 LYS A N 1
ATOM 8385 C CA . LYS A 1 1072 ? 54.290 45.399 -51.058 1.00 71.00 1072 LYS A CA 1
ATOM 8386 C C . LYS A 1 1072 ? 53.856 46.739 -50.445 1.00 71.00 1072 LYS A C 1
ATOM 8388 O O . LYS A 1 1072 ? 54.693 47.429 -49.876 1.00 71.00 1072 LYS A O 1
ATOM 8393 N N . ASP A 1 1073 ? 52.580 47.102 -50.560 1.00 65.19 1073 ASP A N 1
ATOM 8394 C CA . ASP A 1 1073 ? 51.985 48.316 -49.986 1.00 65.19 1073 ASP A CA 1
ATOM 8395 C C . ASP A 1 1073 ? 51.483 48.130 -48.537 1.00 65.19 1073 ASP A C 1
ATOM 8397 O O . ASP A 1 1073 ? 50.955 49.065 -47.934 1.00 65.19 1073 ASP A O 1
ATOM 8401 N N . GLY A 1 1074 ? 51.654 46.933 -47.965 1.00 61.62 1074 GLY A N 1
ATOM 8402 C CA . GLY A 1 1074 ? 51.214 46.588 -46.615 1.00 61.62 1074 GLY A CA 1
ATOM 8403 C C . GLY A 1 1074 ? 49.749 46.151 -46.505 1.00 61.62 1074 GLY A C 1
ATOM 8404 O O . GLY A 1 1074 ? 49.312 45.851 -45.391 1.00 61.62 1074 GLY A O 1
ATOM 8405 N N . SER A 1 1075 ? 48.997 46.084 -47.610 1.00 71.44 1075 SER A N 1
ATOM 8406 C CA . SER A 1 1075 ? 47.632 45.539 -47.626 1.00 71.44 1075 SER A CA 1
ATOM 8407 C C . SER A 1 1075 ? 47.622 44.008 -47.481 1.00 71.44 1075 SER A C 1
ATOM 8409 O O . SER A 1 1075 ? 48.563 43.326 -47.895 1.00 71.44 1075 SER A O 1
ATOM 8411 N N . LEU A 1 1076 ? 46.565 43.458 -46.866 1.00 76.88 1076 LEU A N 1
ATOM 8412 C CA . LEU A 1 1076 ? 46.385 42.013 -46.680 1.00 76.88 1076 LEU A CA 1
ATOM 8413 C C . LEU A 1 1076 ? 45.277 41.486 -47.600 1.00 76.88 1076 LEU A C 1
ATOM 8415 O O . LEU A 1 1076 ? 44.171 42.035 -47.637 1.00 76.88 1076 LEU A O 1
ATOM 8419 N N . ILE A 1 1077 ? 45.570 40.396 -48.309 1.00 78.12 1077 ILE A N 1
ATOM 8420 C CA . ILE A 1 1077 ? 44.634 39.673 -49.177 1.00 78.12 1077 ILE A CA 1
ATOM 8421 C C . ILE A 1 1077 ? 44.357 38.297 -48.581 1.00 78.12 1077 ILE A C 1
ATOM 8423 O O . ILE A 1 1077 ? 45.288 37.545 -48.311 1.00 78.12 1077 ILE A O 1
ATOM 8427 N N . TYR A 1 1078 ? 43.081 37.963 -48.418 1.00 79.00 1078 TYR A N 1
ATOM 8428 C CA . TYR A 1 1078 ? 42.614 36.688 -47.882 1.00 79.00 1078 TYR A CA 1
ATOM 8429 C C . TYR A 1 1078 ? 42.109 35.801 -49.023 1.00 79.00 1078 TYR A C 1
ATOM 8431 O O . TYR A 1 1078 ? 41.245 36.226 -49.793 1.00 79.00 1078 TYR A O 1
ATOM 8439 N N . PHE A 1 1079 ? 42.611 34.570 -49.117 1.00 75.31 1079 PHE A N 1
ATOM 8440 C CA . PHE A 1 1079 ? 42.176 33.573 -50.097 1.00 75.31 1079 PHE A CA 1
ATOM 8441 C C . PHE A 1 1079 ? 41.451 32.417 -49.415 1.00 75.31 1079 PHE A C 1
ATOM 8443 O O . PHE A 1 1079 ? 42.014 31.746 -48.549 1.00 75.31 1079 PHE A O 1
ATOM 8450 N N . ASP A 1 1080 ? 40.213 32.161 -49.830 1.00 69.31 1080 ASP A N 1
ATOM 8451 C CA . ASP A 1 1080 ? 39.466 30.982 -49.402 1.00 69.31 1080 ASP A CA 1
ATOM 8452 C C . ASP A 1 1080 ? 39.881 29.745 -50.212 1.00 69.31 1080 ASP A C 1
ATOM 8454 O O . ASP A 1 1080 ? 40.177 29.822 -51.408 1.00 69.31 1080 ASP A O 1
ATOM 8458 N N . ALA A 1 1081 ? 39.858 28.582 -49.567 1.00 59.12 1081 ALA A N 1
ATOM 8459 C CA . ALA A 1 1081 ? 40.095 27.304 -50.216 1.00 59.12 1081 ALA A CA 1
ATOM 8460 C C . ALA A 1 1081 ? 38.974 26.932 -51.206 1.00 59.12 1081 ALA A C 1
ATOM 8462 O O . ALA A 1 1081 ? 39.179 26.000 -51.990 1.00 59.12 1081 ALA A O 1
ATOM 8463 N N . VAL A 1 1082 ? 37.806 27.596 -51.160 1.00 54.03 1082 VAL A N 1
ATOM 8464 C CA . VAL A 1 1082 ? 36.611 27.248 -51.955 1.00 54.03 1082 VAL A CA 1
ATOM 8465 C C . VAL A 1 1082 ? 36.105 28.382 -52.884 1.00 54.03 1082 VAL A C 1
ATOM 8467 O O . VAL A 1 1082 ? 35.494 28.052 -53.899 1.00 54.03 1082 VAL A O 1
ATOM 8470 N N . SER A 1 1083 ? 36.396 29.679 -52.652 1.00 47.66 1083 SER A N 1
ATOM 8471 C CA . SER A 1 1083 ? 36.004 30.797 -53.563 1.00 47.66 1083 SER A CA 1
ATOM 8472 C C . SER A 1 1083 ? 36.597 32.191 -53.225 1.00 47.66 1083 SER A C 1
ATOM 8474 O O . SER A 1 1083 ? 36.613 32.548 -52.059 1.00 47.66 1083 SER A O 1
ATOM 8476 N N . GLU A 1 1084 ? 36.966 32.978 -54.259 1.00 45.88 1084 GLU A N 1
ATOM 8477 C CA . GLU A 1 1084 ? 37.364 34.421 -54.347 1.00 45.88 1084 GLU A CA 1
ATOM 8478 C C . GLU A 1 1084 ? 38.286 35.084 -53.282 1.00 45.88 1084 GLU A C 1
ATOM 8480 O O . GLU A 1 1084 ? 38.297 34.760 -52.100 1.00 45.88 1084 GLU A O 1
ATOM 8485 N N . ALA A 1 1085 ? 39.095 36.060 -53.731 1.00 41.34 1085 ALA A N 1
ATOM 8486 C CA . ALA A 1 1085 ? 40.063 36.799 -52.912 1.00 41.34 1085 ALA A CA 1
ATOM 8487 C C . ALA A 1 1085 ? 39.472 38.114 -52.370 1.00 41.34 1085 ALA A C 1
ATOM 8489 O O . ALA A 1 1085 ? 38.950 38.916 -53.145 1.00 41.34 1085 ALA A O 1
ATOM 8490 N N . ILE A 1 1086 ? 39.602 38.368 -51.064 1.00 44.25 1086 ILE A N 1
ATOM 8491 C CA . ILE A 1 1086 ? 39.092 39.581 -50.396 1.00 44.25 1086 ILE A CA 1
ATOM 8492 C C . ILE A 1 1086 ? 40.279 40.430 -49.910 1.00 44.25 1086 ILE A C 1
ATOM 8494 O O . ILE A 1 1086 ? 41.149 39.918 -49.209 1.00 44.25 1086 ILE A O 1
ATOM 8498 N N . VAL A 1 1087 ? 40.323 41.723 -50.263 1.00 37.88 1087 VAL A N 1
ATOM 8499 C CA . VAL A 1 1087 ? 41.387 42.676 -49.868 1.00 37.88 1087 VAL A CA 1
ATOM 8500 C C . VAL A 1 1087 ? 40.862 43.621 -48.785 1.00 37.88 1087 VAL A C 1
ATOM 8502 O O . VAL A 1 1087 ? 39.819 44.242 -48.985 1.00 37.88 1087 VAL A O 1
ATOM 8505 N N . LEU A 1 1088 ? 41.570 43.761 -47.656 1.00 36.47 1088 LEU A N 1
ATOM 8506 C CA . LEU A 1 1088 ? 41.169 44.655 -46.556 1.00 36.47 1088 LEU A CA 1
ATOM 8507 C C . LEU A 1 1088 ? 42.321 45.590 -46.121 1.00 36.47 1088 LEU A C 1
ATOM 8509 O O . LEU A 1 1088 ? 43.439 45.112 -45.907 1.00 36.47 1088 LEU A O 1
ATOM 8513 N N . PRO A 1 1089 ? 42.077 46.908 -45.948 1.00 29.56 1089 PRO A N 1
ATOM 8514 C CA . PRO A 1 1089 ? 43.067 47.842 -45.409 1.00 29.56 1089 PRO A CA 1
ATOM 8515 C C . PRO A 1 1089 ? 43.213 47.742 -43.875 1.00 29.56 1089 PRO A C 1
ATOM 8517 O O . PRO A 1 1089 ? 42.288 47.377 -43.151 1.00 29.56 1089 PRO A O 1
ATOM 8520 N N . ASN A 1 1090 ? 44.418 48.061 -43.396 1.00 33.22 1090 ASN A N 1
ATOM 8521 C CA . ASN A 1 1090 ? 44.955 47.791 -42.054 1.00 33.22 1090 ASN A CA 1
ATOM 8522 C C . ASN A 1 1090 ? 44.168 48.489 -40.914 1.00 33.22 1090 ASN A C 1
ATOM 8524 O O . ASN A 1 1090 ? 43.935 49.693 -40.997 1.00 33.22 1090 ASN A O 1
ATOM 8528 N N . ASN A 1 1091 ? 43.800 47.782 -39.829 1.00 38.31 1091 ASN A N 1
ATOM 8529 C CA . ASN A 1 1091 ? 42.990 48.348 -38.732 1.00 38.31 1091 ASN A CA 1
ATOM 8530 C C . ASN A 1 1091 ? 43.579 48.088 -37.323 1.00 38.31 1091 ASN A C 1
ATOM 8532 O O . ASN A 1 1091 ? 44.015 46.986 -37.001 1.00 38.31 1091 ASN A O 1
ATOM 8536 N N . GLN A 1 1092 ? 43.575 49.134 -36.487 1.00 41.59 1092 GLN A N 1
ATOM 8537 C CA . GLN A 1 1092 ? 44.337 49.319 -35.235 1.00 41.59 1092 GLN A CA 1
ATOM 8538 C C . GLN A 1 1092 ? 44.032 48.319 -34.088 1.00 41.59 1092 GLN A C 1
ATOM 8540 O O . GLN A 1 1092 ? 42.918 47.796 -33.971 1.00 41.59 1092 GLN A O 1
ATOM 8545 N N . LYS A 1 1093 ? 45.033 48.095 -33.211 1.00 48.69 1093 LYS A N 1
ATOM 8546 C CA . LYS A 1 1093 ? 44.986 47.223 -32.011 1.00 48.69 1093 LYS A CA 1
ATOM 8547 C C . LYS A 1 1093 ? 43.984 47.728 -30.942 1.00 48.69 1093 LYS A C 1
ATOM 8549 O O . LYS A 1 1093 ? 43.874 48.938 -30.766 1.00 48.69 1093 LYS A O 1
ATOM 8554 N N . PRO A 1 1094 ? 43.294 46.830 -30.206 1.00 55.78 1094 PRO A N 1
ATOM 8555 C CA . PRO A 1 1094 ? 42.327 47.196 -29.161 1.00 55.78 1094 PRO A CA 1
ATOM 8556 C C . PRO A 1 1094 ? 42.992 47.744 -27.881 1.00 55.78 1094 PRO A C 1
ATOM 8558 O O . PRO A 1 1094 ? 44.089 47.323 -27.513 1.00 55.78 1094 PRO A O 1
ATOM 8561 N N . ILE A 1 1095 ? 42.302 48.660 -27.194 1.00 61.38 1095 ILE A N 1
ATOM 8562 C CA . ILE A 1 1095 ? 42.725 49.390 -25.982 1.00 61.38 1095 ILE A CA 1
ATOM 8563 C C . ILE A 1 1095 ? 41.925 48.867 -24.768 1.00 61.38 1095 ILE A C 1
ATOM 8565 O O . ILE A 1 1095 ? 40.787 48.423 -24.925 1.00 61.38 1095 ILE A O 1
ATOM 8569 N N . ARG A 1 1096 ? 42.507 48.892 -23.557 1.00 71.62 1096 ARG A N 1
ATOM 8570 C CA . ARG A 1 1096 ? 41.826 48.572 -22.283 1.00 71.62 1096 ARG A CA 1
ATOM 8571 C C . ARG A 1 1096 ? 41.632 49.829 -21.434 1.00 71.62 1096 ARG A C 1
ATOM 8573 O O . ARG A 1 1096 ? 42.578 50.598 -21.291 1.00 71.62 1096 ARG A O 1
ATOM 8580 N N . VAL A 1 1097 ? 40.444 50.008 -20.855 1.00 67.88 1097 VAL A N 1
ATOM 8581 C CA . VAL A 1 1097 ? 40.072 51.169 -20.020 1.00 67.88 1097 VAL A CA 1
ATOM 8582 C C . VAL A 1 1097 ? 39.318 50.685 -18.776 1.00 67.88 1097 VAL A C 1
ATOM 8584 O O . VAL A 1 1097 ? 38.469 49.807 -18.891 1.00 67.88 1097 VAL A O 1
ATOM 8587 N N . GLY A 1 1098 ? 39.629 51.214 -17.589 1.00 70.88 1098 GLY A N 1
ATOM 8588 C CA . GLY A 1 1098 ? 38.965 50.858 -16.325 1.00 70.88 1098 GLY A CA 1
ATOM 8589 C C . GLY A 1 1098 ? 38.220 52.040 -15.706 1.00 70.88 1098 GLY A C 1
ATOM 8590 O O . GLY A 1 1098 ? 38.635 53.173 -15.894 1.00 70.88 1098 GLY A O 1
ATOM 8591 N N . GLY A 1 1099 ? 37.133 51.796 -14.969 1.00 76.31 1099 GLY A N 1
ATOM 8592 C CA . GLY A 1 1099 ? 36.315 52.854 -14.360 1.00 76.31 1099 GLY A CA 1
ATOM 8593 C C . GLY A 1 1099 ? 35.226 52.323 -13.420 1.00 76.31 1099 GLY A C 1
ATOM 8594 O O . GLY A 1 1099 ? 35.084 51.114 -13.236 1.00 76.31 1099 GLY A O 1
ATOM 8595 N N . MET A 1 1100 ? 34.468 53.220 -12.788 1.00 78.88 1100 MET A N 1
ATOM 8596 C CA . MET A 1 1100 ? 33.290 52.867 -11.970 1.00 78.88 1100 MET A CA 1
ATOM 8597 C C . MET A 1 1100 ? 32.001 53.068 -12.762 1.00 78.88 1100 MET A C 1
ATOM 8599 O O . MET A 1 1100 ? 31.860 54.103 -13.410 1.00 78.88 1100 MET A O 1
ATOM 8603 N N . VAL A 1 1101 ? 31.058 52.125 -12.682 1.00 80.62 1101 VAL A N 1
ATOM 8604 C CA . VAL A 1 1101 ? 29.744 52.253 -13.338 1.00 80.62 1101 VAL A CA 1
ATOM 8605 C C . VAL A 1 1101 ? 28.893 53.310 -12.627 1.00 80.62 1101 VAL A C 1
ATOM 8607 O O . VAL A 1 1101 ? 28.682 53.228 -11.413 1.00 80.62 1101 VAL A O 1
ATOM 8610 N N . VAL A 1 1102 ? 28.393 54.290 -13.382 1.00 81.19 1102 VAL A N 1
ATOM 8611 C CA . VAL A 1 1102 ? 27.583 55.408 -12.873 1.00 81.19 1102 VAL A CA 1
ATOM 8612 C C . VAL A 1 1102 ? 26.183 54.921 -12.482 1.00 81.19 1102 VAL A C 1
ATOM 8614 O O . VAL A 1 1102 ? 25.567 54.131 -13.199 1.00 81.19 1102 VAL A O 1
ATOM 8617 N N . GLU A 1 1103 ? 25.679 55.398 -11.344 1.00 77.81 1103 GLU A N 1
ATOM 8618 C CA . GLU A 1 1103 ? 24.341 55.078 -10.823 1.00 77.81 1103 GLU A CA 1
ATOM 8619 C C . GLU A 1 1103 ? 23.232 55.530 -11.795 1.00 77.81 1103 GLU A C 1
ATOM 8621 O O . GLU A 1 1103 ? 23.324 56.606 -12.387 1.00 77.81 1103 GLU A O 1
ATOM 8626 N N . ASN A 1 1104 ? 22.208 54.696 -11.989 1.00 75.50 1104 ASN A N 1
ATOM 8627 C CA . ASN A 1 1104 ? 21.118 54.818 -12.969 1.00 75.50 1104 ASN A CA 1
ATOM 8628 C C . ASN A 1 1104 ? 21.537 54.928 -14.451 1.00 75.50 1104 ASN A C 1
ATOM 8630 O O . ASN A 1 1104 ? 20.759 55.416 -15.273 1.00 75.50 1104 ASN A O 1
ATOM 8634 N N . SER A 1 1105 ? 22.751 54.503 -14.826 1.00 78.31 1105 SER A N 1
ATOM 8635 C CA . SER A 1 1105 ? 23.241 54.629 -16.214 1.00 78.31 1105 SER A CA 1
ATOM 8636 C C . SER A 1 1105 ? 23.112 53.366 -17.073 1.00 78.31 1105 SER A C 1
ATOM 8638 O O . SER A 1 1105 ? 23.395 53.423 -18.270 1.00 78.31 1105 SER A O 1
ATOM 8640 N N . VAL A 1 1106 ? 22.713 52.229 -16.491 1.00 80.44 1106 VAL A N 1
ATOM 8641 C CA . VAL A 1 1106 ? 22.704 50.926 -17.174 1.00 80.44 1106 VAL A CA 1
ATOM 8642 C C . VAL A 1 1106 ? 21.380 50.701 -17.906 1.00 80.44 1106 VAL A C 1
ATOM 8644 O O . VAL A 1 1106 ? 20.333 50.531 -17.286 1.00 80.44 1106 VAL A O 1
ATOM 8647 N N . ILE A 1 1107 ? 21.435 50.619 -19.234 1.00 78.56 1107 ILE A N 1
ATOM 8648 C CA . ILE A 1 1107 ? 20.301 50.322 -20.116 1.00 78.56 1107 ILE A CA 1
ATOM 8649 C C . ILE A 1 1107 ? 20.543 48.953 -20.760 1.00 78.56 1107 ILE A C 1
ATOM 8651 O O . ILE A 1 1107 ? 21.587 48.727 -21.374 1.00 78.56 1107 ILE A O 1
ATOM 8655 N N . ARG A 1 1108 ? 19.589 48.027 -20.609 1.00 79.19 1108 ARG A N 1
ATOM 8656 C CA . ARG A 1 1108 ? 19.678 46.652 -21.127 1.00 79.19 1108 ARG A CA 1
ATOM 8657 C C . ARG A 1 1108 ? 18.615 46.424 -22.202 1.00 79.19 1108 ARG A C 1
ATOM 8659 O O . ARG A 1 1108 ? 17.430 46.508 -21.900 1.00 79.19 1108 ARG A O 1
ATOM 8666 N N . ASN A 1 1109 ? 19.050 46.093 -23.414 1.00 66.69 1109 ASN A N 1
ATOM 8667 C CA . ASN A 1 1109 ? 18.216 45.589 -24.507 1.00 66.69 1109 ASN A CA 1
ATOM 8668 C C . ASN A 1 1109 ? 18.516 44.095 -24.736 1.00 66.69 1109 ASN A C 1
ATOM 8670 O O . ASN A 1 1109 ? 19.545 43.599 -24.281 1.00 66.69 1109 ASN A O 1
ATOM 8674 N N . GLU A 1 1110 ? 17.647 43.373 -25.454 1.00 55.78 1110 GLU A N 1
ATOM 8675 C CA . GLU A 1 1110 ? 17.697 41.901 -25.615 1.00 55.78 1110 GLU A CA 1
ATOM 8676 C C . GLU A 1 1110 ? 19.049 41.337 -26.115 1.00 55.78 1110 GLU A C 1
ATOM 8678 O O . GLU A 1 1110 ? 19.342 40.166 -25.884 1.00 55.78 1110 GLU A O 1
ATOM 8683 N N . SER A 1 1111 ? 19.904 42.159 -26.737 1.00 51.91 1111 SER A N 1
ATOM 8684 C CA . SER A 1 1111 ? 21.229 41.768 -27.246 1.00 51.91 1111 SER A CA 1
ATOM 8685 C C . SER A 1 1111 ? 22.357 42.787 -26.995 1.00 51.91 1111 SER A C 1
ATOM 8687 O O . SER A 1 1111 ? 23.481 42.580 -27.454 1.00 51.91 1111 SER A O 1
ATOM 8689 N N . GLU A 1 1112 ? 22.089 43.900 -26.304 1.00 68.12 1112 GLU A N 1
ATOM 8690 C CA . GLU A 1 1112 ? 23.049 45.001 -26.112 1.00 68.12 1112 GLU A CA 1
ATOM 8691 C C . GLU A 1 1112 ? 22.877 45.647 -24.732 1.00 68.12 1112 GLU A C 1
ATOM 8693 O O . GLU A 1 1112 ? 21.757 45.907 -24.286 1.00 68.12 1112 GLU A O 1
ATOM 8698 N N . VAL A 1 1113 ? 23.991 45.940 -24.061 1.00 79.31 1113 VAL A N 1
ATOM 8699 C CA . VAL A 1 1113 ? 24.024 46.654 -22.781 1.00 79.31 1113 VAL A CA 1
ATOM 8700 C C . VAL A 1 1113 ? 24.829 47.935 -22.941 1.00 79.31 1113 VAL A C 1
ATOM 8702 O O . VAL A 1 1113 ? 25.968 47.920 -23.414 1.00 79.31 1113 VAL A O 1
ATOM 8705 N N . ILE A 1 1114 ? 24.229 49.047 -22.521 1.00 82.88 1114 ILE A N 1
ATOM 8706 C CA . ILE A 1 1114 ? 24.828 50.379 -22.563 1.00 82.88 1114 ILE A CA 1
ATOM 8707 C C . ILE A 1 1114 ? 24.948 50.891 -21.131 1.00 82.88 1114 ILE A C 1
ATOM 8709 O O . ILE A 1 1114 ? 23.975 50.850 -20.384 1.00 82.88 1114 ILE A O 1
ATOM 8713 N N . PHE A 1 1115 ? 26.123 51.369 -20.733 1.00 83.44 1115 PHE A N 1
ATOM 8714 C CA . PHE A 1 1115 ? 26.330 51.953 -19.405 1.00 83.44 1115 PHE A CA 1
ATOM 8715 C C . PHE A 1 1115 ? 27.374 53.065 -19.440 1.00 83.44 1115 PHE A C 1
ATOM 8717 O O . PHE A 1 1115 ? 28.213 53.105 -20.338 1.00 83.44 1115 PHE A O 1
ATOM 8724 N N . GLN A 1 1116 ? 27.343 53.980 -18.471 1.00 84.25 1116 GLN A N 1
ATOM 8725 C CA . GLN A 1 1116 ? 28.396 54.986 -18.323 1.00 84.25 1116 GLN A CA 1
ATOM 8726 C C . GLN A 1 1116 ? 29.405 54.550 -17.269 1.00 84.25 1116 GLN A C 1
ATOM 8728 O O . GLN A 1 1116 ? 29.031 54.061 -16.202 1.00 84.25 1116 GLN A O 1
ATOM 8733 N N . MET A 1 1117 ? 30.687 54.772 -17.553 1.00 80.38 1117 MET A N 1
ATOM 8734 C CA . MET A 1 1117 ? 31.761 54.604 -16.581 1.00 80.38 1117 MET A CA 1
ATOM 8735 C C . MET A 1 1117 ? 32.520 55.911 -16.364 1.00 80.38 1117 MET A C 1
ATOM 8737 O O . MET A 1 1117 ? 32.753 56.672 -17.303 1.00 80.38 1117 MET A O 1
ATOM 8741 N N . THR A 1 1118 ? 32.904 56.176 -15.119 1.00 74.06 1118 THR A N 1
ATOM 8742 C CA . THR A 1 1118 ? 33.744 57.319 -14.741 1.00 74.06 1118 THR A CA 1
ATOM 8743 C C . THR A 1 1118 ? 35.150 56.859 -14.402 1.00 74.06 1118 THR A C 1
ATOM 8745 O O . THR A 1 1118 ? 35.319 55.991 -13.539 1.00 74.06 1118 THR A O 1
ATOM 8748 N N . ASP A 1 1119 ? 36.135 57.495 -15.031 1.00 60.41 1119 ASP A N 1
ATOM 8749 C CA . ASP A 1 1119 ? 37.546 57.392 -14.667 1.00 60.41 1119 ASP A CA 1
ATOM 8750 C C . ASP A 1 1119 ? 38.121 58.814 -14.568 1.00 60.41 1119 ASP A C 1
ATOM 8752 O O . ASP A 1 1119 ? 38.056 59.585 -15.523 1.00 60.41 1119 ASP A O 1
ATOM 8756 N N . PHE A 1 1120 ? 38.573 59.202 -13.371 1.00 48.66 1120 PHE A N 1
ATOM 8757 C CA . PHE A 1 1120 ? 39.233 60.483 -13.067 1.00 48.66 1120 PHE A CA 1
ATOM 8758 C C . PHE A 1 1120 ? 38.672 61.727 -13.810 1.00 48.66 1120 PHE A C 1
ATOM 8760 O O . PHE A 1 1120 ? 39.331 62.324 -14.660 1.00 48.66 1120 PHE A O 1
ATOM 8767 N N . ASN A 1 1121 ? 37.464 62.162 -13.423 1.00 50.31 1121 ASN A N 1
ATOM 8768 C CA . ASN A 1 1121 ? 36.782 63.419 -13.809 1.00 50.31 1121 ASN A CA 1
ATOM 8769 C C . ASN A 1 1121 ? 36.080 63.497 -15.183 1.00 50.31 1121 ASN A C 1
ATOM 8771 O O . ASN A 1 1121 ? 35.514 64.550 -15.489 1.00 50.31 1121 ASN A O 1
ATOM 8775 N N . LYS A 1 1122 ? 36.025 62.429 -15.992 1.00 59.47 1122 LYS A N 1
ATOM 8776 C CA . LYS A 1 1122 ? 35.165 62.371 -17.198 1.00 59.47 1122 LYS A CA 1
ATOM 8777 C C . LYS A 1 1122 ? 34.362 61.069 -17.261 1.00 59.47 1122 LYS A C 1
ATOM 8779 O O . LYS A 1 1122 ? 34.861 60.011 -16.883 1.00 59.47 1122 LYS A O 1
ATOM 8784 N N . SER A 1 1123 ? 33.116 61.152 -17.728 1.00 72.94 1123 SER A N 1
ATOM 8785 C CA . SER A 1 1123 ? 32.265 59.990 -18.001 1.00 72.94 1123 SER A CA 1
ATOM 8786 C C . SER A 1 1123 ? 32.385 59.562 -19.465 1.00 72.94 1123 SER A C 1
ATOM 8788 O O . SER A 1 1123 ? 32.418 60.399 -20.368 1.00 72.94 1123 SER A O 1
ATOM 8790 N N . VAL A 1 1124 ? 32.457 58.251 -19.697 1.00 76.75 1124 VAL A N 1
ATOM 8791 C CA . VAL A 1 1124 ? 32.509 57.625 -21.027 1.00 76.75 1124 VAL A CA 1
ATOM 8792 C C . VAL A 1 1124 ? 31.355 56.634 -21.143 1.00 76.75 1124 VAL A C 1
ATOM 8794 O O . VAL A 1 1124 ? 31.112 55.851 -20.221 1.00 76.75 1124 VAL A O 1
ATOM 8797 N N . VAL A 1 1125 ? 30.634 56.666 -22.265 1.00 82.19 1125 VAL A N 1
ATOM 8798 C CA . VAL A 1 1125 ? 29.542 55.730 -22.568 1.00 82.19 1125 VAL A CA 1
ATOM 8799 C C . VAL A 1 1125 ? 30.134 54.457 -23.164 1.00 82.19 1125 VAL A C 1
ATOM 8801 O O . VAL A 1 1125 ? 30.873 54.512 -24.141 1.00 82.19 1125 VAL A O 1
ATOM 8804 N N . VAL A 1 1126 ? 29.790 53.302 -22.608 1.00 82.69 1126 VAL A N 1
ATOM 8805 C CA . VAL A 1 1126 ? 30.228 51.987 -23.080 1.00 82.69 1126 VAL A CA 1
ATOM 8806 C C . VAL A 1 1126 ? 29.056 51.262 -23.711 1.00 82.69 1126 VAL A C 1
ATOM 8808 O O . VAL A 1 1126 ? 27.989 51.182 -23.104 1.00 82.69 1126 VAL A O 1
ATOM 8811 N N . LYS A 1 1127 ? 29.268 50.703 -24.904 1.00 81.94 1127 LYS A N 1
ATOM 8812 C CA . LYS A 1 1127 ? 28.326 49.780 -25.545 1.00 81.94 1127 LYS A CA 1
ATOM 8813 C C . LYS A 1 1127 ? 28.954 48.398 -25.663 1.00 81.94 1127 LYS A C 1
ATOM 8815 O O . LYS A 1 1127 ? 30.079 48.274 -26.150 1.00 81.94 1127 LYS A O 1
ATOM 8820 N N . TYR A 1 1128 ? 28.225 47.380 -25.221 1.00 80.75 1128 TYR A N 1
ATOM 8821 C CA . TYR A 1 1128 ? 28.654 45.985 -25.221 1.00 80.75 1128 TYR A CA 1
ATOM 8822 C C . TYR A 1 1128 ? 27.548 45.096 -25.797 1.00 80.75 1128 TYR A C 1
ATOM 8824 O O . TYR A 1 1128 ? 26.407 45.146 -25.336 1.00 80.75 1128 TYR A O 1
ATOM 8832 N N . GLN A 1 1129 ? 27.876 44.271 -26.793 1.00 71.00 1129 GLN A N 1
ATOM 8833 C CA . GLN A 1 1129 ? 26.947 43.286 -27.353 1.00 71.00 1129 GLN A CA 1
ATOM 8834 C C . GLN A 1 1129 ? 27.076 41.962 -26.595 1.00 71.00 1129 GLN A C 1
ATOM 8836 O O . GLN A 1 1129 ? 28.013 41.196 -26.805 1.00 71.00 1129 GLN A O 1
ATOM 8841 N N . GLY A 1 1130 ? 26.138 41.714 -25.682 1.00 63.94 1130 GLY A N 1
ATOM 8842 C CA . GLY A 1 1130 ? 26.103 40.526 -24.833 1.00 63.94 1130 GLY A CA 1
ATOM 8843 C C . GLY A 1 1130 ? 25.348 40.773 -23.528 1.00 63.94 1130 GLY A C 1
ATOM 8844 O O . GLY A 1 1130 ? 25.036 41.908 -23.176 1.00 63.94 1130 GLY A O 1
ATOM 8845 N N . ILE A 1 1131 ? 25.051 39.705 -22.787 1.00 59.16 1131 ILE A N 1
ATOM 8846 C CA . ILE A 1 1131 ? 24.322 39.795 -21.515 1.00 59.16 1131 ILE A CA 1
ATOM 8847 C C . ILE A 1 1131 ? 25.328 40.061 -20.390 1.00 59.16 1131 ILE A C 1
ATOM 8849 O O . ILE A 1 1131 ? 26.185 39.225 -20.104 1.00 59.16 1131 ILE A O 1
ATOM 8853 N N . LEU A 1 1132 ? 25.236 41.228 -19.750 1.00 62.25 1132 LEU A N 1
ATOM 8854 C CA . LEU A 1 1132 ? 26.074 41.568 -18.598 1.00 62.25 1132 LEU A CA 1
ATOM 8855 C C . LEU A 1 1132 ? 25.609 40.761 -17.360 1.00 62.25 1132 LEU A C 1
ATOM 8857 O O . LEU A 1 1132 ? 24.419 40.823 -17.031 1.00 62.25 1132 LEU A O 1
ATOM 8861 N N . PRO A 1 1133 ? 26.489 40.017 -16.657 1.00 55.94 1133 PRO A N 1
ATOM 8862 C CA . PRO A 1 1133 ? 26.091 39.225 -15.491 1.00 55.94 1133 PRO A CA 1
ATOM 8863 C C . PRO A 1 1133 ? 25.467 40.088 -14.375 1.00 55.94 1133 PRO A C 1
ATOM 8865 O O . PRO A 1 1133 ? 25.907 41.221 -14.173 1.00 55.94 1133 PRO A O 1
ATOM 8868 N N . PRO A 1 1134 ? 24.513 39.568 -13.574 1.00 55.00 1134 PRO A N 1
ATOM 8869 C CA . PRO A 1 1134 ? 23.841 40.333 -12.512 1.00 55.00 1134 PRO A CA 1
ATOM 8870 C C . PRO A 1 1134 ? 24.784 40.912 -11.446 1.00 55.00 1134 PRO A C 1
ATOM 8872 O O . PRO A 1 1134 ? 24.429 41.876 -10.777 1.00 55.00 1134 PRO A O 1
ATOM 8875 N N . MET A 1 1135 ? 25.981 40.331 -11.302 1.00 49.19 1135 MET A N 1
ATOM 8876 C CA . MET A 1 1135 ? 27.015 40.752 -10.349 1.00 49.19 1135 MET A CA 1
ATOM 8877 C C . MET A 1 1135 ? 27.670 42.097 -10.710 1.00 49.19 1135 MET A C 1
ATOM 8879 O O . MET A 1 1135 ? 28.353 42.688 -9.879 1.00 49.19 1135 MET A O 1
ATOM 8883 N N . PHE A 1 1136 ? 27.438 42.604 -11.924 1.00 59.66 1136 PHE A N 1
ATOM 8884 C CA . PHE A 1 1136 ? 27.812 43.953 -12.340 1.00 59.66 1136 PHE A CA 1
ATOM 8885 C C . PHE A 1 1136 ? 26.669 44.917 -12.009 1.00 59.66 1136 PHE A C 1
ATOM 8887 O O . PHE A 1 1136 ? 25.815 45.225 -12.846 1.00 59.66 1136 PHE A O 1
ATOM 8894 N N . SER A 1 1137 ? 26.622 45.340 -10.746 1.00 59.97 1137 SER A N 1
ATOM 8895 C CA . SER A 1 1137 ? 25.663 46.325 -10.247 1.00 59.97 1137 SER A CA 1
ATOM 8896 C C . SER A 1 1137 ? 26.183 47.748 -10.438 1.00 59.97 1137 SER A C 1
ATOM 8898 O O . SER A 1 1137 ? 27.382 47.985 -10.584 1.00 59.97 1137 SER A O 1
ATOM 8900 N N . GLU A 1 1138 ? 25.293 48.728 -10.394 1.00 69.62 1138 GLU A N 1
ATOM 8901 C CA . GLU A 1 1138 ? 25.690 50.134 -10.319 1.00 69.62 1138 GLU A CA 1
ATOM 8902 C C . GLU A 1 1138 ? 26.677 50.360 -9.159 1.00 69.62 1138 GLU A C 1
ATOM 8904 O O . GLU A 1 1138 ? 26.624 49.649 -8.151 1.00 69.62 1138 GLU A O 1
ATOM 8909 N N . LYS A 1 1139 ? 27.617 51.302 -9.319 1.00 70.56 1139 LYS A N 1
ATOM 8910 C CA . LYS A 1 1139 ? 28.742 51.552 -8.391 1.00 70.56 1139 LYS A CA 1
ATOM 8911 C C . LYS A 1 1139 ? 29.785 50.427 -8.277 1.00 70.56 1139 LYS A C 1
ATOM 8913 O O . LYS A 1 1139 ? 30.665 50.516 -7.424 1.00 70.56 1139 LYS A O 1
ATOM 8918 N N . SER A 1 1140 ? 29.750 49.406 -9.136 1.00 71.44 1140 SER A N 1
ATOM 8919 C CA . SER A 1 1140 ? 30.833 48.416 -9.233 1.00 71.44 1140 SER A CA 1
ATOM 8920 C C . SER A 1 1140 ? 31.960 48.890 -10.162 1.00 71.44 1140 SER A C 1
ATOM 8922 O O . SER A 1 1140 ? 31.743 49.633 -11.124 1.00 71.44 1140 SER A O 1
ATOM 8924 N N . GLY A 1 1141 ? 33.197 48.495 -9.851 1.00 73.06 1141 GLY A N 1
ATOM 8925 C CA . GLY A 1 1141 ? 34.351 48.770 -10.701 1.00 73.06 1141 GLY A CA 1
ATOM 8926 C C . GLY A 1 1141 ? 34.428 47.781 -11.863 1.00 73.06 1141 GLY A C 1
ATOM 8927 O O . GLY A 1 1141 ? 34.304 46.574 -11.654 1.00 73.06 1141 GLY A O 1
ATOM 8928 N N . VAL A 1 1142 ? 34.706 48.277 -13.067 1.00 75.62 1142 VAL A N 1
ATOM 8929 C CA . VAL A 1 1142 ? 34.789 47.476 -14.296 1.00 75.62 1142 VAL A CA 1
ATOM 8930 C C . VAL A 1 1142 ? 36.007 47.848 -15.141 1.00 75.62 1142 VAL A C 1
ATOM 8932 O O . VAL A 1 1142 ? 36.473 48.987 -15.106 1.00 75.62 1142 VAL A O 1
ATOM 8935 N N . VAL A 1 1143 ? 36.523 46.887 -15.907 1.00 76.50 1143 VAL A N 1
ATOM 8936 C CA . VAL A 1 1143 ? 37.552 47.093 -16.938 1.00 76.50 1143 VAL A CA 1
ATOM 8937 C C . VAL A 1 1143 ? 37.002 46.599 -18.267 1.00 76.50 1143 VAL A C 1
ATOM 8939 O O . VAL A 1 1143 ? 36.505 45.484 -18.352 1.00 76.50 1143 VAL A O 1
ATOM 8942 N N . VAL A 1 1144 ? 37.095 47.407 -19.315 1.00 75.88 1144 VAL A N 1
ATOM 8943 C CA . VAL A 1 1144 ? 36.589 47.074 -20.650 1.00 75.88 1144 VAL A CA 1
ATOM 8944 C C . VAL A 1 1144 ? 37.729 47.034 -21.661 1.00 75.88 1144 VAL A C 1
ATOM 8946 O O . VAL A 1 1144 ? 38.665 47.832 -21.590 1.00 75.88 1144 VAL A O 1
ATOM 8949 N N . GLN A 1 1145 ? 37.672 46.093 -22.602 1.00 75.94 1145 GLN A N 1
ATOM 8950 C CA . GLN A 1 1145 ? 38.625 45.977 -23.707 1.00 75.94 1145 GLN A CA 1
ATOM 8951 C C . GLN A 1 1145 ? 37.885 46.128 -25.032 1.00 75.94 1145 GLN A C 1
ATOM 8953 O O . GLN A 1 1145 ? 36.887 45.449 -25.257 1.00 75.94 1145 GLN A O 1
ATOM 8958 N N . GLY A 1 1146 ? 38.383 46.995 -25.909 1.00 76.06 1146 GLY A N 1
ATOM 8959 C CA . GLY A 1 1146 ? 37.743 47.269 -27.191 1.00 76.06 1146 GLY A CA 1
ATOM 8960 C C . GLY A 1 1146 ? 38.342 48.482 -27.892 1.00 76.06 1146 GLY A C 1
ATOM 8961 O O . GLY A 1 1146 ? 39.554 48.707 -27.826 1.00 76.06 1146 GLY A O 1
ATOM 8962 N N . LYS A 1 1147 ? 37.520 49.262 -28.592 1.00 74.75 1147 LYS A N 1
ATOM 8963 C CA . LYS A 1 1147 ? 37.973 50.408 -29.395 1.00 74.75 1147 LYS A CA 1
ATOM 8964 C C . LYS A 1 1147 ? 37.151 51.656 -29.082 1.00 74.75 1147 LYS A C 1
ATOM 8966 O O . LYS A 1 1147 ? 35.945 51.580 -28.863 1.00 74.75 1147 LYS A O 1
ATOM 8971 N N . MET A 1 1148 ? 37.805 52.817 -29.101 1.00 64.06 1148 MET A N 1
ATOM 8972 C CA . MET A 1 1148 ? 37.103 54.101 -29.065 1.00 64.06 1148 MET A CA 1
ATOM 8973 C C . MET A 1 1148 ? 36.387 54.305 -30.396 1.00 64.06 1148 MET A C 1
ATOM 8975 O O . MET A 1 1148 ? 37.020 54.258 -31.450 1.00 64.06 1148 MET A O 1
ATOM 8979 N N . PHE A 1 1149 ? 35.074 54.501 -30.338 1.00 62.25 1149 PHE A N 1
ATOM 8980 C CA . PHE A 1 1149 ? 34.274 54.840 -31.512 1.00 62.25 1149 PHE A CA 1
ATOM 8981 C C . PHE A 1 1149 ? 34.338 56.345 -31.790 1.00 62.25 1149 PHE A C 1
ATOM 8983 O O . PHE A 1 1149 ? 34.498 56.760 -32.934 1.00 62.25 1149 PHE A O 1
ATOM 8990 N N . ASP A 1 1150 ? 34.299 57.150 -30.726 1.00 65.25 1150 ASP A N 1
ATOM 8991 C CA . ASP A 1 1150 ? 34.535 58.595 -30.720 1.00 65.25 1150 ASP A CA 1
ATOM 8992 C C . ASP A 1 1150 ? 35.062 59.031 -29.337 1.00 65.25 1150 ASP A C 1
ATOM 8994 O O . ASP A 1 1150 ? 35.273 58.194 -28.463 1.00 65.25 1150 ASP A O 1
ATOM 8998 N N . ASN A 1 1151 ? 35.273 60.332 -29.103 1.00 61.00 1151 ASN A N 1
ATOM 8999 C CA . ASN A 1 1151 ? 35.839 60.858 -27.847 1.00 61.00 1151 ASN A CA 1
ATOM 9000 C C . ASN A 1 1151 ? 34.977 60.620 -26.585 1.00 61.00 1151 ASN A C 1
ATOM 9002 O O . ASN A 1 1151 ? 35.429 60.935 -25.484 1.00 61.00 1151 ASN A O 1
ATOM 9006 N N . SER A 1 1152 ? 33.758 60.097 -26.727 1.00 64.25 1152 SER A N 1
ATOM 9007 C CA . SER A 1 1152 ? 32.784 59.900 -25.644 1.00 64.25 1152 SER A CA 1
ATOM 9008 C C . SER A 1 1152 ? 32.191 58.490 -25.571 1.00 64.25 1152 SER A C 1
ATOM 9010 O O . SER A 1 1152 ? 31.580 58.153 -24.555 1.00 64.25 1152 SER A O 1
ATOM 9012 N N . THR A 1 1153 ? 32.392 57.669 -26.605 1.00 72.56 1153 THR A N 1
ATOM 9013 C CA . THR A 1 1153 ? 31.770 56.351 -26.761 1.00 72.56 1153 THR A CA 1
ATOM 9014 C C . THR A 1 1153 ? 32.820 55.266 -27.000 1.00 72.56 1153 THR A C 1
ATOM 9016 O O . THR A 1 1153 ? 33.591 55.313 -27.962 1.00 72.56 1153 THR A O 1
ATOM 9019 N N . PHE A 1 1154 ? 32.809 54.241 -26.152 1.00 76.44 1154 PHE A N 1
ATOM 9020 C CA . PHE A 1 1154 ? 33.707 53.092 -26.197 1.00 76.44 1154 PHE A CA 1
ATOM 9021 C C . PHE A 1 1154 ? 32.933 51.827 -26.596 1.00 76.44 1154 PHE A C 1
ATOM 9023 O O . PHE A 1 1154 ? 31.970 51.445 -25.927 1.00 76.44 1154 PHE A O 1
ATOM 9030 N N . LEU A 1 1155 ? 33.350 51.166 -27.679 1.00 78.19 1155 LEU A N 1
ATOM 9031 C CA . LEU A 1 1155 ? 32.808 49.869 -28.095 1.00 78.19 1155 LEU A CA 1
ATOM 9032 C C . LEU A 1 1155 ? 33.623 48.771 -27.423 1.00 78.19 1155 LEU A C 1
ATOM 9034 O O . LEU A 1 1155 ? 34.798 48.588 -27.748 1.00 78.19 1155 LEU A O 1
ATOM 9038 N N . ALA A 1 1156 ? 33.015 48.076 -26.467 1.00 75.88 1156 ALA A N 1
ATOM 9039 C CA . ALA A 1 1156 ? 33.668 47.006 -25.731 1.00 75.88 1156 ALA A CA 1
ATOM 9040 C C . ALA A 1 1156 ? 33.446 45.658 -26.429 1.00 75.88 1156 ALA A C 1
ATOM 9042 O O . ALA A 1 1156 ? 32.308 45.259 -26.663 1.00 75.88 1156 ALA A O 1
ATOM 9043 N N . ASP A 1 1157 ? 34.538 44.941 -26.691 1.00 72.56 1157 ASP A N 1
ATOM 9044 C CA . ASP A 1 1157 ? 34.516 43.538 -27.116 1.00 72.56 1157 ASP A CA 1
ATOM 9045 C C . ASP A 1 1157 ? 34.365 42.609 -25.896 1.00 72.56 1157 ASP A C 1
ATOM 9047 O O . ASP A 1 1157 ? 33.798 41.527 -25.995 1.00 72.56 1157 ASP A O 1
ATOM 9051 N N . THR A 1 1158 ? 34.890 43.021 -24.731 1.00 73.50 1158 THR A N 1
ATOM 9052 C CA . THR A 1 1158 ? 34.836 42.267 -23.461 1.00 73.50 1158 THR A CA 1
ATOM 9053 C C . THR A 1 1158 ? 34.790 43.198 -22.242 1.00 73.50 1158 THR A C 1
ATOM 9055 O O . THR A 1 1158 ? 35.373 44.287 -22.259 1.00 73.50 1158 THR A O 1
ATOM 9058 N N . VAL A 1 1159 ? 34.111 42.759 -21.173 1.00 71.69 1159 VAL A N 1
ATOM 9059 C CA . VAL A 1 1159 ? 33.961 43.478 -19.892 1.00 71.69 1159 VAL A CA 1
ATOM 9060 C C . VAL A 1 1159 ? 34.408 42.576 -18.735 1.00 71.69 1159 VAL A C 1
ATOM 9062 O O . VAL A 1 1159 ? 33.979 41.430 -18.641 1.00 71.69 1159 VAL A O 1
ATOM 9065 N N . PHE A 1 1160 ? 35.250 43.101 -17.848 1.00 70.44 1160 PHE A N 1
ATOM 9066 C CA . PHE A 1 1160 ? 35.842 42.426 -16.689 1.00 70.44 1160 PHE A CA 1
ATOM 9067 C C . PHE A 1 1160 ? 35.463 43.151 -15.388 1.00 70.44 1160 PHE A C 1
ATOM 9069 O O . PHE A 1 1160 ? 35.270 44.370 -15.384 1.00 70.44 1160 PHE A O 1
ATOM 9076 N N . ALA A 1 1161 ? 35.385 42.430 -14.265 1.00 65.00 1161 ALA A N 1
ATOM 9077 C CA . ALA A 1 1161 ? 35.164 43.026 -12.945 1.00 65.00 1161 ALA A CA 1
ATOM 9078 C C . ALA A 1 1161 ? 36.484 43.558 -12.368 1.00 65.00 1161 ALA A C 1
ATOM 9080 O O . ALA A 1 1161 ? 37.512 42.892 -12.437 1.00 65.00 1161 ALA A O 1
ATOM 9081 N N . LYS A 1 1162 ? 36.475 44.742 -11.748 1.00 58.69 1162 LYS A N 1
ATOM 9082 C CA . LYS A 1 1162 ? 37.689 45.373 -11.191 1.00 58.69 1162 LYS A CA 1
ATOM 9083 C C . LYS A 1 1162 ? 38.293 44.609 -10.003 1.00 58.69 1162 LYS A C 1
ATOM 9085 O O . LYS A 1 1162 ? 39.436 44.862 -9.664 1.00 58.69 1162 LYS A O 1
ATOM 9090 N N . HIS A 1 1163 ? 37.570 43.662 -9.396 1.00 51.06 1163 HIS A N 1
ATOM 9091 C CA . HIS A 1 1163 ? 38.124 42.770 -8.369 1.00 51.06 1163 HIS A CA 1
ATOM 9092 C C . HIS A 1 1163 ? 38.975 41.615 -8.933 1.00 51.06 1163 HIS A C 1
ATOM 9094 O O . HIS A 1 1163 ? 39.691 40.978 -8.164 1.00 51.06 1163 HIS A O 1
ATOM 9100 N N . ASP A 1 1164 ? 38.984 41.394 -10.253 1.00 44.50 1164 ASP A N 1
ATOM 9101 C CA . ASP A 1 1164 ? 39.888 40.443 -10.921 1.00 44.50 1164 ASP A CA 1
ATOM 9102 C C . ASP A 1 1164 ? 41.288 41.043 -11.173 1.00 44.50 1164 ASP A C 1
ATOM 9104 O O . ASP A 1 1164 ? 41.886 40.888 -12.238 1.00 44.50 1164 ASP A O 1
ATOM 9108 N N . GLU A 1 1165 ? 41.875 41.701 -10.167 1.00 36.31 1165 GLU A N 1
ATOM 9109 C CA . GLU A 1 1165 ? 43.286 42.133 -10.215 1.00 36.31 1165 GLU A CA 1
ATOM 9110 C C . GLU A 1 1165 ? 44.275 40.943 -10.220 1.00 36.31 1165 GLU A C 1
ATOM 9112 O O . GLU A 1 1165 ? 45.470 41.127 -10.443 1.00 36.31 1165 GLU A O 1
ATOM 9117 N N . ASN A 1 1166 ? 43.786 39.705 -10.069 1.00 33.72 1166 ASN A N 1
ATOM 9118 C CA . ASN A 1 1166 ? 44.594 38.482 -10.101 1.00 33.72 1166 ASN A CA 1
ATOM 9119 C C . ASN A 1 1166 ? 44.753 37.828 -11.485 1.00 33.72 1166 ASN A C 1
ATOM 9121 O O . ASN A 1 1166 ? 45.385 36.776 -11.576 1.00 33.72 1166 ASN A O 1
ATOM 9125 N N . TYR A 1 1167 ? 44.284 38.445 -12.573 1.00 35.75 1167 TYR A N 1
ATOM 9126 C CA . TYR A 1 1167 ? 44.607 37.979 -13.929 1.00 35.75 1167 TYR A CA 1
ATOM 9127 C C . TYR A 1 1167 ? 45.667 38.869 -14.597 1.00 35.75 1167 TYR A C 1
ATOM 9129 O O . TYR A 1 1167 ? 45.431 39.524 -15.612 1.00 35.75 1167 TYR A O 1
ATOM 9137 N N . MET A 1 1168 ? 46.874 38.894 -14.018 1.00 26.12 1168 MET A N 1
ATOM 9138 C CA . MET A 1 1168 ? 48.067 39.398 -14.705 1.00 26.12 1168 MET A CA 1
ATOM 9139 C C . MET A 1 1168 ? 48.708 38.277 -15.546 1.00 26.12 1168 MET A C 1
ATOM 9141 O O . MET A 1 1168 ? 49.155 37.278 -14.981 1.00 26.12 1168 MET A O 1
ATOM 9145 N N . PRO A 1 1169 ? 48.848 38.437 -16.876 1.00 30.48 1169 PRO A N 1
ATOM 9146 C CA . PRO A 1 1169 ? 49.705 37.571 -17.672 1.00 30.48 1169 PRO A CA 1
ATOM 9147 C C . PRO A 1 1169 ? 51.167 37.943 -17.402 1.00 30.48 1169 PRO A C 1
ATOM 9149 O O . PRO A 1 1169 ? 51.574 39.086 -17.624 1.00 30.48 1169 PRO A O 1
ATOM 9152 N N . LYS A 1 1170 ? 51.992 36.985 -16.962 1.00 25.88 1170 LYS A N 1
ATOM 9153 C CA . LYS A 1 1170 ? 53.445 37.186 -16.949 1.00 25.88 1170 LYS A CA 1
ATOM 9154 C C . LYS A 1 1170 ? 54.060 36.828 -18.305 1.00 25.88 1170 LYS A C 1
ATOM 9156 O O . LYS A 1 1170 ? 54.481 35.705 -18.534 1.00 25.88 1170 LYS A O 1
ATOM 9161 N N . VAL A 1 1171 ? 54.158 37.889 -19.111 1.00 30.08 1171 VAL A N 1
ATOM 9162 C CA . VAL A 1 1171 ? 55.350 38.298 -19.876 1.00 30.08 1171 VAL A CA 1
ATOM 9163 C C . VAL A 1 1171 ? 55.640 37.540 -21.182 1.00 30.08 1171 VAL A C 1
ATOM 9165 O O . VAL A 1 1171 ? 56.276 36.494 -21.204 1.00 30.08 1171 VAL A O 1
ATOM 9168 N N . LEU A 1 1172 ? 55.288 38.212 -22.287 1.00 33.81 1172 LEU A N 1
ATOM 9169 C CA . LEU A 1 1172 ? 56.199 38.434 -23.417 1.00 33.81 1172 LEU A CA 1
ATOM 9170 C C . LEU A 1 1172 ? 57.539 38.975 -22.898 1.00 33.81 1172 LEU A C 1
ATOM 9172 O O . LEU A 1 1172 ? 57.563 40.062 -22.315 1.00 33.81 1172 LEU A O 1
ATOM 9176 N N . LYS A 1 1173 ? 58.628 38.254 -23.154 1.00 30.70 1173 LYS A N 1
ATOM 9177 C CA . LYS A 1 1173 ? 59.932 38.867 -23.410 1.00 30.70 1173 LYS A CA 1
ATOM 9178 C C . LYS A 1 1173 ? 60.269 38.658 -24.872 1.00 30.70 1173 LYS A C 1
ATOM 9180 O O . LYS A 1 1173 ? 60.021 37.527 -25.345 1.00 30.70 1173 LYS A O 1
#

Sequence (1173 aa):
MGKSAQLGLHVWLPDAMEGPTPVSALIHAATMVTAGIFLIAKCSPLFELSNVARELIVIVGALTAFFAATVAITQNDIKKIIAYSTCSQLGYMFMACGLSAYNVAIFHLMTHAFFKALLFLGAGNVIHAMHHEQNIQKMGNCWKKIPCTYALMWIGSLALSGIFPFAGFYSKDLIIEHAYSTDSFAFVISLVVAFFTAFYSWRLLLLVFHSQKQSKINIHEAPKIMLIPLLILAFGSVFSGVWEANILNITSNAFWKSSLMVIDEHGVHNFFIKLLPTLASLSGIALAYLIYQYQVIRQIKSKFLLKFLQNKWYFDEVYEFVIIAPIRFISRLLWKFDVKAIDSFGPNGVVSIQKLATLVPSLDLEVQSLLWIAFFISFAIKVPMFPFHTWLPDAHVQSPTSGSVILAGLLIKMGGYGFLRFSIPMLPQASLYFSNFVVVLSIIAVIYASLVAFAQDDIKKLIAYSSIAHMGIVTAGLFSFCEEGVLGSIFQMISHGLISAALFLCVGMLYTRTGTLEIAKYFGIVNTMPKFGFMFILFSMASIGLPGTSGFIAFELMSISLYVLASFNKDSAYSCEAGVKYFTLSALSSCIMLYGMSLLYGYTGQVNFSELGSFLQNHQITYGIVFGLVFILIGLCFKLAIAPFHMWAPDVYQGAPTIVTAFFSTAPKAALVTFLIRLMNEELVNVKSYVQPIFLYVSALSVLISAFGALRQQNLKRLLAYSSIGHIGFIFASLSIFTQAGTDSALMYLVIYIITSIGLFSYLVQIDDDDCDIANLSGIGKKRPIVAFHLSVLLLSMVDKVIPEGFHIHHYKEVSSTNREALDLIDKGISNETIIIADKQTEGRGRTGKSWVSPEGNFYASLIVNLFNDYLSENQFSVSFQRVTLESSNQEAWIPVLSTGMTSDGTGITVGLTSQVRDISKLTESTFVTTLAVGNTLLSFMNDSNIQYKWPNDVLVDNKKISGILLERKSNSNWLIIGIGINVNHAPLPGTTCISNYGESVSNMDLLKELIINFNKLRKQWLFDGFYAIREMWLKKAFKMNEQISVKLADKLYEGIFADIDKSGKLVLQQKDGSLIYFDAVSEAIVLPNNQKPIRVGGMVVENSVIRNESEVIFQMTDFNKSVVVKYQGILPPMFSEKSGVVVQGKMFDNSTFLADTVFAKHDENYMPKVLK

InterPro domains:
  IPR001750 NADH:quinone oxidoreductase/Mrp antiporter, transmembrane domain [PF00361] (1-196)
  IPR001750 NADH:quinone oxidoreductase/Mrp antiporter, transmembrane domain [PF00361] (552-799)
  IPR003945 NADH-quinone oxidoreductase, chain 5-like [PTHR42829] (1-355)
  IPR004143 Biotinyl protein ligase (BPL) and lipoyl protein ligase (LPL), catalytic domain [PF03099] (816-868)
  IPR004143 Biotinyl protein ligase (BPL) and lipoyl protein ligase (LPL), catalytic domain [PF03099] (932-985)
  IPR004143 Biotinyl protein ligase (BPL) and lipoyl protein ligase (LPL), catalytic domain [PS51733] (857-1023)
  IPR004329 CcmE/CycJ protein [PF03100] (1078-1170)
  IPR004408 Biotin--acetyl-CoA-carboxylase ligase [cd16442] (808-1022)
  IPR010227 NADH-quinone oxidoreductase, chain M/4 [TIGR01972] (354-558)
  IPR012340 Nucleic acid-binding, OB-fold [G3DSA:2.40.50.140] (1073-1173)
  IPR018393 NADH-plastoquinone oxidoreductase, chain 5 subgroup [TIGR01974] (1-354)
  IPR036127 CcmE-like superfamily [SSF82093] (1075-1170)
  IPR045864 Class II Aminoacyl-tRNA synthetase/Biotinyl protein ligase (BPL) and lipoyl protein ligase (LPL) [G3DSA:3.30.930.10] (804-886)
  IPR045864 Class II Aminoacyl-tRNA synthetase/Biotinyl protein ligase (BPL) and lipoyl protein ligase (LPL) [G3DSA:3.30.930.10] (904-1039)
  IPR045864 Class II Aminoacyl-tRNA synthetase/Biotinyl protein ligase (BPL) and lipoyl protein ligase (LPL) [SSF55681] (803-1036)

Radius of gyration: 43.21 Å; chains: 1; bounding box: 110×107×118 Å

Foldseek 3Di:
DQQLLWPLNNVVQLVCLVDQLLCNLPRLQPPRNLVVLVVLQQCQVVLVVDLPSLVVQLVRLLVQLLLLLLLLLQDFFQSSNLSSLSSNLSSLLSNLSSLLQSLLSVLSSQLRSLLSSLSSLLLNQLCVLVVNDGGLQQAEQCCVAAVLSLVLLVLSLCLSLLHPPWQVVLRLLVSLLSCVVRPPSSNVSSLLSSLSSLQSSLLSSCSHHHDPNDDPGRGHGDDPVSSVSSVVSSVSRRCVNVCCCPALVSSDCLLCPPSGDGDDDPDDPDPVSSCSSVVSSVVSNVVNCCCRPVVVDPDDPDPPSSVCSNCSVVSVVVCCVVPVVVVVVVVVVVVVCCVVPVVVVPCVVPDHPVVLLVPQQPDDLVVLQVVLVVLCVVLCCQLVFPPNVVVQLVQQVPDQLVSQLCSFQPRNVVSLVSCVPDNCRRRPSNLLVCLVVLLVRLVCLLVVLCVVLVVDQFQSSNLRSLSSNLSSQLSNLSSLPDPLSPVLSVLSSNLRSVLSSQLSVLLNVVCVVPVDRGPVVCPPVCVVPVVSVVSNVLSVCLSVLPPPHSSVVSVVSCVLVLLCLCLVPVVDPLSPVLSVLCVVLLVVLVVLLVVLLVLLCSNQVDPDLQSLQVSLVPDDDRVSNLSSVVSNVSSLCLLLLFPPNVVSQLSSLLSGDLVSNLCSLAVSNLVSLVVVLVSLQRHCPSVLVVVLVVLLVRLVRQLVCLVVQLVPDQFQSSNVSSVSSNLVSQLSVLSSVSDPRSSVVSVVSSVLSSVLSNQLSVLCNVPDSVQRGPVSCPPVCVVPVVSVVSNVVSVVSSVDDPPFQFEAEAEEAEDQAQLVVVVVCVVVVNQRFYKYWYQAHQWDQDPVRDIDGDDGQWTKMKTKDFPPDDDDDDDDWDWDWDWDQRPVPRDIDTATTTGGDDDDDDDDDDDDDDDDDPDPLVQQLLLLLLLQLLQQLLCVQFPPWLWADEPPHFIDTPQATFKGWDWDDDPPDSIIMIIIIGAQPDQRDVRHDHSVVGHDRDDNRSSVRSSVVSSVVSVVCCVPVNSPVSQVVNQVRHDQAQHWDWDDDPHDIDIAHQDGQDSSRWTWGAHPVRWIWTHDPNDDIDIDDDDDDKDKDKFAWAPPAWDDDPFKIWTWGDDDPDIAIEIEGHDDDPVNDHRFIKMFIADDPDPRYGYGPDMDGPVVPVPDDPDDD

pLDDT: mean 77.98, std 16.24, range [20.86, 97.69]